Protein AF-0000000087526040 (afdb_homodimer)

Structure (mmCIF, N/CA/C/O backbone):
data_AF-0000000087526040-model_v1
#
loop_
_entity.id
_entity.type
_entity.pdbx_description
1 polymer 'Uncharacterized protein (TIGR02421 family)'
#
loop_
_atom_site.group_PDB
_atom_site.id
_atom_site.type_symbol
_atom_site.label_atom_id
_atom_site.label_alt_id
_atom_site.label_comp_id
_atom_site.label_asym_id
_atom_site.label_entity_id
_atom_site.label_seq_id
_atom_site.pdbx_PDB_ins_code
_atom_site.Cartn_x
_atom_site.Cartn_y
_atom_site.Cartn_z
_atom_site.occupancy
_atom_site.B_iso_or_equiv
_atom_site.auth_seq_id
_atom_site.auth_comp_id
_atom_site.auth_asym_id
_atom_site.auth_atom_id
_atom_site.pdbx_PDB_model_num
ATOM 1 N N . MET A 1 1 ? 29.719 38.844 3.381 1 56.75 1 MET A N 1
ATOM 2 C CA . MET A 1 1 ? 29.016 37.656 3.865 1 56.75 1 MET A CA 1
ATOM 3 C C . MET A 1 1 ? 28.391 36.906 2.709 1 56.75 1 MET A C 1
ATOM 5 O O . MET A 1 1 ? 27.734 37.5 1.851 1 56.75 1 MET A O 1
ATOM 9 N N . SER A 1 2 ? 28.766 35.594 2.553 1 83.06 2 SER A N 1
ATOM 10 C CA . SER A 1 2 ? 28.156 34.844 1.465 1 83.06 2 SER A CA 1
ATOM 11 C C . SER A 1 2 ? 26.625 34.875 1.566 1 83.06 2 SER A C 1
ATOM 13 O O . SER A 1 2 ? 26.078 35.156 2.631 1 83.06 2 SER A O 1
ATOM 15 N N . ASP A 1 3 ? 25.984 35 0.507 1 91 3 ASP A N 1
ATOM 16 C CA . ASP A 1 3 ? 24.531 34.969 0.451 1 91 3 ASP A CA 1
ATOM 17 C C . ASP A 1 3 ? 23.969 33.938 1.423 1 91 3 ASP A C 1
ATOM 19 O O . ASP A 1 3 ? 23.016 34.188 2.148 1 91 3 ASP A O 1
ATOM 23 N N . LEU A 1 4 ? 24.672 32.969 1.609 1 94.12 4 LEU A N 1
ATOM 24 C CA . LEU A 1 4 ? 24.172 31.891 2.443 1 94.12 4 LEU A CA 1
ATOM 25 C C . LEU A 1 4 ? 24.328 32.219 3.924 1 94.12 4 LEU A C 1
ATOM 27 O O . LEU A 1 4 ? 23.484 31.859 4.742 1 94.12 4 LEU A O 1
ATOM 31 N N . GLU A 1 5 ? 25.391 32.875 4.27 1 95 5 GLU A N 1
ATOM 32 C CA . GLU A 1 5 ? 25.562 33.312 5.648 1 95 5 GLU A CA 1
ATOM 33 C C . GLU A 1 5 ? 24.484 34.312 6.039 1 95 5 GLU A C 1
ATOM 35 O O . GLU A 1 5 ? 24 34.312 7.168 1 95 5 GLU A O 1
ATOM 40 N N . HIS A 1 6 ? 24.234 35.188 5.113 1 96.88 6 HIS A N 1
ATOM 41 C CA . HIS A 1 6 ? 23.156 36.156 5.309 1 96.88 6 HIS A CA 1
ATOM 42 C C . HIS A 1 6 ? 21.828 35.469 5.543 1 96.88 6 HIS A C 1
ATOM 44 O O . HIS A 1 6 ? 21.094 35.812 6.473 1 96.88 6 HIS A O 1
ATOM 50 N N . TYR A 1 7 ? 21.531 34.469 4.77 1 97.25 7 TYR A N 1
ATOM 51 C CA . TYR A 1 7 ? 20.266 33.75 4.895 1 97.25 7 TYR A CA 1
ATOM 52 C C . TYR A 1 7 ? 20.219 32.969 6.188 1 97.25 7 TYR A C 1
ATOM 54 O O . TYR A 1 7 ? 19.156 32.812 6.809 1 97.25 7 TYR A O 1
ATOM 62 N N . ALA A 1 8 ? 21.328 32.438 6.594 1 97.06 8 ALA A N 1
ATOM 63 C CA . ALA A 1 8 ? 21.391 31.719 7.871 1 97.06 8 ALA A CA 1
ATOM 64 C C . ALA A 1 8 ? 21.047 32.656 9.031 1 97.06 8 ALA A C 1
ATOM 66 O O . ALA A 1 8 ? 20.375 32.25 9.984 1 97.06 8 ALA A O 1
ATOM 67 N N . ALA A 1 9 ? 21.562 33.812 8.961 1 97.5 9 ALA A N 1
ATOM 68 C CA . ALA A 1 9 ? 21.266 34.812 9.984 1 97.5 9 ALA A CA 1
ATOM 69 C C . ALA A 1 9 ? 19.781 35.188 9.977 1 97.5 9 ALA A C 1
ATOM 71 O O . ALA A 1 9 ? 19.172 35.344 11.039 1 97.5 9 ALA A O 1
ATOM 72 N N . LEU A 1 10 ? 19.203 35.344 8.812 1 98.12 10 LEU A N 1
ATOM 73 C CA . LEU A 1 10 ? 17.781 35.625 8.695 1 98.12 10 LEU A CA 1
ATOM 74 C C . LEU A 1 10 ? 16.953 34.469 9.234 1 98.12 10 LEU A C 1
ATOM 76 O O . LEU A 1 10 ? 15.883 34.688 9.82 1 98.12 10 LEU A O 1
ATOM 80 N N . ASP A 1 11 ? 17.406 33.281 9.016 1 97.94 11 ASP A N 1
ATOM 81 C CA . ASP A 1 11 ? 16.719 32.094 9.531 1 97.94 11 ASP A CA 1
ATOM 82 C C . ASP A 1 11 ? 16.656 32.125 11.055 1 97.94 11 ASP A C 1
ATOM 84 O O . ASP A 1 11 ? 15.617 31.797 11.648 1 97.94 11 ASP A O 1
ATOM 88 N N . ALA A 1 12 ? 17.734 32.469 11.664 1 97.56 12 ALA A N 1
ATOM 89 C CA . ALA A 1 12 ? 17.766 32.562 13.125 1 97.56 12 ALA A CA 1
ATOM 90 C C . ALA A 1 12 ? 16.75 33.594 13.633 1 97.56 12 ALA A C 1
ATOM 92 O O . ALA A 1 12 ? 16.094 33.375 14.641 1 97.56 12 ALA A O 1
ATOM 93 N N . ARG A 1 13 ? 16.672 34.688 12.938 1 98.25 13 ARG A N 1
ATOM 94 C CA . ARG A 1 13 ? 15.695 35.719 13.273 1 98.25 13 ARG A CA 1
ATOM 95 C C . ARG A 1 13 ? 14.273 35.188 13.102 1 98.25 13 ARG A C 1
ATOM 97 O O . ARG A 1 13 ? 13.391 35.5 13.906 1 98.25 13 ARG A O 1
ATOM 104 N N . LEU A 1 14 ? 14.062 34.469 12.047 1 98.12 14 LEU A N 1
ATOM 105 C CA . LEU A 1 14 ? 12.75 33.906 11.773 1 98.12 14 LEU A CA 1
ATOM 106 C C . LEU A 1 14 ? 12.32 32.969 12.906 1 98.12 14 LEU A C 1
ATOM 108 O O . LEU A 1 14 ? 11.172 33.031 13.359 1 98.12 14 LEU A O 1
ATOM 112 N N . VAL A 1 15 ? 13.211 32.125 13.344 1 97.25 15 VAL A N 1
ATOM 113 C CA . VAL A 1 15 ? 12.93 31.172 14.422 1 97.25 15 VAL A CA 1
ATOM 114 C C . VAL A 1 15 ? 12.516 31.922 15.68 1 97.25 15 VAL A C 1
ATOM 116 O O . VAL A 1 15 ? 11.531 31.562 16.328 1 97.25 15 VAL A O 1
ATOM 119 N N . ALA A 1 16 ? 13.227 32.938 15.969 1 97.56 16 ALA A N 1
ATOM 120 C CA . ALA A 1 16 ? 12.93 33.75 17.156 1 97.56 16 ALA A CA 1
ATOM 121 C C . ALA A 1 16 ? 11.586 34.469 17 1 97.56 16 ALA A C 1
ATOM 123 O O . ALA A 1 16 ? 10.789 34.5 17.953 1 97.56 16 ALA A O 1
ATOM 124 N N . ALA A 1 17 ? 11.32 35 15.883 1 97.75 17 ALA A N 1
ATOM 125 C CA . ALA A 1 17 ? 10.109 35.781 15.625 1 97.75 17 ALA A CA 1
ATOM 126 C C . ALA A 1 17 ? 8.875 34.875 15.656 1 97.75 17 ALA A C 1
ATOM 128 O O . ALA A 1 17 ? 7.773 35.344 15.992 1 97.75 17 ALA A O 1
ATOM 129 N N . ALA A 1 18 ? 9 33.625 15.352 1 96.62 18 ALA A N 1
ATOM 130 C CA . ALA A 1 18 ? 7.879 32.719 15.195 1 96.62 18 ALA A CA 1
ATOM 131 C C . ALA A 1 18 ? 7.43 32.156 16.547 1 96.62 18 ALA A C 1
ATOM 133 O O . ALA A 1 18 ? 6.324 31.625 16.672 1 96.62 18 ALA A O 1
ATOM 134 N N . ARG A 1 19 ? 8.148 32.312 17.562 1 95.19 19 ARG A N 1
ATOM 135 C CA . ARG A 1 19 ? 7.961 31.656 18.859 1 95.19 19 ARG A CA 1
ATOM 136 C C . ARG A 1 19 ? 6.613 32.031 19.469 1 95.19 19 ARG A C 1
ATOM 138 O O . ARG A 1 19 ? 5.914 31.156 20 1 95.19 19 ARG A O 1
ATOM 145 N N . PRO A 1 20 ? 6.223 33.188 19.359 1 95.62 20 PRO A N 1
ATOM 146 C CA . PRO A 1 20 ? 4.969 33.562 20.016 1 95.62 20 PRO A CA 1
ATOM 147 C C . PRO A 1 20 ? 3.736 33.125 19.219 1 95.62 20 PRO A C 1
ATOM 149 O O . PRO A 1 20 ? 2.611 33.25 19.719 1 95.62 20 PRO A O 1
ATOM 152 N N . ILE A 1 21 ? 3.906 32.719 18.078 1 96.44 21 ILE A N 1
ATOM 153 C CA . ILE A 1 21 ? 2.785 32.406 17.188 1 96.44 21 ILE A CA 1
ATOM 154 C C . ILE A 1 21 ? 2.281 31 17.469 1 96.44 21 ILE A C 1
ATOM 156 O O . ILE A 1 21 ? 2.814 30.031 16.938 1 96.44 21 ILE A O 1
ATOM 160 N N . ARG A 1 22 ? 1.276 30.875 18.25 1 93.81 22 ARG A N 1
ATOM 161 C CA . ARG A 1 22 ? 0.613 29.625 18.609 1 93.81 22 ARG A CA 1
ATOM 162 C C . ARG A 1 22 ? -0.853 29.656 18.188 1 93.81 22 ARG A C 1
ATOM 164 O O . ARG A 1 22 ? -1.746 29.719 19.031 1 93.81 22 ARG A O 1
ATOM 171 N N . LEU A 1 23 ? -1.039 29.422 16.984 1 94.44 23 LEU A N 1
ATOM 172 C CA . LEU A 1 23 ? -2.322 29.688 16.344 1 94.44 23 LEU A CA 1
ATOM 173 C C . LEU A 1 23 ? -3.398 28.75 16.875 1 94.44 23 LEU A C 1
ATOM 175 O O . LEU A 1 23 ? -4.461 29.188 17.312 1 94.44 23 LEU A O 1
ATOM 179 N N . LEU A 1 24 ? -3.129 27.453 16.953 1 91.12 24 LEU A N 1
ATOM 180 C CA . LEU A 1 24 ? -4.145 26.484 17.328 1 91.12 24 LEU A CA 1
ATOM 181 C C . LEU A 1 24 ? -4.516 26.625 18.797 1 91.12 24 LEU A C 1
ATOM 183 O O . LEU A 1 24 ? -5.684 26.484 19.172 1 91.12 24 LEU A O 1
ATOM 187 N N . SER A 1 25 ? -3.51 26.906 19.547 1 90.5 25 SER A N 1
ATOM 188 C CA . SER A 1 25 ? -3.783 27.156 20.953 1 90.5 25 SER A CA 1
ATOM 189 C C . SER A 1 25 ? -4.68 28.375 21.141 1 90.5 25 SER A C 1
ATOM 191 O O . SER A 1 25 ? -5.617 28.344 21.938 1 90.5 25 SER A O 1
ATOM 193 N N . ALA A 1 26 ? -4.391 29.391 20.422 1 94.56 26 ALA A N 1
ATOM 194 C CA . ALA A 1 26 ? -5.152 30.641 20.531 1 94.56 26 ALA A CA 1
ATOM 195 C C . ALA A 1 26 ? -6.586 30.453 20.047 1 94.56 26 ALA A C 1
ATOM 197 O O . ALA A 1 26 ? -7.508 31.078 20.562 1 94.56 26 ALA A O 1
ATOM 198 N N . ALA A 1 27 ? -6.781 29.547 19.125 1 95.06 27 ALA A N 1
ATOM 199 C CA . ALA A 1 27 ? -8.086 29.359 18.5 1 95.06 27 ALA A CA 1
ATOM 200 C C . ALA A 1 27 ? -8.891 28.281 19.203 1 95.06 27 ALA A C 1
ATOM 202 O O . ALA A 1 27 ? -10.047 28.031 18.859 1 95.06 27 ALA A O 1
ATOM 203 N N . SER A 1 28 ? -8.375 27.641 20.172 1 92.12 28 SER A N 1
ATOM 204 C CA . SER A 1 28 ? -9.016 26.5 20.828 1 92.12 28 SER A CA 1
ATOM 205 C C . SER A 1 28 ? -10.203 26.953 21.672 1 92.12 28 SER A C 1
ATOM 207 O O . SER A 1 28 ? -10.273 28.109 22.094 1 92.12 28 SER A O 1
ATOM 209 N N . TRP A 1 29 ? -11.164 26 21.828 1 95.12 29 TRP A N 1
ATOM 210 C CA . TRP A 1 29 ? -12.344 26.25 22.656 1 95.12 29 TRP A CA 1
ATOM 211 C C . TRP A 1 29 ? -12.219 25.547 24 1 95.12 29 TRP A C 1
ATOM 213 O O . TRP A 1 29 ? -11.719 24.422 24.078 1 95.12 29 TRP A O 1
ATOM 223 N N . PRO A 1 30 ? -12.633 26.188 25.078 1 91.25 30 PRO A N 1
ATOM 224 C CA . PRO A 1 30 ? -12.656 25.5 26.359 1 91.25 30 PRO A CA 1
ATOM 225 C C . PRO A 1 30 ? -13.688 24.375 26.406 1 91.25 30 PRO A C 1
ATOM 227 O O . PRO A 1 30 ? -14.68 24.422 25.688 1 91.25 30 PRO A O 1
ATOM 230 N N . ALA A 1 31 ? -13.453 23.391 27.234 1 89.69 31 ALA A N 1
ATOM 231 C CA . ALA A 1 31 ? -14.328 22.234 27.391 1 89.69 31 ALA A CA 1
ATOM 232 C C . ALA A 1 31 ? -15.742 22.656 27.781 1 89.69 31 ALA A C 1
ATOM 234 O O . ALA A 1 31 ? -16.719 21.984 27.438 1 89.69 31 ALA A O 1
ATOM 235 N N . SER A 1 32 ? -15.875 23.766 28.484 1 93.31 32 SER A N 1
ATOM 236 C CA . SER A 1 32 ? -17.172 24.25 28.969 1 93.31 32 SER A CA 1
ATOM 237 C C . SER A 1 32 ? -18.109 24.562 27.797 1 93.31 32 SER A C 1
ATOM 239 O O . SER A 1 32 ? -19.312 24.391 27.922 1 93.31 32 SER A O 1
ATOM 241 N N . VAL A 1 33 ? -17.531 24.984 26.703 1 95.31 33 VAL A N 1
ATOM 242 C CA . VAL A 1 33 ? -18.344 25.297 25.531 1 95.31 33 VAL A CA 1
ATOM 243 C C . VAL A 1 33 ? -18.984 24.016 25 1 95.31 33 VAL A C 1
ATOM 245 O O . VAL A 1 33 ? -20.156 24.016 24.641 1 95.31 33 VAL A O 1
ATOM 248 N N . GLN A 1 34 ? -18.219 22.953 24.922 1 94.62 34 GLN A N 1
ATOM 249 C CA . GLN A 1 34 ? -18.719 21.656 24.469 1 94.62 34 GLN A CA 1
ATOM 250 C C . GLN A 1 34 ? -19.844 21.156 25.375 1 94.62 34 GLN A C 1
ATOM 252 O O . GLN A 1 34 ? -20.906 20.75 24.891 1 94.62 34 GLN A O 1
ATOM 257 N N . ASN A 1 35 ? -19.578 21.219 26.656 1 94.06 35 ASN A N 1
ATOM 258 C CA . ASN A 1 35 ? -20.562 20.734 27.625 1 94.06 35 ASN A CA 1
ATOM 259 C C . ASN A 1 35 ? -21.875 21.5 27.531 1 94.06 35 ASN A C 1
ATOM 261 O O . ASN A 1 35 ? -22.953 20.906 27.578 1 94.06 35 ASN A O 1
ATOM 265 N N . ALA A 1 36 ? -21.766 22.75 27.469 1 95 36 ALA A N 1
ATOM 266 C CA . ALA A 1 36 ? -22.953 23.594 27.359 1 95 36 ALA A CA 1
ATOM 267 C C . ALA A 1 36 ? -23.75 23.281 26.109 1 95 36 ALA A C 1
ATOM 269 O O . ALA A 1 36 ? -24.984 23.188 26.141 1 95 36 ALA A O 1
ATOM 270 N N . PHE A 1 37 ? -23.078 23.125 25.016 1 96.94 37 PHE A N 1
ATOM 271 C CA . PHE A 1 37 ? -23.766 22.844 23.766 1 96.94 37 PHE A CA 1
ATOM 272 C C . PHE A 1 37 ? -24.422 21.469 23.797 1 96.94 37 PHE A C 1
ATOM 274 O O . PHE A 1 37 ? -25.578 21.328 23.391 1 96.94 37 PHE A O 1
ATOM 281 N N . LEU A 1 38 ? -23.703 20.484 24.234 1 96.31 38 LEU A N 1
ATOM 282 C CA . LEU A 1 38 ? -24.188 19.109 24.219 1 96.31 38 LEU A CA 1
ATOM 283 C C . LEU A 1 38 ? -25.375 18.938 25.141 1 96.31 38 LEU A C 1
ATOM 285 O O . LEU A 1 38 ? -26.25 18.094 24.906 1 96.31 38 LEU A O 1
ATOM 289 N N . ALA A 1 39 ? -25.422 19.75 26.172 1 95.19 39 ALA A N 1
ATOM 290 C CA . ALA A 1 39 ? -26.562 19.719 27.094 1 95.19 39 ALA A CA 1
ATOM 291 C C . ALA A 1 39 ? -27.859 20.078 26.375 1 95.19 39 ALA A C 1
ATOM 293 O O . ALA A 1 39 ? -28.922 19.594 26.734 1 95.19 39 ALA A O 1
ATOM 294 N N . GLY A 1 40 ? -27.781 20.844 25.375 1 93.88 40 GLY A N 1
ATOM 295 C CA . GLY A 1 40 ? -28.953 21.281 24.641 1 93.88 40 GLY A CA 1
ATOM 296 C C . GLY A 1 40 ? -28.969 20.797 23.188 1 93.88 40 GLY A C 1
ATOM 297 O O . GLY A 1 40 ? -29.75 21.297 22.375 1 93.88 40 GLY A O 1
ATOM 298 N N . ALA A 1 41 ? -28.125 19.875 22.875 1 92.56 41 ALA A N 1
ATOM 299 C CA . ALA A 1 41 ? -27.906 19.5 21.484 1 92.56 41 ALA A CA 1
ATOM 300 C C . ALA A 1 41 ? -29.141 18.812 20.891 1 92.56 41 ALA A C 1
ATOM 302 O O . ALA A 1 41 ? -29.359 18.844 19.688 1 92.56 41 ALA A O 1
ATOM 303 N N . ASP A 1 42 ? -30 18.203 21.719 1 91 42 ASP A N 1
ATOM 304 C CA . ASP A 1 42 ? -31.156 17.438 21.266 1 91 42 ASP A CA 1
ATOM 305 C C . ASP A 1 42 ? -32.406 18.312 21.188 1 91 42 ASP A C 1
ATOM 307 O O . ASP A 1 42 ? -33.438 17.859 20.719 1 91 42 ASP A O 1
ATOM 311 N N . ASP A 1 43 ? -32.219 19.469 21.656 1 89.38 43 ASP A N 1
ATOM 312 C CA . ASP A 1 43 ? -33.344 20.406 21.547 1 89.38 43 ASP A CA 1
ATOM 313 C C . ASP A 1 43 ? -33.719 20.641 20.078 1 89.38 43 ASP A C 1
ATOM 315 O O . ASP A 1 43 ? -32.906 20.438 19.188 1 89.38 43 ASP A O 1
ATOM 319 N N . ALA A 1 44 ? -34.906 21.047 19.844 1 88.19 44 ALA A N 1
ATOM 320 C CA . ALA A 1 44 ? -35.375 21.359 18.5 1 88.19 44 ALA A CA 1
ATOM 321 C C . ALA A 1 44 ? -34.562 22.469 17.859 1 88.19 44 ALA A C 1
ATOM 323 O O . ALA A 1 44 ? -34.312 22.438 16.656 1 88.19 44 ALA A O 1
ATOM 324 N N . THR A 1 45 ? -34.219 23.406 18.719 1 90.38 45 THR A N 1
ATOM 325 C CA . THR A 1 45 ? -33.406 24.516 18.25 1 90.38 45 THR A CA 1
ATOM 326 C C . THR A 1 45 ? -32.219 24.734 19.188 1 90.38 45 THR A C 1
ATOM 328 O O . THR A 1 45 ? -32.219 25.656 20 1 90.38 45 THR A O 1
ATOM 331 N N . PRO A 1 46 ? -31.25 23.953 18.953 1 92.69 46 PRO A N 1
ATOM 332 C CA . PRO A 1 46 ? -30.062 24.125 19.797 1 92.69 46 PRO A CA 1
ATOM 333 C C . PRO A 1 46 ? -29.453 25.516 19.688 1 92.69 46 PRO A C 1
ATOM 335 O O . PRO A 1 46 ? -29.469 26.125 18.609 1 92.69 46 PRO A O 1
ATOM 338 N N . THR A 1 47 ? -28.922 25.984 20.797 1 94.38 47 THR A N 1
ATOM 339 C CA . THR A 1 47 ? -28.297 27.297 20.828 1 94.38 47 THR A CA 1
ATOM 340 C C . THR A 1 47 ? -26.875 27.234 20.266 1 94.38 47 THR A C 1
ATOM 342 O O . THR A 1 47 ? -26.141 26.266 20.531 1 94.38 47 THR A O 1
ATOM 345 N N . LEU A 1 48 ? -26.516 28.297 19.547 1 97.19 48 LEU A N 1
ATOM 346 C CA . LEU A 1 48 ? -25.156 28.375 19.031 1 97.19 48 LEU A CA 1
ATOM 347 C C . LEU A 1 48 ? -24.156 28.531 20.156 1 97.19 48 LEU A C 1
ATOM 349 O O . LEU A 1 48 ? -24.453 29.172 21.172 1 97.19 48 LEU A O 1
ATOM 353 N N . PRO A 1 49 ? -22.984 27.953 19.953 1 96.62 49 PRO A N 1
ATOM 354 C CA . PRO A 1 49 ? -21.953 28.156 20.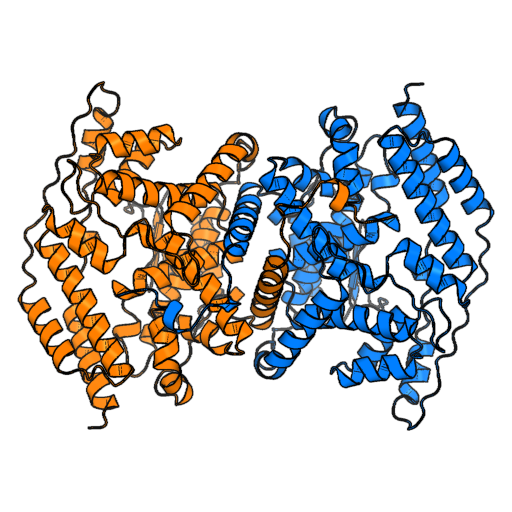969 1 96.62 49 PRO A CA 1
ATOM 355 C C . PRO A 1 49 ? -21.531 29.609 21.109 1 96.62 49 PRO A C 1
ATOM 357 O O . PRO A 1 49 ? -21.484 30.344 20.109 1 96.62 49 PRO A O 1
ATOM 360 N N . VAL A 1 50 ? -21.219 29.953 22.312 1 93.81 50 VAL A N 1
ATOM 361 C CA . VAL A 1 50 ? -20.688 31.281 22.594 1 93.81 50 VAL A CA 1
ATOM 362 C C . VAL A 1 50 ? -19.219 31.172 22.984 1 93.81 50 VAL A C 1
ATOM 364 O O . VAL A 1 50 ? -18.875 30.594 24.016 1 93.81 50 VAL A O 1
ATOM 367 N N . VAL A 1 51 ? -18.422 31.734 22.125 1 94.5 51 VAL A N 1
ATOM 368 C CA . VAL A 1 51 ? -16.984 31.609 22.344 1 94.5 51 VAL A CA 1
ATOM 369 C C . VAL A 1 51 ? -16.344 33 22.375 1 94.5 51 VAL A C 1
ATOM 371 O O . VAL A 1 51 ? -16.578 33.812 21.5 1 94.5 51 VAL A O 1
ATOM 374 N N . GLU A 1 52 ? -15.555 33.25 23.406 1 93.5 52 GLU A N 1
ATOM 375 C CA . GLU A 1 52 ? -14.773 34.469 23.531 1 93.5 52 GLU A CA 1
ATOM 376 C C . GLU A 1 52 ? -13.289 34.219 23.328 1 93.5 52 GLU A C 1
ATOM 378 O O . GLU A 1 52 ? -12.742 33.25 23.859 1 93.5 52 GLU A O 1
ATOM 383 N N . TYR A 1 53 ? -12.664 35.031 22.516 1 95.94 53 TYR A N 1
ATOM 384 C CA . TYR A 1 53 ? -11.234 34.906 22.234 1 95.94 53 TYR A CA 1
ATOM 385 C C . TYR A 1 53 ? -10.445 36.031 22.891 1 95.94 53 TYR A C 1
ATOM 387 O O . TYR A 1 53 ? -10.922 37.156 22.969 1 95.94 53 TYR A O 1
ATOM 395 N N . PRO A 1 54 ? -9.305 35.688 23.344 1 92 54 PRO A N 1
ATOM 396 C CA . PRO A 1 54 ? -8.461 36.75 23.906 1 92 54 PRO A CA 1
ATOM 397 C C . PRO A 1 54 ? -7.938 37.719 22.859 1 92 54 PRO A C 1
ATOM 399 O O . PRO A 1 54 ? -7.738 37.344 21.703 1 92 54 PRO A O 1
ATOM 402 N N . ARG A 1 55 ? -7.738 39.031 23.328 1 94.19 55 ARG A N 1
ATOM 403 C CA . ARG A 1 55 ? -7.07 39.969 22.453 1 94.19 55 ARG A CA 1
ATOM 404 C C . ARG A 1 55 ? -5.555 39.875 22.578 1 94.19 55 ARG A C 1
ATOM 406 O O . ARG A 1 55 ? -5.004 40.125 23.672 1 94.19 55 ARG A O 1
ATOM 413 N N . ILE A 1 56 ? -4.902 39.438 21.531 1 96.81 56 ILE A N 1
ATOM 414 C CA . ILE A 1 56 ? -3.455 39.25 21.516 1 96.81 56 ILE A CA 1
ATOM 415 C C . ILE A 1 56 ? -2.82 40.219 20.516 1 96.81 56 ILE A C 1
ATOM 417 O O . ILE A 1 56 ? -3.277 40.344 19.375 1 96.81 56 ILE A O 1
ATOM 421 N N . ASP A 1 57 ? -1.854 40.969 20.938 1 97.75 57 ASP A N 1
ATOM 422 C CA . ASP A 1 57 ? -1.132 41.906 20.062 1 97.75 57 ASP A CA 1
ATOM 423 C C . ASP A 1 57 ? 0.196 41.312 19.609 1 97.75 57 ASP A C 1
ATOM 425 O O . ASP A 1 57 ? 1.101 41.094 20.422 1 97.75 57 ASP A O 1
ATOM 429 N N . LEU A 1 58 ? 0.298 41.031 18.328 1 98.38 58 LEU A N 1
ATOM 430 C CA . LEU A 1 58 ? 1.516 40.5 17.734 1 98.38 58 LEU A CA 1
ATOM 431 C C . LEU A 1 58 ? 2.115 41.469 16.719 1 98.38 58 LEU A C 1
ATOM 433 O O . LEU A 1 58 ? 2.746 41.031 15.75 1 98.38 58 LEU A O 1
ATOM 437 N N . SER A 1 59 ? 1.917 42.719 16.938 1 97.94 59 SER A N 1
ATOM 438 C CA . SER A 1 59 ? 2.363 43.75 15.992 1 97.94 59 SER A CA 1
ATOM 439 C C . SER A 1 59 ? 3.881 43.719 15.844 1 97.94 59 SER A C 1
ATOM 441 O O . SER A 1 59 ? 4.402 43.875 14.734 1 97.94 59 SER A O 1
ATOM 443 N N . ASP A 1 60 ? 4.562 43.625 16.969 1 98.12 60 ASP A N 1
ATOM 444 C CA . ASP A 1 60 ? 6.02 43.562 16.922 1 98.12 60 ASP A CA 1
ATOM 445 C C . ASP A 1 60 ? 6.508 42.344 16.141 1 98.12 60 ASP A C 1
ATOM 447 O O . ASP A 1 60 ? 7.457 42.438 15.359 1 98.12 60 ASP A O 1
ATOM 451 N N . THR A 1 61 ? 5.871 41.25 16.391 1 98.31 61 THR A N 1
ATOM 452 C CA . THR A 1 61 ? 6.199 40.031 15.672 1 98.31 61 THR A CA 1
ATOM 453 C C . THR A 1 61 ? 5.988 40.219 14.172 1 98.31 61 THR A C 1
ATOM 455 O O . THR A 1 61 ? 6.852 39.844 13.375 1 98.31 61 THR A O 1
ATOM 458 N N . ARG A 1 62 ? 4.879 40.781 13.75 1 98.5 62 ARG A N 1
ATOM 459 C CA . ARG A 1 62 ? 4.57 40.969 12.336 1 98.5 62 ARG A CA 1
ATOM 460 C C . ARG A 1 62 ? 5.59 41.906 11.688 1 98.5 62 ARG A C 1
ATOM 462 O O . ARG A 1 62 ? 6.008 41.688 10.547 1 98.5 62 ARG A O 1
ATOM 469 N N . ARG A 1 63 ? 5.969 42.906 12.43 1 98.56 63 ARG A N 1
ATOM 470 C CA . ARG A 1 63 ? 6.965 43.844 11.906 1 98.56 63 ARG A CA 1
ATOM 471 C C . ARG A 1 63 ? 8.297 43.125 11.664 1 98.56 63 ARG A C 1
ATOM 473 O O . ARG A 1 63 ? 8.961 43.375 10.664 1 98.56 63 ARG A O 1
ATOM 480 N N . GLU A 1 64 ? 8.695 42.344 12.609 1 98.69 64 GLU A N 1
ATOM 481 C CA . GLU A 1 64 ? 9.938 41.625 12.461 1 98.69 64 GLU A CA 1
ATOM 482 C C . GLU A 1 64 ? 9.867 40.656 11.281 1 98.69 64 GLU A C 1
ATOM 484 O O . GLU A 1 64 ? 10.828 40.5 10.523 1 98.69 64 GLU A O 1
ATOM 489 N N . LEU A 1 65 ? 8.781 40 11.148 1 98.62 65 LEU A N 1
ATOM 490 C CA . LEU A 1 65 ? 8.594 39.062 10.039 1 98.62 65 LEU A CA 1
ATOM 491 C C . LEU A 1 65 ? 8.648 39.812 8.703 1 98.62 65 LEU A C 1
ATOM 493 O O . LEU A 1 65 ? 9.234 39.312 7.738 1 98.62 65 LEU A O 1
ATOM 497 N N . ASP A 1 66 ? 8.062 40.969 8.664 1 98.38 66 ASP A N 1
ATOM 498 C CA . ASP A 1 66 ? 8.125 41.781 7.457 1 98.38 66 ASP A CA 1
ATOM 499 C C . ASP A 1 66 ? 9.562 42.188 7.141 1 98.38 66 ASP A C 1
ATOM 501 O O . ASP A 1 66 ? 9.969 42.188 5.977 1 98.38 66 ASP A O 1
ATOM 505 N N . ALA A 1 67 ? 10.281 42.531 8.109 1 98.62 67 ALA A N 1
ATOM 506 C CA . ALA A 1 67 ? 11.672 42.906 7.93 1 98.62 67 ALA A CA 1
ATOM 507 C C . ALA A 1 67 ? 12.5 41.75 7.387 1 98.62 67 ALA A C 1
ATOM 509 O O . ALA A 1 67 ? 13.367 41.938 6.531 1 98.62 67 ALA A O 1
ATOM 510 N N . ILE A 1 68 ? 12.273 40.594 7.887 1 98.44 68 ILE A N 1
ATOM 511 C CA . ILE A 1 68 ? 12.969 39.375 7.426 1 98.44 68 ILE A CA 1
ATOM 512 C C . ILE A 1 68 ? 12.633 39.125 5.961 1 98.44 68 ILE A C 1
ATOM 514 O O . ILE A 1 68 ? 13.523 38.875 5.148 1 98.44 68 ILE A O 1
ATOM 518 N N . ALA A 1 69 ? 11.344 39.219 5.637 1 98 69 ALA A N 1
ATOM 519 C CA . ALA A 1 69 ? 10.906 39 4.266 1 98 69 ALA A CA 1
ATOM 520 C C . ALA A 1 69 ? 11.555 39.969 3.303 1 98 69 ALA A C 1
ATOM 522 O O . ALA A 1 69 ? 11.953 39.594 2.197 1 98 69 ALA A O 1
ATOM 523 N N . LEU A 1 70 ? 11.664 41.156 3.736 1 97.69 70 LEU A N 1
ATOM 524 C CA . LEU A 1 70 ? 12.25 42.219 2.904 1 97.69 70 LEU A CA 1
ATOM 525 C C . LEU A 1 70 ? 13.75 41.969 2.713 1 97.69 70 LEU A C 1
ATOM 527 O O . LEU A 1 70 ? 14.297 42.281 1.65 1 97.69 70 LEU A O 1
ATOM 531 N N . ALA A 1 71 ? 14.383 41.469 3.67 1 97.88 71 ALA A N 1
ATOM 532 C CA . ALA A 1 71 ? 15.828 41.281 3.641 1 97.88 71 ALA A CA 1
ATOM 533 C C . ALA A 1 71 ? 16.188 40 2.863 1 97.88 71 ALA A C 1
ATOM 535 O O . ALA A 1 71 ? 17.344 39.812 2.498 1 97.88 71 ALA A O 1
ATOM 536 N N . ALA A 1 72 ? 15.219 39.156 2.607 1 96.88 72 ALA A N 1
ATOM 537 C CA . ALA A 1 72 ? 15.453 37.906 1.886 1 96.88 72 ALA A CA 1
ATOM 538 C C . ALA A 1 72 ? 15.234 38.094 0.386 1 96.88 72 ALA A C 1
ATOM 540 O O . ALA A 1 72 ? 14.219 38.656 -0.035 1 96.88 72 ALA A O 1
ATOM 541 N N . ASP A 1 73 ? 16.156 37.656 -0.463 1 94.69 73 ASP A N 1
ATOM 542 C CA . ASP A 1 73 ? 16.062 37.781 -1.915 1 94.69 73 ASP A CA 1
ATOM 543 C C . ASP A 1 73 ? 15.117 36.75 -2.5 1 94.69 73 ASP A C 1
ATOM 545 O O . ASP A 1 73 ? 15.414 35.562 -2.484 1 94.69 73 ASP A O 1
ATOM 549 N N . ALA A 1 74 ? 14.039 37.188 -3.158 1 92.44 74 ALA A N 1
ATOM 550 C CA . ALA A 1 74 ? 13 36.281 -3.689 1 92.44 74 ALA A CA 1
ATOM 551 C C . ALA A 1 74 ? 13.516 35.5 -4.879 1 92.44 74 ALA A C 1
ATOM 553 O O . ALA A 1 74 ? 12.945 34.469 -5.234 1 92.44 74 ALA A O 1
ATOM 554 N N . THR A 1 75 ? 14.562 35.938 -5.5 1 94.44 75 THR A N 1
ATOM 555 C CA . THR A 1 75 ? 15.07 35.25 -6.695 1 94.44 75 THR A CA 1
ATOM 556 C C . THR A 1 75 ? 16 34.125 -6.316 1 94.44 75 THR A C 1
ATOM 558 O O . THR A 1 75 ? 16.266 33.219 -7.137 1 94.44 75 THR A O 1
ATOM 561 N N . HIS A 1 76 ? 16.5 34.188 -5.164 1 95.62 76 HIS A N 1
ATOM 562 C CA . HIS A 1 76 ? 17.328 33.094 -4.648 1 95.62 76 HIS A CA 1
ATOM 563 C C . HIS A 1 76 ? 16.469 32.062 -3.951 1 95.62 76 HIS A C 1
ATOM 565 O O . HIS A 1 76 ? 15.633 32.375 -3.117 1 95.62 76 HIS A O 1
ATOM 571 N N . PRO A 1 77 ? 16.641 30.75 -4.168 1 94.94 77 PRO A N 1
ATOM 572 C CA . PRO A 1 77 ? 15.789 29.703 -3.598 1 94.94 77 PRO A CA 1
ATOM 573 C C . PRO A 1 77 ? 15.742 29.75 -2.072 1 94.94 77 PRO A C 1
ATOM 575 O O . PRO A 1 77 ? 14.672 29.625 -1.478 1 94.94 77 PRO A O 1
ATOM 578 N N . VAL A 1 78 ? 16.844 29.969 -1.473 1 96.12 78 VAL A N 1
ATOM 579 C CA . VAL A 1 78 ? 16.906 30.016 -0.016 1 96.12 78 VAL A CA 1
ATOM 580 C C . VAL A 1 78 ? 16.219 31.281 0.488 1 96.12 78 VAL A C 1
ATOM 582 O O . VAL A 1 78 ? 15.5 31.25 1.489 1 96.12 78 VAL A O 1
ATOM 585 N N . GLY A 1 79 ? 16.516 32.344 -0.162 1 96.44 79 GLY A N 1
ATOM 586 C CA . GLY A 1 79 ? 15.836 33.594 0.168 1 96.44 79 GLY A CA 1
ATOM 587 C C . GLY A 1 79 ? 14.328 33.5 0.011 1 96.44 79 GLY A C 1
ATOM 588 O O . GLY A 1 79 ? 13.578 34 0.847 1 96.44 79 GLY A O 1
ATOM 589 N N . ASP A 1 80 ? 13.945 32.875 -1.016 1 95.94 80 ASP A N 1
ATOM 590 C CA . ASP A 1 80 ? 12.516 32.719 -1.265 1 95.94 80 ASP A CA 1
ATOM 591 C C . ASP A 1 80 ? 11.867 31.844 -0.189 1 95.94 80 ASP A C 1
ATOM 593 O O . ASP A 1 80 ? 10.719 32.094 0.201 1 95.94 80 ASP A O 1
ATOM 597 N N . TYR A 1 81 ? 12.531 30.828 0.247 1 95.56 81 TYR A N 1
ATOM 598 C CA . TYR A 1 81 ? 12.047 30 1.348 1 95.56 81 TYR A CA 1
ATOM 599 C C . TYR A 1 81 ? 11.773 30.844 2.584 1 95.56 81 TYR A C 1
ATOM 601 O O . TYR A 1 81 ? 10.711 30.734 3.199 1 95.56 81 TYR A O 1
ATOM 609 N N . LEU A 1 82 ? 12.719 31.703 2.949 1 96.88 82 LEU A N 1
ATOM 610 C CA . LEU A 1 82 ? 12.594 32.562 4.129 1 96.88 82 LEU A CA 1
ATOM 611 C C . LEU A 1 82 ? 11.445 33.531 3.967 1 96.88 82 LEU A C 1
ATOM 613 O O . LEU A 1 82 ? 10.672 33.75 4.902 1 96.88 82 LEU A O 1
ATOM 617 N N . ARG A 1 83 ? 11.414 34.094 2.791 1 96.94 83 ARG A N 1
ATOM 618 C CA . ARG A 1 83 ? 10.359 35.062 2.5 1 96.94 83 ARG A CA 1
ATOM 619 C C . ARG A 1 83 ? 8.984 34.438 2.652 1 96.94 83 ARG A C 1
ATOM 621 O O . ARG A 1 83 ? 8.102 35 3.316 1 96.94 83 ARG A O 1
ATOM 628 N N . ARG A 1 84 ? 8.773 33.312 2.092 1 95.38 84 ARG A N 1
ATOM 629 C CA . ARG A 1 84 ? 7.484 32.625 2.129 1 95.38 84 ARG A CA 1
ATOM 630 C C . ARG A 1 84 ? 7.148 32.156 3.545 1 95.38 84 ARG A C 1
ATOM 632 O O . ARG A 1 84 ? 5.992 32.25 3.969 1 95.38 84 ARG A O 1
ATOM 639 N N . SER A 1 85 ? 8.117 31.688 4.234 1 96 85 SER A N 1
ATOM 640 C CA . SER A 1 85 ? 7.891 31.25 5.613 1 96 85 SER A CA 1
ATOM 641 C C . SER A 1 85 ? 7.488 32.438 6.496 1 96 85 SER A C 1
ATOM 643 O O . SER A 1 85 ? 6.547 32.344 7.285 1 96 85 SER A O 1
ATOM 645 N N . ALA A 1 86 ? 8.227 33.5 6.328 1 97.56 86 ALA A N 1
ATOM 646 C CA . ALA A 1 86 ? 7.898 34.719 7.082 1 97.56 86 ALA A CA 1
ATOM 647 C C . ALA A 1 86 ? 6.484 35.188 6.758 1 97.56 86 ALA A C 1
ATOM 649 O O . ALA A 1 86 ? 5.746 35.594 7.648 1 97.56 86 ALA A O 1
ATOM 650 N N . GLY A 1 87 ? 6.168 35.125 5.52 1 96.69 87 GLY A N 1
ATOM 651 C CA . GLY A 1 87 ? 4.832 35.5 5.102 1 96.69 87 GLY A CA 1
ATOM 652 C C . GLY A 1 87 ? 3.74 34.656 5.727 1 96.69 87 GLY A C 1
ATOM 653 O O . GLY A 1 87 ? 2.697 35.188 6.129 1 96.69 87 GLY A O 1
ATOM 654 N N . ALA A 1 88 ? 3.932 33.438 5.789 1 96.38 88 ALA A N 1
ATOM 655 C CA . ALA A 1 88 ? 2.947 32.531 6.371 1 96.38 88 ALA A CA 1
ATOM 656 C C . ALA A 1 88 ? 2.789 32.781 7.867 1 96.38 88 ALA A C 1
ATOM 658 O O . ALA A 1 88 ? 1.674 32.75 8.391 1 96.38 88 ALA A O 1
ATOM 659 N N . TYR A 1 89 ? 3.928 33 8.531 1 97.62 89 TYR A N 1
ATOM 660 C CA . TYR A 1 89 ? 3.861 33.312 9.953 1 97.62 89 TYR A CA 1
ATOM 661 C C . TYR A 1 89 ? 3.141 34.656 10.172 1 97.62 89 TYR A C 1
ATOM 663 O O . TYR A 1 89 ? 2.406 34.812 11.148 1 97.62 89 TYR A O 1
ATOM 671 N N . HIS A 1 90 ? 3.408 35.531 9.242 1 97.62 90 HIS A N 1
ATOM 672 C CA . HIS A 1 90 ? 2.719 36.812 9.312 1 97.62 90 HIS A CA 1
ATOM 673 C C . HIS A 1 90 ? 1.207 36.625 9.227 1 97.62 90 HIS A C 1
ATOM 675 O O . HIS A 1 90 ? 0.46 37.25 10 1 97.62 90 HIS A O 1
ATOM 681 N N . LEU A 1 91 ? 0.76 35.844 8.328 1 96.88 91 LEU A N 1
ATOM 682 C CA . LEU A 1 91 ? -0.663 35.562 8.18 1 96.88 91 LEU A CA 1
ATOM 683 C C . LEU A 1 91 ? -1.225 34.906 9.438 1 96.88 91 LEU A C 1
ATOM 685 O O . LEU A 1 91 ? -2.328 35.219 9.875 1 96.88 91 LEU A O 1
ATOM 689 N N . ALA A 1 92 ? -0.491 34 9.977 1 97.81 92 ALA A N 1
ATOM 690 C CA . ALA A 1 92 ? -0.921 33.312 11.203 1 97.81 92 ALA A CA 1
ATOM 691 C C . ALA A 1 92 ? -1.071 34.312 12.352 1 97.81 92 ALA A C 1
ATOM 693 O O . ALA A 1 92 ? -2.02 34.25 13.133 1 97.81 92 ALA A O 1
ATOM 694 N N . ALA A 1 93 ? -0.111 35.219 12.438 1 98.31 93 ALA A N 1
ATOM 695 C CA . ALA A 1 93 ? -0.189 36.25 13.461 1 98.31 93 ALA A CA 1
ATOM 696 C C . ALA A 1 93 ? -1.431 37.125 13.273 1 98.31 93 ALA A C 1
ATOM 698 O O . ALA A 1 93 ? -2.109 37.469 14.242 1 98.31 93 ALA A O 1
ATOM 699 N N . GLU A 1 94 ? -1.718 37.438 12.055 1 98.06 94 GLU A N 1
ATOM 700 C CA . GLU A 1 94 ? -2.918 38.219 11.758 1 98.06 94 GLU A CA 1
ATOM 701 C C . GLU A 1 94 ? -4.18 37.438 12.156 1 98.06 94 GLU A C 1
ATOM 703 O O . GLU A 1 94 ? -5.141 38.062 12.648 1 98.06 94 GLU A O 1
ATOM 708 N N . ILE A 1 95 ? -4.199 36.219 11.898 1 98.06 95 ILE A N 1
ATOM 709 C CA . ILE A 1 95 ? -5.336 35.375 12.289 1 98.06 95 ILE A CA 1
ATOM 710 C C . ILE A 1 95 ? -5.523 35.438 13.805 1 98.06 95 ILE A C 1
ATOM 712 O O . ILE A 1 95 ? -6.629 35.688 14.289 1 98.06 95 ILE A O 1
ATOM 716 N N . ILE A 1 96 ? -4.441 35.25 14.508 1 98.19 96 ILE A N 1
ATOM 717 C CA . ILE A 1 96 ? -4.496 35.25 15.969 1 98.19 96 ILE A CA 1
ATOM 718 C C . ILE A 1 96 ? -5.055 36.594 16.453 1 98.19 96 ILE A C 1
ATOM 720 O O . ILE A 1 96 ? -5.895 36.625 17.359 1 98.19 96 ILE A O 1
ATOM 724 N N . GLU A 1 97 ? -4.652 37.688 15.836 1 98.19 97 GLU A N 1
ATOM 725 C CA . GLU A 1 97 ? -5.066 39.031 16.25 1 98.19 97 GLU A CA 1
ATOM 726 C C . GLU A 1 97 ? -6.531 39.281 15.898 1 98.19 97 GLU A C 1
ATOM 728 O O . GLU A 1 97 ? -7.156 40.188 16.453 1 98.19 97 GLU A O 1
ATOM 733 N N . SER A 1 98 ? -7.078 38.469 15.039 1 97.94 98 SER A N 1
ATOM 734 C CA . SER A 1 98 ? -8.406 38.781 14.508 1 97.94 98 SER A CA 1
ATOM 735 C C . SER A 1 98 ? -9.406 37.688 14.898 1 97.94 98 SER A C 1
ATOM 737 O O . SER A 1 98 ? -10.5 37.594 14.328 1 97.94 98 SER A O 1
ATOM 739 N N . LEU A 1 99 ? -9.102 36.875 15.82 1 97.94 99 LEU A N 1
ATOM 740 C CA . LEU A 1 99 ? -9.969 35.75 16.203 1 97.94 99 LEU A CA 1
ATOM 741 C C . LEU A 1 99 ? -11.359 36.25 16.578 1 97.94 99 LEU A C 1
ATOM 743 O O . LEU A 1 99 ? -11.492 37.281 17.25 1 97.94 99 LEU A O 1
ATOM 747 N N . GLY A 1 100 ? -12.328 35.531 16.125 1 96.88 100 GLY A N 1
ATOM 748 C CA . GLY A 1 100 ? -13.711 35.906 16.406 1 96.88 100 GLY A CA 1
ATOM 749 C C . GLY A 1 100 ? -14.336 36.75 15.328 1 96.88 100 GLY A C 1
ATOM 750 O O . GLY A 1 100 ? -15.547 36.969 15.328 1 96.88 100 GLY A O 1
ATOM 751 N N . SER A 1 101 ? -13.516 37.219 14.406 1 96.88 101 SER A N 1
ATOM 752 C CA . SER A 1 101 ? -14.016 38.094 13.344 1 96.88 101 SER A CA 1
ATOM 753 C C . SER A 1 101 ? -14.094 37.344 12.016 1 96.88 101 SER A C 1
ATOM 755 O O . SER A 1 101 ? -13.398 36.344 11.805 1 96.88 101 SER A O 1
ATOM 757 N N . PRO A 1 102 ? -14.922 37.844 11.062 1 96.38 102 PRO A N 1
ATOM 758 C CA . PRO A 1 102 ? -15.078 37.219 9.75 1 96.38 102 PRO A CA 1
ATOM 759 C C . PRO A 1 102 ? -13.789 37.219 8.93 1 96.38 102 PRO A C 1
ATOM 761 O O . PRO A 1 102 ? -13.609 36.375 8.047 1 96.38 102 PRO A O 1
ATOM 764 N N . VAL A 1 103 ? -12.922 38.094 9.25 1 97.81 103 VAL A N 1
ATOM 765 C CA . VAL A 1 103 ? -11.695 38.25 8.469 1 97.81 103 VAL A CA 1
ATOM 766 C C . VAL A 1 103 ? -10.844 37 8.602 1 97.81 103 VAL A C 1
ATOM 768 O O . VAL A 1 103 ? -10.078 36.656 7.699 1 97.81 103 VAL A O 1
ATOM 771 N N . VAL A 1 104 ? -11 36.219 9.711 1 98.06 104 VAL A N 1
ATOM 772 C CA . VAL A 1 104 ? -10.242 35 9.969 1 98.06 104 VAL A CA 1
ATOM 773 C C . VAL A 1 104 ? -10.5 34 8.867 1 98.06 104 VAL A C 1
ATOM 775 O O . VAL A 1 104 ? -9.594 33.25 8.461 1 98.06 104 VAL A O 1
ATOM 778 N N . GLY A 1 105 ? -11.703 33.938 8.391 1 97.62 105 GLY A N 1
ATOM 779 C CA . GLY A 1 105 ? -12.023 33.031 7.301 1 97.62 105 GLY A CA 1
ATOM 780 C C . GLY A 1 105 ? -11.188 33.25 6.059 1 97.62 105 GLY A C 1
ATOM 781 O O . GLY A 1 105 ? -10.641 32.312 5.484 1 97.62 105 GLY A O 1
ATOM 782 N N . SER A 1 106 ? -11.055 34.5 5.688 1 97.06 106 SER A N 1
ATOM 783 C CA . SER A 1 106 ? -10.289 34.844 4.496 1 97.06 106 SER A CA 1
ATOM 784 C C . SER A 1 106 ? -8.805 34.594 4.703 1 97.06 106 SER A C 1
ATOM 786 O O . SER A 1 106 ? -8.117 34.125 3.801 1 97.06 106 SER A O 1
ATOM 788 N N . LEU A 1 107 ? -8.344 34.938 5.867 1 97.25 107 LEU A N 1
ATOM 789 C CA . LEU A 1 107 ? -6.934 34.75 6.176 1 97.25 107 LEU A CA 1
ATOM 790 C C . LEU A 1 107 ? -6.598 33.25 6.238 1 97.25 107 LEU A C 1
ATOM 792 O O . LEU A 1 107 ? -5.547 32.844 5.75 1 97.25 107 LEU A O 1
ATOM 796 N N . SER A 1 108 ? -7.523 32.5 6.824 1 96.56 108 SER A N 1
ATOM 797 C CA . SER A 1 108 ? -7.344 31.062 6.918 1 96.56 108 SER A CA 1
ATOM 798 C C . SER A 1 108 ? -7.34 30.422 5.535 1 96.56 108 SER A C 1
ATOM 800 O O . SER A 1 108 ? -6.547 29.516 5.27 1 96.56 108 SER A O 1
ATOM 802 N N . ALA A 1 109 ? -8.211 30.875 4.68 1 95.62 109 ALA A N 1
ATOM 803 C CA . ALA A 1 109 ? -8.273 30.375 3.311 1 95.62 109 ALA A CA 1
ATOM 804 C C . ALA A 1 109 ? -6.957 30.625 2.574 1 95.62 109 ALA A C 1
ATOM 806 O O . ALA A 1 109 ? -6.5 29.781 1.8 1 95.62 109 ALA A O 1
ATOM 807 N N . ARG A 1 110 ? -6.398 31.75 2.811 1 94.5 110 ARG A N 1
ATOM 808 C CA . ARG A 1 110 ? -5.121 32.094 2.182 1 94.5 110 ARG A CA 1
ATOM 809 C C . ARG A 1 110 ? -4.004 31.188 2.701 1 94.5 110 ARG A C 1
ATOM 811 O O . ARG A 1 110 ? -3.09 30.828 1.955 1 94.5 110 ARG A O 1
ATOM 818 N N . LEU A 1 111 ? -4.125 30.875 3.938 1 94.12 111 LEU A N 1
ATOM 819 C CA . LEU A 1 111 ? -3.064 30.125 4.594 1 94.12 111 LEU A CA 1
ATOM 820 C C . LEU A 1 111 ? -3.166 28.641 4.25 1 94.12 111 LEU A C 1
ATOM 822 O O . LEU A 1 111 ? -2.15 27.984 3.994 1 94.12 111 LEU A O 1
ATOM 826 N N . TYR A 1 112 ? -4.402 28.047 4.219 1 94.19 112 TYR A N 1
ATOM 827 C CA . TYR A 1 112 ? -4.555 26.609 4.168 1 94.19 112 TYR A CA 1
ATOM 828 C C . TYR A 1 112 ? -5.23 26.172 2.875 1 94.19 112 TYR A C 1
ATOM 830 O O . TYR A 1 112 ? -5.254 24.984 2.545 1 94.19 112 TYR A O 1
ATOM 838 N N . GLY A 1 113 ? -5.758 27.062 2.135 1 92.25 113 GLY A N 1
ATOM 839 C CA . GLY A 1 113 ? -6.555 26.734 0.963 1 92.25 113 GLY A CA 1
ATOM 840 C C . GLY A 1 113 ? -8.039 26.609 1.267 1 92.25 113 GLY A C 1
ATOM 841 O O . GLY A 1 113 ? -8.469 26.875 2.389 1 92.25 113 GLY A O 1
ATOM 842 N N . THR A 1 114 ? -8.781 26.359 0.27 1 93.56 114 THR A N 1
ATOM 843 C CA . THR A 1 114 ? -10.227 26.25 0.392 1 93.56 114 THR A CA 1
ATOM 844 C C . THR A 1 114 ? -10.734 24.969 -0.26 1 93.56 114 THR A C 1
ATOM 846 O O . THR A 1 114 ? -10.055 24.375 -1.101 1 93.56 114 THR A O 1
ATOM 849 N N . PRO A 1 115 ? -11.914 24.531 0.232 1 94.81 115 PRO A N 1
ATOM 850 C CA . PRO A 1 115 ? -12.578 23.484 -0.543 1 94.81 115 PRO A CA 1
ATOM 851 C C . PRO A 1 115 ? -12.836 23.891 -1.991 1 94.81 115 PRO A C 1
ATOM 853 O O . PRO A 1 115 ? -13.172 25.047 -2.26 1 94.81 115 PRO A O 1
ATOM 856 N N . GLY A 1 116 ? -12.672 22.984 -2.881 1 92 116 GLY A N 1
ATOM 857 C CA . GLY A 1 116 ? -12.906 23.266 -4.285 1 92 116 GLY A CA 1
ATOM 858 C C . GLY A 1 116 ? -11.633 23.516 -5.066 1 92 116 GLY A C 1
ATOM 859 O O . GLY A 1 116 ? -11.648 23.609 -6.297 1 92 116 GLY A O 1
ATOM 860 N N . GLU A 1 117 ? -10.547 23.625 -4.375 1 91 117 GLU A N 1
ATOM 861 C CA . GLU A 1 117 ? -9.266 23.797 -5.062 1 91 117 GLU A CA 1
ATOM 862 C C . GLU A 1 117 ? -8.883 22.531 -5.844 1 91 117 GLU A C 1
ATOM 864 O O . GLU A 1 117 ? -9.094 21.422 -5.367 1 91 117 GLU A O 1
ATOM 869 N N . PRO A 1 118 ? -8.305 22.75 -6.996 1 89.06 118 PRO A N 1
ATOM 870 C CA . PRO A 1 118 ? -7.91 21.609 -7.816 1 89.06 118 PRO A CA 1
ATOM 871 C C . PRO A 1 118 ? -6.734 20.828 -7.227 1 89.06 118 PRO A C 1
ATOM 873 O O . PRO A 1 118 ? -5.828 21.438 -6.641 1 89.06 118 PRO A O 1
ATOM 876 N N . LEU A 1 119 ? -6.801 19.516 -7.402 1 86.44 119 LEU A N 1
ATOM 877 C CA . LEU A 1 119 ? -5.68 18.656 -7.035 1 86.44 119 LEU A CA 1
ATOM 878 C C . LEU A 1 119 ? -4.559 18.75 -8.062 1 86.44 119 LEU A C 1
ATOM 880 O O . LEU A 1 119 ? -4.805 19.078 -9.227 1 86.44 119 LEU A O 1
ATOM 884 N N . PRO A 1 120 ? -3.346 18.531 -7.625 1 79.19 120 PRO A N 1
ATOM 885 C CA . PRO A 1 120 ? -2.225 18.656 -8.562 1 79.19 120 PRO A CA 1
ATOM 886 C C . PRO A 1 120 ? -2.41 17.828 -9.828 1 79.19 120 PRO A C 1
ATOM 888 O O . PRO A 1 120 ? -2.656 16.625 -9.742 1 79.19 120 PRO A O 1
ATOM 891 N N . GLY A 1 121 ? -2.234 18.516 -11.016 1 73.81 121 GLY A N 1
ATOM 892 C CA . GLY A 1 121 ? -2.238 17.844 -12.305 1 73.81 121 GLY A CA 1
ATOM 893 C C . GLY A 1 121 ? -3.609 17.328 -12.703 1 73.81 121 GLY A C 1
ATOM 894 O O . GLY A 1 121 ? -3.719 16.391 -13.492 1 73.81 121 GLY A O 1
ATOM 895 N N . SER A 1 122 ? -4.633 17.828 -12.023 1 80.19 122 SER A N 1
ATOM 896 C CA . SER A 1 122 ? -5.957 17.266 -12.289 1 80.19 122 SER A CA 1
ATOM 897 C C . SER A 1 122 ? -7.02 18.375 -12.297 1 80.19 122 SER A C 1
ATOM 899 O O . SER A 1 122 ? -6.793 19.453 -11.766 1 80.19 122 SER A O 1
ATOM 901 N N . HIS A 1 123 ? -8.07 18.078 -12.961 1 85.81 123 HIS A N 1
ATOM 902 C CA . HIS A 1 123 ? -9.234 18.953 -12.898 1 85.81 123 HIS A CA 1
ATOM 903 C C . HIS A 1 123 ? -10.117 18.594 -11.711 1 85.81 123 HIS A C 1
ATOM 905 O O . HIS A 1 123 ? -11.031 19.359 -11.367 1 85.81 123 HIS A O 1
ATOM 911 N N . TRP A 1 124 ? -9.812 17.516 -11.078 1 89.31 124 TRP A N 1
ATOM 912 C CA . TRP A 1 124 ? -10.562 17.125 -9.891 1 89.31 124 TRP A CA 1
ATOM 913 C C . TRP A 1 124 ? -10.172 17.984 -8.688 1 89.31 124 TRP A C 1
ATOM 915 O O . TRP A 1 124 ? -9.023 18.406 -8.57 1 89.31 124 TRP A O 1
ATOM 925 N N . THR A 1 125 ? -11.117 18.25 -7.848 1 92.88 125 THR A N 1
ATOM 926 C CA . THR A 1 125 ? -10.891 19.078 -6.676 1 92.88 125 THR A CA 1
ATOM 927 C C . THR A 1 125 ? -10.859 18.234 -5.406 1 92.88 125 THR A C 1
ATOM 929 O O . THR A 1 125 ? -11.195 17.047 -5.438 1 92.88 125 THR A O 1
ATOM 932 N N . ASN A 1 126 ? -10.445 18.844 -4.348 1 92.88 126 ASN A N 1
ATOM 933 C CA . ASN A 1 126 ? -10.484 18.141 -3.064 1 92.88 126 ASN A CA 1
ATOM 934 C C . ASN A 1 126 ? -11.914 17.828 -2.641 1 92.88 126 ASN A C 1
ATOM 936 O O . ASN A 1 126 ? -12.148 16.859 -1.9 1 92.88 126 ASN A O 1
ATOM 940 N N . VAL A 1 127 ? -12.898 18.594 -3.111 1 95.31 127 VAL A N 1
ATOM 941 C CA . VAL A 1 127 ? -14.297 18.297 -2.83 1 95.31 127 VAL A CA 1
ATOM 942 C C . VAL A 1 127 ? -14.727 17.062 -3.604 1 95.31 127 VAL A C 1
ATOM 944 O O . VAL A 1 127 ? -15.469 16.219 -3.082 1 95.31 127 VAL A O 1
ATOM 947 N N . ASP A 1 128 ? -14.258 16.922 -4.848 1 93.81 128 ASP A N 1
ATOM 948 C CA . ASP A 1 128 ? -14.531 15.711 -5.621 1 93.81 128 ASP A CA 1
ATOM 949 C C . ASP A 1 128 ? -13.961 14.477 -4.926 1 93.81 128 ASP A C 1
ATOM 951 O O . ASP A 1 128 ? -14.633 13.453 -4.828 1 93.81 128 ASP A O 1
ATOM 955 N N . ALA A 1 129 ? -12.758 14.609 -4.535 1 93.12 129 ALA A N 1
ATOM 956 C CA . ALA A 1 129 ? -12.117 13.516 -3.816 1 93.12 129 ALA A CA 1
ATOM 957 C C . ALA A 1 129 ? -12.891 13.164 -2.547 1 93.12 129 ALA A C 1
ATOM 959 O O . ALA A 1 129 ? -13.133 11.992 -2.268 1 93.12 129 ALA A O 1
ATOM 960 N N . ALA A 1 130 ? -13.234 14.195 -1.785 1 96 130 ALA A N 1
ATOM 961 C CA . ALA A 1 130 ? -14 13.984 -0.556 1 96 130 ALA A CA 1
ATOM 962 C C . ALA A 1 130 ? -15.297 13.242 -0.838 1 96 130 ALA A C 1
ATOM 964 O O . ALA A 1 130 ? -15.641 12.289 -0.132 1 96 130 ALA A O 1
ATOM 965 N N . GLY A 1 131 ? -15.992 13.68 -1.861 1 95.06 131 GLY A N 1
ATOM 966 C CA . GLY A 1 131 ? -17.219 13.008 -2.252 1 95.06 131 GLY A CA 1
ATOM 967 C C . GLY A 1 131 ? -17.016 11.547 -2.58 1 95.06 131 GLY A C 1
ATOM 968 O O . GLY A 1 131 ? -17.828 10.695 -2.178 1 95.06 131 GLY A O 1
ATOM 969 N N . HIS A 1 132 ? -15.969 11.266 -3.246 1 92.5 132 HIS A N 1
ATOM 970 C CA . HIS A 1 132 ? -15.625 9.898 -3.623 1 92.5 132 HIS A CA 1
ATOM 971 C C . HIS A 1 132 ? -15.469 9.016 -2.393 1 92.5 132 HIS A C 1
ATOM 973 O O . HIS A 1 132 ? -16.047 7.926 -2.324 1 92.5 132 HIS A O 1
ATOM 979 N N . PHE A 1 133 ? -14.758 9.422 -1.41 1 93.38 133 PHE A N 1
ATOM 980 C CA . PHE A 1 133 ? -14.469 8.617 -0.228 1 93.38 133 PHE A CA 1
ATOM 981 C C . PHE A 1 133 ? -15.711 8.469 0.643 1 93.38 133 PHE A C 1
ATOM 983 O O . PHE A 1 133 ? -15.938 7.406 1.229 1 93.38 133 PHE A O 1
ATOM 990 N N . ILE A 1 134 ? -16.484 9.508 0.693 1 94.38 134 ILE A N 1
ATOM 991 C CA . ILE A 1 134 ? -17.703 9.469 1.503 1 94.38 134 ILE A CA 1
ATOM 992 C C . ILE A 1 134 ? -18.688 8.461 0.908 1 94.38 134 ILE A C 1
ATOM 994 O O . ILE A 1 134 ? -19.219 7.613 1.623 1 94.38 134 ILE A O 1
ATOM 998 N N . VAL A 1 135 ? -18.875 8.523 -0.371 1 91.12 135 VAL A N 1
ATOM 999 C CA . VAL A 1 135 ? -19.828 7.641 -1.054 1 91.12 135 VAL A CA 1
ATOM 1000 C C . VAL A 1 135 ? -19.406 6.184 -0.858 1 91.12 135 VAL A C 1
ATOM 1002 O O . VAL A 1 135 ? -20.234 5.336 -0.522 1 91.12 135 VAL A O 1
ATOM 1005 N N . LEU A 1 136 ? -18.188 5.93 -1.034 1 87.56 136 LEU A N 1
ATOM 1006 C CA . LEU A 1 136 ? -17.703 4.559 -0.905 1 87.56 136 LEU A CA 1
ATOM 1007 C C . LEU A 1 136 ? -17.812 4.074 0.536 1 87.56 136 LEU A C 1
ATOM 1009 O O . LEU A 1 136 ? -18.219 2.936 0.779 1 87.56 136 LEU A O 1
ATOM 1013 N N . ALA A 1 137 ? -17.406 4.895 1.448 1 90.06 137 ALA A N 1
ATOM 1014 C CA . ALA A 1 137 ? -17.5 4.531 2.861 1 90.06 137 ALA A CA 1
ATOM 1015 C C . ALA A 1 137 ? -18.938 4.234 3.262 1 90.06 137 ALA A C 1
ATOM 1017 O O . ALA A 1 137 ? -19.203 3.283 4.004 1 90.06 137 ALA A O 1
ATOM 1018 N N . ASP A 1 138 ? -19.859 5.059 2.852 1 88.62 138 ASP A N 1
ATOM 1019 C CA . ASP A 1 138 ? -21.266 4.887 3.182 1 88.62 138 ASP A CA 1
ATOM 1020 C C . ASP A 1 138 ? -21.797 3.57 2.627 1 88.62 138 ASP A C 1
ATOM 1022 O O . ASP A 1 138 ? -22.609 2.895 3.279 1 88.62 138 ASP A O 1
ATOM 1026 N N . GLU A 1 139 ? -21.375 3.291 1.523 1 81.31 139 GLU A N 1
ATOM 1027 C CA . GLU A 1 139 ? -21.828 2.068 0.873 1 81.31 139 GLU A CA 1
ATOM 1028 C C . GLU A 1 139 ? -21.297 0.829 1.591 1 81.31 139 GLU A C 1
ATOM 1030 O O . GLU A 1 139 ? -21.969 -0.207 1.623 1 81.31 139 GLU A O 1
ATOM 1035 N N . LEU A 1 140 ? -20.172 1.01 2.168 1 81.44 140 LEU A N 1
ATOM 1036 C CA . LEU A 1 140 ? -19.516 -0.138 2.779 1 81.44 140 LEU A CA 1
ATOM 1037 C C . LEU A 1 140 ? -19.859 -0.244 4.258 1 81.44 140 LEU A C 1
ATOM 1039 O O . LEU A 1 140 ? -19.5 -1.219 4.922 1 81.44 140 LEU A O 1
ATOM 1043 N N . ASP A 1 141 ? -20.422 0.78 4.812 1 75.75 141 ASP A N 1
ATOM 1044 C CA . ASP A 1 141 ? -20.641 0.934 6.246 1 75.75 141 ASP A CA 1
ATOM 1045 C C . ASP A 1 141 ? -21.297 -0.312 6.84 1 75.75 141 ASP A C 1
ATOM 1047 O O . ASP A 1 141 ? -20.891 -0.788 7.902 1 75.75 141 ASP A O 1
ATOM 1051 N N . ALA A 1 142 ? -22.281 -0.828 6.184 1 68.25 142 ALA A N 1
ATOM 1052 C CA . ALA A 1 142 ? -23 -1.989 6.699 1 68.25 142 ALA A CA 1
ATOM 1053 C C . ALA A 1 142 ? -22.094 -3.219 6.742 1 68.25 142 ALA A C 1
ATOM 1055 O O . ALA A 1 142 ? -22.25 -4.078 7.617 1 68.25 142 ALA A O 1
ATOM 1056 N N . GLU A 1 143 ? -21.188 -3.238 5.887 1 69.56 143 GLU A N 1
ATOM 1057 C CA . GLU A 1 143 ? -20.328 -4.406 5.758 1 69.56 143 GLU A CA 1
ATOM 1058 C C . GLU A 1 143 ? -19.141 -4.32 6.711 1 69.56 143 GLU A C 1
ATOM 1060 O O . GLU A 1 143 ? -18.578 -5.348 7.105 1 69.56 143 GLU A O 1
ATOM 1065 N N . LEU A 1 144 ? -18.656 -3.148 7.004 1 68.56 144 LEU A N 1
ATOM 1066 C CA . LEU A 1 144 ? -17.453 -2.928 7.797 1 68.56 144 LEU A CA 1
ATOM 1067 C C . LEU A 1 144 ? -17.75 -3.047 9.289 1 68.56 144 LEU A C 1
ATOM 1069 O O . LEU A 1 144 ? -16.859 -3.307 10.086 1 68.56 144 LEU A O 1
ATOM 1073 N N . ASP A 1 145 ? -18.953 -2.764 9.797 1 56.97 145 ASP A N 1
ATOM 1074 C CA . ASP A 1 145 ? -19.312 -2.68 11.211 1 56.97 145 ASP A CA 1
ATOM 1075 C C . ASP A 1 145 ? -18.734 -3.861 11.992 1 56.97 145 ASP A C 1
ATOM 1077 O O . ASP A 1 145 ? -18.297 -3.701 13.133 1 56.97 145 ASP A O 1
ATOM 1081 N N . ASP A 1 146 ? -18.844 -5.027 11.461 1 51.34 146 ASP A N 1
ATOM 1082 C CA . ASP A 1 146 ? -18.672 -6.215 12.289 1 51.34 146 ASP A CA 1
ATOM 1083 C C . ASP A 1 146 ? -17.203 -6.461 12.594 1 51.34 146 ASP A C 1
ATOM 1085 O O . ASP A 1 146 ? -16.859 -7.195 13.523 1 51.34 146 ASP A O 1
ATOM 1089 N N . ALA A 1 147 ? -16.297 -6.094 11.844 1 48.88 147 ALA A N 1
ATOM 1090 C CA . ALA A 1 147 ? -14.953 -6.656 11.875 1 48.88 147 ALA A CA 1
ATOM 1091 C C . ALA A 1 147 ? -14.078 -5.918 12.883 1 48.88 147 ALA A C 1
ATOM 1093 O O . ALA A 1 147 ? -12.977 -6.375 13.211 1 48.88 147 ALA A O 1
ATOM 1094 N N . ASP A 1 148 ? -14.391 -4.695 13.367 1 50.16 148 ASP A N 1
ATOM 1095 C CA . ASP A 1 148 ? -13.43 -3.891 14.117 1 50.16 148 ASP A CA 1
ATOM 1096 C C . ASP A 1 148 ? -13.414 -4.281 15.594 1 50.16 148 ASP A C 1
ATOM 1098 O O . ASP A 1 148 ? -13.211 -3.434 16.469 1 50.16 148 ASP A O 1
ATOM 1102 N N . SER A 1 149 ? -13.828 -5.402 15.852 1 54.69 149 SER A N 1
ATOM 1103 C CA . SER A 1 149 ? -13.625 -5.73 17.266 1 54.69 149 SER A CA 1
ATOM 1104 C C . SER A 1 149 ? -12.141 -5.941 17.562 1 54.69 149 SER A C 1
ATOM 1106 O O . SER A 1 149 ? -11.695 -7.078 17.734 1 54.69 149 SER A O 1
ATOM 1108 N N . ALA A 1 150 ? -11.469 -4.992 17.219 1 61 150 ALA A N 1
ATOM 1109 C CA . ALA A 1 150 ? -10.047 -5.129 17.531 1 61 150 ALA A CA 1
ATOM 1110 C C . ALA A 1 150 ? -9.812 -5.188 19.031 1 61 150 ALA A C 1
ATOM 1112 O O . ALA A 1 150 ? -10.453 -4.457 19.797 1 61 150 ALA A O 1
ATOM 1113 N N . ALA A 1 151 ? -9.062 -6.141 19.516 1 66.06 151 ALA A N 1
ATOM 1114 C CA . ALA A 1 151 ? -8.594 -6.25 20.891 1 66.06 151 ALA A CA 1
ATOM 1115 C C . ALA A 1 151 ? -8.031 -4.926 21.391 1 66.06 151 ALA A C 1
ATOM 1117 O O . ALA A 1 151 ? -7.262 -4.266 20.688 1 66.06 151 ALA A O 1
ATOM 1118 N N . VAL A 1 152 ? -8.57 -4.465 22.531 1 83.5 152 VAL A N 1
ATOM 1119 C CA . VAL A 1 152 ? -8.078 -3.234 23.156 1 83.5 152 VAL A CA 1
ATOM 1120 C C . VAL A 1 152 ? -6.953 -3.561 24.141 1 83.5 152 VAL A C 1
ATOM 1122 O O . VAL A 1 152 ? -6.949 -4.633 24.75 1 83.5 152 VAL A O 1
ATOM 1125 N N . ILE A 1 153 ? -5.941 -2.695 24.141 1 88.06 153 ILE A N 1
ATOM 1126 C CA . ILE A 1 153 ? -4.828 -2.859 25.062 1 88.06 153 ILE A CA 1
ATOM 1127 C C . ILE A 1 153 ? -4.785 -1.68 26.031 1 88.06 153 ILE A C 1
ATOM 1129 O O . ILE A 1 153 ? -5.141 -0.556 25.672 1 88.06 153 ILE A O 1
ATOM 1133 N N . PRO A 1 154 ? -4.348 -2.004 27.219 1 91.38 154 PRO A N 1
ATOM 1134 C CA . PRO A 1 154 ? -4.195 -0.922 28.203 1 91.38 154 PRO A CA 1
ATOM 1135 C C . PRO A 1 154 ? -3.133 0.096 27.797 1 91.38 154 PRO A C 1
ATOM 1137 O O . PRO A 1 154 ? -2.217 -0.232 27.031 1 91.38 154 PRO A O 1
ATOM 1140 N N . ALA A 1 155 ? -3.252 1.244 28.344 1 93 155 ALA A N 1
ATOM 1141 C CA . ALA A 1 155 ? -2.357 2.354 28.016 1 93 155 ALA A CA 1
ATOM 1142 C C . ALA A 1 155 ? -0.906 1.992 28.312 1 93 155 ALA A C 1
ATOM 1144 O O . ALA A 1 155 ? 0.006 2.426 27.609 1 93 155 ALA A O 1
ATOM 1145 N N . GLU A 1 156 ? -0.698 1.161 29.297 1 94.56 156 GLU A N 1
ATOM 1146 C CA . GLU A 1 156 ? 0.651 0.755 29.672 1 94.56 156 GLU A CA 1
ATOM 1147 C C . GLU A 1 156 ? 1.301 -0.096 28.594 1 94.56 156 GLU A C 1
ATOM 1149 O O . GLU A 1 156 ? 2.479 0.083 28.281 1 94.56 156 GLU A O 1
ATOM 1154 N N . ILE A 1 157 ? 0.516 -0.934 28.141 1 93.19 157 ILE A N 1
ATOM 1155 C CA . ILE A 1 157 ? 1.016 -1.798 27.078 1 93.19 157 ILE A CA 1
ATOM 1156 C C . ILE A 1 157 ? 1.246 -0.976 25.812 1 93.19 157 ILE A C 1
ATOM 1158 O O . ILE A 1 157 ? 2.246 -1.164 25.109 1 93.19 157 ILE A O 1
ATOM 1162 N N . ALA A 1 158 ? 0.305 -0.108 25.547 1 93.94 158 ALA A N 1
ATOM 1163 C CA . ALA A 1 158 ? 0.454 0.789 24.406 1 93.94 158 ALA A CA 1
ATOM 1164 C C . ALA A 1 158 ? 1.732 1.614 24.516 1 93.94 158 ALA A C 1
ATOM 1166 O O . ALA A 1 158 ? 2.465 1.773 23.531 1 93.94 158 ALA A O 1
ATOM 1167 N N . ARG A 1 159 ? 1.97 2.096 25.688 1 95.12 159 ARG A N 1
ATOM 1168 C CA . ARG A 1 159 ? 3.176 2.871 25.969 1 95.12 159 ARG A CA 1
ATOM 1169 C C . ARG A 1 159 ? 4.43 2.059 25.656 1 95.12 159 ARG A C 1
ATOM 1171 O O . ARG A 1 159 ? 5.324 2.531 24.953 1 95.12 159 ARG A O 1
ATOM 1178 N N . ASP A 1 160 ? 4.492 0.861 26.125 1 95.38 160 ASP A N 1
ATOM 1179 C CA . ASP A 1 160 ? 5.676 0.021 25.969 1 95.38 160 ASP A CA 1
ATOM 1180 C C . ASP A 1 160 ? 5.895 -0.343 24.5 1 95.38 160 ASP A C 1
ATOM 1182 O O . ASP A 1 160 ? 7.031 -0.345 24.031 1 95.38 160 ASP A O 1
ATOM 1186 N N . ARG A 1 161 ? 4.844 -0.632 23.875 1 92.06 161 ARG A N 1
ATOM 1187 C CA . ARG A 1 161 ? 4.934 -0.979 22.453 1 92.06 161 ARG A CA 1
ATOM 1188 C C . ARG A 1 161 ? 5.422 0.207 21.625 1 92.06 161 ARG A C 1
ATOM 1190 O O . ARG A 1 161 ? 6.281 0.053 20.766 1 92.06 161 ARG A O 1
ATOM 1197 N N . MET A 1 162 ? 4.883 1.323 21.922 1 93.88 162 MET A N 1
ATOM 1198 C CA . MET A 1 162 ? 5.273 2.531 21.203 1 93.88 162 MET A CA 1
ATOM 1199 C C . MET A 1 162 ? 6.73 2.887 21.484 1 93.88 162 MET A C 1
ATOM 1201 O O . MET A 1 162 ? 7.465 3.268 20.578 1 93.88 162 MET A O 1
ATOM 1205 N N . GLN A 1 163 ? 7.105 2.746 22.734 1 95.62 163 GLN A N 1
ATOM 1206 C CA . GLN A 1 163 ? 8.484 3.049 23.094 1 95.62 163 GLN A CA 1
ATOM 1207 C C . GLN A 1 163 ? 9.461 2.158 22.344 1 95.62 163 GLN A C 1
ATOM 1209 O O . GLN A 1 163 ? 10.484 2.633 21.844 1 95.62 163 GLN A O 1
ATOM 1214 N N . ALA A 1 164 ? 9.156 0.933 22.297 1 92.5 164 ALA A N 1
ATOM 1215 C CA . ALA A 1 164 ? 10.023 -0.012 21.609 1 92.5 164 ALA A CA 1
ATOM 1216 C C . ALA A 1 164 ? 10.141 0.347 20.125 1 92.5 164 ALA A C 1
ATOM 1218 O O . ALA A 1 164 ? 11.227 0.286 19.547 1 92.5 164 ALA A O 1
ATOM 1219 N N . ALA A 1 165 ? 9.055 0.672 19.562 1 91.75 165 ALA A N 1
ATOM 1220 C CA . ALA A 1 165 ? 9.047 1.032 18.141 1 91.75 165 ALA A CA 1
ATOM 1221 C C . ALA A 1 165 ? 9.836 2.311 17.891 1 91.75 165 ALA A C 1
ATOM 1223 O O . ALA A 1 165 ? 10.547 2.426 16.891 1 91.75 165 ALA A O 1
ATOM 1224 N N . ILE A 1 166 ? 9.688 3.262 18.781 1 94.62 166 ILE A N 1
ATOM 1225 C CA . ILE A 1 166 ? 10.391 4.535 18.672 1 94.62 166 ILE A CA 1
ATOM 1226 C C . ILE A 1 166 ? 11.891 4.305 18.828 1 94.62 166 ILE A C 1
ATOM 1228 O O . ILE A 1 166 ? 12.688 4.828 18.047 1 94.62 166 ILE A O 1
ATOM 1232 N N . ASP A 1 167 ? 12.281 3.438 19.688 1 93.44 167 ASP A N 1
ATOM 1233 C CA . ASP A 1 167 ? 13.695 3.158 19.953 1 93.44 167 ASP A CA 1
ATOM 1234 C C . ASP A 1 167 ? 14.344 2.449 18.766 1 93.44 167 ASP A C 1
ATOM 1236 O O . ASP A 1 167 ? 15.562 2.543 18.578 1 93.44 167 ASP A O 1
ATOM 1240 N N . ALA A 1 168 ? 13.586 1.819 18.031 1 89.12 168 ALA A N 1
ATOM 1241 C CA . ALA A 1 168 ? 14.109 1.093 16.875 1 89.12 168 ALA A CA 1
ATOM 1242 C C . ALA A 1 168 ? 14.484 2.051 15.75 1 89.12 168 ALA A C 1
ATOM 1244 O O . ALA A 1 168 ? 15.297 1.713 14.891 1 89.12 168 ALA A O 1
ATOM 1245 N N . VAL A 1 169 ? 13.938 3.227 15.758 1 91.62 169 VAL A N 1
ATOM 1246 C CA . VAL A 1 169 ? 14.164 4.176 14.672 1 91.62 169 VAL A CA 1
ATOM 1247 C C . VAL A 1 169 ? 15.188 5.227 15.109 1 91.62 169 VAL A C 1
ATOM 1249 O O . VAL A 1 169 ? 16.094 5.57 14.352 1 91.62 169 VAL A O 1
ATOM 1252 N N . PHE A 1 170 ? 14.992 5.676 16.328 1 93.5 170 PHE A N 1
ATOM 1253 C CA . PHE A 1 170 ? 15.836 6.766 16.812 1 93.5 170 PHE A CA 1
ATOM 1254 C C . PHE A 1 170 ? 17.016 6.223 17.625 1 93.5 170 PHE A C 1
ATOM 1256 O O . PHE A 1 170 ? 16.812 5.656 18.703 1 93.5 170 PHE A O 1
ATOM 1263 N N . ASP A 1 171 ? 18.172 6.395 17.125 1 88.88 171 ASP A N 1
ATOM 1264 C CA . ASP A 1 171 ? 19.344 5.828 17.781 1 88.88 171 ASP A CA 1
ATOM 1265 C C . ASP A 1 171 ? 19.984 6.844 18.719 1 88.88 171 ASP A C 1
ATOM 1267 O O . ASP A 1 171 ? 20.406 6.5 19.828 1 88.88 171 ASP A O 1
ATOM 1271 N N . HIS A 1 172 ? 20.109 8.094 18.266 1 89.06 172 HIS A N 1
ATOM 1272 C CA . HIS A 1 172 ? 20.844 9.062 19.078 1 89.06 172 HIS A CA 1
ATOM 1273 C C . HIS A 1 172 ? 19.906 10.078 19.703 1 89.06 172 HIS A C 1
ATOM 1275 O O . HIS A 1 172 ? 20.328 10.906 20.516 1 89.06 172 HIS A O 1
ATOM 1281 N N . HIS A 1 173 ? 18.703 10.109 19.281 1 91.44 173 HIS A N 1
ATOM 1282 C CA . HIS A 1 173 ? 17.672 10.938 19.906 1 91.44 173 HIS A CA 1
ATOM 1283 C C . HIS A 1 173 ? 16.672 10.094 20.688 1 91.44 173 HIS A C 1
ATOM 1285 O O . HIS A 1 173 ? 16.422 8.938 20.344 1 91.44 173 HIS A O 1
ATOM 1291 N N . ARG A 1 174 ? 16.234 10.719 21.797 1 90 174 ARG A N 1
ATOM 1292 C CA . ARG A 1 174 ? 15.305 9.969 22.625 1 90 174 ARG A CA 1
ATOM 1293 C C . ARG A 1 174 ? 13.938 10.648 22.672 1 90 174 ARG A C 1
ATOM 1295 O O . ARG A 1 174 ? 13.844 11.852 22.922 1 90 174 ARG A O 1
ATOM 1302 N N . ILE A 1 175 ? 12.93 9.953 22.312 1 93.69 175 ILE A N 1
ATOM 1303 C CA . ILE A 1 175 ? 11.539 10.352 22.484 1 93.69 175 ILE A CA 1
ATOM 1304 C C . ILE A 1 175 ? 10.867 9.438 23.516 1 93.69 175 ILE A C 1
ATOM 1306 O O . ILE A 1 175 ? 10.734 8.234 23.281 1 93.69 175 ILE A O 1
ATOM 1310 N N . GLN A 1 176 ? 10.453 10.008 24.594 1 95.19 176 GLN A N 1
ATOM 1311 C CA . GLN A 1 176 ? 9.875 9.211 25.672 1 95.19 176 GLN A CA 1
ATOM 1312 C C . GLN A 1 176 ? 8.352 9.156 25.547 1 95.19 176 GLN A C 1
ATOM 1314 O O . GLN A 1 176 ? 7.703 10.172 25.312 1 95.19 176 GLN A O 1
ATOM 1319 N N . VAL A 1 177 ? 7.836 7.961 25.672 1 95.81 177 VAL A N 1
ATOM 1320 C CA . VAL A 1 177 ? 6.391 7.785 25.75 1 95.81 177 VAL A CA 1
ATOM 1321 C C . VAL A 1 177 ? 5.949 7.719 27.203 1 95.81 177 VAL A C 1
ATOM 1323 O O . VAL A 1 177 ? 6.434 6.883 27.969 1 95.81 177 VAL A O 1
ATOM 1326 N N . GLN A 1 178 ? 5.035 8.602 27.609 1 95.88 178 GLN A N 1
ATOM 1327 C CA . GLN A 1 178 ? 4.629 8.672 29 1 95.88 178 GLN A CA 1
ATOM 1328 C C . GLN A 1 178 ? 3.107 8.641 29.125 1 95.88 178 GLN A C 1
ATOM 1330 O O . GLN A 1 178 ? 2.391 9.055 28.219 1 95.88 178 GLN A O 1
ATOM 1335 N N . LEU A 1 179 ? 2.729 8.156 30.234 1 95 179 LEU A N 1
ATOM 1336 C CA . LEU A 1 179 ? 1.318 8.227 30.594 1 95 179 LEU A CA 1
ATOM 1337 C C . LEU A 1 179 ? 1.009 9.539 31.312 1 95 179 LEU A C 1
ATOM 1339 O O . LEU A 1 179 ? 1.768 9.969 32.188 1 95 179 LEU A O 1
ATOM 1343 N N . ASP A 1 180 ? -0.022 10.195 30.812 1 93.62 180 ASP A N 1
ATOM 1344 C CA . ASP A 1 180 ? -0.418 11.484 31.359 1 93.62 180 ASP A CA 1
ATOM 1345 C C . ASP A 1 180 ? -1.891 11.477 31.766 1 93.62 180 ASP A C 1
ATOM 1347 O O . ASP A 1 180 ? -2.775 11.562 30.922 1 93.62 180 ASP A O 1
ATOM 1351 N N . PRO A 1 181 ? -2.186 11.453 33.031 1 90.62 181 PRO A N 1
ATOM 1352 C CA . PRO A 1 181 ? -3.58 11.414 33.469 1 90.62 181 PRO A CA 1
ATOM 1353 C C . PRO A 1 181 ? -4.32 12.727 33.219 1 90.62 181 PRO A C 1
ATOM 1355 O O . PRO A 1 181 ? -5.551 12.766 33.25 1 90.62 181 PRO A O 1
ATOM 1358 N N . GLU A 1 182 ? -3.574 13.766 32.844 1 86.75 182 GLU A N 1
ATOM 1359 C CA .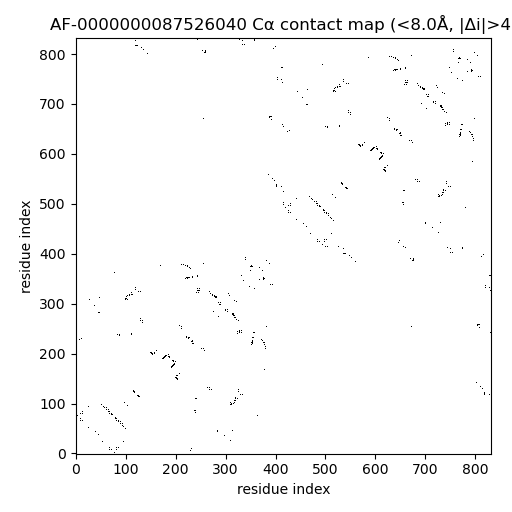 GLU A 1 182 ? -4.188 15.086 32.688 1 86.75 182 GLU A CA 1
ATOM 1360 C C . GLU A 1 182 ? -4.469 15.391 31.219 1 86.75 182 GLU A C 1
ATOM 1362 O O . GLU A 1 182 ? -5.023 16.438 30.891 1 86.75 182 GLU A O 1
ATOM 1367 N N . LEU A 1 183 ? -4.062 14.438 30.469 1 83.25 183 LEU A N 1
ATOM 1368 C CA . LEU A 1 183 ? -4.246 14.672 29.047 1 83.25 183 LEU A CA 1
ATOM 1369 C C . LEU A 1 183 ? -5.723 14.594 28.656 1 83.25 183 LEU A C 1
ATOM 1371 O O . LEU A 1 183 ? -6.406 13.633 29.016 1 83.25 183 LEU A O 1
ATOM 1375 N N . VAL A 1 184 ? -6.145 15.609 27.953 1 71.94 184 VAL A N 1
ATOM 1376 C CA . VAL A 1 184 ? -7.535 15.648 27.516 1 71.94 184 VAL A CA 1
ATOM 1377 C C . VAL A 1 184 ? -7.719 14.758 26.297 1 71.94 184 VAL A C 1
ATOM 1379 O O . VAL A 1 184 ? -8.664 13.969 26.219 1 71.94 184 VAL A O 1
ATOM 1382 N N . ALA A 1 185 ? -6.793 14.969 25.406 1 74.19 185 ALA A N 1
ATOM 1383 C CA . ALA A 1 185 ? -6.824 14.117 24.219 1 74.19 185 ALA A CA 1
ATOM 1384 C C . ALA A 1 185 ? -6.332 12.711 24.531 1 74.19 185 ALA A C 1
ATOM 1386 O O . ALA A 1 185 ? -5.719 12.484 25.578 1 74.19 185 ALA A O 1
ATOM 1387 N N . LYS A 1 186 ? -6.652 11.773 23.594 1 79.38 186 LYS A N 1
ATOM 1388 C CA . LYS A 1 186 ? -6.211 10.398 23.812 1 79.38 186 LYS A CA 1
ATOM 1389 C C . LYS A 1 186 ? -4.691 10.289 23.734 1 79.38 186 LYS A C 1
ATOM 1391 O O . LYS A 1 186 ? -4.086 9.453 24.422 1 79.38 186 LYS A O 1
ATOM 1396 N N . ALA A 1 187 ? -4.109 11.133 22.938 1 87.25 187 ALA A N 1
ATOM 1397 C CA . ALA A 1 187 ? -2.658 11.133 22.781 1 87.25 187 ALA A CA 1
ATOM 1398 C C . ALA A 1 187 ? -2.162 12.484 22.266 1 87.25 187 ALA A C 1
ATOM 1400 O O . ALA A 1 187 ? -2.922 13.234 21.641 1 87.25 187 ALA A O 1
ATOM 1401 N N . ALA A 1 188 ? -0.988 12.828 22.625 1 85.56 188 ALA A N 1
ATOM 1402 C CA . ALA A 1 188 ? -0.292 14.023 22.156 1 85.56 188 ALA A CA 1
ATOM 1403 C C . ALA A 1 188 ? 1.192 13.742 21.938 1 85.56 188 ALA A C 1
ATOM 1405 O O . ALA A 1 188 ? 1.828 13.062 22.75 1 85.56 188 ALA A O 1
ATOM 1406 N N . ALA A 1 189 ? 1.665 14.188 20.781 1 85.69 189 ALA A N 1
ATOM 1407 C CA . ALA A 1 189 ? 3.066 13.914 20.484 1 85.69 189 ALA A CA 1
ATOM 1408 C C . ALA A 1 189 ? 3.85 15.211 20.297 1 85.69 189 ALA A C 1
ATOM 1410 O O . ALA A 1 189 ? 3.338 16.172 19.719 1 85.69 189 ALA A O 1
ATOM 1411 N N . GLY A 1 190 ? 5.066 15.289 20.875 1 79.81 190 GLY A N 1
ATOM 1412 C CA . GLY A 1 190 ? 6.031 16.359 20.688 1 79.81 190 GLY A CA 1
ATOM 1413 C C . GLY A 1 190 ? 7.395 15.859 20.25 1 79.81 190 GLY A C 1
ATOM 1414 O O . GLY A 1 190 ? 7.555 14.688 19.906 1 79.81 190 GLY A O 1
ATOM 1415 N N . ALA A 1 191 ? 8.344 16.75 20.188 1 77.69 191 ALA A N 1
ATOM 1416 C CA . ALA A 1 191 ? 9.672 16.422 19.688 1 77.69 191 ALA A CA 1
ATOM 1417 C C . ALA A 1 191 ? 10.398 15.469 20.625 1 77.69 191 ALA A C 1
ATOM 1419 O O . ALA A 1 191 ? 11.242 14.68 20.188 1 77.69 191 ALA A O 1
ATOM 1420 N N . THR A 1 192 ? 10.047 15.531 21.844 1 85.56 192 THR A N 1
ATOM 1421 C CA . THR A 1 192 ? 10.844 14.727 22.75 1 85.56 192 THR A CA 1
ATOM 1422 C C . THR A 1 192 ? 9.961 13.789 23.562 1 85.56 192 THR A C 1
ATOM 1424 O O . THR A 1 192 ? 10.461 12.914 24.266 1 85.56 192 THR A O 1
ATOM 1427 N N . ARG A 1 193 ? 8.703 14.016 23.453 1 92.12 193 ARG A N 1
ATOM 1428 C CA . ARG A 1 193 ? 7.84 13.188 24.281 1 92.12 193 ARG A CA 1
ATOM 1429 C C . ARG A 1 193 ? 6.516 12.906 23.578 1 92.12 193 ARG A C 1
ATOM 1431 O O . ARG A 1 193 ? 5.984 13.758 22.875 1 92.12 193 ARG A O 1
ATOM 1438 N N . VAL A 1 194 ? 6.055 11.68 23.797 1 93.44 194 VAL A N 1
ATOM 1439 C CA . VAL A 1 194 ? 4.703 11.258 23.438 1 93.44 194 VAL A CA 1
ATOM 1440 C C . VAL A 1 194 ? 3.904 10.945 24.703 1 93.44 194 VAL A C 1
ATOM 1442 O O . VAL A 1 194 ? 4.336 10.141 25.531 1 93.44 194 VAL A O 1
ATOM 1445 N N . ARG A 1 195 ? 2.764 11.625 24.844 1 93.56 195 ARG A N 1
ATOM 1446 C CA . ARG A 1 195 ? 1.935 11.398 26.031 1 93.56 195 ARG A CA 1
ATOM 1447 C C . ARG A 1 195 ? 0.667 10.633 25.672 1 93.56 195 ARG A C 1
ATOM 1449 O O . ARG A 1 195 ? 0.001 10.945 24.688 1 93.56 195 ARG A O 1
ATOM 1456 N N . LEU A 1 196 ? 0.396 9.586 26.406 1 93.69 196 LEU A N 1
ATOM 1457 C CA . LEU A 1 196 ? -0.835 8.812 26.312 1 93.69 196 LEU A CA 1
ATOM 1458 C C . LEU A 1 196 ? -1.706 9.008 27.547 1 93.69 196 LEU A C 1
ATOM 1460 O O . LEU A 1 196 ? -1.199 9.039 28.672 1 93.69 196 LEU A O 1
ATOM 1464 N N . ARG A 1 197 ? -2.955 9.227 27.266 1 90.69 197 ARG A N 1
ATOM 1465 C CA . ARG A 1 197 ? -3.85 9.422 28.406 1 90.69 197 ARG A CA 1
ATOM 1466 C C . ARG A 1 197 ? -3.938 8.164 29.266 1 90.69 197 ARG A C 1
ATOM 1468 O O . ARG A 1 197 ? -4.273 7.09 28.75 1 90.69 197 ARG A O 1
ATOM 1475 N N . SER A 1 198 ? -3.814 8.398 30.484 1 90.44 198 SER A N 1
ATOM 1476 C CA . SER A 1 198 ? -3.895 7.277 31.422 1 90.44 198 SER A CA 1
ATOM 1477 C C . SER A 1 198 ? -5.305 6.699 31.469 1 90.44 198 SER A C 1
ATOM 1479 O O . SER A 1 198 ? -6.289 7.434 31.344 1 90.44 198 SER A O 1
ATOM 1481 N N . GLY A 1 199 ? -5.398 5.406 31.594 1 85.25 199 GLY A N 1
ATOM 1482 C CA . GLY A 1 199 ? -6.684 4.754 31.766 1 85.25 199 GLY A CA 1
ATOM 1483 C C . GLY A 1 199 ? -7.438 4.559 30.469 1 85.25 199 GLY A C 1
ATOM 1484 O O . GLY A 1 199 ? -8.508 3.951 30.453 1 85.25 199 GLY A O 1
ATOM 1485 N N . SER A 1 200 ? -6.859 5.066 29.438 1 84.75 200 SER A N 1
ATOM 1486 C CA . SER A 1 200 ? -7.488 4.875 28.141 1 84.75 200 SER A CA 1
ATOM 1487 C C . SER A 1 200 ? -7.129 3.514 27.547 1 84.75 200 SER A C 1
ATOM 1489 O O . SER A 1 200 ? -6.168 2.877 27.984 1 84.75 200 SER A O 1
ATOM 1491 N N . HIS A 1 201 ? -8.008 3.072 26.75 1 87 201 HIS A N 1
ATOM 1492 C CA . HIS A 1 201 ? -7.75 1.851 26 1 87 201 HIS A CA 1
ATOM 1493 C C . HIS A 1 201 ? -7.434 2.16 24.547 1 87 201 HIS A C 1
ATOM 1495 O O . HIS A 1 201 ? -8.016 3.074 23.953 1 87 201 HIS A O 1
ATOM 1501 N N . PHE A 1 202 ? -6.441 1.396 24.094 1 87.69 202 PHE A N 1
ATOM 1502 C CA . PHE A 1 202 ? -6 1.559 22.719 1 87.69 202 PHE A CA 1
ATOM 1503 C C . PHE A 1 202 ? -6.117 0.246 21.953 1 87.69 202 PHE A C 1
ATOM 1505 O O . PHE A 1 202 ? -6 -0.832 22.531 1 87.69 202 PHE A O 1
ATOM 1512 N N . SER A 1 203 ? -6.438 0.353 20.719 1 84.12 203 SER A N 1
ATOM 1513 C CA . SER A 1 203 ? -6.262 -0.812 19.859 1 84.12 203 SER A CA 1
ATOM 1514 C C . SER A 1 203 ? -4.863 -0.84 19.234 1 84.12 203 SER A C 1
ATOM 1516 O O . SER A 1 203 ? -4.164 0.175 19.234 1 84.12 203 SER A O 1
ATOM 1518 N N . ALA A 1 204 ? -4.441 -2.006 18.797 1 81.56 204 ALA A N 1
ATOM 1519 C CA . ALA A 1 204 ? -3.164 -2.109 18.094 1 81.56 204 ALA A CA 1
ATOM 1520 C C . ALA A 1 204 ? -3.123 -1.171 16.891 1 81.56 204 ALA A C 1
ATOM 1522 O O . ALA A 1 204 ? -2.076 -0.596 16.578 1 81.56 204 ALA A O 1
ATOM 1523 N N . ALA A 1 205 ? -4.23 -0.984 16.281 1 79.5 205 ALA A N 1
ATOM 1524 C CA . ALA A 1 205 ? -4.332 -0.093 15.133 1 79.5 205 ALA A CA 1
ATOM 1525 C C . ALA A 1 205 ? -4.145 1.363 15.547 1 79.5 205 ALA A C 1
ATOM 1527 O O . ALA A 1 205 ? -3.512 2.143 14.828 1 79.5 205 ALA A O 1
ATOM 1528 N N . ASP A 1 206 ? -4.672 1.671 16.703 1 83.62 206 ASP A N 1
ATOM 1529 C CA . ASP A 1 206 ? -4.512 3.021 17.234 1 83.62 206 ASP A CA 1
ATOM 1530 C C . ASP A 1 206 ? -3.035 3.346 17.469 1 83.62 206 ASP A C 1
ATOM 1532 O O . ASP A 1 206 ? -2.568 4.43 17.109 1 83.62 206 ASP A O 1
ATOM 1536 N N . VAL A 1 207 ? -2.432 2.42 18.047 1 89.12 207 VAL A N 1
ATOM 1537 C CA . VAL A 1 207 ? -1.033 2.615 18.422 1 89.12 207 VAL A CA 1
ATOM 1538 C C . VAL A 1 207 ? -0.184 2.779 17.156 1 89.12 207 VAL A C 1
ATOM 1540 O O . VAL A 1 207 ? 0.661 3.674 17.094 1 89.12 207 VAL A O 1
ATOM 1543 N N . ARG A 1 208 ? -0.419 1.961 16.219 1 89.38 208 ARG A N 1
ATOM 1544 C CA . ARG A 1 208 ? 0.349 2.016 14.984 1 89.38 208 ARG A CA 1
ATOM 1545 C C . ARG A 1 208 ? 0.073 3.311 14.227 1 89.38 208 ARG A C 1
ATOM 1547 O O . ARG A 1 208 ? 0.99 3.916 13.672 1 89.38 208 ARG A O 1
ATOM 1554 N N . GLN A 1 209 ? -1.146 3.643 14.211 1 90 209 GLN A N 1
ATOM 1555 C CA . GLN A 1 209 ? -1.515 4.879 13.531 1 90 209 GLN A CA 1
ATOM 1556 C C . GLN A 1 209 ? -0.835 6.086 14.18 1 90 209 GLN A C 1
ATOM 1558 O O . GLN A 1 209 ? -0.305 6.953 13.484 1 90 209 GLN A O 1
ATOM 1563 N N . LEU A 1 210 ? -0.895 6.141 15.516 1 92.19 210 LEU A N 1
ATOM 1564 C CA . LEU A 1 210 ? -0.259 7.219 16.266 1 92.19 210 LEU A CA 1
ATOM 1565 C C . LEU A 1 210 ? 1.241 7.258 15.992 1 92.19 210 LEU A C 1
ATOM 1567 O O . LEU A 1 210 ? 1.806 8.328 15.766 1 92.19 210 LEU A O 1
ATOM 1571 N N . LEU A 1 211 ? 1.812 6.145 15.984 1 94.75 211 LEU A N 1
ATOM 1572 C CA . LEU A 1 211 ? 3.244 6.043 15.734 1 94.75 211 LEU A CA 1
ATOM 1573 C C . LEU A 1 211 ? 3.594 6.562 14.344 1 94.75 211 LEU A C 1
ATOM 1575 O O . LEU A 1 211 ? 4.449 7.438 14.203 1 94.75 211 LEU A O 1
ATOM 1579 N N . GLU A 1 212 ? 2.947 6.109 13.305 1 94.94 212 GLU A N 1
ATOM 1580 C CA . GLU A 1 212 ? 3.26 6.426 11.922 1 94.94 212 GLU A CA 1
ATOM 1581 C C . GLU A 1 212 ? 2.959 7.891 11.609 1 94.94 212 GLU A C 1
ATOM 1583 O O . GLU A 1 212 ? 3.697 8.539 10.859 1 94.94 212 GLU A O 1
ATOM 1588 N N . HIS A 1 213 ? 1.949 8.391 12.203 1 94.88 213 HIS A N 1
ATOM 1589 C CA . HIS A 1 213 ? 1.484 9.742 11.922 1 94.88 213 HIS A CA 1
ATOM 1590 C C . HIS A 1 213 ? 2.244 10.773 12.758 1 94.88 213 HIS A C 1
ATOM 1592 O O . HIS A 1 213 ? 2.879 11.68 12.211 1 94.88 213 HIS A O 1
ATOM 1598 N N . GLU A 1 214 ? 2.246 10.609 14.062 1 94 214 GLU A N 1
ATOM 1599 C CA . GLU A 1 214 ? 2.709 11.641 14.977 1 94 214 GLU A CA 1
ATOM 1600 C C . GLU A 1 214 ? 4.219 11.57 15.18 1 94 214 GLU A C 1
ATOM 1602 O O . GLU A 1 214 ? 4.902 12.594 15.18 1 94 214 GLU A O 1
ATOM 1607 N N . VAL A 1 215 ? 4.695 10.398 15.305 1 95.62 215 VAL A N 1
ATOM 1608 C CA . VAL A 1 215 ? 6.102 10.281 15.68 1 95.62 215 VAL A CA 1
ATOM 1609 C C . VAL A 1 215 ? 6.965 10.195 14.422 1 95.62 215 VAL A C 1
ATOM 1611 O O . VAL A 1 215 ? 7.871 11.016 14.227 1 95.62 215 VAL A O 1
ATOM 1614 N N . LEU A 1 216 ? 6.645 9.344 13.523 1 96.25 216 LEU A N 1
ATOM 1615 C CA . LEU A 1 216 ? 7.539 9 12.422 1 96.25 216 LEU A CA 1
ATOM 1616 C C . LEU A 1 216 ? 7.387 9.984 11.266 1 96.25 216 LEU A C 1
ATOM 1618 O O . LEU A 1 216 ? 8.047 9.844 10.234 1 96.25 216 LEU A O 1
ATOM 1622 N N . VAL A 1 217 ? 6.516 10.969 11.445 1 96.12 217 VAL A N 1
ATOM 1623 C CA . VAL A 1 217 ? 6.48 12.062 10.477 1 96.12 217 VAL A CA 1
ATOM 1624 C C . VAL A 1 217 ? 6.707 13.391 11.195 1 96.12 217 VAL A C 1
ATOM 1626 O O . VAL A 1 217 ? 7.77 14 11.062 1 96.12 217 VAL A O 1
ATOM 1629 N N . HIS A 1 218 ? 5.816 13.719 12.109 1 95.25 218 HIS A N 1
ATOM 1630 C CA . HIS A 1 218 ? 5.883 15.039 12.734 1 95.25 218 HIS A CA 1
ATOM 1631 C C . HIS A 1 218 ? 7.113 15.164 13.625 1 95.25 218 HIS A C 1
ATOM 1633 O O . HIS A 1 218 ? 7.902 16.109 13.469 1 95.25 218 HIS A O 1
ATOM 1639 N N . SER A 1 219 ? 7.273 14.25 14.586 1 95.31 219 SER A N 1
ATOM 1640 C CA . SER A 1 219 ? 8.43 14.328 15.469 1 95.31 219 SER A CA 1
ATOM 1641 C C . SER A 1 219 ? 9.727 14.102 14.703 1 95.31 219 SER A C 1
ATOM 1643 O O . SER A 1 219 ? 10.719 14.797 14.938 1 95.31 219 SER A O 1
ATOM 1645 N N . LEU A 1 220 ? 9.672 13.164 13.844 1 96.62 220 LEU A N 1
ATOM 1646 C CA . LEU A 1 220 ? 10.859 12.797 13.078 1 96.62 220 LEU A CA 1
ATOM 1647 C C . LEU A 1 220 ? 11.359 13.984 12.258 1 96.62 220 LEU A C 1
ATOM 1649 O O . LEU A 1 220 ? 12.547 14.305 12.297 1 96.62 220 LEU A O 1
ATOM 1653 N N . THR A 1 221 ? 10.508 14.688 11.547 1 96.75 221 THR A N 1
ATOM 1654 C CA . THR A 1 221 ? 10.93 15.82 10.719 1 96.75 221 THR A CA 1
ATOM 1655 C C . THR A 1 221 ? 11.367 16.984 11.594 1 96.75 221 THR A C 1
ATOM 1657 O O . THR A 1 221 ? 12.266 17.75 11.219 1 96.75 221 THR A O 1
ATOM 1660 N N . ALA A 1 222 ? 10.742 17.156 12.727 1 95.56 222 ALA A N 1
ATOM 1661 C CA . ALA A 1 222 ? 11.203 18.172 13.664 1 95.56 222 ALA A CA 1
ATOM 1662 C C . ALA A 1 222 ? 12.641 17.906 14.109 1 95.56 222 ALA A C 1
ATOM 1664 O O . ALA A 1 222 ? 13.469 18.812 14.125 1 95.56 222 ALA A O 1
ATOM 1665 N N . ILE A 1 223 ? 12.914 16.672 14.453 1 95.62 223 ILE A N 1
ATOM 1666 C CA . ILE A 1 223 ? 14.234 16.281 14.922 1 95.62 223 ILE A CA 1
ATOM 1667 C C . ILE A 1 223 ? 15.25 16.422 13.789 1 95.62 223 ILE A C 1
ATOM 1669 O O . ILE A 1 223 ? 16.344 16.969 13.992 1 95.62 223 ILE A O 1
ATOM 1673 N N . ASN A 1 224 ? 14.914 15.938 12.617 1 96.88 224 ASN A N 1
ATOM 1674 C CA . ASN A 1 224 ? 15.789 16.109 11.461 1 96.88 224 ASN A CA 1
ATOM 1675 C C . ASN A 1 224 ? 16.062 17.578 11.188 1 96.88 224 ASN A C 1
ATOM 1677 O O . ASN A 1 224 ? 17.188 17.953 10.836 1 96.88 224 ASN A O 1
ATOM 1681 N N . GLY A 1 225 ? 14.992 18.406 11.312 1 96.62 225 GLY A N 1
ATOM 1682 C CA . GLY A 1 225 ? 15.164 19.844 11.141 1 96.62 225 GLY A CA 1
ATOM 1683 C C . GLY A 1 225 ? 16.125 20.453 12.133 1 96.62 225 GLY A C 1
ATOM 1684 O O . GLY A 1 225 ? 16.891 21.359 11.789 1 96.62 225 GLY A O 1
ATOM 1685 N N . ARG A 1 226 ? 16.125 19.984 13.344 1 94.5 226 ARG A N 1
ATOM 1686 C CA . ARG A 1 226 ? 17.031 20.484 14.383 1 94.5 226 ARG A CA 1
ATOM 1687 C C . ARG A 1 226 ? 18.469 20.125 14.062 1 94.5 226 ARG A C 1
ATOM 1689 O O . ARG A 1 226 ? 19.391 20.812 14.516 1 94.5 226 ARG A O 1
ATOM 1696 N N . GLU A 1 227 ? 18.656 19.125 13.305 1 95.06 227 GLU A N 1
ATOM 1697 C CA . GLU A 1 227 ? 20 18.656 12.977 1 95.06 227 GLU A CA 1
ATOM 1698 C C . GLU A 1 227 ? 20.594 19.422 11.797 1 95.06 227 GLU A C 1
ATOM 1700 O O . GLU A 1 227 ? 21.766 19.266 11.469 1 95.06 227 GLU A O 1
ATOM 1705 N N . GLN A 1 228 ? 19.75 20.234 11.203 1 97.12 228 GLN A N 1
ATOM 1706 C CA . GLN A 1 228 ? 20.281 21.047 10.109 1 97.12 228 GLN A CA 1
ATOM 1707 C C . GLN A 1 228 ? 21.328 22.047 10.617 1 97.12 228 GLN A C 1
ATOM 1709 O O . GLN A 1 228 ? 21.078 22.75 11.602 1 97.12 228 GLN A O 1
ATOM 1714 N N . PRO A 1 229 ? 22.375 22.172 9.953 1 95.62 229 PRO A N 1
ATOM 1715 C CA . PRO A 1 229 ? 23.469 22.984 10.477 1 95.62 229 PRO A CA 1
ATOM 1716 C C . PRO A 1 229 ? 23.203 24.484 10.344 1 95.62 229 PRO A C 1
ATOM 1718 O O . PRO A 1 229 ? 23.609 25.266 11.211 1 95.62 229 PRO A O 1
ATOM 1721 N N . HIS A 1 230 ? 22.438 24.922 9.312 1 93.5 230 HIS A N 1
ATOM 1722 C CA . HIS A 1 230 ? 22.344 26.344 9.016 1 93.5 230 HIS A CA 1
ATOM 1723 C C . HIS A 1 230 ? 20.891 26.828 9.062 1 93.5 230 HIS A C 1
ATOM 1725 O O . HIS A 1 230 ? 20.641 28.031 9.156 1 93.5 230 HIS A O 1
ATOM 1731 N N . PHE A 1 231 ? 19.906 25.922 9 1 94.19 231 PHE A N 1
ATOM 1732 C CA . PHE A 1 231 ? 18.5 26.281 8.867 1 94.19 231 PHE A CA 1
ATOM 1733 C C . PHE A 1 231 ? 17.656 25.594 9.938 1 94.19 231 PHE A C 1
ATOM 1735 O O . PHE A 1 231 ? 16.953 24.625 9.656 1 94.19 231 PHE A O 1
ATOM 1742 N N . ARG A 1 232 ? 17.594 26.25 11.031 1 93.44 232 ARG A N 1
ATOM 1743 C CA . ARG A 1 232 ? 16.906 25.656 12.172 1 93.44 232 ARG A CA 1
ATOM 1744 C C . ARG A 1 232 ? 15.398 25.828 12.039 1 93.44 232 ARG A C 1
ATOM 1746 O O . ARG A 1 232 ? 14.633 25.156 12.734 1 93.44 232 ARG A O 1
ATOM 1753 N N . SER A 1 233 ? 15.008 26.766 11.141 1 96.69 233 SER A N 1
ATOM 1754 C CA . SER A 1 233 ? 13.586 26.953 10.898 1 96.69 233 SER A CA 1
ATOM 1755 C C . SER A 1 233 ? 12.945 25.672 10.352 1 96.69 233 SER A C 1
ATOM 1757 O O . SER A 1 233 ? 11.727 25.5 10.445 1 96.69 233 SER A O 1
ATOM 1759 N N . LEU A 1 234 ? 13.758 24.719 9.93 1 96.56 234 LEU A N 1
ATOM 1760 C CA . LEU A 1 234 ? 13.258 23.469 9.391 1 96.56 234 LEU A CA 1
ATOM 1761 C C . LEU A 1 234 ? 12.742 22.562 10.5 1 96.56 234 LEU A C 1
ATOM 1763 O O . LEU A 1 234 ? 12.07 21.562 10.234 1 96.56 234 LEU A O 1
ATOM 1767 N N . ALA A 1 235 ? 12.969 22.953 11.711 1 95.31 235 ALA A N 1
ATOM 1768 C CA . ALA A 1 235 ? 12.461 22.188 12.844 1 95.31 235 ALA A CA 1
ATOM 1769 C C . ALA A 1 235 ? 11.078 22.672 13.258 1 95.31 235 ALA A C 1
ATOM 1771 O O . ALA A 1 235 ? 10.375 22 14.016 1 95.31 235 ALA A O 1
ATOM 1772 N N . GLN A 1 236 ? 10.719 23.828 12.758 1 92.88 236 GLN A N 1
ATOM 1773 C CA . GLN A 1 236 ? 9.5 24.484 13.219 1 92.88 236 GLN A CA 1
ATOM 1774 C C . GLN A 1 236 ? 8.32 24.156 12.305 1 92.88 236 GLN A C 1
ATOM 1776 O O . GLN A 1 236 ? 8.484 24.047 11.086 1 92.88 236 GLN A O 1
ATOM 1781 N N . SER A 1 237 ? 7.199 24.031 12.969 1 88.69 237 SER A N 1
ATOM 1782 C CA . SER A 1 237 ? 5.973 23.797 12.211 1 88.69 237 SER A CA 1
ATOM 1783 C C . SER A 1 237 ? 5.406 25.109 11.664 1 88.69 237 SER A C 1
ATOM 1785 O O . SER A 1 237 ? 4.449 25.656 12.211 1 88.69 237 SER A O 1
ATOM 1787 N N . SER A 1 238 ? 5.973 25.516 10.578 1 90.19 238 SER A N 1
ATOM 1788 C CA . SER A 1 238 ? 5.422 26.688 9.898 1 90.19 238 SER A CA 1
ATOM 1789 C C . SER A 1 238 ? 4.031 26.391 9.344 1 90.19 238 SER A C 1
ATOM 1791 O O . SER A 1 238 ? 3.746 25.266 8.93 1 90.19 238 SER A O 1
ATOM 1793 N N . PRO A 1 239 ? 3.125 27.406 9.367 1 91.56 239 PRO A N 1
ATOM 1794 C CA . PRO A 1 239 ? 1.8 27.203 8.773 1 91.56 239 PRO A CA 1
ATOM 1795 C C . PRO A 1 239 ? 1.865 26.781 7.312 1 91.56 239 PRO A C 1
ATOM 1797 O O . PRO A 1 239 ? 1.008 26.031 6.844 1 91.56 239 PRO A O 1
ATOM 1800 N N . ARG A 1 240 ? 2.906 27.188 6.672 1 91.06 240 ARG A N 1
ATOM 1801 C CA . ARG A 1 240 ? 3.039 26.922 5.242 1 91.06 240 ARG A CA 1
ATOM 1802 C C . ARG A 1 240 ? 3.307 25.453 4.98 1 91.06 240 ARG A C 1
ATOM 1804 O O . ARG A 1 240 ? 2.994 24.938 3.906 1 91.06 240 ARG A O 1
ATOM 1811 N N . VAL A 1 241 ? 3.846 24.703 5.93 1 94.38 241 VAL A N 1
ATOM 1812 C CA . VAL A 1 241 ? 4.266 23.328 5.688 1 94.38 241 VAL A CA 1
ATOM 1813 C C . VAL A 1 241 ? 3.168 22.359 6.141 1 94.38 241 VAL A C 1
ATOM 1815 O O . VAL A 1 241 ? 3.287 21.141 5.965 1 94.38 241 VAL A O 1
ATOM 1818 N N . THR A 1 242 ? 2.07 22.906 6.594 1 94.06 242 THR A N 1
ATOM 1819 C CA . THR A 1 242 ? 1.014 22.094 7.188 1 94.06 242 THR A CA 1
ATOM 1820 C C . THR A 1 242 ? 0.466 21.094 6.176 1 94.06 242 THR A C 1
ATOM 1822 O O . THR A 1 242 ? 0.293 19.906 6.492 1 94.06 242 THR A O 1
ATOM 1825 N N . ALA A 1 243 ? 0.209 21.547 5 1 93.12 243 ALA A N 1
ATOM 1826 C CA . ALA A 1 243 ? -0.354 20.656 3.986 1 93.12 243 ALA A CA 1
ATOM 1827 C C . ALA A 1 243 ? 0.589 19.5 3.693 1 93.12 243 ALA A C 1
ATOM 1829 O O . ALA A 1 243 ? 0.155 18.344 3.596 1 93.12 243 ALA A O 1
ATOM 1830 N N . THR A 1 244 ? 1.839 19.766 3.568 1 95 244 THR A N 1
ATOM 1831 C CA . THR A 1 244 ? 2.82 18.734 3.283 1 95 244 THR A CA 1
ATOM 1832 C C . THR A 1 244 ? 2.99 17.797 4.484 1 95 244 THR A C 1
ATOM 1834 O O . THR A 1 244 ? 3.041 16.578 4.332 1 95 244 THR A O 1
ATOM 1837 N N . GLN A 1 245 ? 3.055 18.391 5.637 1 96 245 GLN A N 1
ATOM 1838 C CA . GLN A 1 245 ? 3.246 17.594 6.848 1 96 245 GLN A CA 1
ATOM 1839 C C . GLN A 1 245 ? 2.059 16.672 7.094 1 96 245 GLN A C 1
ATOM 1841 O O . GLN A 1 245 ? 2.236 15.477 7.332 1 96 245 GLN A O 1
ATOM 1846 N N . GLU A 1 246 ? 0.878 17.219 6.969 1 94.81 246 GLU A N 1
ATOM 1847 C CA . GLU A 1 246 ? -0.314 16.406 7.129 1 94.81 246 GLU A CA 1
ATOM 1848 C C . GLU A 1 246 ? -0.449 15.391 5.988 1 94.81 246 GLU A C 1
ATOM 1850 O O . GLU A 1 246 ? -0.926 14.273 6.191 1 94.81 246 GLU A O 1
ATOM 1855 N N . GLY A 1 247 ? -0.077 15.836 4.852 1 94.75 247 GLY A N 1
ATOM 1856 C CA . GLY A 1 247 ? -0.071 14.93 3.713 1 94.75 247 GLY A CA 1
ATOM 1857 C C . GLY A 1 247 ? 0.87 13.75 3.891 1 94.75 247 GLY A C 1
ATOM 1858 O O . GLY A 1 247 ? 0.499 12.609 3.621 1 94.75 247 GLY A O 1
ATOM 1859 N N . LEU A 1 248 ? 2.072 14.039 4.348 1 96.44 248 LEU A N 1
ATOM 1860 C CA . LEU A 1 248 ? 3.055 13 4.617 1 96.44 248 LEU A CA 1
ATOM 1861 C C . LEU A 1 248 ? 2.553 12.047 5.699 1 96.44 248 LEU A C 1
ATOM 1863 O O . LEU A 1 248 ? 2.74 10.828 5.598 1 96.44 248 LEU A O 1
ATOM 1867 N N . ALA A 1 249 ? 1.971 12.617 6.703 1 96.44 249 ALA A N 1
ATOM 1868 C CA . ALA A 1 249 ? 1.476 11.812 7.816 1 96.44 249 ALA A CA 1
ATOM 1869 C C . ALA A 1 249 ? 0.344 10.891 7.367 1 96.44 249 ALA A C 1
ATOM 1871 O O . ALA A 1 249 ? 0.323 9.711 7.715 1 96.44 249 ALA A O 1
ATOM 1872 N N . THR A 1 250 ? -0.574 11.445 6.637 1 95 250 THR A N 1
ATOM 1873 C CA . THR A 1 250 ? -1.682 10.641 6.133 1 95 250 THR A CA 1
ATOM 1874 C C . THR A 1 250 ? -1.185 9.602 5.125 1 95 250 THR A C 1
ATOM 1876 O O . THR A 1 250 ? -1.711 8.492 5.062 1 95 250 THR A O 1
ATOM 1879 N N . PHE A 1 251 ? -0.223 9.977 4.355 1 94.88 251 PHE A N 1
ATOM 1880 C CA . PHE A 1 251 ? 0.395 9.031 3.432 1 94.88 251 PHE A CA 1
ATOM 1881 C C . PHE A 1 251 ? 1.058 7.887 4.191 1 94.88 251 PHE A C 1
ATOM 1883 O O . PHE A 1 251 ? 0.976 6.727 3.775 1 94.88 251 PHE A O 1
ATOM 1890 N N . ALA A 1 252 ? 1.741 8.234 5.211 1 95 252 ALA A N 1
ATOM 1891 C CA . ALA A 1 252 ? 2.369 7.215 6.051 1 95 252 ALA A CA 1
ATOM 1892 C C . ALA A 1 252 ? 1.336 6.223 6.574 1 95 252 ALA A C 1
ATOM 1894 O O . ALA A 1 252 ? 1.592 5.016 6.613 1 95 252 ALA A O 1
ATOM 1895 N N . GLU A 1 253 ? 0.177 6.727 6.965 1 93.25 253 GLU A N 1
ATOM 1896 C CA . GLU A 1 253 ? -0.913 5.848 7.375 1 93.25 253 GLU A CA 1
ATOM 1897 C C . GLU A 1 253 ? -1.354 4.945 6.223 1 93.25 253 GLU A C 1
ATOM 1899 O O . GLU A 1 253 ? -1.594 3.752 6.418 1 93.25 253 GLU A O 1
ATOM 1904 N N . GLN A 1 254 ? -1.458 5.547 5.137 1 90.25 254 GLN A N 1
ATOM 1905 C CA . GLN A 1 254 ? -1.95 4.844 3.957 1 90.25 254 GLN A CA 1
ATOM 1906 C C . GLN A 1 254 ? -0.994 3.73 3.541 1 90.25 254 GLN A C 1
ATOM 1908 O O . GLN A 1 254 ? -1.417 2.594 3.316 1 90.25 254 GLN A O 1
ATOM 1913 N N . ILE A 1 255 ? 0.241 4.051 3.461 1 89.81 255 ILE A N 1
ATOM 1914 C CA . ILE A 1 255 ? 1.222 3.123 2.908 1 89.81 255 ILE A CA 1
ATOM 1915 C C . ILE A 1 255 ? 1.491 2 3.906 1 89.81 255 ILE A C 1
ATOM 1917 O O . ILE A 1 255 ? 1.933 0.914 3.525 1 89.81 255 ILE A O 1
ATOM 1921 N N . THR A 1 256 ? 1.223 2.232 5.152 1 88.69 256 THR A N 1
ATOM 1922 C CA . THR A 1 256 ? 1.443 1.21 6.172 1 88.69 256 THR A CA 1
ATOM 1923 C C . THR A 1 256 ? 0.145 0.477 6.492 1 88.69 256 THR A C 1
ATOM 1925 O O . THR A 1 256 ? 0.111 -0.377 7.379 1 88.69 256 THR A O 1
ATOM 1928 N N . GLY A 1 257 ? -0.957 0.9 5.898 1 84.75 257 GLY A N 1
ATOM 1929 C CA . GLY A 1 257 ? -2.229 0.22 6.086 1 84.75 257 GLY A CA 1
ATOM 1930 C C . GLY A 1 257 ? -2.924 0.601 7.379 1 84.75 257 GLY A C 1
ATOM 1931 O O . GLY A 1 257 ? -3.742 -0.161 7.898 1 84.75 257 GLY A O 1
ATOM 1932 N N . CYS A 1 258 ? -2.613 1.737 7.887 1 87.25 258 CYS A N 1
ATOM 1933 C CA . CYS A 1 258 ? -3.164 2.146 9.172 1 87.25 258 CYS A CA 1
ATOM 1934 C C . CYS A 1 258 ? -4.387 3.033 8.984 1 87.25 258 CYS A C 1
ATOM 1936 O O . CYS A 1 258 ? -5.078 3.359 9.953 1 87.25 258 CYS A O 1
ATOM 1938 N N . ILE A 1 259 ? -4.652 3.428 7.824 1 87.69 259 ILE A N 1
ATOM 1939 C CA . ILE A 1 259 ? -5.82 4.27 7.59 1 87.69 259 ILE A CA 1
ATOM 1940 C C . ILE A 1 259 ? -6.961 3.424 7.035 1 87.69 259 ILE A C 1
ATOM 1942 O O . ILE A 1 259 ? -6.754 2.596 6.145 1 87.69 259 ILE A O 1
ATOM 1946 N N . ASP A 1 260 ? -8.102 3.531 7.625 1 88.19 260 ASP A N 1
ATOM 1947 C CA . ASP A 1 260 ? -9.258 2.779 7.152 1 88.19 260 ASP A CA 1
ATOM 1948 C C . ASP A 1 260 ? -10.258 3.693 6.445 1 88.19 260 ASP A C 1
ATOM 1950 O O . ASP A 1 260 ? -10.062 4.91 6.395 1 88.19 260 ASP A O 1
ATOM 1954 N N . ILE A 1 261 ? -11.219 3.135 5.914 1 89.69 261 ILE A N 1
ATOM 1955 C CA . ILE A 1 261 ? -12.172 3.861 5.082 1 89.69 261 ILE A CA 1
ATOM 1956 C C . ILE A 1 261 ? -12.992 4.816 5.953 1 89.69 261 ILE A C 1
ATOM 1958 O O . ILE A 1 261 ? -13.414 5.879 5.488 1 89.69 261 ILE A O 1
ATOM 1962 N N . ARG A 1 262 ? -13.203 4.516 7.191 1 88.88 262 ARG A N 1
ATOM 1963 C CA . ARG A 1 262 ? -13.938 5.391 8.094 1 88.88 262 ARG A CA 1
ATOM 1964 C C . ARG A 1 262 ? -13.156 6.664 8.391 1 88.88 262 ARG A C 1
ATOM 1966 O O . ARG A 1 262 ? -13.727 7.75 8.469 1 88.88 262 ARG A O 1
ATOM 1973 N N . ARG A 1 263 ? -11.875 6.484 8.578 1 89.62 263 ARG A N 1
ATOM 1974 C CA . ARG A 1 263 ? -11.031 7.656 8.773 1 89.62 263 ARG A CA 1
ATOM 1975 C C . ARG A 1 263 ? -11.023 8.531 7.523 1 89.62 263 ARG A C 1
ATOM 1977 O O . ARG A 1 263 ? -11.109 9.758 7.621 1 89.62 263 ARG A O 1
ATOM 1984 N N . MET A 1 264 ? -10.938 7.891 6.379 1 92.44 264 MET A N 1
ATOM 1985 C CA . MET A 1 264 ? -11 8.648 5.133 1 92.44 264 MET A CA 1
ATOM 1986 C C . MET A 1 264 ? -12.305 9.422 5.027 1 92.44 264 MET A C 1
ATOM 1988 O O . MET A 1 264 ? -12.328 10.562 4.562 1 92.44 264 MET A O 1
ATOM 1992 N N . LYS A 1 265 ? -13.305 8.82 5.465 1 93.94 265 LYS A N 1
ATOM 1993 C CA . LYS A 1 265 ? -14.609 9.469 5.465 1 93.94 265 LYS A CA 1
ATOM 1994 C C . LYS A 1 265 ? -14.625 10.68 6.391 1 93.94 265 LYS A C 1
ATOM 1996 O O . LYS A 1 265 ? -15.102 11.75 6.016 1 93.94 265 LYS A O 1
ATOM 2001 N N . ARG A 1 266 ? -14.102 10.508 7.555 1 93.12 266 ARG A N 1
ATOM 2002 C CA . ARG A 1 266 ? -14.094 11.594 8.523 1 93.12 266 ARG A CA 1
ATOM 2003 C C . ARG A 1 266 ? -13.305 12.797 8 1 93.12 266 ARG A C 1
ATOM 2005 O O . ARG A 1 266 ? -13.742 13.938 8.133 1 93.12 266 ARG A O 1
ATOM 2012 N N . ILE A 1 267 ? -12.156 12.523 7.449 1 94.12 267 ILE A N 1
ATOM 2013 C CA . ILE A 1 267 ? -11.336 13.578 6.863 1 94.12 267 ILE A CA 1
ATOM 2014 C C . ILE A 1 267 ? -12.102 14.273 5.746 1 94.12 267 ILE A C 1
ATOM 2016 O O . ILE A 1 267 ? -12.07 15.5 5.633 1 94.12 267 ILE A O 1
ATOM 2020 N N . SER A 1 268 ? -12.828 13.523 4.992 1 96.75 268 SER A N 1
ATOM 2021 C CA . SER A 1 268 ? -13.578 14.023 3.848 1 96.75 268 SER A CA 1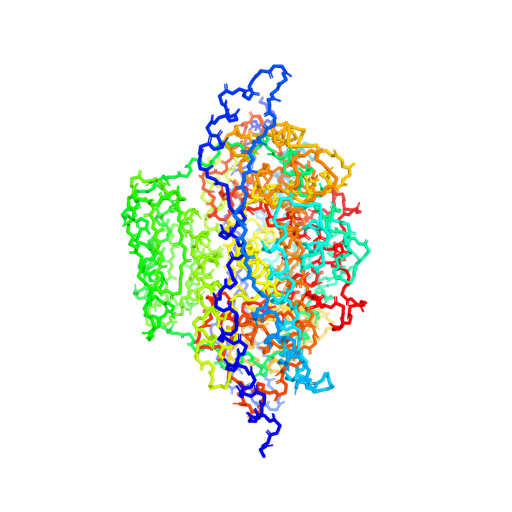
ATOM 2022 C C . SER A 1 268 ? -14.773 14.859 4.297 1 96.75 268 SER A C 1
ATOM 2024 O O . SER A 1 268 ? -15.062 15.906 3.715 1 96.75 268 SER A O 1
ATOM 2026 N N . LEU A 1 269 ? -15.43 14.391 5.301 1 97.62 269 LEU A N 1
ATOM 2027 C CA . LEU A 1 269 ? -16.578 15.117 5.82 1 97.62 269 LEU A CA 1
ATOM 2028 C C . LEU A 1 269 ? -16.188 16.516 6.285 1 97.62 269 LEU A C 1
ATOM 2030 O O . LEU A 1 269 ? -16.953 17.469 6.129 1 97.62 269 LEU A O 1
ATOM 2034 N N . ARG A 1 270 ? -15.055 16.641 6.836 1 97.38 270 ARG A N 1
ATOM 2035 C CA . ARG A 1 270 ? -14.617 17.938 7.332 1 97.38 270 ARG A CA 1
ATOM 2036 C C . ARG A 1 270 ? -14.406 18.922 6.18 1 97.38 270 ARG A C 1
ATOM 2038 O O . ARG A 1 270 ? -14.672 20.109 6.32 1 97.38 270 ARG A O 1
ATOM 2045 N N . ILE A 1 271 ? -13.922 18.469 5.102 1 97.31 271 ILE A N 1
ATOM 2046 C CA . ILE A 1 271 ? -13.75 19.312 3.934 1 97.31 271 ILE A CA 1
ATOM 2047 C C . ILE A 1 271 ? -15.102 19.828 3.459 1 97.31 271 ILE A C 1
ATOM 2049 O O . ILE A 1 271 ? -15.266 21.016 3.18 1 97.31 271 ILE A O 1
ATOM 2053 N N . LEU A 1 272 ? -16.078 18.953 3.42 1 97.69 272 LEU A N 1
ATOM 2054 C CA . LEU A 1 272 ? -17.406 19.359 2.99 1 97.69 272 LEU A CA 1
ATOM 2055 C C . LEU A 1 272 ? -18.047 20.297 4.004 1 97.69 272 LEU A C 1
ATOM 2057 O O . LEU A 1 272 ? -18.812 21.203 3.635 1 97.69 272 LEU A O 1
ATOM 2061 N N . ALA A 1 273 ? -17.766 20.016 5.23 1 98.56 273 ALA A N 1
ATOM 2062 C CA . ALA A 1 273 ? -18.312 20.875 6.281 1 98.56 273 ALA A CA 1
ATOM 2063 C C . ALA A 1 273 ? -17.766 22.281 6.164 1 98.56 273 ALA A C 1
ATOM 2065 O O . ALA A 1 273 ? -18.5 23.266 6.367 1 98.56 273 ALA A O 1
ATOM 2066 N N . ILE A 1 274 ? -16.469 22.422 5.891 1 98.38 274 ILE A N 1
ATOM 2067 C CA . ILE A 1 274 ? -15.867 23.734 5.668 1 98.38 274 ILE A CA 1
ATOM 2068 C C . ILE A 1 274 ? -16.547 24.422 4.5 1 98.38 274 ILE A C 1
ATOM 2070 O O . ILE A 1 274 ? -16.891 25.609 4.582 1 98.38 274 ILE A O 1
ATOM 2074 N N . ASP A 1 275 ? -16.75 23.703 3.432 1 97.88 275 ASP A N 1
ATOM 2075 C CA . ASP A 1 275 ? -17.422 24.25 2.262 1 97.88 275 ASP A CA 1
ATOM 2076 C C . ASP A 1 275 ? -18.828 24.734 2.623 1 97.88 275 ASP A C 1
ATOM 2078 O O . ASP A 1 275 ? -19.234 25.828 2.193 1 97.88 275 ASP A O 1
ATOM 2082 N N . ARG A 1 276 ? -19.562 24.016 3.393 1 98 276 ARG A N 1
ATOM 2083 C CA . ARG A 1 276 ? -20.906 24.391 3.812 1 98 276 ARG A CA 1
ATOM 2084 C C . ARG A 1 276 ? -20.891 25.641 4.68 1 98 276 ARG A C 1
ATOM 2086 O O . ARG A 1 276 ? -21.734 26.516 4.527 1 98 276 ARG A O 1
ATOM 2093 N N . ALA A 1 277 ? -19.953 25.656 5.582 1 98.62 277 ALA A N 1
ATOM 2094 C CA . ALA A 1 277 ? -19.844 26.828 6.453 1 98.62 277 ALA A CA 1
ATOM 2095 C C . ALA A 1 277 ? -19.562 28.094 5.645 1 98.62 277 ALA A C 1
ATOM 2097 O O . ALA A 1 277 ? -20.141 29.141 5.902 1 98.62 277 ALA A O 1
ATOM 2098 N N . ILE A 1 278 ? -18.672 27.984 4.684 1 97.88 278 ILE A N 1
ATOM 2099 C CA . ILE A 1 278 ? -18.328 29.109 3.824 1 97.88 278 ILE A CA 1
ATOM 2100 C C . ILE A 1 278 ? -19.562 29.578 3.051 1 97.88 278 ILE A C 1
ATOM 2102 O O . ILE A 1 278 ? -19.75 30.766 2.836 1 97.88 278 ILE A O 1
ATOM 2106 N N . GLN A 1 279 ? -20.422 28.625 2.77 1 97.56 279 GLN A N 1
ATOM 2107 C CA . GLN A 1 279 ? -21.625 28.922 1.993 1 97.56 279 GLN A CA 1
ATOM 2108 C C . GLN A 1 279 ? -22.734 29.438 2.891 1 97.56 279 GLN A C 1
ATOM 2110 O O . GLN A 1 279 ? -23.828 29.781 2.408 1 97.56 279 GLN A O 1
ATOM 2115 N N . GLY A 1 280 ? -22.547 29.391 4.168 1 98.12 280 GLY A N 1
ATOM 2116 C CA . GLY A 1 280 ? -23.516 30.078 5 1 98.12 280 GLY A CA 1
ATOM 2117 C C . GLY A 1 280 ? -24.047 29.234 6.137 1 98.12 280 GLY A C 1
ATOM 2118 O O . GLY A 1 280 ? -24.75 29.734 7.023 1 98.12 280 GLY A O 1
ATOM 2119 N N . ALA A 1 281 ? -23.672 27.953 6.16 1 98.56 281 ALA A N 1
ATOM 2120 C CA . ALA A 1 281 ? -24.172 27.094 7.23 1 98.56 281 ALA A CA 1
ATOM 2121 C C . ALA A 1 281 ? -23.594 27.516 8.586 1 98.56 281 ALA A C 1
ATOM 2123 O O . ALA A 1 281 ? -22.406 27.812 8.695 1 98.56 281 ALA A O 1
ATOM 2124 N N . ASP A 1 282 ? -24.406 27.594 9.586 1 98.5 282 ASP A N 1
ATOM 2125 C CA . ASP A 1 282 ? -23.938 27.938 10.93 1 98.5 282 ASP A CA 1
ATOM 2126 C C . ASP A 1 282 ? -23.469 26.688 11.68 1 98.5 282 ASP A C 1
ATOM 2128 O O . ASP A 1 282 ? -23.406 25.609 11.102 1 98.5 282 ASP A O 1
ATOM 2132 N N . PHE A 1 283 ? -23.094 26.828 12.93 1 98.62 283 PHE A N 1
ATOM 2133 C CA . PHE A 1 283 ? -22.516 25.75 13.719 1 98.62 283 PHE A CA 1
ATOM 2134 C C . PHE A 1 283 ? -23.5 24.609 13.891 1 98.62 283 PHE A C 1
ATOM 2136 O O . PHE A 1 283 ? -23.125 23.438 13.781 1 98.62 283 PHE A O 1
ATOM 2143 N N . VAL A 1 284 ? -24.734 24.906 14.18 1 98.38 284 VAL A N 1
ATOM 2144 C CA . VAL A 1 284 ? -25.75 23.875 14.438 1 98.38 284 VAL A CA 1
ATOM 2145 C C . VAL A 1 284 ? -26 23.078 13.164 1 98.38 284 VAL A C 1
ATOM 2147 O O . VAL A 1 284 ? -26.141 21.844 13.211 1 98.38 284 VAL A O 1
ATOM 2150 N N . GLU A 1 285 ? -26.047 23.734 12.039 1 98.19 285 GLU A N 1
ATOM 2151 C CA . GLU A 1 285 ? -26.25 23.047 10.766 1 98.19 285 GLU A CA 1
ATOM 2152 C C . GLU A 1 285 ? -25.078 22.109 10.453 1 98.19 285 GLU A C 1
ATOM 2154 O O . GLU A 1 285 ? -25.297 21 9.977 1 98.19 285 GLU A O 1
ATOM 2159 N N . VAL A 1 286 ? -23.906 22.562 10.703 1 98.62 286 VAL A N 1
ATOM 2160 C CA . VAL A 1 286 ? -22.719 21.75 10.469 1 98.62 286 VAL A CA 1
ATOM 2161 C C . VAL A 1 286 ? -22.688 20.578 11.461 1 98.62 286 VAL A C 1
ATOM 2163 O O . VAL A 1 286 ? -22.344 19.453 11.094 1 98.62 286 VAL A O 1
ATOM 2166 N N . TYR A 1 287 ? -23.047 20.844 12.703 1 98.12 287 TYR A N 1
ATOM 2167 C CA . TYR A 1 287 ? -23.156 19.797 13.703 1 98.12 287 TYR A CA 1
ATOM 2168 C C . TYR A 1 287 ? -24.141 18.719 13.25 1 98.12 287 TYR A C 1
ATOM 2170 O O . TYR A 1 287 ? -23.844 17.531 13.328 1 98.12 287 TYR A O 1
ATOM 2178 N N . ARG A 1 288 ? -25.266 19.094 12.727 1 97.94 288 ARG A N 1
ATOM 2179 C CA . ARG A 1 288 ? -26.281 18.156 12.242 1 97.94 288 ARG A CA 1
ATOM 2180 C C . ARG A 1 288 ? -25.781 17.391 11.031 1 97.94 288 ARG A C 1
ATOM 2182 O O . ARG A 1 288 ? -26.109 16.203 10.859 1 97.94 288 ARG A O 1
ATOM 2189 N N . PHE A 1 289 ? -25.047 18.109 10.234 1 97.94 289 PHE A N 1
ATOM 2190 C CA . PHE A 1 289 ? -24.438 17.469 9.07 1 97.94 289 PHE A CA 1
ATOM 2191 C C . PHE A 1 289 ? -23.594 16.266 9.492 1 97.94 289 PHE A C 1
ATOM 2193 O O . PHE A 1 289 ? -23.688 15.188 8.914 1 97.94 289 PHE A O 1
ATOM 2200 N N . PHE A 1 290 ? -22.719 16.453 10.5 1 97.56 290 PHE A N 1
ATOM 2201 C CA . PHE A 1 290 ? -21.875 15.375 11.008 1 97.56 290 PHE A CA 1
ATOM 2202 C C . PHE A 1 290 ? -22.703 14.297 11.672 1 97.56 290 PHE A C 1
ATOM 2204 O O . PHE A 1 290 ? -22.422 13.102 11.523 1 97.56 290 PHE A O 1
ATOM 2211 N N . ARG A 1 291 ? -23.766 14.688 12.375 1 96.75 291 ARG A N 1
ATOM 2212 C CA . ARG A 1 291 ? -24.672 13.734 13.008 1 96.75 291 ARG A CA 1
ATOM 2213 C C . ARG A 1 291 ? -25.344 12.836 11.961 1 96.75 291 ARG A C 1
ATOM 2215 O O . ARG A 1 291 ? -25.406 11.617 12.133 1 96.75 291 ARG A O 1
ATOM 2222 N N . ASP A 1 292 ? -25.766 13.453 10.953 1 95.94 292 ASP A N 1
ATOM 2223 C CA . ASP A 1 292 ? -26.469 12.75 9.883 1 95.94 292 ASP A CA 1
ATOM 2224 C C . ASP A 1 292 ? -25.531 11.781 9.164 1 95.94 292 ASP A C 1
ATOM 2226 O O . ASP A 1 292 ? -25.984 10.789 8.578 1 95.94 292 ASP A O 1
ATOM 2230 N N . ALA A 1 293 ? -24.266 12.086 9.234 1 94.31 293 ALA A N 1
ATOM 2231 C CA . ALA A 1 293 ? -23.281 11.227 8.586 1 94.31 293 ALA A CA 1
ATOM 2232 C C . ALA A 1 293 ? -22.875 10.07 9.492 1 94.31 293 ALA A C 1
ATOM 2234 O O . ALA A 1 293 ? -22.047 9.242 9.117 1 94.31 293 ALA A O 1
ATOM 2235 N N . GLY A 1 294 ? -23.375 10.055 10.711 1 91.44 294 GLY A N 1
ATOM 2236 C CA . GLY A 1 294 ? -23.203 8.891 11.562 1 91.44 294 GLY A CA 1
ATOM 2237 C C . GLY A 1 294 ? -22.25 9.141 12.719 1 91.44 294 GLY A C 1
ATOM 2238 O O . GLY A 1 294 ? -21.984 8.242 13.523 1 91.44 294 GLY A O 1
ATOM 2239 N N . GLN A 1 295 ? -21.766 10.328 12.93 1 93 295 GLN A N 1
ATOM 2240 C CA . GLN A 1 295 ? -20.859 10.625 14.039 1 93 295 GLN A CA 1
ATOM 2241 C C . GLN A 1 295 ? -21.625 10.742 15.352 1 93 295 GLN A C 1
ATOM 2243 O O . GLN A 1 295 ? -22.797 11.102 15.367 1 93 295 GLN A O 1
ATOM 2248 N N . SER A 1 296 ? -20.938 10.438 16.406 1 93.88 296 SER A N 1
ATOM 2249 C CA . SER A 1 296 ? -21.516 10.641 17.734 1 93.88 296 SER A CA 1
ATOM 2250 C C . SER A 1 296 ? -21.688 12.125 18.031 1 93.88 296 SER A C 1
ATOM 2252 O O . SER A 1 296 ? -21.156 12.977 17.328 1 93.88 296 SER A O 1
ATOM 2254 N N . LYS A 1 297 ? -22.453 12.438 19.078 1 95.69 297 LYS A N 1
ATOM 2255 C CA . LYS A 1 297 ? -22.672 13.82 19.5 1 95.69 297 LYS A CA 1
ATOM 2256 C C . LYS A 1 297 ? -21.344 14.508 19.812 1 95.69 297 LYS A C 1
ATOM 2258 O O . LYS A 1 297 ? -21.078 15.617 19.344 1 95.69 297 LYS A O 1
ATOM 2263 N N . VAL A 1 298 ? -20.531 13.828 20.531 1 93.44 298 VAL A N 1
ATOM 2264 C CA . VAL A 1 298 ? -19.25 14.383 20.969 1 93.44 298 VAL A CA 1
ATOM 2265 C C . VAL A 1 298 ? -18.344 14.594 19.766 1 93.44 298 VAL A C 1
ATOM 2267 O O . VAL A 1 298 ? -17.719 15.648 19.625 1 93.44 298 VAL A O 1
ATOM 2270 N N . ASP A 1 299 ? -18.328 13.602 18.906 1 92.62 299 ASP A N 1
ATOM 2271 C CA . ASP A 1 299 ? -17.484 13.695 17.719 1 92.62 299 ASP A CA 1
ATOM 2272 C C . ASP A 1 299 ? -17.984 14.781 16.766 1 92.62 299 ASP A C 1
ATOM 2274 O O . ASP A 1 299 ? -17.188 15.477 16.141 1 92.62 299 ASP A O 1
ATOM 2278 N N . SER A 1 300 ? -19.25 14.867 16.688 1 96.69 300 SER A N 1
ATOM 2279 C CA . SER A 1 300 ? -19.844 15.875 15.812 1 96.69 300 SER A CA 1
ATOM 2280 C C . SER A 1 300 ? -19.531 17.281 16.312 1 96.69 300 SER A C 1
ATOM 2282 O O . SER A 1 300 ? -19.25 18.188 15.508 1 96.69 300 SER A O 1
ATOM 2284 N N . PHE A 1 301 ? -19.578 17.453 17.594 1 96.69 301 PHE A N 1
ATOM 2285 C CA . PHE A 1 301 ? -19.219 18.75 18.156 1 96.69 301 PHE A CA 1
ATOM 2286 C C . PHE A 1 301 ? -17.75 19.062 17.859 1 96.69 301 PHE A C 1
ATOM 2288 O O . PHE A 1 301 ? -17.422 20.156 17.391 1 96.69 301 PHE A O 1
ATOM 2295 N N . ALA A 1 302 ? -16.906 18.109 18.109 1 94.12 302 ALA A N 1
ATOM 2296 C CA . ALA A 1 302 ? -15.469 18.312 17.922 1 94.12 302 ALA A CA 1
ATOM 2297 C C . ALA A 1 302 ? -15.156 18.656 16.469 1 94.12 302 ALA A C 1
ATOM 2299 O O . ALA A 1 302 ? -14.352 19.547 16.203 1 94.12 302 ALA A O 1
ATOM 2300 N N . SER A 1 303 ? -15.742 17.953 15.594 1 96.62 303 SER A N 1
ATOM 2301 C CA . SER A 1 303 ? -15.547 18.219 14.172 1 96.62 303 SER A CA 1
ATOM 2302 C C . SER A 1 303 ? -16.062 19.609 13.797 1 96.62 303 SER A C 1
ATOM 2304 O O . SER A 1 303 ? -15.414 20.328 13.039 1 96.62 303 SER A O 1
ATOM 2306 N N . SER A 1 304 ? -17.203 19.938 14.344 1 98 304 SER A N 1
ATOM 2307 C CA . SER A 1 304 ? -17.766 21.25 14.07 1 98 304 SER A CA 1
ATOM 2308 C C . SER A 1 304 ? -16.891 22.359 14.633 1 98 304 SER A C 1
ATOM 2310 O O . SER A 1 304 ? -16.703 23.406 13.984 1 98 304 SER A O 1
ATOM 2312 N N . MET A 1 305 ? -16.422 22.109 15.797 1 97.44 305 MET A N 1
ATOM 2313 C CA . MET A 1 305 ? -15.531 23.078 16.422 1 97.44 305 MET A CA 1
ATOM 2314 C C . MET A 1 305 ? -14.312 23.344 15.555 1 97.44 305 MET A C 1
ATOM 2316 O O . MET A 1 305 ? -13.898 24.484 15.391 1 97.44 305 MET A O 1
ATOM 2320 N N . ARG A 1 306 ? -13.766 22.328 14.922 1 96.56 306 ARG A N 1
ATOM 2321 C CA . ARG A 1 306 ? -12.602 22.453 14.055 1 96.56 306 ARG A CA 1
ATOM 2322 C C . ARG A 1 306 ? -12.922 23.344 12.852 1 96.56 306 ARG A C 1
ATOM 2324 O O . ARG A 1 306 ? -12.055 24.047 12.344 1 96.56 306 ARG A O 1
ATOM 2331 N N . VAL A 1 307 ? -14.125 23.312 12.477 1 97.94 307 VAL A N 1
ATOM 2332 C CA . VAL A 1 307 ? -14.555 24.078 11.305 1 97.94 307 VAL A CA 1
ATOM 2333 C C . VAL A 1 307 ? -14.727 25.547 11.672 1 97.94 307 VAL A C 1
ATOM 2335 O O . VAL A 1 307 ? -14.43 26.438 10.867 1 97.94 307 VAL A O 1
ATOM 2338 N N . PHE A 1 308 ? -15.125 25.812 12.93 1 98.31 308 PHE A N 1
ATOM 2339 C CA . PHE A 1 308 ? -15.562 27.172 13.258 1 98.31 308 PHE A CA 1
ATOM 2340 C C . PHE A 1 308 ? -14.586 27.844 14.203 1 98.31 308 PHE A C 1
ATOM 2342 O O . PHE A 1 308 ? -14.773 29.016 14.57 1 98.31 308 PHE A O 1
ATOM 2349 N N . ARG A 1 309 ? -13.578 27.156 14.648 1 96.94 309 ARG A N 1
ATOM 2350 C CA . ARG A 1 309 ? -12.641 27.812 15.555 1 96.94 309 ARG A CA 1
ATOM 2351 C C . ARG A 1 309 ? -12.062 29.078 14.922 1 96.94 309 ARG A C 1
ATOM 2353 O O . ARG A 1 309 ? -11.609 29.047 13.773 1 96.94 309 ARG A O 1
ATOM 2360 N N . GLY A 1 310 ? -12.164 30.172 15.648 1 97.38 310 GLY A N 1
ATOM 2361 C CA . GLY A 1 310 ? -11.602 31.453 15.227 1 97.38 310 GLY A CA 1
ATOM 2362 C C . GLY A 1 310 ? -12.547 32.25 14.375 1 97.38 310 GLY A C 1
ATOM 2363 O O . GLY A 1 310 ? -12.32 33.469 14.148 1 97.38 310 GLY A O 1
ATOM 2364 N N . VAL A 1 311 ? -13.609 31.688 13.867 1 98.06 311 VAL A N 1
ATOM 2365 C CA . VAL A 1 311 ? -14.555 32.438 13.023 1 98.06 311 VAL A CA 1
ATOM 2366 C C . VAL A 1 311 ? -15.922 32.469 13.703 1 98.06 311 VAL A C 1
ATOM 2368 O O . VAL A 1 311 ? -16.188 31.703 14.625 1 98.06 311 VAL A O 1
ATOM 2371 N N . PRO A 1 312 ? -16.75 33.438 13.273 1 97.62 312 PRO A N 1
ATOM 2372 C CA . PRO A 1 312 ? -18.109 33.469 13.82 1 97.62 312 PRO A CA 1
ATOM 2373 C C . PRO A 1 312 ? -18.875 32.156 13.555 1 97.62 312 PRO A C 1
ATOM 2375 O O . PRO A 1 312 ? -18.766 31.578 12.469 1 97.62 312 PRO A O 1
ATOM 2378 N N . VAL A 1 313 ? -19.688 31.703 14.469 1 98.25 313 VAL A N 1
ATOM 2379 C CA . VAL A 1 313 ? -20.344 30.406 14.406 1 98.25 313 VAL A CA 1
ATOM 2380 C C . VAL A 1 313 ? -21.656 30.531 13.633 1 98.25 313 VAL A C 1
ATOM 2382 O O . VAL A 1 313 ? -22.359 29.531 13.453 1 98.25 313 VAL A O 1
ATOM 2385 N N . THR A 1 314 ? -21.969 31.75 13.156 1 97.69 314 THR A N 1
ATOM 2386 C CA . THR A 1 314 ? -23.25 32.031 12.508 1 97.69 314 THR A CA 1
ATOM 2387 C C . THR A 1 314 ? -23.172 31.703 11.016 1 97.69 314 THR A C 1
ATOM 2389 O O . THR A 1 314 ? -24.172 31.797 10.305 1 97.69 314 THR A O 1
ATOM 2392 N N . GLY A 1 315 ? -22.031 31.328 10.531 1 97.12 315 GLY A N 1
ATOM 2393 C CA . GLY A 1 315 ? -21.891 30.953 9.133 1 97.12 315 GLY A CA 1
ATOM 2394 C C . GLY A 1 315 ? -21.281 32.031 8.281 1 97.12 315 GLY A C 1
ATOM 2395 O O . GLY A 1 315 ? -21.109 33.188 8.742 1 97.12 315 GLY A O 1
ATOM 2396 N N . GLY A 1 316 ? -20.8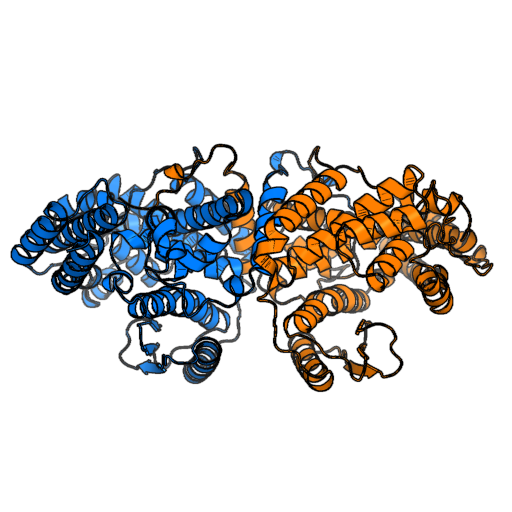12 31.656 7.031 1 96.38 316 GLY A N 1
ATOM 2397 C CA . GLY A 1 316 ? -20.219 32.594 6.109 1 96.38 316 GLY A CA 1
ATOM 2398 C C . GLY A 1 316 ? -18.703 32.531 6.078 1 96.38 316 GLY A C 1
ATOM 2399 O O . GLY A 1 316 ? -18.062 33.156 5.227 1 96.38 316 GLY A O 1
ATOM 2400 N N . GLY A 1 317 ? -18.172 31.812 6.984 1 96.88 317 GLY A N 1
ATOM 2401 C CA . GLY A 1 317 ? -16.734 31.609 7.066 1 96.88 317 GLY A CA 1
ATOM 2402 C C . GLY A 1 317 ? -16.344 30.344 7.797 1 96.88 317 GLY A C 1
ATOM 2403 O O . GLY A 1 317 ? -17.172 29.75 8.5 1 96.88 317 GLY A O 1
ATOM 2404 N N . ALA A 1 318 ? -15.148 29.906 7.605 1 98.25 318 ALA A N 1
ATOM 2405 C CA . ALA A 1 318 ? -14.648 28.703 8.25 1 98.25 318 ALA A CA 1
ATOM 2406 C C . ALA A 1 318 ? -13.141 28.766 8.461 1 98.25 318 ALA A C 1
ATOM 2408 O O . ALA A 1 318 ? -12.445 29.531 7.785 1 98.25 318 ALA A O 1
ATOM 2409 N N . PHE A 1 319 ? -12.688 28.078 9.508 1 98.06 319 PHE A N 1
ATOM 2410 C CA . PHE A 1 319 ? -11.266 27.797 9.648 1 98.06 319 PHE A CA 1
ATOM 2411 C C . PHE A 1 319 ? -10.844 26.672 8.719 1 98.06 319 PHE A C 1
ATOM 2413 O O . PHE A 1 319 ? -11.242 25.516 8.914 1 98.06 319 PHE A O 1
ATOM 2420 N N . CYS A 1 320 ? -10 26.844 7.773 1 96.69 320 CYS A N 1
ATOM 2421 C CA . CYS A 1 320 ? -9.852 26 6.598 1 96.69 320 CYS A CA 1
ATOM 2422 C C . CYS A 1 320 ? -8.742 24.984 6.793 1 96.69 320 CYS A C 1
ATOM 2424 O O . CYS A 1 320 ? -8.43 24.219 5.879 1 96.69 320 CYS A O 1
ATOM 2426 N N . LYS A 1 321 ? -8.211 24.875 7.949 1 95.5 321 LYS A N 1
ATOM 2427 C CA . LYS A 1 321 ? -7.027 24.047 8.172 1 95.5 321 LYS A CA 1
ATOM 2428 C C . LYS A 1 321 ? -7.273 22.609 7.727 1 95.5 321 LYS A C 1
ATOM 2430 O O . LYS A 1 321 ? -6.387 21.969 7.156 1 95.5 321 LYS A O 1
ATOM 2435 N N . ASP A 1 322 ? -8.422 22.062 7.914 1 95.19 322 ASP A N 1
ATOM 2436 C CA . ASP A 1 322 ? -8.68 20.641 7.676 1 95.19 322 ASP A CA 1
ATOM 2437 C C . ASP A 1 322 ? -8.766 20.344 6.184 1 95.19 322 ASP A C 1
ATOM 2439 O O . ASP A 1 322 ? -8.797 19.172 5.777 1 95.19 322 ASP A O 1
ATOM 2443 N N . THR A 1 323 ? -8.719 21.328 5.344 1 92.62 323 THR A N 1
ATOM 2444 C CA . THR A 1 323 ? -8.688 21.109 3.9 1 92.62 323 THR A CA 1
ATOM 2445 C C . THR A 1 323 ? -7.367 20.453 3.479 1 92.62 323 THR A C 1
ATOM 2447 O O . THR A 1 323 ? -7.301 19.797 2.445 1 92.62 323 THR A O 1
ATOM 2450 N N . VAL A 1 324 ? -6.438 20.562 4.32 1 92.31 324 VAL A N 1
ATOM 2451 C CA . VAL A 1 324 ? -5.078 20.234 3.908 1 92.31 324 VAL A CA 1
ATOM 2452 C C . VAL A 1 324 ? -4.887 18.719 3.93 1 92.31 324 VAL A C 1
ATOM 2454 O O . VAL A 1 324 ? -4.012 18.188 3.244 1 92.31 324 VAL A O 1
ATOM 2457 N N . TYR A 1 325 ? -5.691 17.938 4.695 1 91.38 325 TYR A N 1
ATOM 2458 C CA . TYR A 1 325 ? -5.43 16.516 4.914 1 91.38 325 TYR A CA 1
ATOM 2459 C C . TYR A 1 325 ? -5.539 15.742 3.611 1 91.38 325 TYR A C 1
ATOM 2461 O O . TYR A 1 325 ? -4.578 15.102 3.182 1 91.38 325 TYR A O 1
ATOM 2469 N N . LEU A 1 326 ? -6.676 15.836 3.041 1 90.94 326 LEU A N 1
ATOM 2470 C CA . LEU A 1 326 ? -6.891 15.086 1.809 1 90.94 326 LEU A CA 1
ATOM 2471 C C . LEU A 1 326 ? -6.086 15.68 0.661 1 90.94 326 LEU A C 1
ATOM 2473 O O . LEU A 1 326 ? -5.492 14.945 -0.133 1 90.94 326 LEU A O 1
ATOM 2477 N N . HIS A 1 327 ? -6.074 16.984 0.628 1 90.12 327 HIS A N 1
ATOM 2478 C CA . HIS A 1 327 ? -5.285 17.672 -0.392 1 90.12 327 HIS A CA 1
ATOM 2479 C C . HIS A 1 327 ? -3.805 17.328 -0.27 1 90.12 327 HIS A C 1
ATOM 2481 O O . HIS A 1 327 ? -3.141 17.062 -1.274 1 90.12 327 HIS A O 1
ATOM 2487 N N . GLY A 1 328 ? -3.355 17.375 0.891 1 92.81 328 GLY A N 1
ATOM 2488 C CA . GLY A 1 328 ? -1.966 17.031 1.147 1 92.81 328 GLY A CA 1
ATOM 2489 C C . GLY A 1 328 ? -1.631 15.602 0.783 1 92.81 328 GLY A C 1
ATOM 2490 O O . GLY A 1 328 ? -0.603 15.336 0.154 1 92.81 328 GLY A O 1
ATOM 2491 N N . LEU A 1 329 ? -2.479 14.641 1.178 1 93.62 329 LEU A N 1
ATOM 2492 C CA . LEU A 1 329 ? -2.266 13.227 0.892 1 93.62 329 LEU A CA 1
ATOM 2493 C C . LEU A 1 329 ? -2.113 12.984 -0.607 1 93.62 329 LEU A C 1
ATOM 2495 O O . LEU A 1 329 ? -1.154 12.352 -1.046 1 93.62 329 LEU A O 1
ATOM 2499 N N . LEU A 1 330 ? -3.01 13.547 -1.365 1 91.12 330 LEU A N 1
ATOM 2500 C CA . LEU A 1 330 ? -3.002 13.344 -2.811 1 91.12 330 LEU A CA 1
ATOM 2501 C C . LEU A 1 330 ? -1.809 14.047 -3.449 1 91.12 330 LEU A C 1
ATOM 2503 O O . LEU A 1 330 ? -1.199 13.523 -4.383 1 91.12 330 LEU A O 1
ATOM 2507 N N . SER A 1 331 ? -1.447 15.18 -2.895 1 91.5 331 SER A N 1
ATOM 2508 C CA . SER A 1 331 ? -0.306 15.922 -3.42 1 91.5 331 SER A CA 1
ATOM 2509 C C . SER A 1 331 ? 1.003 15.188 -3.15 1 91.5 331 SER A C 1
ATOM 2511 O O . SER A 1 331 ? 1.857 15.086 -4.035 1 91.5 331 SER A O 1
ATOM 2513 N N . VAL A 1 332 ? 1.146 14.711 -1.977 1 93.5 332 VAL A N 1
ATOM 2514 C CA . VAL A 1 332 ? 2.355 13.992 -1.599 1 93.5 332 VAL A CA 1
ATOM 2515 C C . VAL A 1 332 ? 2.484 12.719 -2.439 1 93.5 332 VAL A C 1
ATOM 2517 O O . VAL A 1 332 ? 3.566 12.414 -2.947 1 93.5 332 VAL A O 1
ATOM 2520 N N . HIS A 1 333 ? 1.396 11.984 -2.539 1 92.31 333 HIS A N 1
ATOM 2521 C CA . HIS A 1 333 ? 1.398 10.773 -3.363 1 92.31 333 HIS A CA 1
ATOM 2522 C C . HIS A 1 333 ? 1.797 11.094 -4.801 1 92.31 333 HIS A C 1
ATOM 2524 O O . HIS A 1 333 ? 2.598 10.375 -5.402 1 92.31 333 HIS A O 1
ATOM 2530 N N . THR A 1 334 ? 1.235 12.117 -5.328 1 89.38 334 THR A N 1
ATOM 2531 C CA . THR A 1 334 ? 1.536 12.539 -6.691 1 89.38 334 THR A CA 1
ATOM 2532 C C . THR A 1 334 ? 2.998 12.961 -6.816 1 89.38 334 THR A C 1
ATOM 2534 O O . THR A 1 334 ? 3.66 12.641 -7.805 1 89.38 334 THR A O 1
ATOM 2537 N N . PHE A 1 335 ? 3.432 13.68 -5.863 1 91.38 335 PHE A N 1
ATOM 2538 C CA . PHE A 1 335 ? 4.824 14.117 -5.828 1 91.38 335 PHE A CA 1
ATOM 2539 C C . PHE A 1 335 ? 5.766 12.922 -5.855 1 91.38 335 PHE A C 1
ATOM 2541 O O . PHE A 1 335 ? 6.734 12.906 -6.613 1 91.38 335 PHE A O 1
ATOM 2548 N N . PHE A 1 336 ? 5.527 11.906 -5.039 1 91.38 336 PHE A N 1
ATOM 2549 C CA . PHE A 1 336 ? 6.363 10.711 -4.977 1 91.38 336 PHE A CA 1
ATOM 2550 C C . PHE A 1 336 ? 6.383 9.992 -6.32 1 91.38 336 PHE A C 1
ATOM 2552 O O . PHE A 1 336 ? 7.441 9.562 -6.781 1 91.38 336 PHE A O 1
ATOM 2559 N N . ARG A 1 337 ? 5.266 9.898 -6.922 1 88.5 337 ARG A N 1
ATOM 2560 C CA . ARG A 1 337 ? 5.188 9.266 -8.234 1 88.5 337 ARG A CA 1
ATOM 2561 C C . ARG A 1 337 ? 5.977 10.055 -9.273 1 88.5 337 ARG A C 1
ATOM 2563 O O . ARG A 1 337 ? 6.68 9.469 -10.102 1 88.5 337 ARG A O 1
ATOM 2570 N N . TRP A 1 338 ? 5.781 11.32 -9.211 1 87.94 338 TRP A N 1
ATOM 2571 C CA . TRP A 1 338 ? 6.492 12.195 -10.125 1 87.94 338 TRP A CA 1
ATOM 2572 C C . TRP A 1 338 ? 8 12.062 -9.953 1 87.94 338 TRP A C 1
ATOM 2574 O O . TRP A 1 338 ? 8.742 11.977 -10.938 1 87.94 338 TRP A O 1
ATOM 2584 N N . ALA A 1 339 ? 8.422 12.133 -8.727 1 89.44 339 ALA A N 1
ATOM 2585 C CA . ALA A 1 339 ? 9.844 12.023 -8.422 1 89.44 339 ALA A CA 1
ATOM 2586 C C . ALA A 1 339 ? 10.422 10.711 -8.945 1 89.44 339 ALA A C 1
ATOM 2588 O O . ALA A 1 339 ? 11.531 10.68 -9.484 1 89.44 339 ALA A O 1
ATOM 2589 N N . LEU A 1 340 ? 9.703 9.672 -8.773 1 87.12 340 LEU A N 1
ATOM 2590 C CA . LEU A 1 340 ? 10.148 8.383 -9.289 1 87.12 340 LEU A CA 1
ATOM 2591 C C . LEU A 1 340 ? 10.242 8.414 -10.812 1 87.12 340 LEU A C 1
ATOM 2593 O O . LEU A 1 340 ? 11.258 8 -11.383 1 87.12 340 LEU A O 1
ATOM 2597 N N . LYS A 1 341 ? 9.219 8.852 -11.461 1 83.94 341 LYS A N 1
ATOM 2598 C CA . LYS A 1 341 ? 9.148 8.906 -12.914 1 83.94 341 LYS A CA 1
ATOM 2599 C C . LYS A 1 341 ? 10.32 9.695 -13.492 1 83.94 341 LYS A C 1
ATOM 2601 O O . LYS A 1 341 ? 10.844 9.352 -14.555 1 83.94 341 LYS A O 1
ATOM 2606 N N . HIS A 1 342 ? 10.734 10.695 -12.781 1 85.88 342 HIS A N 1
ATOM 2607 C CA . HIS A 1 342 ? 11.789 11.578 -13.281 1 85.88 342 HIS A CA 1
ATOM 2608 C C . HIS A 1 342 ? 13.141 11.227 -12.664 1 85.88 342 HIS A C 1
ATOM 2610 O O . HIS A 1 342 ? 14.078 12.023 -12.734 1 85.88 342 HIS A O 1
ATOM 2616 N N . ARG A 1 343 ? 13.273 10.172 -11.969 1 84.44 343 ARG A N 1
ATOM 2617 C CA . ARG A 1 343 ? 14.508 9.609 -11.453 1 84.44 343 ARG A CA 1
ATOM 2618 C C . ARG A 1 343 ? 15.125 10.516 -10.398 1 84.44 343 ARG A C 1
ATOM 2620 O O . ARG A 1 343 ? 16.328 10.781 -10.422 1 84.44 343 ARG A O 1
ATOM 2627 N N . ARG A 1 344 ? 14.258 11.055 -9.617 1 86.62 344 ARG A N 1
ATOM 2628 C CA . ARG A 1 344 ? 14.688 11.93 -8.531 1 86.62 344 ARG A CA 1
ATOM 2629 C C . ARG A 1 344 ? 14.328 11.336 -7.172 1 86.62 344 ARG A C 1
ATOM 2631 O O . ARG A 1 344 ? 13.641 11.969 -6.375 1 86.62 344 ARG A O 1
ATOM 2638 N N . LEU A 1 345 ? 14.867 10.203 -6.863 1 84.44 345 LEU A N 1
ATOM 2639 C CA . LEU A 1 345 ? 14.461 9.414 -5.703 1 84.44 345 LEU A CA 1
ATOM 2640 C C . LEU A 1 345 ? 14.961 10.062 -4.414 1 84.44 345 LEU A C 1
ATOM 2642 O O . LEU A 1 345 ? 14.391 9.844 -3.344 1 84.44 345 LEU A O 1
ATOM 2646 N N . ASN A 1 346 ? 16.047 10.859 -4.574 1 89.25 346 ASN A N 1
ATOM 2647 C CA . ASN A 1 346 ? 16.578 11.508 -3.385 1 89.25 346 ASN A CA 1
ATOM 2648 C C . ASN A 1 346 ? 15.555 12.445 -2.752 1 89.25 346 ASN A C 1
ATOM 2650 O O . ASN A 1 346 ? 15.586 12.68 -1.543 1 89.25 346 ASN A O 1
ATOM 2654 N N . LEU A 1 347 ? 14.664 12.977 -3.592 1 91.38 347 LEU A N 1
ATOM 2655 C CA . LEU A 1 347 ? 13.648 13.898 -3.102 1 91.38 347 LEU A CA 1
ATOM 2656 C C . LEU A 1 347 ? 12.727 13.219 -2.1 1 91.38 347 LEU A C 1
ATOM 2658 O O . LEU A 1 347 ? 12.203 13.859 -1.185 1 91.38 347 LEU A O 1
ATOM 2662 N N . LEU A 1 348 ? 12.555 11.914 -2.236 1 90.31 348 LEU A N 1
ATOM 2663 C CA . LEU A 1 348 ? 11.695 11.141 -1.345 1 90.31 348 LEU A CA 1
ATOM 2664 C C . LEU A 1 348 ? 12.289 11.062 0.056 1 90.31 348 LEU A C 1
ATOM 2666 O O . LEU A 1 348 ? 11.562 10.906 1.039 1 90.31 348 LEU A O 1
ATOM 2670 N N . ARG A 1 349 ? 13.586 11.219 0.103 1 92.81 349 ARG A N 1
ATOM 2671 C CA . ARG A 1 349 ? 14.273 11.219 1.389 1 92.81 349 ARG A CA 1
ATOM 2672 C C . ARG A 1 349 ? 14.398 12.633 1.946 1 92.81 349 ARG A C 1
ATOM 2674 O O . ARG A 1 349 ? 14.156 12.859 3.135 1 92.81 349 ARG A O 1
ATOM 2681 N N . TRP A 1 350 ? 14.75 13.555 1.047 1 95.69 350 TRP A N 1
ATOM 2682 C CA . TRP A 1 350 ? 15.039 14.922 1.464 1 95.69 350 TRP A CA 1
ATOM 2683 C C . TRP A 1 350 ? 13.797 15.594 2.029 1 95.69 350 TRP A C 1
ATOM 2685 O O . TRP A 1 350 ? 13.898 16.531 2.82 1 95.69 350 TRP A O 1
ATOM 2695 N N . ILE A 1 351 ? 12.617 15.102 1.687 1 96.31 351 ILE A N 1
ATOM 2696 C CA . ILE A 1 351 ? 11.383 15.703 2.188 1 96.31 351 ILE A CA 1
ATOM 2697 C C . ILE A 1 351 ? 11.289 15.508 3.699 1 96.31 351 ILE A C 1
ATOM 2699 O O . ILE A 1 351 ? 10.562 16.234 4.383 1 96.31 351 ILE A O 1
ATOM 2703 N N . PHE A 1 352 ? 12.117 14.57 4.25 1 97.5 352 PHE A N 1
ATOM 2704 C CA . PHE A 1 352 ? 12.094 14.273 5.676 1 97.5 352 PHE A CA 1
ATOM 2705 C C . PHE A 1 352 ? 13.227 15 6.398 1 97.5 352 PHE A C 1
ATOM 2707 O O . PHE A 1 352 ? 13.406 14.828 7.605 1 97.5 352 PHE A O 1
ATOM 2714 N N . ALA A 1 353 ? 14.023 15.82 5.711 1 97.88 353 ALA A N 1
ATOM 2715 C CA . ALA A 1 353 ? 15.188 16.484 6.301 1 97.88 353 ALA A CA 1
ATOM 2716 C C . ALA A 1 353 ? 14.766 17.578 7.273 1 97.88 353 ALA A C 1
ATOM 2718 O O . ALA A 1 353 ? 15.578 18.062 8.055 1 97.88 353 ALA A O 1
ATOM 2719 N N . GLY A 1 354 ? 13.547 17.859 7.281 1 97.44 354 GLY A N 1
ATOM 2720 C CA . GLY A 1 354 ? 12.883 18.859 8.109 1 97.44 354 GLY A CA 1
ATOM 2721 C C . GLY A 1 354 ? 11.43 19.078 7.727 1 97.44 354 GLY A C 1
ATOM 2722 O O . GLY A 1 354 ? 10.852 18.281 6.98 1 97.44 354 GLY A O 1
ATOM 2723 N N . LYS A 1 355 ? 10.859 20.094 8.312 1 96.12 355 LYS A N 1
ATOM 2724 C CA . LYS A 1 355 ? 9.5 20.453 7.949 1 96.12 355 LYS A CA 1
ATOM 2725 C C . LYS A 1 355 ? 9.484 21.359 6.715 1 96.12 355 LYS A C 1
ATOM 2727 O O . LYS A 1 355 ? 9.523 22.578 6.832 1 96.12 355 LYS A O 1
ATOM 2732 N N . LEU A 1 356 ? 9.312 20.688 5.559 1 95.88 356 LEU A N 1
ATOM 2733 C CA . LEU A 1 356 ? 9.43 21.344 4.258 1 95.88 356 LEU A CA 1
ATOM 2734 C C . LEU A 1 356 ? 8.117 21.234 3.486 1 95.88 356 LEU A C 1
ATOM 2736 O O . LEU A 1 356 ? 7.398 20.234 3.6 1 95.88 356 LEU A O 1
ATOM 2740 N N . ALA A 1 357 ? 7.82 22.281 2.775 1 94.81 357 ALA A N 1
ATOM 2741 C CA . ALA A 1 357 ? 6.77 22.156 1.767 1 94.81 357 ALA A CA 1
ATOM 2742 C C . ALA A 1 357 ? 7.285 21.438 0.521 1 94.81 357 ALA A C 1
ATOM 2744 O O . ALA A 1 357 ? 8.5 21.391 0.285 1 94.81 357 ALA A O 1
ATOM 2745 N N . LEU A 1 358 ? 6.402 20.875 -0.295 1 93.19 358 LEU A N 1
ATOM 2746 C CA . LEU A 1 358 ? 6.797 20.188 -1.518 1 93.19 358 LEU A CA 1
ATOM 2747 C C . LEU A 1 358 ? 7.617 21.094 -2.42 1 93.19 358 LEU A C 1
ATOM 2749 O O . LEU A 1 358 ? 8.641 20.688 -2.969 1 93.19 358 LEU A O 1
ATOM 2753 N N . HIS A 1 359 ? 7.223 22.344 -2.496 1 91.06 359 HIS A N 1
ATOM 2754 C CA . HIS A 1 359 ? 7.941 23.344 -3.279 1 91.06 359 HIS A CA 1
ATOM 2755 C C . HIS A 1 359 ? 9.375 23.484 -2.795 1 91.06 359 HIS A C 1
ATOM 2757 O O . HIS A 1 359 ? 10.305 23.609 -3.604 1 91.06 359 HIS A O 1
ATOM 2763 N N . ASP A 1 360 ? 9.539 23.5 -1.536 1 93.38 360 ASP A N 1
ATOM 2764 C CA . ASP A 1 360 ? 10.852 23.75 -0.944 1 93.38 360 ASP A CA 1
ATOM 2765 C C . ASP A 1 360 ? 11.82 22.609 -1.236 1 93.38 360 ASP A C 1
ATOM 2767 O O . ASP A 1 360 ? 13.008 22.844 -1.479 1 93.38 360 ASP A O 1
ATOM 2771 N N . VAL A 1 361 ? 11.328 21.422 -1.164 1 93.5 361 VAL A N 1
ATOM 2772 C CA . VAL A 1 361 ? 12.203 20.266 -1.395 1 93.5 361 VAL A CA 1
ATOM 2773 C C . VAL A 1 361 ? 12.805 20.359 -2.793 1 93.5 361 VAL A C 1
ATOM 2775 O O . VAL A 1 361 ? 13.984 20.047 -2.982 1 93.5 361 VAL A O 1
ATOM 2778 N N . LEU A 1 362 ? 12.031 20.781 -3.736 1 92.06 362 LEU A N 1
ATOM 2779 C CA . LEU A 1 362 ? 12.5 20.922 -5.109 1 92.06 362 LEU A CA 1
ATOM 2780 C C . LEU A 1 362 ? 13.453 22.109 -5.238 1 92.06 362 LEU A C 1
ATOM 2782 O O . LEU A 1 362 ? 14.539 21.969 -5.809 1 92.06 362 LEU A O 1
ATOM 2786 N N . ALA A 1 363 ? 13.031 23.203 -4.688 1 93.69 363 ALA A N 1
ATOM 2787 C CA . ALA A 1 363 ? 13.781 24.453 -4.84 1 93.69 363 ALA A CA 1
ATOM 2788 C C . ALA A 1 363 ? 15.125 24.375 -4.117 1 93.69 363 ALA A C 1
ATOM 2790 O O . ALA A 1 363 ? 16.109 24.984 -4.547 1 93.69 363 ALA A O 1
ATOM 2791 N N . LEU A 1 364 ? 15.195 23.578 -3.115 1 95.44 364 LEU A N 1
ATOM 2792 C CA . LEU A 1 364 ? 16.391 23.547 -2.285 1 95.44 364 LEU A CA 1
ATOM 2793 C C . LEU A 1 364 ? 17.281 22.359 -2.652 1 95.44 364 LEU A C 1
ATOM 2795 O O . LEU A 1 364 ? 18.297 22.125 -2.006 1 95.44 364 LEU A O 1
ATOM 2799 N N . GLU A 1 365 ? 16.922 21.609 -3.654 1 94.31 365 GLU A N 1
ATOM 2800 C CA . GLU A 1 365 ? 17.641 20.406 -4.082 1 94.31 365 GLU A CA 1
ATOM 2801 C C . GLU A 1 365 ? 19.125 20.703 -4.27 1 94.31 365 GLU A C 1
ATOM 2803 O O . GLU A 1 365 ? 19.969 19.953 -3.773 1 94.31 365 GLU A O 1
ATOM 2808 N N . PRO A 1 366 ? 19.547 21.844 -4.926 1 95.5 366 PRO A N 1
ATOM 2809 C CA . PRO A 1 366 ? 20.969 22.094 -5.133 1 95.5 366 PRO A CA 1
ATOM 2810 C C . PRO A 1 366 ? 21.734 22.266 -3.822 1 95.5 366 PRO A C 1
ATOM 2812 O O . PRO A 1 366 ? 22.938 22 -3.762 1 95.5 366 PRO A O 1
ATOM 2815 N N . PHE A 1 367 ? 21.062 22.688 -2.854 1 96.31 367 PHE A N 1
ATOM 2816 C CA . PHE A 1 367 ? 21.703 22.953 -1.576 1 96.31 367 PHE A CA 1
ATOM 2817 C C . PHE A 1 367 ? 21.875 21.672 -0.776 1 96.31 367 PHE A C 1
ATOM 2819 O O . PHE A 1 367 ? 22.766 21.578 0.079 1 96.31 367 PHE A O 1
ATOM 2826 N N . PHE A 1 368 ? 20.953 20.734 -0.983 1 95.56 368 PHE A N 1
ATOM 2827 C CA . PHE A 1 368 ? 21.172 19.391 -0.467 1 95.56 368 PHE A CA 1
ATOM 2828 C C . PHE A 1 368 ? 22.375 18.734 -1.163 1 95.56 368 PHE A C 1
ATOM 2830 O O . PHE A 1 368 ? 23.234 18.156 -0.509 1 95.56 368 PHE A O 1
ATOM 2837 N N . GLU A 1 369 ? 22.453 18.891 -2.469 1 94.81 369 GLU A N 1
ATOM 2838 C CA . GLU A 1 369 ? 23.531 18.297 -3.271 1 94.81 369 GLU A CA 1
ATOM 2839 C C . GLU A 1 369 ? 24.875 18.891 -2.893 1 94.81 369 GLU A C 1
ATOM 2841 O O . GLU A 1 369 ? 25.891 18.188 -2.879 1 94.81 369 GLU A O 1
ATOM 2846 N N . ALA A 1 370 ? 24.844 20.141 -2.615 1 95.31 370 ALA A N 1
ATOM 2847 C CA . ALA A 1 370 ? 26.078 20.844 -2.275 1 95.31 370 ALA A CA 1
ATOM 2848 C C . ALA A 1 370 ? 26.469 20.578 -0.825 1 95.31 370 ALA A C 1
ATOM 2850 O O . ALA A 1 370 ? 27.562 20.969 -0.394 1 95.31 370 ALA A O 1
ATOM 2851 N N . GLY A 1 371 ? 25.547 20.031 -0.036 1 95 371 GLY A N 1
ATOM 2852 C CA . GLY A 1 371 ? 25.859 19.672 1.34 1 95 371 GLY A CA 1
ATOM 2853 C C . GLY A 1 371 ? 25.594 20.797 2.32 1 95 371 GLY A C 1
ATOM 2854 O O . GLY A 1 371 ? 25.891 20.672 3.512 1 95 371 GLY A O 1
ATOM 2855 N N . TRP A 1 372 ? 25.125 21.922 1.784 1 95.25 372 TRP A N 1
ATOM 2856 C CA . TRP A 1 372 ? 24.766 23.031 2.67 1 95.25 372 TRP A CA 1
ATOM 2857 C C . TRP A 1 372 ? 23.562 22.656 3.531 1 95.25 372 TRP A C 1
ATOM 2859 O O . TRP A 1 372 ? 23.469 23.062 4.695 1 95.25 372 TRP A O 1
ATOM 2869 N N . LEU A 1 373 ? 22.578 22 2.984 1 96.75 373 LEU A N 1
ATOM 2870 C CA . LEU A 1 373 ? 21.562 21.25 3.711 1 96.75 373 LEU A CA 1
ATOM 2871 C C . LEU A 1 373 ? 21.938 19.781 3.777 1 96.75 373 LEU A C 1
ATOM 2873 O O . LEU A 1 373 ? 22.547 19.25 2.855 1 96.75 373 LEU A O 1
ATOM 2877 N N . VAL A 1 374 ? 21.578 19.172 4.848 1 97.19 374 VAL A N 1
ATOM 2878 C CA . VAL A 1 374 ? 22 17.781 4.996 1 97.19 374 VAL A CA 1
ATOM 2879 C C . VAL A 1 374 ? 20.797 16.859 4.91 1 97.19 374 VAL A C 1
ATOM 2881 O O . VAL A 1 374 ? 19.672 17.25 5.254 1 97.19 374 VAL A O 1
ATOM 2884 N N . PRO A 1 375 ? 20.969 15.617 4.465 1 95.31 375 PRO A N 1
ATOM 2885 C CA . PRO A 1 375 ? 19.875 14.633 4.414 1 95.31 375 PRO A CA 1
ATOM 2886 C C . PRO A 1 375 ? 19.328 14.297 5.797 1 95.31 375 PRO A C 1
ATOM 2888 O O . PRO A 1 375 ? 19.953 14.625 6.812 1 95.31 375 PRO A O 1
ATOM 2891 N N . PRO A 1 376 ? 18.109 13.75 5.801 1 96.88 376 PRO A N 1
ATOM 2892 C CA . PRO A 1 376 ? 17.547 13.383 7.098 1 96.88 376 PRO A CA 1
ATOM 2893 C C . PRO A 1 376 ? 18.391 12.352 7.844 1 96.88 376 PRO A C 1
ATOM 2895 O O . PRO A 1 376 ? 18.953 11.438 7.227 1 96.88 376 PRO A O 1
ATOM 2898 N N . THR A 1 377 ? 18.484 12.562 9.125 1 95.62 377 THR A N 1
ATOM 2899 C CA . THR A 1 377 ? 19.156 11.602 10 1 95.62 377 THR A CA 1
ATOM 2900 C C . THR A 1 377 ? 18.312 10.336 10.156 1 95.62 377 THR A C 1
ATOM 2902 O O . THR A 1 377 ? 18.859 9.234 10.219 1 95.62 377 THR A O 1
ATOM 2905 N N . TYR A 1 378 ? 17.047 10.523 10.281 1 95.38 378 TYR A N 1
ATOM 2906 C CA . TYR A 1 378 ? 16.109 9.422 10.477 1 95.38 378 TYR A CA 1
ATOM 2907 C C . TYR A 1 378 ? 15.094 9.375 9.352 1 95.38 378 TYR A C 1
ATOM 2909 O O . TYR A 1 378 ? 14.727 10.414 8.789 1 95.38 378 TYR A O 1
ATOM 2917 N N . LEU A 1 379 ? 14.695 8.25 8.969 1 95.19 379 LEU A N 1
ATOM 2918 C CA . LEU A 1 379 ? 13.625 7.984 8.023 1 95.19 379 LEU A CA 1
ATOM 2919 C C . LEU A 1 379 ? 12.641 6.965 8.586 1 95.19 379 LEU A C 1
ATOM 2921 O O . LEU A 1 379 ? 13.031 6.074 9.344 1 95.19 379 LEU A O 1
ATOM 2925 N N . PRO A 1 380 ? 11.328 7.23 8.297 1 94.06 380 PRO A N 1
ATOM 2926 C CA . PRO A 1 380 ? 10.445 6.105 8.625 1 94.06 380 PRO A CA 1
ATOM 2927 C C . PRO A 1 380 ? 10.836 4.816 7.902 1 94.06 380 PRO A C 1
ATOM 2929 O O . PRO A 1 380 ? 11.469 4.867 6.844 1 94.06 380 PRO A O 1
ATOM 2932 N N . HIS A 1 381 ? 10.414 3.686 8.414 1 86.69 381 HIS A N 1
ATOM 2933 C CA . HIS A 1 381 ? 10.844 2.387 7.906 1 86.69 381 HIS A CA 1
ATOM 2934 C C . HIS A 1 381 ? 10.5 2.229 6.43 1 86.69 381 HIS A C 1
ATOM 2936 O O . HIS A 1 381 ? 11.32 1.739 5.648 1 86.69 381 HIS A O 1
ATOM 2942 N N . TRP A 1 382 ? 9.352 2.662 6.039 1 87.38 382 TRP A N 1
ATOM 2943 C CA . TRP A 1 382 ? 8.891 2.467 4.668 1 87.38 382 TRP A CA 1
ATOM 2944 C C . TRP A 1 382 ? 9.641 3.383 3.705 1 87.38 382 TRP A C 1
ATOM 2946 O O . TRP A 1 382 ? 9.656 3.145 2.496 1 87.38 382 TRP A O 1
ATOM 2956 N N . ALA A 1 383 ? 10.281 4.43 4.211 1 89.88 383 ALA A N 1
ATOM 2957 C CA . ALA A 1 383 ? 11.047 5.344 3.371 1 89.88 383 ALA A CA 1
ATOM 2958 C C . ALA A 1 383 ? 12.523 4.965 3.354 1 89.88 383 ALA A C 1
ATOM 2960 O O . ALA A 1 383 ? 13.266 5.375 2.457 1 89.88 383 ALA A O 1
ATOM 2961 N N . GLU A 1 384 ? 12.883 4.25 4.367 1 84.5 384 GLU A N 1
ATOM 2962 C CA . GLU A 1 384 ? 14.281 3.826 4.461 1 84.5 384 GLU A CA 1
ATOM 2963 C C . GLU A 1 384 ? 14.625 2.824 3.363 1 84.5 384 GLU A C 1
ATOM 2965 O O . GLU A 1 384 ? 15.742 2.834 2.836 1 84.5 384 GLU A O 1
ATOM 2970 N N . ARG A 1 385 ? 13.648 1.987 3.059 1 79.44 385 ARG A N 1
ATOM 2971 C CA . ARG A 1 385 ? 13.852 0.985 2.018 1 79.44 385 ARG A CA 1
ATOM 2972 C C . ARG A 1 385 ? 13.398 1.508 0.659 1 79.44 385 ARG A C 1
ATOM 2974 O O . ARG A 1 385 ? 12.305 1.173 0.193 1 79.44 385 ARG A O 1
ATOM 2981 N N . SER A 1 386 ? 14.273 2.201 0.016 1 79.56 386 SER A N 1
ATOM 2982 C CA . SER A 1 386 ? 13.953 2.936 -1.202 1 79.56 386 SER A CA 1
ATOM 2983 C C . SER A 1 386 ? 13.469 1.996 -2.303 1 79.56 386 SER A C 1
ATOM 2985 O O . SER A 1 386 ? 12.602 2.357 -3.102 1 79.56 386 SER A O 1
ATOM 2987 N N . GLY A 1 387 ? 14.023 0.807 -2.268 1 83.5 387 GLY A N 1
ATOM 2988 C CA . GLY A 1 387 ? 13.602 -0.15 -3.277 1 83.5 387 GLY A CA 1
ATOM 2989 C C . GLY A 1 387 ? 12.148 -0.564 -3.139 1 83.5 387 GLY A C 1
ATOM 2990 O O . GLY A 1 387 ? 11.445 -0.73 -4.137 1 83.5 387 GLY A O 1
ATOM 2991 N N . ASN A 1 388 ? 11.719 -0.744 -1.891 1 86.5 388 ASN A N 1
ATOM 2992 C CA . ASN A 1 388 ? 10.328 -1.104 -1.634 1 86.5 388 ASN A CA 1
ATOM 2993 C C . ASN A 1 388 ? 9.383 0.028 -2.012 1 86.5 388 ASN A C 1
ATOM 2995 O O . ASN A 1 388 ? 8.352 -0.207 -2.645 1 86.5 388 ASN A O 1
ATOM 2999 N N . LEU A 1 389 ? 9.758 1.187 -1.608 1 88.38 389 LEU A N 1
ATOM 3000 C CA . LEU A 1 389 ? 8.945 2.348 -1.954 1 88.38 389 LEU A CA 1
ATOM 3001 C C . LEU A 1 389 ? 8.867 2.523 -3.467 1 88.38 389 LEU A C 1
ATOM 3003 O O . LEU A 1 389 ? 7.793 2.791 -4.008 1 88.38 389 LEU A O 1
ATOM 3007 N N . ALA A 1 390 ? 9.992 2.35 -4.086 1 89.19 390 ALA A N 1
ATOM 3008 C CA . ALA A 1 390 ? 10.031 2.461 -5.543 1 89.19 390 ALA A CA 1
ATOM 3009 C C . ALA A 1 390 ? 9.141 1.408 -6.195 1 89.19 390 ALA A C 1
ATOM 3011 O O . ALA A 1 390 ? 8.445 1.695 -7.172 1 89.19 390 ALA A O 1
ATOM 3012 N N . GLY A 1 391 ? 9.219 0.221 -5.691 1 89.31 391 GLY A N 1
ATOM 3013 C CA . GLY A 1 391 ? 8.359 -0.828 -6.215 1 89.31 391 GLY A CA 1
ATOM 3014 C C . GLY A 1 391 ? 6.879 -0.497 -6.105 1 89.31 391 GLY A C 1
ATOM 3015 O O . GLY A 1 391 ? 6.125 -0.68 -7.062 1 89.31 391 GLY A O 1
ATOM 3016 N N . LEU A 1 392 ? 6.469 -0.015 -4.98 1 89.12 392 LEU A N 1
ATOM 3017 C CA . LEU A 1 392 ? 5.082 0.363 -4.727 1 89.12 392 LEU A CA 1
ATOM 3018 C C . LEU A 1 392 ? 4.645 1.48 -5.668 1 89.12 392 LEU A C 1
ATOM 3020 O O . LEU A 1 392 ? 3.557 1.422 -6.246 1 89.12 392 LEU A O 1
ATOM 3024 N N . LEU A 1 393 ? 5.5 2.441 -5.797 1 89.19 393 LEU A N 1
ATOM 3025 C CA . LEU A 1 393 ? 5.16 3.586 -6.633 1 89.19 393 LEU A CA 1
ATOM 3026 C C . LEU A 1 393 ? 5.137 3.193 -8.109 1 89.19 393 LEU A C 1
ATOM 3028 O O . LEU A 1 393 ? 4.305 3.686 -8.875 1 89.19 393 LEU A O 1
ATOM 3032 N N . ALA A 1 394 ? 6.078 2.367 -8.492 1 90.75 394 ALA A N 1
ATOM 3033 C CA . ALA A 1 394 ? 6.098 1.872 -9.867 1 90.75 394 ALA A CA 1
ATOM 3034 C C . ALA A 1 394 ? 4.812 1.119 -10.203 1 90.75 394 ALA A C 1
ATOM 3036 O O . ALA A 1 394 ? 4.258 1.274 -11.289 1 90.75 394 ALA A O 1
ATOM 3037 N N . PHE A 1 395 ? 4.383 0.315 -9.328 1 90.25 395 PHE A N 1
ATOM 3038 C CA . PHE A 1 395 ? 3.129 -0.406 -9.508 1 90.25 395 PHE A CA 1
ATOM 3039 C C . PHE A 1 395 ? 1.959 0.563 -9.633 1 90.25 395 PHE A C 1
ATOM 3041 O O . PHE A 1 395 ? 1.118 0.42 -10.523 1 90.25 395 PHE A O 1
ATOM 3048 N N . SER A 1 396 ? 1.942 1.464 -8.727 1 87.12 396 SER A N 1
ATOM 3049 C CA . SER A 1 396 ? 0.883 2.467 -8.75 1 87.12 396 SER A CA 1
ATOM 3050 C C . SER A 1 396 ? 0.846 3.199 -10.086 1 87.12 396 SER A C 1
ATOM 3052 O O . SER A 1 396 ? -0.23 3.463 -10.625 1 87.12 396 SER A O 1
ATOM 3054 N N . LEU A 1 397 ? 1.986 3.521 -10.625 1 84.38 397 LEU A N 1
ATOM 3055 C CA . LEU A 1 397 ? 2.092 4.223 -11.898 1 84.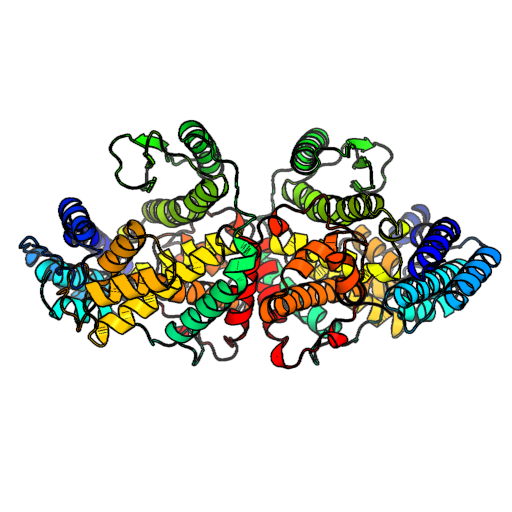38 397 LEU A CA 1
ATOM 3056 C C . LEU A 1 397 ? 1.501 3.387 -13.031 1 84.38 397 LEU A C 1
ATOM 3058 O O . LEU A 1 397 ? 0.79 3.912 -13.891 1 84.38 397 LEU A O 1
ATOM 3062 N N . PHE A 1 398 ? 1.716 2.137 -12.961 1 86.69 398 PHE A N 1
ATOM 3063 C CA . PHE A 1 398 ? 1.202 1.297 -14.031 1 86.69 398 PHE A CA 1
ATOM 3064 C C . PHE A 1 398 ? -0.286 1.027 -13.852 1 86.69 398 PHE A C 1
ATOM 3066 O O . PHE A 1 398 ? -1.049 1.032 -14.812 1 86.69 398 PHE A O 1
ATOM 3073 N N . ALA A 1 399 ? -0.69 0.679 -12.625 1 83.44 399 ALA A N 1
ATOM 3074 C CA . ALA A 1 399 ? -2.086 0.372 -12.328 1 83.44 399 ALA A CA 1
ATOM 3075 C C . ALA A 1 399 ? -3.002 1.52 -12.75 1 83.44 399 ALA A C 1
ATOM 3077 O O . ALA A 1 399 ? -4.168 1.301 -13.086 1 83.44 399 ALA A O 1
ATOM 3078 N N . ASN A 1 400 ? -2.479 2.67 -12.742 1 77 400 ASN A N 1
ATOM 3079 C CA . ASN A 1 400 ? -3.225 3.859 -13.133 1 77 400 ASN A CA 1
ATOM 3080 C C . ASN A 1 400 ? -3.627 3.805 -14.609 1 77 400 ASN A C 1
ATOM 3082 O O . ASN A 1 400 ? -4.535 4.516 -15.031 1 77 400 ASN A O 1
ATOM 3086 N N . ARG A 1 401 ? -3.002 3 -15.305 1 77.44 401 ARG A N 1
ATOM 3087 C CA . ARG A 1 401 ? -3.285 2.908 -16.734 1 77.44 401 ARG A CA 1
ATOM 3088 C C . ARG A 1 401 ? -4.461 1.976 -17 1 77.44 401 ARG A C 1
ATOM 3090 O O . ARG A 1 401 ? -5.016 1.967 -18.094 1 77.44 401 ARG A O 1
ATOM 3097 N N . ILE A 1 402 ? -4.824 1.193 -16.031 1 77.56 402 ILE A N 1
ATOM 3098 C CA . ILE A 1 402 ? -5.914 0.238 -16.188 1 77.56 402 ILE A CA 1
ATOM 3099 C C . ILE A 1 402 ? -7.234 0.897 -15.789 1 77.56 402 ILE A C 1
ATOM 3101 O O . ILE A 1 402 ? -7.422 1.271 -14.625 1 77.56 402 ILE A O 1
ATOM 3105 N N . ARG A 1 403 ? -8.211 1.011 -16.734 1 72.81 403 ARG A N 1
ATOM 3106 C CA . ARG A 1 403 ? -9.492 1.678 -16.5 1 72.81 403 ARG A CA 1
ATOM 3107 C C . ARG A 1 403 ? -10.562 0.676 -16.094 1 72.81 403 ARG A C 1
ATOM 3109 O O . ARG A 1 403 ? -10.812 -0.301 -16.797 1 72.81 403 ARG A O 1
ATOM 3116 N N . LEU A 1 404 ? -11.188 0.891 -15.031 1 69.12 404 LEU A N 1
ATOM 3117 C CA . LEU A 1 404 ? -12.18 -0.028 -14.477 1 69.12 404 LEU A CA 1
ATOM 3118 C C . LEU A 1 404 ? -13.555 0.22 -15.094 1 69.12 404 LEU A C 1
ATOM 3120 O O . LEU A 1 404 ? -14.422 -0.652 -15.047 1 69.12 404 LEU A O 1
ATOM 3124 N N . ASP A 1 405 ? -13.727 1.36 -15.461 1 63.91 405 ASP A N 1
ATOM 3125 C CA . ASP A 1 405 ? -15.055 1.726 -15.945 1 63.91 405 ASP A CA 1
ATOM 3126 C C . ASP A 1 405 ? -15.516 0.779 -17.047 1 63.91 405 ASP A C 1
ATOM 3128 O O . ASP A 1 405 ? -16.719 0.541 -17.203 1 63.91 405 ASP A O 1
ATOM 3132 N N . THR A 1 406 ? -14.648 0.178 -17.688 1 60.91 406 THR A N 1
ATOM 3133 C CA . THR A 1 406 ? -15.008 -0.678 -18.812 1 60.91 406 THR A CA 1
ATOM 3134 C C . THR A 1 406 ? -14.914 -2.15 -18.422 1 60.91 406 THR A C 1
ATOM 3136 O O . THR A 1 406 ? -15.203 -3.033 -19.234 1 60.91 406 THR A O 1
ATOM 3139 N N . LEU A 1 407 ? -14.648 -2.32 -17.188 1 69.38 407 LEU A N 1
ATOM 3140 C CA . LEU A 1 407 ? -14.359 -3.691 -16.781 1 69.38 407 LEU A CA 1
ATOM 3141 C C . LEU A 1 407 ? -15.633 -4.387 -16.297 1 69.38 407 LEU A C 1
ATOM 3143 O O . LEU A 1 407 ? -16.375 -3.836 -15.492 1 69.38 407 LEU A O 1
ATOM 3147 N N . GLN A 1 408 ? -15.953 -5.477 -17 1 67.56 408 GLN A N 1
ATOM 3148 C CA . GLN A 1 408 ? -17.016 -6.371 -16.562 1 67.56 408 GLN A CA 1
ATOM 3149 C C . GLN A 1 408 ? -16.438 -7.59 -15.844 1 67.56 408 GLN A C 1
ATOM 3151 O O . GLN A 1 408 ? -15.266 -7.922 -16.016 1 67.56 408 GLN A O 1
ATOM 3156 N N . ALA A 1 409 ? -17.25 -8.125 -14.977 1 65.94 409 ALA A N 1
ATOM 3157 C CA . ALA A 1 409 ? -16.844 -9.297 -14.203 1 65.94 409 ALA A CA 1
ATOM 3158 C C . ALA A 1 409 ? -16.234 -10.367 -15.102 1 65.94 409 ALA A C 1
ATOM 3160 O O . ALA A 1 409 ? -15.25 -11.016 -14.734 1 65.94 409 ALA A O 1
ATOM 3161 N N . GLU A 1 410 ? -16.688 -10.43 -16.266 1 64.25 410 GLU A N 1
ATOM 3162 C CA . GLU A 1 410 ? -16.266 -11.453 -17.203 1 64.25 410 GLU A CA 1
ATOM 3163 C C . GLU A 1 410 ? -14.844 -11.211 -17.688 1 64.25 410 GLU A C 1
ATOM 3165 O O . GLU A 1 410 ? -14.164 -12.148 -18.125 1 64.25 410 GLU A O 1
ATOM 3170 N N . ASP A 1 411 ? -14.445 -9.945 -17.484 1 66.31 411 ASP A N 1
ATOM 3171 C CA . ASP A 1 411 ? -13.109 -9.586 -17.953 1 66.31 411 ASP A CA 1
ATOM 3172 C C . ASP A 1 411 ? -12.047 -10 -16.938 1 66.31 411 ASP A C 1
ATOM 3174 O O . ASP A 1 411 ? -10.859 -10.07 -17.281 1 66.31 411 ASP A O 1
ATOM 3178 N N . ILE A 1 412 ? -12.539 -10.219 -15.75 1 59.44 412 ILE A N 1
ATOM 3179 C CA . ILE A 1 412 ? -11.609 -10.539 -14.68 1 59.44 412 ILE A CA 1
ATOM 3180 C C . ILE A 1 412 ? -11.359 -12.047 -14.641 1 59.44 412 ILE A C 1
ATOM 3182 O O . ILE A 1 412 ? -11.164 -12.625 -13.57 1 59.44 412 ILE A O 1
ATOM 3186 N N . VAL A 1 413 ? -11.5 -12.773 -15.703 1 56.56 413 VAL A N 1
ATOM 3187 C CA . VAL A 1 413 ? -11.375 -14.227 -15.711 1 56.56 413 VAL A CA 1
ATOM 3188 C C . VAL A 1 413 ? -9.906 -14.617 -15.898 1 56.56 413 VAL A C 1
ATOM 3190 O O . VAL A 1 413 ? -9.305 -14.312 -16.938 1 56.56 413 VAL A O 1
ATOM 3193 N N . LEU A 1 414 ? -9.211 -14.68 -14.695 1 53.62 414 LEU A N 1
ATOM 3194 C CA . LEU A 1 414 ? -7.879 -15.266 -14.742 1 53.62 414 LEU A CA 1
ATOM 3195 C C . LEU A 1 414 ? -7.961 -16.781 -14.82 1 53.62 414 LEU A C 1
ATOM 3197 O O . LEU A 1 414 ? -8.578 -17.422 -13.969 1 53.62 414 LEU A O 1
ATOM 3201 N N . GLY A 1 415 ? -7.527 -17.5 -15.992 1 50.12 415 GLY A N 1
ATOM 3202 C CA . GLY A 1 415 ? -7.402 -18.938 -16.156 1 50.12 415 GLY A CA 1
ATOM 3203 C C . GLY A 1 415 ? -8.391 -19.5 -17.156 1 50.12 415 GLY A C 1
ATOM 3204 O O . GLY A 1 415 ? -9.383 -18.859 -17.5 1 50.12 415 GLY A O 1
ATOM 3205 N N . VAL A 1 416 ? -7.949 -20.516 -17.891 1 43.47 416 VAL A N 1
ATOM 3206 C CA . VAL A 1 416 ? -8.648 -21.219 -18.953 1 43.47 416 VAL A CA 1
ATOM 3207 C C . VAL A 1 416 ? -9.789 -22.047 -18.359 1 43.47 416 VAL A C 1
ATOM 3209 O O . VAL A 1 416 ? -9.703 -22.516 -17.219 1 43.47 416 VAL A O 1
ATOM 3212 N N . MET B 1 1 ? -30.219 -37.812 -5.785 1 57.47 1 MET B N 1
ATOM 3213 C CA . MET B 1 1 ? -29.094 -37.062 -5.207 1 57.47 1 MET B CA 1
ATOM 3214 C C . MET B 1 1 ? -29.109 -35.625 -5.648 1 57.47 1 MET B C 1
ATOM 3216 O O . MET B 1 1 ? -29.281 -35.312 -6.832 1 57.47 1 MET B O 1
ATOM 3220 N N . SER B 1 2 ? -29.141 -34.688 -4.68 1 82.69 2 SER B N 1
ATOM 3221 C CA . SER B 1 2 ? -29.141 -33.281 -5.074 1 82.69 2 SER B CA 1
ATOM 3222 C C . SER B 1 2 ? -27.938 -32.938 -5.949 1 82.69 2 SER B C 1
ATOM 3224 O O . SER B 1 2 ? -26.953 -33.688 -5.965 1 82.69 2 SER B O 1
ATOM 3226 N N . ASP B 1 3 ? -28.109 -32.188 -6.922 1 91.06 3 ASP B N 1
ATOM 3227 C CA . ASP B 1 3 ? -27.031 -31.75 -7.793 1 91.06 3 ASP B CA 1
ATOM 3228 C C . ASP B 1 3 ? -25.75 -31.484 -6.996 1 91.06 3 ASP B C 1
ATOM 3230 O O . ASP B 1 3 ? -24.656 -31.891 -7.402 1 91.06 3 ASP B O 1
ATOM 3234 N N . LEU B 1 4 ? -25.938 -31.094 -5.863 1 94.19 4 LEU B N 1
ATOM 3235 C CA . LEU B 1 4 ? -24.766 -30.719 -5.07 1 94.19 4 LEU B CA 1
ATOM 3236 C C . LEU B 1 4 ? -24.078 -31.953 -4.484 1 94.19 4 LEU B C 1
ATOM 3238 O O . LEU B 1 4 ? -22.859 -32 -4.371 1 94.19 4 LEU B O 1
ATOM 3242 N N . GLU B 1 5 ? -24.859 -32.906 -4.105 1 95.06 5 GLU B N 1
ATOM 3243 C CA . GLU B 1 5 ? -24.266 -34.188 -3.635 1 95.06 5 GLU B CA 1
ATOM 3244 C C . GLU B 1 5 ? -23.484 -34.875 -4.742 1 95.06 5 GLU B C 1
ATOM 3246 O O . GLU B 1 5 ? -22.422 -35.438 -4.492 1 95.06 5 GLU B O 1
ATOM 3251 N N . HIS B 1 6 ? -24.078 -34.812 -5.883 1 96.94 6 HIS B N 1
ATOM 3252 C CA . HIS B 1 6 ? -23.406 -35.375 -7.059 1 96.94 6 HIS B CA 1
ATOM 3253 C C . HIS B 1 6 ? -22.062 -34.656 -7.301 1 96.94 6 HIS B C 1
ATOM 3255 O O . HIS B 1 6 ? -21.047 -35.312 -7.527 1 96.94 6 HIS B O 1
ATOM 3261 N N . TYR B 1 7 ? -22.062 -33.375 -7.227 1 97.31 7 TYR B N 1
ATOM 3262 C CA . TYR B 1 7 ? -20.844 -32.625 -7.465 1 97.31 7 TYR B CA 1
ATOM 3263 C C . TYR B 1 7 ? -19.812 -32.844 -6.359 1 97.31 7 TYR B C 1
ATOM 3265 O O . TYR B 1 7 ? -18.609 -32.875 -6.613 1 97.31 7 TYR B O 1
ATOM 3273 N N . ALA B 1 8 ? -20.266 -33.031 -5.16 1 97.19 8 ALA B N 1
ATOM 3274 C CA . ALA B 1 8 ? -19.359 -33.344 -4.062 1 97.19 8 ALA B CA 1
ATOM 3275 C C . ALA B 1 8 ? -18.656 -34.688 -4.316 1 97.19 8 ALA B C 1
ATOM 3277 O O . ALA B 1 8 ? -17.469 -34.812 -4.016 1 97.19 8 ALA B O 1
ATOM 3278 N N . ALA B 1 9 ? -19.391 -35.625 -4.793 1 97.56 9 ALA B N 1
ATOM 3279 C CA . ALA B 1 9 ? -18.812 -36.906 -5.125 1 97.56 9 ALA B CA 1
ATOM 3280 C C . ALA B 1 9 ? -17.781 -36.781 -6.25 1 97.56 9 ALA B C 1
ATOM 3282 O O . ALA B 1 9 ? -16.734 -37.406 -6.219 1 97.56 9 ALA B O 1
ATOM 3283 N N . LEU B 1 10 ? -18.094 -36 -7.254 1 98.12 10 LEU B N 1
ATOM 3284 C CA . LEU B 1 10 ? -17.172 -35.75 -8.352 1 98.12 10 LEU B CA 1
ATOM 3285 C C . LEU B 1 10 ? -15.906 -35.062 -7.852 1 98.12 10 LEU B C 1
ATOM 3287 O O . LEU B 1 10 ? -14.812 -35.312 -8.352 1 98.12 10 LEU B O 1
ATOM 3291 N N . ASP B 1 11 ? -16.078 -34.156 -6.902 1 98 11 ASP B N 1
ATOM 3292 C CA . ASP B 1 11 ? -14.945 -33.469 -6.324 1 98 11 ASP B CA 1
ATOM 3293 C C . ASP B 1 11 ? -13.984 -34.469 -5.652 1 98 11 ASP B C 1
ATOM 3295 O O . ASP B 1 11 ? -12.766 -34.344 -5.785 1 98 11 ASP B O 1
ATOM 3299 N N . ALA B 1 12 ? -14.516 -35.375 -4.945 1 97.56 12 ALA B N 1
ATOM 3300 C CA . ALA B 1 12 ? -13.695 -36.406 -4.293 1 97.56 12 ALA B CA 1
ATOM 3301 C C . ALA B 1 12 ? -12.898 -37.188 -5.32 1 97.56 12 ALA B C 1
ATOM 3303 O O . ALA B 1 12 ? -11.727 -37.531 -5.098 1 97.56 12 ALA B O 1
ATOM 3304 N N . ARG B 1 13 ? -13.531 -37.5 -6.383 1 98.25 13 ARG B N 1
ATOM 3305 C CA . ARG B 1 13 ? -12.859 -38.219 -7.473 1 98.25 13 ARG B CA 1
ATOM 3306 C C . ARG B 1 13 ? -11.75 -37.344 -8.078 1 98.25 13 ARG B C 1
ATOM 3308 O O . ARG B 1 13 ? -10.688 -37.875 -8.422 1 98.25 13 ARG B O 1
ATOM 3315 N N . LEU B 1 14 ? -12.047 -36.094 -8.242 1 98.12 14 LEU B N 1
ATOM 3316 C CA . LEU B 1 14 ? -11.062 -35.156 -8.789 1 98.12 14 LEU B CA 1
ATOM 3317 C C . LEU B 1 14 ? -9.812 -35.125 -7.918 1 98.12 14 LEU B C 1
ATOM 3319 O O . LEU B 1 14 ? -8.695 -35.156 -8.43 1 98.12 14 LEU B O 1
ATOM 3323 N N . VAL B 1 15 ? -10.008 -35.031 -6.617 1 97.25 15 VAL B N 1
ATOM 3324 C CA . VAL B 1 15 ? -8.898 -34.969 -5.668 1 97.25 15 VAL B CA 1
ATOM 3325 C C . VAL B 1 15 ? -8.023 -36.219 -5.812 1 97.25 15 VAL B C 1
ATOM 3327 O O . VAL B 1 15 ? -6.797 -36.125 -5.859 1 97.25 15 VAL B O 1
ATOM 3330 N N . ALA B 1 16 ? -8.648 -37.312 -5.914 1 97.56 16 ALA B N 1
ATOM 3331 C CA . ALA B 1 16 ? -7.93 -38.594 -6.051 1 97.56 16 ALA B CA 1
ATOM 3332 C C . ALA B 1 16 ? -7.188 -38.656 -7.383 1 97.56 16 ALA B C 1
ATOM 3334 O O . ALA B 1 16 ? -6.031 -39.062 -7.438 1 97.56 16 ALA B O 1
ATOM 3335 N N . ALA B 1 17 ? -7.812 -38.25 -8.414 1 97.75 17 ALA B N 1
ATOM 3336 C CA . ALA B 1 17 ? -7.25 -38.312 -9.758 1 97.75 17 ALA B CA 1
ATOM 3337 C C . ALA B 1 17 ? -6.062 -37.375 -9.906 1 97.75 17 ALA B C 1
ATOM 3339 O O . ALA B 1 17 ? -5.152 -37.625 -10.703 1 97.75 17 ALA B O 1
ATOM 3340 N N . ALA B 1 18 ? -6.016 -36.281 -9.172 1 96.62 18 ALA B N 1
ATOM 3341 C CA . ALA B 1 18 ? -5.016 -35.25 -9.32 1 96.62 18 ALA B CA 1
ATOM 3342 C C . ALA B 1 18 ? -3.725 -35.594 -8.594 1 96.62 18 ALA B C 1
ATOM 3344 O O . ALA B 1 18 ? -2.674 -35 -8.852 1 96.62 18 ALA B O 1
ATOM 3345 N N . ARG B 1 19 ? -3.693 -36.562 -7.773 1 95.12 19 ARG B N 1
ATOM 3346 C CA . ARG B 1 19 ? -2.609 -36.875 -6.848 1 95.12 19 ARG B CA 1
ATOM 3347 C C . ARG B 1 19 ? -1.316 -37.156 -7.598 1 95.12 19 ARG B C 1
ATOM 3349 O O . ARG B 1 19 ? -0.246 -36.688 -7.215 1 95.12 19 ARG B O 1
ATOM 3356 N N . PRO B 1 20 ? -1.401 -37.844 -8.656 1 95.62 20 PRO B N 1
ATOM 3357 C CA . PRO B 1 20 ? -0.146 -38.188 -9.32 1 95.62 20 PRO B CA 1
ATOM 3358 C C . PRO B 1 20 ? 0.417 -37.062 -10.164 1 95.62 20 PRO B C 1
ATOM 3360 O O . PRO B 1 20 ? 1.533 -37.156 -10.68 1 95.62 20 PRO B O 1
ATOM 3363 N N . ILE B 1 21 ? -0.294 -36.062 -10.344 1 96.44 21 ILE B N 1
ATOM 3364 C CA . ILE B 1 21 ? 0.107 -34.969 -11.234 1 96.44 21 ILE B CA 1
ATOM 3365 C C . ILE B 1 21 ? 1.027 -34.031 -10.492 1 96.44 21 ILE B C 1
ATOM 3367 O O . ILE B 1 21 ? 0.559 -33.125 -9.781 1 96.44 21 ILE B O 1
ATOM 3371 N N . ARG B 1 22 ? 2.293 -34.156 -10.648 1 93.75 22 ARG B N 1
ATOM 3372 C CA . ARG B 1 22 ? 3.33 -33.312 -10.07 1 93.75 22 ARG B CA 1
ATOM 3373 C C . ARG B 1 22 ? 4.18 -32.656 -11.164 1 93.75 22 ARG B C 1
ATOM 3375 O O . ARG B 1 22 ? 5.34 -33.031 -11.352 1 93.75 22 ARG B O 1
ATOM 3382 N N . LEU B 1 23 ? 3.654 -31.688 -11.695 1 94.5 23 LEU B N 1
ATOM 3383 C CA . LEU B 1 23 ? 4.168 -31.125 -12.938 1 94.5 23 LEU B CA 1
ATOM 3384 C C . LEU B 1 23 ? 5.543 -30.5 -12.727 1 94.5 23 LEU B C 1
ATOM 3386 O O . LEU B 1 23 ? 6.496 -30.828 -13.438 1 94.5 23 LEU B O 1
ATOM 3390 N N . LEU B 1 24 ? 5.723 -29.703 -11.695 1 91.06 24 LEU B N 1
ATOM 3391 C CA . LEU B 1 24 ? 6.973 -28.969 -11.492 1 91.06 24 LEU B CA 1
ATOM 3392 C C . LEU B 1 24 ? 8.102 -29.922 -11.117 1 91.06 24 LEU B C 1
ATOM 3394 O O . LEU B 1 24 ? 9.242 -29.75 -11.547 1 91.06 24 LEU B O 1
ATOM 3398 N N . SER B 1 25 ? 7.719 -30.859 -10.344 1 90.5 25 SER B N 1
ATOM 3399 C CA . SER B 1 25 ? 8.711 -31.875 -9.992 1 90.5 25 SER B CA 1
ATOM 3400 C C . SER B 1 25 ? 9.18 -32.625 -11.227 1 90.5 25 SER B C 1
ATOM 3402 O O . SER B 1 25 ? 10.375 -32.875 -11.391 1 90.5 25 SER B O 1
ATOM 3404 N N . ALA B 1 26 ? 8.258 -33 -12.047 1 94.5 26 ALA B N 1
ATOM 3405 C CA . ALA B 1 26 ? 8.57 -33.75 -13.25 1 94.5 26 ALA B CA 1
ATOM 3406 C C . ALA B 1 26 ? 9.414 -32.938 -14.219 1 94.5 26 ALA B C 1
ATOM 3408 O O . ALA B 1 26 ? 10.242 -33.469 -14.945 1 94.5 26 ALA B O 1
ATOM 3409 N N . ALA B 1 27 ? 9.242 -31.625 -14.203 1 95 27 ALA B N 1
ATOM 3410 C CA . ALA B 1 27 ? 9.898 -30.766 -15.172 1 95 27 ALA B CA 1
ATOM 3411 C C . ALA B 1 27 ? 11.219 -30.219 -14.617 1 95 27 ALA B C 1
ATOM 3413 O O . ALA B 1 27 ? 11.953 -29.516 -15.32 1 95 27 ALA B O 1
ATOM 3414 N N . SER B 1 28 ? 11.578 -30.516 -13.422 1 92 28 SER B N 1
ATOM 3415 C CA . SER B 1 28 ? 12.75 -29.969 -12.766 1 92 28 SER B CA 1
ATOM 3416 C C . SER B 1 28 ? 14.039 -30.516 -13.359 1 92 28 SER B C 1
ATOM 3418 O O . SER B 1 28 ? 14.047 -31.609 -13.945 1 92 28 SER B O 1
ATOM 3420 N N . TRP B 1 29 ? 15.102 -29.672 -13.273 1 95.06 29 TRP B N 1
ATOM 3421 C CA . TRP B 1 29 ? 16.422 -30.062 -13.75 1 95.06 29 TRP B CA 1
ATOM 3422 C C . TRP B 1 29 ? 17.328 -30.469 -12.578 1 95.06 29 TRP B C 1
ATOM 3424 O O . TRP B 1 29 ? 17.281 -29.844 -11.516 1 95.06 29 TRP B O 1
ATOM 3434 N N . PRO B 1 30 ? 18.125 -31.516 -12.719 1 91.25 30 PRO B N 1
ATOM 3435 C CA . PRO B 1 30 ? 19.094 -31.844 -11.672 1 91.25 30 PRO B CA 1
ATOM 3436 C C . PRO B 1 30 ? 20.203 -30.797 -11.539 1 91.25 30 PRO B C 1
ATOM 3438 O O . PRO B 1 30 ? 20.5 -30.094 -12.5 1 91.25 30 PRO B O 1
ATOM 3441 N N . ALA B 1 31 ? 20.766 -30.688 -10.375 1 89.62 31 ALA B N 1
ATOM 3442 C CA . ALA B 1 31 ? 21.828 -29.734 -10.078 1 89.62 31 ALA B CA 1
ATOM 3443 C C . ALA B 1 31 ? 23.016 -29.922 -11.008 1 89.62 31 ALA B C 1
ATOM 3445 O O . ALA B 1 31 ? 23.719 -28.969 -11.328 1 89.62 31 ALA B O 1
ATOM 3446 N N . SER B 1 32 ? 23.25 -31.125 -11.469 1 93.25 32 SER B N 1
ATOM 3447 C CA . SER B 1 32 ? 24.391 -31.438 -12.328 1 93.25 32 SER B CA 1
ATOM 3448 C C . SER B 1 32 ? 24.328 -30.672 -13.641 1 93.25 32 SER B C 1
ATOM 3450 O O . SER B 1 32 ? 25.359 -30.312 -14.211 1 93.25 32 SER B O 1
ATOM 3452 N N . VAL B 1 33 ? 23.125 -30.438 -14.102 1 95.25 33 VAL B N 1
ATOM 3453 C CA . VAL B 1 33 ? 22.969 -29.688 -15.344 1 95.25 33 VAL B CA 1
ATOM 3454 C C . VAL B 1 33 ? 23.453 -28.25 -15.156 1 95.25 33 VAL B C 1
ATOM 3456 O O . VAL B 1 33 ? 24.125 -27.703 -16.031 1 95.25 33 VAL B O 1
ATOM 3459 N N . GLN B 1 34 ? 23.094 -27.656 -14.039 1 94.56 34 GLN B N 1
ATOM 3460 C CA . GLN B 1 34 ? 23.547 -26.297 -13.734 1 94.56 34 GLN B CA 1
ATOM 3461 C C . GLN B 1 34 ? 25.062 -26.234 -13.648 1 94.56 34 GLN B C 1
ATOM 3463 O O . GLN B 1 34 ? 25.688 -25.344 -14.242 1 94.56 34 GLN B O 1
ATOM 3468 N N . ASN B 1 35 ? 25.625 -27.156 -12.922 1 94.06 35 ASN B N 1
ATOM 3469 C CA . ASN B 1 35 ? 27.078 -27.172 -12.734 1 94.06 35 ASN B CA 1
ATOM 3470 C C . ASN B 1 35 ? 27.812 -27.328 -14.062 1 94.06 35 ASN B C 1
ATOM 3472 O O . ASN B 1 35 ? 28.812 -26.641 -14.305 1 94.06 35 ASN B O 1
ATOM 3476 N N . ALA B 1 36 ? 27.359 -28.203 -14.844 1 94.94 36 ALA B N 1
ATOM 3477 C CA . ALA B 1 36 ? 27.984 -28.438 -16.141 1 94.94 36 ALA B CA 1
ATOM 3478 C C . ALA B 1 36 ? 27.906 -27.188 -17.016 1 94.94 36 ALA B C 1
ATOM 3480 O O . ALA B 1 36 ? 28.891 -26.828 -17.672 1 94.94 36 ALA B O 1
ATOM 3481 N N . PHE B 1 37 ? 26.797 -26.562 -17.031 1 96.94 37 PHE B N 1
ATOM 3482 C CA . PHE B 1 37 ? 26.625 -25.375 -17.859 1 96.94 37 PHE B CA 1
ATOM 3483 C C . PHE B 1 37 ? 27.516 -24.234 -17.344 1 96.94 37 PHE B C 1
ATOM 3485 O O . PHE B 1 37 ? 28.172 -23.562 -18.141 1 96.94 37 PHE B O 1
ATOM 3492 N N . LEU B 1 38 ? 27.484 -24 -16.062 1 96.31 38 LEU B N 1
ATOM 3493 C CA . LEU B 1 38 ? 28.188 -22.875 -15.477 1 96.31 38 LEU B CA 1
ATOM 3494 C C . LEU B 1 38 ? 29.703 -23.047 -15.641 1 96.31 38 LEU B C 1
ATOM 3496 O O . LEU B 1 38 ? 30.438 -22.062 -15.727 1 96.31 38 LEU B O 1
ATOM 3500 N N . ALA B 1 39 ? 30.141 -24.266 -15.703 1 95.12 39 ALA B N 1
ATOM 3501 C CA . ALA B 1 39 ? 31.562 -24.531 -15.922 1 95.12 39 ALA B CA 1
ATOM 3502 C C . ALA B 1 39 ? 32 -24 -17.281 1 95.12 39 ALA B C 1
ATOM 3504 O O . ALA B 1 39 ? 33.156 -23.609 -17.438 1 95.12 39 ALA B O 1
ATOM 3505 N N . GLY B 1 40 ? 31.156 -23.922 -18.203 1 93.81 40 GLY B N 1
ATOM 3506 C CA . GLY B 1 40 ? 31.484 -23.453 -19.531 1 93.81 40 GLY B CA 1
ATOM 3507 C C . GLY B 1 40 ? 30.766 -22.172 -19.922 1 93.81 40 GLY B C 1
ATOM 3508 O O . GLY B 1 40 ? 30.75 -21.797 -21.094 1 93.81 40 GLY B O 1
ATOM 3509 N N . ALA B 1 41 ? 30.188 -21.516 -18.969 1 92.5 41 ALA B N 1
ATOM 3510 C CA . ALA B 1 41 ? 29.297 -20.406 -19.25 1 92.5 41 ALA B CA 1
ATOM 3511 C C . ALA B 1 41 ? 30.062 -19.219 -19.828 1 92.5 41 ALA B C 1
ATOM 3513 O O . ALA B 1 41 ? 29.484 -18.391 -20.562 1 92.5 41 ALA B O 1
ATOM 3514 N N . ASP B 1 42 ? 31.359 -19.094 -19.547 1 90.94 42 ASP B N 1
ATOM 3515 C CA . ASP B 1 42 ? 32.156 -17.938 -19.969 1 90.94 42 ASP B CA 1
ATOM 3516 C C . ASP B 1 42 ? 32.812 -18.188 -21.312 1 90.94 42 ASP B C 1
ATOM 3518 O O . ASP B 1 42 ? 33.469 -17.297 -21.875 1 90.94 42 ASP B O 1
ATOM 3522 N N . ASP B 1 43 ? 32.656 -19.359 -21.734 1 89.06 43 ASP B N 1
ATOM 3523 C CA . ASP B 1 43 ? 33.188 -19.656 -23.062 1 89.06 43 ASP B CA 1
ATOM 3524 C C . ASP B 1 43 ? 32.531 -18.781 -24.125 1 89.06 43 ASP B C 1
ATOM 3526 O O . ASP B 1 43 ? 31.438 -18.25 -23.906 1 89.06 43 ASP B O 1
ATOM 3530 N N . ALA B 1 44 ? 33.188 -18.656 -25.25 1 85.81 44 ALA B N 1
ATOM 3531 C CA . ALA B 1 44 ? 32.688 -17.875 -26.359 1 85.81 44 ALA B CA 1
ATOM 3532 C C . ALA B 1 44 ? 31.375 -18.453 -26.906 1 85.81 44 ALA B C 1
ATOM 3534 O O . ALA B 1 44 ? 30.469 -17.719 -27.312 1 85.81 44 ALA B O 1
ATOM 3535 N N . THR B 1 45 ? 31.359 -19.766 -26.859 1 90 45 THR B N 1
ATOM 3536 C CA . THR B 1 45 ? 30.156 -20.484 -27.281 1 90 45 THR B CA 1
ATOM 3537 C C . THR B 1 45 ? 29.766 -21.547 -26.266 1 90 45 THR B C 1
ATOM 3539 O O . THR B 1 45 ? 30.031 -22.734 -26.469 1 90 45 THR B O 1
ATOM 3542 N N . PRO B 1 46 ? 29.094 -21.094 -25.328 1 92.56 46 PRO B N 1
ATOM 3543 C CA . PRO B 1 46 ? 28.672 -22.078 -24.328 1 92.56 46 PRO B CA 1
ATOM 3544 C C . PRO B 1 46 ? 27.781 -23.172 -24.906 1 92.56 46 PRO B C 1
ATOM 3546 O O . PRO B 1 46 ? 26.984 -22.906 -25.812 1 92.56 46 PRO B O 1
ATOM 3549 N N . THR B 1 47 ? 27.922 -24.375 -24.375 1 94.25 47 THR B N 1
ATOM 3550 C CA . THR B 1 47 ? 27.109 -25.5 -24.828 1 94.25 47 THR B CA 1
ATOM 3551 C C . THR B 1 47 ? 25.719 -25.469 -24.188 1 94.25 47 THR B C 1
ATOM 3553 O O . THR B 1 47 ? 25.578 -25.125 -23.016 1 94.25 47 THR B O 1
ATOM 3556 N N . LEU B 1 48 ? 24.766 -25.859 -25.016 1 97.19 48 LEU B N 1
ATOM 3557 C CA . LEU B 1 48 ? 23.391 -25.938 -24.5 1 97.19 48 LEU B CA 1
ATOM 3558 C C . LEU B 1 48 ? 23.266 -27.047 -23.453 1 97.19 48 LEU B C 1
ATOM 3560 O O . LEU B 1 48 ? 23.938 -28.078 -23.562 1 97.19 48 LEU B O 1
ATOM 3564 N N . PRO B 1 49 ? 22.422 -26.797 -22.484 1 96.62 49 PRO B N 1
ATOM 3565 C CA . PRO B 1 49 ? 22.203 -27.859 -21.516 1 96.62 49 PRO B CA 1
ATOM 3566 C C . PRO B 1 49 ? 21.578 -29.109 -22.141 1 96.62 49 PRO B C 1
ATOM 3568 O O . PRO B 1 49 ? 20.75 -29 -23.031 1 96.62 49 PRO B O 1
ATOM 3571 N N . VAL B 1 50 ? 21.984 -30.203 -21.594 1 93.81 50 VAL B N 1
ATOM 3572 C CA . VAL B 1 50 ? 21.391 -31.484 -22 1 93.81 50 VAL B CA 1
ATOM 3573 C C . VAL B 1 50 ? 20.547 -32.031 -20.859 1 93.81 50 VAL B C 1
ATOM 3575 O O . VAL B 1 50 ? 21.062 -32.375 -19.797 1 93.81 50 VAL B O 1
ATOM 3578 N N . VAL B 1 51 ? 19.281 -32.094 -21.156 1 94.5 51 VAL B N 1
ATOM 3579 C CA . VAL B 1 51 ? 18.344 -32.531 -20.109 1 94.5 51 VAL B CA 1
ATOM 3580 C C . VAL B 1 51 ? 17.531 -33.719 -20.609 1 94.5 51 VAL B C 1
ATOM 3582 O O . VAL B 1 51 ? 16.969 -33.688 -21.703 1 94.5 51 VAL B O 1
ATOM 3585 N N . GLU B 1 52 ? 17.469 -34.75 -19.797 1 93.44 52 GLU B N 1
ATOM 3586 C CA . GLU B 1 52 ? 16.641 -35.938 -20.062 1 93.44 52 GLU B CA 1
ATOM 3587 C C . GLU B 1 52 ? 15.453 -36 -19.109 1 93.44 52 GLU B C 1
ATOM 3589 O O . GLU B 1 52 ? 15.617 -35.781 -17.906 1 93.44 52 GLU B O 1
ATOM 3594 N N . TYR B 1 53 ? 14.289 -36.219 -19.656 1 95.88 53 TYR B N 1
ATOM 3595 C CA . TYR B 1 53 ? 13.078 -36.312 -18.844 1 95.88 53 TYR B CA 1
ATOM 3596 C C . TYR B 1 53 ? 12.586 -37.75 -18.781 1 95.88 53 TYR B C 1
ATOM 3598 O O . TYR B 1 53 ? 12.688 -38.5 -19.766 1 95.88 53 TYR B O 1
ATOM 3606 N N . PRO B 1 54 ? 12.07 -38.125 -17.688 1 91.94 54 PRO B N 1
ATOM 3607 C CA . PRO B 1 54 ? 11.5 -39.469 -17.578 1 91.94 54 PRO B CA 1
ATOM 3608 C C . PRO B 1 54 ? 10.219 -39.594 -18.391 1 91.94 54 PRO B C 1
ATOM 3610 O O . PRO B 1 54 ? 9.477 -38.625 -18.578 1 91.94 54 PRO B O 1
ATOM 3613 N N . ARG B 1 55 ? 10.008 -40.906 -18.906 1 94.12 55 ARG B N 1
ATOM 3614 C CA . ARG B 1 55 ? 8.727 -41.188 -19.531 1 94.12 55 ARG B CA 1
ATOM 3615 C C . ARG B 1 55 ? 7.684 -41.625 -18.5 1 94.12 55 ARG B C 1
ATOM 3617 O O . ARG B 1 55 ? 7.855 -42.625 -17.812 1 94.12 55 ARG B O 1
ATOM 3624 N N . ILE B 1 56 ? 6.668 -40.781 -18.328 1 96.75 56 ILE B N 1
ATOM 3625 C CA . ILE B 1 56 ? 5.613 -41.031 -17.344 1 96.75 56 ILE B CA 1
ATOM 3626 C C . ILE B 1 56 ? 4.281 -41.25 -18.047 1 96.75 56 ILE B C 1
ATOM 3628 O O . ILE B 1 56 ? 3.912 -40.469 -18.938 1 96.75 56 ILE B O 1
ATOM 3632 N N . ASP B 1 57 ? 3.609 -42.312 -17.766 1 97.75 57 ASP B N 1
ATOM 3633 C CA . ASP B 1 57 ? 2.299 -42.594 -18.344 1 97.75 57 ASP B CA 1
ATOM 3634 C C . ASP B 1 57 ? 1.181 -42.219 -17.375 1 97.75 57 ASP B C 1
ATOM 3636 O O . ASP B 1 57 ? 1.039 -42.844 -16.312 1 97.75 57 ASP B O 1
ATOM 3640 N N . LEU B 1 58 ? 0.4 -41.25 -17.75 1 98.38 58 LEU B N 1
ATOM 3641 C CA . LEU B 1 58 ? -0.726 -40.781 -16.953 1 98.38 58 LEU B CA 1
ATOM 3642 C C . LEU B 1 58 ? -2.043 -40.969 -17.688 1 98.38 58 LEU B C 1
ATOM 3644 O O . LEU B 1 58 ? -2.988 -40.219 -17.5 1 98.38 58 LEU B O 1
ATOM 3648 N N . SER B 1 59 ? -2.098 -41.969 -18.531 1 97.94 59 SER B N 1
ATOM 3649 C CA . SER B 1 59 ? -3.27 -42.219 -19.359 1 97.94 59 SER B CA 1
ATOM 3650 C C . SER B 1 59 ? -4.504 -42.5 -18.516 1 97.94 59 SER B C 1
ATOM 3652 O O . SER B 1 59 ? -5.598 -42.031 -18.812 1 97.94 59 SER B O 1
ATOM 3654 N N . ASP B 1 60 ? -4.312 -43.344 -17.5 1 98.19 60 ASP B N 1
ATOM 3655 C CA . ASP B 1 60 ? -5.434 -43.656 -16.625 1 98.19 60 ASP B CA 1
ATOM 3656 C C . ASP B 1 60 ? -5.949 -42.406 -15.914 1 98.19 60 ASP B C 1
ATOM 3658 O O . ASP B 1 60 ? -7.16 -42.219 -15.773 1 98.19 60 ASP B O 1
ATOM 3662 N N . THR B 1 61 ? -5.027 -41.625 -15.469 1 98.31 61 THR B N 1
ATOM 3663 C CA . THR B 1 61 ? -5.387 -40.375 -14.82 1 98.31 61 THR B CA 1
ATOM 3664 C C . THR B 1 61 ? -6.172 -39.469 -15.773 1 98.31 61 THR B C 1
ATOM 3666 O O . THR B 1 61 ? -7.211 -38.938 -15.406 1 98.31 61 THR B O 1
ATOM 3669 N N . ARG B 1 62 ? -5.746 -39.312 -17 1 98.5 62 ARG B N 1
ATOM 3670 C CA . ARG B 1 62 ? -6.414 -38.469 -17.984 1 98.5 62 ARG B CA 1
ATOM 3671 C C . ARG B 1 62 ? -7.816 -38.969 -18.281 1 98.5 62 ARG B C 1
ATOM 3673 O O . ARG B 1 62 ? -8.758 -38.188 -18.438 1 98.5 62 ARG B O 1
ATOM 3680 N N . ARG B 1 63 ? -7.902 -40.281 -18.359 1 98.56 63 ARG B N 1
ATOM 3681 C CA . ARG B 1 63 ? -9.211 -40.875 -18.609 1 98.56 63 ARG B CA 1
ATOM 3682 C C . ARG B 1 63 ? -10.18 -40.562 -17.469 1 98.56 63 ARG B C 1
ATOM 3684 O O . ARG B 1 63 ? -11.359 -40.281 -17.703 1 98.56 63 ARG B O 1
ATOM 3691 N N . GLU B 1 64 ? -9.727 -40.719 -16.281 1 98.69 64 GLU B N 1
ATOM 3692 C CA . GLU B 1 64 ? -10.562 -40.406 -15.133 1 98.69 64 GLU B CA 1
ATOM 3693 C C . GLU B 1 64 ? -10.953 -38.938 -15.102 1 98.69 64 GLU B C 1
ATOM 3695 O O . GLU B 1 64 ? -12.102 -38.594 -14.805 1 98.69 64 GLU B O 1
ATOM 3700 N N . LEU B 1 65 ? -10.047 -38.094 -15.398 1 98.62 65 LEU B N 1
ATOM 3701 C CA . LEU B 1 65 ? -10.328 -36.656 -15.438 1 98.62 65 LEU B CA 1
ATOM 3702 C C . LEU B 1 65 ? -11.359 -36.344 -16.516 1 98.62 65 LEU B C 1
ATOM 3704 O O . LEU B 1 65 ? -12.258 -35.531 -16.281 1 98.62 65 LEU B O 1
ATOM 3708 N N . ASP B 1 66 ? -11.25 -37 -17.625 1 98.44 66 ASP B N 1
ATOM 3709 C CA . ASP B 1 66 ? -12.234 -36.844 -18.688 1 98.44 66 ASP B CA 1
ATOM 3710 C C . ASP B 1 66 ? -13.617 -37.281 -18.234 1 98.44 66 ASP B C 1
ATOM 3712 O O . ASP B 1 66 ? -14.625 -36.656 -18.547 1 98.44 66 ASP B O 1
ATOM 3716 N N . ALA B 1 67 ? -13.664 -38.344 -17.578 1 98.62 67 ALA B N 1
ATOM 3717 C CA . ALA B 1 67 ? -14.922 -38.875 -17.078 1 98.62 67 ALA B CA 1
ATOM 3718 C C . ALA B 1 67 ? -15.57 -37.906 -16.078 1 98.62 67 ALA B C 1
ATOM 3720 O O . ALA B 1 67 ? -16.781 -37.719 -16.094 1 98.62 67 ALA B O 1
ATOM 3721 N N . ILE B 1 68 ? -14.789 -37.344 -15.227 1 98.44 68 ILE B N 1
ATOM 3722 C CA . ILE B 1 68 ? -15.281 -36.375 -14.258 1 98.44 68 ILE B CA 1
ATOM 3723 C C . ILE B 1 68 ? -15.836 -35.125 -14.984 1 98.44 68 ILE B C 1
ATOM 3725 O O . ILE B 1 68 ? -16.938 -34.656 -14.672 1 98.44 68 ILE B O 1
ATOM 3729 N N . ALA B 1 69 ? -15.086 -34.656 -15.977 1 98.06 69 ALA B N 1
ATOM 3730 C CA . ALA B 1 69 ? -15.508 -33.5 -16.734 1 98.06 69 ALA B CA 1
ATOM 3731 C C . ALA B 1 69 ? -16.844 -33.75 -17.438 1 98.06 69 ALA B C 1
ATOM 3733 O O . ALA B 1 69 ? -17.703 -32.875 -17.484 1 98.06 69 ALA B O 1
ATOM 3734 N N . LEU B 1 70 ? -16.969 -34.906 -17.938 1 97.75 70 LEU B N 1
ATOM 3735 C CA . LEU B 1 70 ? -18.188 -35.281 -18.641 1 97.75 70 LEU B CA 1
ATOM 3736 C C . LEU B 1 70 ? -19.375 -35.406 -17.688 1 97.75 70 LEU B C 1
ATOM 3738 O O . LEU B 1 70 ? -20.5 -35.062 -18.062 1 97.75 70 LEU B O 1
ATOM 3742 N N . ALA B 1 71 ? -19.141 -35.812 -16.531 1 97.88 71 ALA B N 1
ATOM 3743 C CA . ALA B 1 71 ? -20.203 -36.031 -15.547 1 97.88 71 ALA B CA 1
ATOM 3744 C C . ALA B 1 71 ? -20.609 -34.719 -14.891 1 97.88 71 ALA B C 1
ATOM 3746 O O . ALA B 1 71 ? -21.656 -34.656 -14.234 1 97.88 71 ALA B O 1
ATOM 3747 N N . ALA B 1 72 ? -19.812 -33.688 -15.031 1 97 72 ALA B N 1
ATOM 3748 C CA . ALA B 1 72 ? -20.094 -32.375 -14.43 1 97 72 ALA B CA 1
ATOM 3749 C C . ALA B 1 72 ? -20.875 -31.484 -15.398 1 97 72 ALA B C 1
ATOM 3751 O O . ALA B 1 72 ? -20.5 -31.328 -16.562 1 97 72 ALA B O 1
ATOM 3752 N N . ASP B 1 73 ? -21.953 -30.859 -14.977 1 95.12 73 ASP B N 1
ATOM 3753 C CA . ASP B 1 73 ? -22.797 -30 -15.797 1 95.12 73 ASP B CA 1
ATOM 3754 C C . ASP B 1 73 ? -22.156 -28.625 -15.969 1 95.12 73 ASP B C 1
ATOM 3756 O O . ASP B 1 73 ? -22.062 -27.844 -15.016 1 95.12 73 ASP B O 1
ATOM 3760 N N . ALA B 1 74 ? -21.844 -28.234 -17.203 1 92.69 74 ALA B N 1
ATOM 3761 C CA . ALA B 1 74 ? -21.141 -26.984 -17.516 1 92.69 74 ALA B CA 1
ATOM 3762 C C . ALA B 1 74 ? -22.031 -25.781 -17.25 1 92.69 74 ALA B C 1
ATOM 3764 O O . ALA B 1 74 ? -21.547 -24.656 -17.109 1 92.69 74 ALA B O 1
ATOM 3765 N N . THR B 1 75 ? -23.312 -25.953 -17.203 1 94.56 75 THR B N 1
ATOM 3766 C CA . THR B 1 75 ? -24.234 -24.828 -17.031 1 94.56 75 THR B CA 1
ATOM 3767 C C . THR B 1 75 ? -24.422 -24.5 -15.555 1 94.56 75 THR B C 1
ATOM 3769 O O . THR B 1 75 ? -24.875 -23.406 -15.219 1 94.56 75 THR B O 1
ATOM 3772 N N . HIS B 1 76 ? -24.141 -25.438 -14.758 1 95.69 76 HIS B N 1
ATOM 3773 C CA . HIS B 1 76 ? -24.172 -25.203 -13.32 1 95.69 76 HIS B CA 1
ATOM 3774 C C . HIS B 1 76 ? -22.828 -24.672 -12.82 1 95.69 76 HIS B C 1
ATOM 3776 O O . HIS B 1 76 ? -21.781 -25.219 -13.148 1 95.69 76 HIS B O 1
ATOM 3782 N N . PRO B 1 77 ? -22.75 -23.641 -11.977 1 94.94 77 PRO B N 1
ATOM 3783 C CA . PRO B 1 77 ? -21.484 -23.047 -11.547 1 94.94 77 PRO B CA 1
ATOM 3784 C C . PRO B 1 77 ? -20.547 -24.047 -10.875 1 94.94 77 PRO B C 1
ATOM 3786 O O . PRO B 1 77 ? -19.344 -24.062 -11.156 1 94.94 77 PRO B O 1
ATOM 3789 N N . VAL B 1 78 ? -21.078 -24.875 -10.078 1 96.19 78 VAL B N 1
ATOM 3790 C CA . VAL B 1 78 ? -20.266 -25.875 -9.383 1 96.19 78 VAL B CA 1
ATOM 3791 C C . VAL B 1 78 ? -19.766 -26.922 -10.375 1 96.19 78 VAL B C 1
ATOM 3793 O O . VAL B 1 78 ? -18.625 -27.359 -10.312 1 96.19 78 VAL B O 1
ATOM 3796 N N . GLY B 1 79 ? -20.656 -27.359 -11.18 1 96.5 79 GLY B N 1
ATOM 3797 C CA . GLY B 1 79 ? -20.266 -28.281 -12.234 1 96.5 79 GLY B CA 1
ATOM 3798 C C . GLY B 1 79 ? -19.203 -27.719 -13.156 1 96.5 79 GLY B C 1
ATOM 3799 O O . GLY B 1 79 ? -18.266 -28.422 -13.531 1 96.5 79 GLY B O 1
ATOM 3800 N N . ASP B 1 80 ? -19.375 -26.5 -13.477 1 95.94 80 ASP B N 1
ATOM 3801 C CA . ASP B 1 80 ? -18.406 -25.844 -14.344 1 95.94 80 ASP B CA 1
ATOM 3802 C C . ASP B 1 80 ? -17.031 -25.75 -13.672 1 95.94 80 ASP B C 1
ATOM 3804 O O . ASP B 1 80 ? -16 -25.875 -14.328 1 95.94 80 ASP B O 1
ATOM 3808 N N . TYR B 1 81 ? -17.016 -25.469 -12.398 1 95.62 81 TYR B N 1
ATOM 3809 C CA . TYR B 1 81 ? -15.766 -25.453 -11.633 1 95.62 81 TYR B CA 1
ATOM 3810 C C . TYR B 1 81 ? -15.039 -26.797 -11.758 1 95.62 81 TYR B C 1
ATOM 3812 O O . TYR B 1 81 ? -13.836 -26.828 -12.031 1 95.62 81 TYR B O 1
ATOM 3820 N N . LEU B 1 82 ? -15.766 -27.891 -11.578 1 96.94 82 LEU B N 1
ATOM 3821 C CA . LEU B 1 82 ? -15.18 -29.219 -11.633 1 96.94 82 LEU B CA 1
ATOM 3822 C C . LEU B 1 82 ? -14.672 -29.531 -13.039 1 96.94 82 LEU B C 1
ATOM 3824 O O . LEU B 1 82 ? -13.586 -30.094 -13.203 1 96.94 82 LEU B O 1
ATOM 3828 N N . ARG B 1 83 ? -15.5 -29.172 -13.977 1 97 83 ARG B N 1
ATOM 3829 C CA . ARG B 1 83 ? -15.133 -29.406 -15.367 1 97 83 ARG B CA 1
ATOM 3830 C C . ARG B 1 83 ? -13.828 -28.688 -15.711 1 97 83 ARG B C 1
ATOM 3832 O O . ARG B 1 83 ? -12.914 -29.281 -16.281 1 97 83 ARG B O 1
ATOM 3839 N N . ARG B 1 84 ? -13.719 -27.469 -15.383 1 95.44 84 ARG B N 1
ATOM 3840 C CA . ARG B 1 84 ? -12.539 -26.656 -15.695 1 95.44 84 ARG B CA 1
ATOM 3841 C C . ARG B 1 84 ? -11.32 -27.156 -14.938 1 95.44 84 ARG B C 1
ATOM 3843 O O . ARG B 1 84 ? -10.211 -27.172 -15.477 1 95.44 84 ARG B O 1
ATOM 3850 N N . SER B 1 85 ? -11.508 -27.5 -13.711 1 96.06 85 SER B N 1
ATOM 3851 C CA . SER B 1 85 ? -10.406 -28.016 -12.914 1 96.06 85 SER B CA 1
ATOM 3852 C C . SER B 1 85 ? -9.875 -29.328 -13.5 1 96.06 85 SER B C 1
ATOM 3854 O O . SER B 1 85 ? -8.664 -29.516 -13.617 1 96.06 85 SER B O 1
ATOM 3856 N N . ALA B 1 86 ? -10.805 -30.188 -13.82 1 97.56 86 ALA B N 1
ATOM 3857 C CA . ALA B 1 86 ? -10.422 -31.453 -14.438 1 97.56 86 ALA B CA 1
ATOM 3858 C C . ALA B 1 86 ? -9.672 -31.203 -15.75 1 97.56 86 ALA B C 1
ATOM 3860 O O . ALA B 1 86 ? -8.688 -31.891 -16.047 1 97.56 86 ALA B O 1
ATOM 3861 N N . GLY B 1 87 ? -10.164 -30.297 -16.484 1 96.69 87 GLY B N 1
ATOM 3862 C CA . GLY B 1 87 ? -9.508 -29.953 -17.734 1 96.69 87 GLY B CA 1
ATOM 3863 C C . GLY B 1 87 ? -8.086 -29.453 -17.547 1 96.69 87 GLY B C 1
ATOM 3864 O O . GLY B 1 87 ? -7.191 -29.812 -18.312 1 96.69 87 GLY B O 1
ATOM 3865 N N . ALA B 1 88 ? -7.871 -28.656 -16.609 1 96.38 88 ALA B N 1
ATOM 3866 C CA . ALA B 1 88 ? -6.539 -28.125 -16.344 1 96.38 88 ALA B CA 1
ATOM 3867 C C . ALA B 1 88 ? -5.59 -29.234 -15.883 1 96.38 88 ALA B C 1
ATOM 3869 O O . ALA B 1 88 ? -4.426 -29.266 -16.297 1 96.38 88 ALA B O 1
ATOM 3870 N N . TYR B 1 89 ? -6.105 -30.109 -15.031 1 97.69 89 TYR B N 1
ATOM 3871 C CA . TYR B 1 89 ? -5.289 -31.25 -14.609 1 97.69 89 TYR B CA 1
ATOM 3872 C C . TYR B 1 89 ? -4.961 -32.156 -15.797 1 97.69 89 TYR B C 1
ATOM 3874 O O . TYR B 1 89 ? -3.863 -32.719 -15.875 1 97.69 89 TYR B O 1
ATOM 3882 N N . HIS B 1 90 ? -5.949 -32.25 -16.641 1 97.69 90 HIS B N 1
ATOM 3883 C CA . HIS B 1 90 ? -5.723 -33.031 -17.844 1 97.69 90 HIS B CA 1
ATOM 3884 C C . HIS B 1 90 ? -4.586 -32.469 -18.672 1 97.69 90 HIS B C 1
ATOM 3886 O O . HIS B 1 90 ? -3.713 -33.188 -19.141 1 97.69 90 HIS B O 1
ATOM 3892 N N . LEU B 1 91 ? -4.574 -31.188 -18.859 1 96.88 91 LEU B N 1
ATOM 3893 C CA . LEU B 1 91 ? -3.516 -30.516 -19.594 1 96.88 91 LEU B CA 1
ATOM 3894 C C . LEU B 1 91 ? -2.166 -30.703 -18.922 1 96.88 91 LEU B C 1
ATOM 3896 O O . LEU B 1 91 ? -1.154 -30.938 -19.578 1 96.88 91 LEU B O 1
ATOM 3900 N N . ALA B 1 92 ? -2.162 -30.609 -17.641 1 97.81 92 ALA B N 1
ATOM 3901 C CA . ALA B 1 92 ? -0.927 -30.797 -16.891 1 97.81 92 ALA B CA 1
ATOM 3902 C C . ALA B 1 92 ? -0.387 -32.219 -17.078 1 97.81 92 ALA B C 1
ATOM 3904 O O . ALA B 1 92 ? 0.822 -32.406 -17.219 1 97.81 92 ALA B O 1
ATOM 3905 N N . ALA B 1 93 ? -1.291 -33.156 -17.031 1 98.31 93 ALA B N 1
ATOM 3906 C CA . ALA B 1 93 ? -0.889 -34.562 -17.266 1 98.31 93 ALA B CA 1
ATOM 3907 C C . ALA B 1 93 ? -0.292 -34.719 -18.656 1 98.31 93 ALA B C 1
ATOM 3909 O O . ALA B 1 93 ? 0.712 -35.406 -18.828 1 98.31 93 ALA B O 1
ATOM 3910 N N . GLU B 1 94 ? -0.885 -34.062 -19.609 1 98.06 94 GLU B N 1
ATOM 3911 C CA . GLU B 1 94 ? -0.363 -34.125 -20.969 1 98.06 94 GLU B CA 1
ATOM 3912 C C . GLU B 1 94 ? 1.031 -33.5 -21.047 1 98.06 94 GLU B C 1
ATOM 3914 O O . GLU B 1 94 ? 1.893 -34 -21.781 1 98.06 94 GLU B O 1
ATOM 3919 N N . ILE B 1 95 ? 1.213 -32.438 -20.391 1 98.06 95 ILE B N 1
ATOM 3920 C CA . ILE B 1 95 ? 2.523 -31.812 -20.344 1 98.06 95 ILE B CA 1
ATOM 3921 C C . ILE B 1 95 ? 3.559 -32.781 -19.781 1 98.06 95 ILE B C 1
ATOM 3923 O O . ILE B 1 95 ? 4.617 -32.969 -20.391 1 98.06 95 ILE B O 1
ATOM 3927 N N . ILE B 1 96 ? 3.209 -33.375 -18.672 1 98.19 96 ILE B N 1
ATOM 3928 C CA . ILE B 1 96 ? 4.125 -34.312 -18.016 1 98.19 96 ILE B CA 1
ATOM 3929 C C . ILE B 1 96 ? 4.492 -35.438 -18.984 1 98.19 96 ILE B C 1
ATOM 3931 O O . ILE B 1 96 ? 5.66 -35.812 -19.078 1 98.19 96 ILE B O 1
ATOM 3935 N N . GLU B 1 97 ? 3.527 -35.938 -19.75 1 98.12 97 GLU B N 1
ATOM 3936 C CA . GLU B 1 97 ? 3.736 -37.062 -20.672 1 98.12 97 GLU B CA 1
ATOM 3937 C C . GLU B 1 97 ? 4.566 -36.625 -21.875 1 98.12 97 GLU B C 1
ATOM 3939 O O . GLU B 1 97 ? 5.137 -37.469 -22.578 1 98.12 97 GLU B O 1
ATOM 3944 N N . SER B 1 98 ? 4.68 -35.344 -22.078 1 97.94 98 SER B N 1
ATOM 3945 C CA . SER B 1 98 ? 5.293 -34.875 -23.312 1 97.94 98 SER B CA 1
ATOM 3946 C C . SER B 1 98 ? 6.566 -34.062 -23.031 1 97.94 98 SER B C 1
ATOM 3948 O O . SER B 1 98 ? 7.07 -33.375 -23.906 1 97.94 98 SER B O 1
ATOM 3950 N N . LEU B 1 99 ? 7.094 -34.156 -21.875 1 97.94 99 LEU B N 1
ATOM 3951 C CA . LEU B 1 99 ? 8.266 -33.406 -21.484 1 97.94 99 LEU B CA 1
ATOM 3952 C C . LEU B 1 99 ? 9.414 -33.625 -22.469 1 97.94 99 LEU B C 1
ATOM 3954 O O . LEU B 1 99 ? 9.641 -34.75 -22.906 1 97.94 99 LEU B O 1
ATOM 3958 N N . GLY B 1 100 ? 10.062 -32.562 -22.812 1 96.88 100 GLY B N 1
ATOM 3959 C CA . GLY B 1 100 ? 11.188 -32.625 -23.734 1 96.88 100 GLY B CA 1
ATOM 3960 C C . GLY B 1 100 ? 10.789 -32.406 -25.188 1 96.88 100 GLY B C 1
ATOM 3961 O O . GLY B 1 100 ? 11.648 -32.25 -26.047 1 96.88 100 GLY B O 1
ATOM 3962 N N . SER B 1 101 ? 9.5 -32.344 -25.422 1 96.88 101 SER B N 1
ATOM 3963 C CA . SER B 1 101 ? 9.008 -32.156 -26.781 1 96.88 101 SER B CA 1
ATOM 3964 C C . SER B 1 101 ? 8.469 -30.734 -26.984 1 96.88 101 SER B C 1
ATOM 3966 O O . SER B 1 101 ? 8.078 -30.078 -26.016 1 96.88 101 SER B O 1
ATOM 3968 N N . PRO B 1 102 ? 8.391 -30.25 -28.25 1 96.38 102 PRO B N 1
ATOM 3969 C CA . PRO B 1 102 ? 7.883 -28.922 -28.547 1 96.38 102 PRO B CA 1
ATOM 3970 C C . PRO B 1 102 ? 6.414 -28.734 -28.172 1 96.38 102 PRO B C 1
ATOM 3972 O O . PRO B 1 102 ? 5.965 -27.609 -27.938 1 96.38 102 PRO B O 1
ATOM 3975 N N . VAL B 1 103 ? 5.719 -29.812 -28.078 1 97.81 103 VAL B N 1
ATOM 3976 C CA . VAL B 1 103 ? 4.285 -29.734 -27.812 1 97.81 103 VAL B CA 1
ATOM 3977 C C . VAL B 1 103 ? 4.055 -29.125 -26.422 1 97.81 103 VAL B C 1
ATOM 3979 O O . VAL B 1 103 ? 3.021 -28.516 -26.172 1 97.81 103 VAL B O 1
ATOM 3982 N N . VAL B 1 104 ? 5.031 -29.266 -25.5 1 98.12 104 VAL B N 1
ATOM 3983 C CA . VAL B 1 104 ? 4.93 -28.766 -24.141 1 98.12 104 VAL B CA 1
ATOM 3984 C C . VAL B 1 104 ? 4.734 -27.25 -24.156 1 98.12 104 VAL B C 1
ATOM 3986 O O . VAL B 1 104 ? 3.992 -26.703 -23.344 1 98.12 104 VAL B O 1
ATOM 3989 N N . GLY B 1 105 ? 5.371 -26.578 -25.078 1 97.62 105 GLY B N 1
ATOM 3990 C CA . GLY B 1 105 ? 5.203 -25.141 -25.203 1 97.62 105 GLY B CA 1
ATOM 3991 C C . GLY B 1 105 ? 3.762 -24.734 -25.438 1 97.62 105 GLY B C 1
ATOM 3992 O O . GLY B 1 105 ? 3.258 -23.828 -24.766 1 97.62 105 GLY B O 1
ATOM 3993 N N . SER B 1 106 ? 3.117 -25.422 -26.328 1 97.06 106 SER B N 1
ATOM 3994 C CA . SER B 1 106 ? 1.732 -25.109 -26.672 1 97.06 106 SER B CA 1
ATOM 3995 C C . SER B 1 106 ? 0.797 -25.438 -25.516 1 97.06 106 SER B C 1
ATOM 3997 O O . SER B 1 106 ? -0.13 -24.688 -25.219 1 97.06 106 SER B O 1
ATOM 3999 N N . LEU B 1 107 ? 1.061 -26.562 -24.906 1 97.31 107 LEU B N 1
ATOM 4000 C CA . LEU B 1 107 ? 0.23 -26.984 -23.781 1 97.31 107 LEU B CA 1
ATOM 4001 C C . LEU B 1 107 ? 0.404 -26.047 -22.594 1 97.31 107 LEU B C 1
ATOM 4003 O O . LEU B 1 107 ? -0.571 -25.703 -21.922 1 97.31 107 LEU B O 1
ATOM 4007 N N . SER B 1 108 ? 1.649 -25.641 -22.391 1 96.56 108 SER B N 1
ATOM 4008 C CA . SER B 1 108 ? 1.949 -24.719 -21.312 1 96.56 108 SER B CA 1
ATOM 4009 C C . SER B 1 108 ? 1.289 -23.359 -21.547 1 96.56 108 SER B C 1
ATOM 4011 O O . SER B 1 108 ? 0.769 -22.75 -20.609 1 96.56 108 SER B O 1
ATOM 4013 N N . ALA B 1 109 ? 1.316 -22.906 -22.766 1 95.62 109 ALA B N 1
ATOM 4014 C CA . ALA B 1 109 ? 0.673 -21.641 -23.125 1 95.62 109 ALA B CA 1
ATOM 4015 C C . ALA B 1 109 ? -0.827 -21.703 -22.844 1 95.62 109 ALA B C 1
ATOM 4017 O O . ALA B 1 109 ? -1.415 -20.719 -22.391 1 95.62 109 ALA B O 1
ATOM 4018 N N . ARG B 1 110 ? -1.407 -22.812 -23.125 1 94.5 110 ARG B N 1
ATOM 4019 C CA . ARG B 1 110 ? -2.836 -22.984 -22.875 1 94.5 110 ARG B CA 1
ATOM 4020 C C . ARG B 1 110 ? -3.137 -22.969 -21.375 1 94.5 110 ARG B C 1
ATOM 4022 O O . ARG B 1 110 ? -4.184 -22.469 -20.953 1 94.5 110 ARG B O 1
ATOM 4029 N N . LEU B 1 111 ? -2.221 -23.5 -20.672 1 94.12 111 LEU B N 1
ATOM 4030 C CA . LEU B 1 111 ? -2.428 -23.656 -19.234 1 94.12 111 LEU B CA 1
ATOM 4031 C C . LEU B 1 111 ? -2.166 -22.344 -18.5 1 94.12 111 LEU B C 1
ATOM 4033 O O . LEU B 1 111 ? -2.916 -21.984 -17.594 1 94.12 111 LEU B O 1
ATOM 4037 N N . TYR B 1 112 ? -1.097 -21.578 -18.875 1 94.25 112 TYR B N 1
ATOM 4038 C CA . TYR B 1 112 ? -0.629 -20.469 -18.047 1 94.25 112 TYR B CA 1
ATOM 4039 C C . TYR B 1 112 ? -0.779 -19.156 -18.797 1 94.25 112 TYR B C 1
ATOM 4041 O O . TYR B 1 112 ? -0.646 -18.078 -18.188 1 94.25 112 TYR B O 1
ATOM 4049 N N . GLY B 1 113 ? -1.068 -19.188 -20.047 1 92.25 113 GLY B N 1
ATOM 4050 C CA . GLY B 1 113 ? -1.08 -17.984 -20.875 1 92.25 113 GLY B CA 1
ATOM 4051 C C . GLY B 1 113 ? 0.256 -17.703 -21.531 1 92.25 113 GLY B C 1
ATOM 4052 O O . GLY B 1 113 ? 1.184 -18.516 -21.438 1 92.25 113 GLY B O 1
ATOM 4053 N N . THR B 1 114 ? 0.282 -16.672 -22.266 1 93.5 114 THR B N 1
ATOM 4054 C CA . THR B 1 114 ? 1.48 -16.297 -23.016 1 93.5 114 THR B CA 1
ATOM 4055 C C . THR B 1 114 ? 1.809 -14.82 -22.797 1 93.5 114 THR B C 1
ATOM 4057 O O . THR B 1 114 ? 0.941 -14.039 -22.422 1 93.5 114 THR B O 1
ATOM 4060 N N . PRO B 1 115 ? 3.107 -14.523 -23 1 94.75 115 PRO B N 1
ATOM 4061 C CA . PRO B 1 115 ? 3.418 -13.094 -23.078 1 94.75 115 PRO B CA 1
ATOM 4062 C C . PRO B 1 115 ? 2.641 -12.383 -24.188 1 94.75 115 PRO B C 1
ATOM 4064 O O . PRO B 1 115 ? 2.428 -12.953 -25.266 1 94.75 115 PRO B O 1
ATOM 4067 N N . GLY B 1 116 ? 2.223 -11.203 -23.922 1 92 116 GLY B N 1
ATOM 4068 C CA . GLY B 1 116 ? 1.482 -10.445 -24.922 1 92 116 GLY B CA 1
ATOM 4069 C C . GLY B 1 116 ? -0.017 -10.453 -24.688 1 92 116 GLY B C 1
ATOM 4070 O O . GLY B 1 116 ? -0.758 -9.719 -25.344 1 92 116 GLY B O 1
ATOM 4071 N N . GLU B 1 117 ? -0.448 -11.258 -23.766 1 90.94 117 GLU B N 1
ATOM 4072 C CA . GLU B 1 117 ? -1.87 -11.266 -23.438 1 90.94 117 GLU B CA 1
ATOM 4073 C C . GLU B 1 117 ? -2.295 -9.961 -22.766 1 90.94 117 GLU B C 1
ATOM 4075 O O . GLU B 1 117 ? -1.56 -9.406 -21.953 1 90.94 117 GLU B O 1
ATOM 4080 N N . PRO B 1 118 ? -3.49 -9.531 -23.109 1 89.06 118 PRO B N 1
ATOM 4081 C CA . PRO B 1 118 ? -3.979 -8.281 -22.516 1 89.06 118 PRO B CA 1
ATOM 4082 C C . PRO B 1 118 ? -4.309 -8.414 -21.031 1 89.06 118 PRO B C 1
ATOM 4084 O O . PRO B 1 118 ? -4.789 -9.469 -20.594 1 89.06 118 PRO B O 1
ATOM 4087 N N . LEU B 1 119 ? -4.023 -7.34 -20.312 1 86.44 119 LEU B N 1
ATOM 4088 C CA . LEU B 1 119 ? -4.422 -7.258 -18.906 1 86.44 119 LEU B CA 1
ATOM 4089 C C . LEU B 1 119 ? -5.91 -6.961 -18.781 1 86.44 119 LEU B C 1
ATOM 4091 O O . LEU B 1 119 ? -6.512 -6.387 -19.703 1 86.44 119 LEU B O 1
ATOM 4095 N N . PRO B 1 120 ? -6.504 -7.395 -17.703 1 79.38 120 PRO B N 1
ATOM 4096 C CA . PRO B 1 120 ? -7.945 -7.18 -17.547 1 79.38 120 PRO B CA 1
ATOM 4097 C C . PRO B 1 120 ? -8.352 -5.719 -17.734 1 79.38 120 PRO B C 1
ATOM 4099 O O . PRO B 1 120 ? -7.797 -4.836 -17.062 1 79.38 120 PRO B O 1
ATOM 4102 N N . GLY B 1 121 ? -9.383 -5.508 -18.641 1 73.75 121 GLY B N 1
ATOM 4103 C CA . GLY B 1 121 ? -9.977 -4.191 -18.812 1 73.75 121 GLY B CA 1
ATOM 4104 C C . GLY B 1 121 ? -9.047 -3.205 -19.484 1 73.75 121 GLY B C 1
ATOM 4105 O O . GLY B 1 121 ? -9.188 -1.991 -19.328 1 73.75 121 GLY B O 1
ATOM 4106 N N . SER B 1 122 ? -7.984 -3.729 -20.109 1 80.31 122 SER B N 1
ATOM 4107 C CA . SER B 1 122 ? -7 -2.812 -20.672 1 80.31 122 SER B CA 1
ATOM 4108 C C . SER B 1 122 ? -6.488 -3.318 -22.016 1 80.31 122 SER B C 1
ATOM 4110 O O . SER B 1 122 ? -6.625 -4.5 -22.328 1 80.31 122 SER B O 1
ATOM 4112 N N . HIS B 1 123 ? -6.02 -2.389 -22.781 1 85.88 123 HIS B N 1
ATOM 4113 C CA . HIS B 1 123 ? -5.332 -2.75 -24 1 85.88 123 HIS B CA 1
ATOM 4114 C C . HIS B 1 123 ? -3.855 -3.033 -23.75 1 85.88 123 HIS B C 1
ATOM 4116 O O . HIS B 1 123 ? -3.158 -3.553 -24.625 1 85.88 123 HIS B O 1
ATOM 4122 N N . TRP B 1 124 ? -3.426 -2.748 -22.578 1 89.38 124 TRP B N 1
ATOM 4123 C CA . TRP B 1 124 ? -2.041 -3.031 -22.203 1 89.38 124 TRP B CA 1
ATOM 4124 C C . TRP B 1 124 ? -1.84 -4.52 -21.953 1 89.38 124 TRP B C 1
ATOM 4126 O O . TRP B 1 124 ? -2.752 -5.207 -21.484 1 89.38 124 TRP B O 1
ATOM 4136 N N . THR B 1 125 ? -0.693 -5 -22.281 1 92.88 125 THR B N 1
ATOM 4137 C CA . THR B 1 125 ? -0.382 -6.414 -22.125 1 92.88 125 THR B CA 1
ATOM 4138 C C . THR B 1 125 ? 0.581 -6.633 -20.969 1 92.88 125 THR B C 1
ATOM 4140 O O . THR B 1 125 ? 1.123 -5.676 -20.422 1 92.88 125 THR B O 1
ATOM 4143 N N . ASN B 1 126 ? 0.751 -7.859 -20.609 1 92.88 126 ASN B N 1
ATOM 4144 C CA . ASN B 1 126 ? 1.732 -8.18 -19.578 1 92.88 126 ASN B CA 1
ATOM 4145 C C . ASN B 1 126 ? 3.15 -7.855 -20.031 1 92.88 126 ASN B C 1
ATOM 4147 O O . ASN B 1 126 ? 4.023 -7.582 -19.203 1 92.88 126 ASN B O 1
ATOM 4151 N N . VAL B 1 127 ? 3.402 -7.844 -21.328 1 95.25 127 VAL B N 1
ATOM 4152 C CA . VAL B 1 127 ? 4.707 -7.445 -21.844 1 95.25 127 VAL B CA 1
ATOM 4153 C C . VAL B 1 127 ? 4.895 -5.938 -21.672 1 95.25 127 VAL B C 1
ATOM 4155 O O . VAL B 1 127 ? 5.988 -5.48 -21.328 1 95.25 127 VAL B O 1
ATOM 4158 N N . ASP B 1 128 ? 3.832 -5.172 -21.891 1 93.81 128 ASP B N 1
ATOM 4159 C CA . ASP B 1 128 ? 3.889 -3.734 -21.641 1 93.81 128 ASP B CA 1
ATOM 4160 C C . ASP B 1 128 ? 4.199 -3.445 -20.172 1 93.81 128 ASP B C 1
ATOM 4162 O O . ASP B 1 128 ? 5.039 -2.596 -19.859 1 93.81 128 ASP B O 1
ATOM 4166 N N . ALA B 1 129 ? 3.486 -4.109 -19.359 1 93.19 129 ALA B N 1
ATOM 4167 C CA . ALA B 1 129 ? 3.719 -3.957 -17.922 1 93.19 129 ALA B CA 1
ATOM 4168 C C . ALA B 1 129 ? 5.156 -4.32 -17.562 1 93.19 129 ALA B C 1
ATOM 4170 O O . ALA B 1 129 ? 5.816 -3.592 -16.812 1 93.19 129 ALA B O 1
ATOM 4171 N N . ALA B 1 130 ? 5.605 -5.457 -18.078 1 96 130 ALA B N 1
ATOM 4172 C CA . ALA B 1 130 ? 6.973 -5.898 -17.812 1 96 130 ALA B CA 1
ATOM 4173 C C . ALA B 1 130 ? 7.984 -4.84 -18.25 1 96 130 ALA B C 1
ATOM 4175 O O . ALA B 1 130 ? 8.914 -4.52 -17.5 1 96 130 ALA B O 1
ATOM 4176 N N . GLY B 1 131 ? 7.781 -4.309 -19.422 1 95.12 131 GLY B N 1
ATOM 4177 C CA . GLY B 1 131 ? 8.656 -3.254 -19.922 1 95.12 131 GLY B CA 1
ATOM 4178 C C . GLY B 1 131 ? 8.688 -2.039 -19.016 1 95.12 131 GLY B C 1
ATOM 4179 O O . GLY B 1 131 ? 9.758 -1.482 -18.75 1 95.12 131 GLY B O 1
ATOM 4180 N N . HIS B 1 132 ? 7.574 -1.697 -18.516 1 92.5 132 HIS B N 1
ATOM 4181 C CA . HIS B 1 132 ? 7.445 -0.565 -17.609 1 92.5 132 HIS B CA 1
ATOM 4182 C C . HIS B 1 132 ? 8.297 -0.762 -16.359 1 92.5 132 HIS B C 1
ATOM 4184 O O . HIS B 1 132 ? 9.062 0.127 -15.969 1 92.5 132 HIS B O 1
ATOM 4190 N N . PHE B 1 133 ? 8.242 -1.875 -15.727 1 93.38 133 PHE B N 1
ATOM 4191 C CA . PHE B 1 133 ? 8.938 -2.137 -14.477 1 93.38 133 PHE B CA 1
ATOM 4192 C C . PHE B 1 133 ? 10.438 -2.266 -14.711 1 93.38 133 PHE B C 1
ATOM 4194 O O . PHE B 1 133 ? 11.242 -1.825 -13.883 1 93.38 133 PHE B O 1
ATOM 4201 N N . ILE B 1 134 ? 10.789 -2.828 -15.828 1 94.38 134 ILE B N 1
ATOM 4202 C CA . ILE B 1 134 ? 12.203 -3.004 -16.156 1 94.38 134 ILE B CA 1
ATOM 4203 C C . ILE B 1 134 ? 12.852 -1.641 -16.375 1 94.38 134 ILE B C 1
ATOM 4205 O O . ILE B 1 134 ? 13.914 -1.353 -15.812 1 94.38 134 ILE B O 1
ATOM 4209 N N . VAL B 1 135 ? 12.211 -0.807 -17.141 1 91.19 135 VAL B N 1
ATOM 4210 C CA . VAL B 1 135 ? 12.742 0.513 -17.453 1 91.19 135 VAL B CA 1
ATOM 4211 C C . VAL B 1 135 ? 12.93 1.321 -16.172 1 91.19 135 VAL B C 1
ATOM 4213 O O . VAL B 1 135 ? 13.977 1.933 -15.961 1 91.19 135 VAL B O 1
ATOM 4216 N N . LEU B 1 136 ? 11.961 1.29 -15.359 1 87.62 136 LEU B N 1
ATOM 4217 C CA . LEU B 1 136 ? 12.031 2.057 -14.125 1 87.62 136 LEU B CA 1
ATOM 4218 C C . LEU B 1 136 ? 13.117 1.508 -13.203 1 87.62 136 LEU B C 1
ATOM 4220 O O . LEU B 1 136 ? 13.875 2.273 -12.602 1 87.62 136 LEU B O 1
ATOM 4224 N N . ALA B 1 137 ? 13.148 0.234 -13.055 1 90.06 137 ALA B N 1
ATOM 4225 C CA . ALA B 1 137 ? 14.156 -0.395 -12.211 1 90.06 137 ALA B CA 1
ATOM 4226 C C . ALA B 1 137 ? 15.562 -0.059 -12.695 1 90.06 137 ALA B C 1
ATOM 4228 O O . ALA B 1 137 ? 16.453 0.216 -11.883 1 90.06 137 ALA B O 1
ATOM 4229 N N . ASP B 1 138 ? 15.789 -0.14 -13.969 1 88.75 138 ASP B N 1
ATOM 4230 C CA . ASP B 1 138 ? 17.094 0.144 -14.547 1 88.75 138 ASP B CA 1
ATOM 4231 C C . ASP B 1 138 ? 17.516 1.59 -14.289 1 88.75 138 ASP B C 1
ATOM 4233 O O . ASP B 1 138 ? 18.688 1.867 -14.016 1 88.75 138 ASP B O 1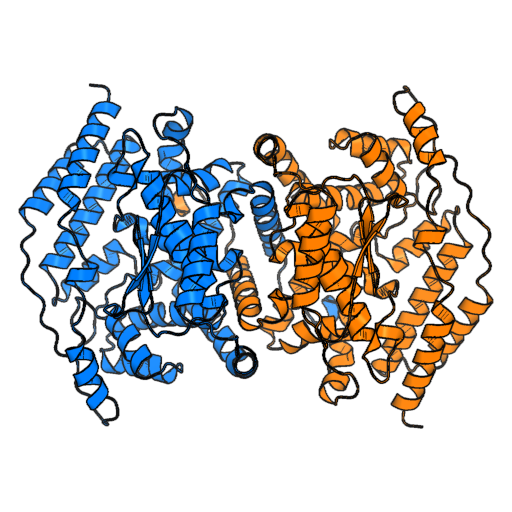
ATOM 4237 N N . GLU B 1 139 ? 16.594 2.377 -14.375 1 81.5 139 GLU B N 1
ATOM 4238 C CA . GLU B 1 139 ? 16.875 3.797 -14.172 1 81.5 139 GLU B CA 1
ATOM 4239 C C . GLU B 1 139 ? 17.219 4.09 -12.719 1 81.5 139 GLU B C 1
ATOM 4241 O O . GLU B 1 139 ? 18.016 4.992 -12.438 1 81.5 139 GLU B O 1
ATOM 4246 N N . LEU B 1 140 ? 16.656 3.293 -11.883 1 81.44 140 LEU B N 1
ATOM 4247 C CA . LEU B 1 140 ? 16.828 3.555 -10.453 1 81.44 140 LEU B CA 1
ATOM 4248 C C . LEU B 1 140 ? 18.016 2.77 -9.898 1 81.44 140 LEU B C 1
ATOM 4250 O O . LEU B 1 140 ? 18.391 2.945 -8.734 1 81.44 140 LEU B O 1
ATOM 4254 N N . ASP B 1 141 ? 18.484 1.826 -10.648 1 75.75 141 ASP B N 1
ATOM 4255 C CA . ASP B 1 141 ? 19.484 0.853 -10.211 1 75.75 141 ASP B CA 1
ATOM 4256 C C . ASP B 1 141 ? 20.656 1.544 -9.531 1 75.75 141 ASP B C 1
ATOM 4258 O O . ASP B 1 141 ? 21.141 1.089 -8.484 1 75.75 141 ASP B O 1
ATOM 4262 N N . ALA B 1 142 ? 21.125 2.602 -10.102 1 68.38 142 ALA B N 1
ATOM 4263 C CA . ALA B 1 142 ? 22.281 3.305 -9.547 1 68.38 142 ALA B CA 1
ATOM 4264 C C . ALA B 1 142 ? 21.953 3.928 -8.195 1 68.38 142 ALA B C 1
ATOM 4266 O O . ALA B 1 142 ? 22.828 4.047 -7.332 1 68.38 142 ALA B O 1
ATOM 4267 N N . GLU B 1 143 ? 20.734 4.242 -8.055 1 69.62 143 GLU B N 1
ATOM 4268 C CA . GLU B 1 143 ? 20.312 4.941 -6.844 1 69.62 143 GLU B CA 1
ATOM 4269 C C . GLU B 1 143 ? 19.969 3.959 -5.73 1 69.62 143 GLU B C 1
ATOM 4271 O O . GLU B 1 143 ? 20.031 4.301 -4.547 1 69.62 143 GLU B O 1
ATOM 4276 N N . LEU B 1 144 ? 19.453 2.783 -6.094 1 68.38 144 LEU B N 1
ATOM 4277 C CA . LEU B 1 144 ? 18.969 1.796 -5.133 1 68.38 144 LEU B CA 1
ATOM 4278 C C . LEU B 1 144 ? 20.125 0.998 -4.543 1 68.38 144 LEU B C 1
ATOM 4280 O O . LEU B 1 144 ? 19.969 0.333 -3.518 1 68.38 144 LEU B O 1
ATOM 4284 N N . ASP B 1 145 ? 21.328 1.054 -5.148 1 55.88 145 ASP B N 1
ATOM 4285 C CA . ASP B 1 145 ? 22.422 0.179 -4.738 1 55.88 145 ASP B CA 1
ATOM 4286 C C . ASP B 1 145 ? 22.438 0.008 -3.221 1 55.88 145 ASP B C 1
ATOM 4288 O O . ASP B 1 145 ? 22.469 -1.118 -2.717 1 55.88 145 ASP B O 1
ATOM 4292 N N . ASP B 1 146 ? 23.125 0.912 -2.516 1 50.47 146 ASP B N 1
ATOM 4293 C CA . ASP B 1 146 ? 23.922 0.628 -1.328 1 50.47 146 ASP B CA 1
ATOM 4294 C C . ASP B 1 146 ? 23.031 0.281 -0.136 1 50.47 146 ASP B C 1
ATOM 4296 O O . ASP B 1 146 ? 23.531 -0.087 0.93 1 50.47 146 ASP B O 1
ATOM 4300 N N . ALA B 1 147 ? 21.922 0.776 -0.024 1 47.03 147 ALA B N 1
ATOM 4301 C CA . ALA B 1 147 ? 21.328 0.847 1.305 1 47.03 147 ALA B CA 1
ATOM 4302 C C . ALA B 1 147 ? 20.844 -0.526 1.763 1 47.03 147 ALA B C 1
ATOM 4304 O O . ALA B 1 147 ? 20.328 -0.67 2.871 1 47.03 147 ALA B O 1
ATOM 4305 N N . ASP B 1 148 ? 20.688 -1.48 0.894 1 49.38 148 ASP B N 1
ATOM 4306 C CA . ASP B 1 148 ? 20.109 -2.734 1.363 1 49.38 148 ASP B CA 1
ATOM 4307 C C . ASP B 1 148 ? 21.078 -3.477 2.285 1 49.38 148 ASP B C 1
ATOM 4309 O O . ASP B 1 148 ? 21.172 -4.703 2.23 1 49.38 148 ASP B O 1
ATOM 4313 N N . SER B 1 149 ? 21.906 -2.787 2.816 1 53.53 149 SER B N 1
ATOM 4314 C CA . SER B 1 149 ? 22.641 -3.504 3.85 1 53.53 149 SER B CA 1
ATOM 4315 C C . SER B 1 149 ? 21.719 -3.939 4.988 1 53.53 149 SER B C 1
ATOM 4317 O O . SER B 1 149 ? 21.75 -3.354 6.07 1 53.53 149 SER B O 1
ATOM 4319 N N . ALA B 1 150 ? 20.719 -4.48 4.578 1 60.56 150 ALA B N 1
ATOM 4320 C CA . ALA B 1 150 ? 19.859 -4.965 5.645 1 60.56 150 ALA B CA 1
ATOM 4321 C C . ALA B 1 150 ? 20.578 -5.965 6.539 1 60.56 150 ALA B C 1
ATOM 4323 O O . ALA B 1 150 ? 21.328 -6.812 6.047 1 60.56 150 ALA B O 1
ATOM 4324 N N . ALA B 1 151 ? 20.562 -5.738 7.801 1 65.62 151 ALA B N 1
ATOM 4325 C CA . ALA B 1 151 ? 21.062 -6.676 8.805 1 65.62 151 ALA B CA 1
ATOM 4326 C C . ALA B 1 151 ? 20.594 -8.102 8.508 1 65.62 151 ALA B C 1
ATOM 4328 O O . ALA B 1 151 ? 19.406 -8.32 8.227 1 65.62 151 ALA B O 1
ATOM 4329 N N . VAL B 1 152 ? 21.562 -9.008 8.375 1 83.44 152 VAL B N 1
ATOM 4330 C CA . VAL B 1 152 ? 21.25 -10.422 8.164 1 83.44 152 VAL B CA 1
ATOM 4331 C C . VAL B 1 152 ? 21.062 -11.117 9.508 1 83.44 152 VAL B C 1
ATOM 4333 O O . VAL B 1 152 ? 21.719 -10.75 10.5 1 83.44 152 VAL B O 1
ATOM 4336 N N . ILE B 1 153 ? 20.078 -12 9.539 1 88.06 153 ILE B N 1
ATOM 4337 C CA . ILE B 1 153 ? 19.844 -12.773 10.75 1 88.06 153 ILE B CA 1
ATOM 4338 C C . ILE B 1 153 ? 20.078 -14.258 10.469 1 88.06 153 ILE B C 1
ATOM 4340 O O . ILE B 1 153 ? 19.844 -14.727 9.359 1 88.06 153 ILE B O 1
ATOM 4344 N N . PRO B 1 154 ? 20.547 -14.898 11.5 1 91.44 154 PRO B N 1
ATOM 4345 C CA . PRO B 1 154 ? 20.734 -16.344 11.352 1 91.44 154 PRO B CA 1
ATOM 4346 C C . PRO B 1 154 ? 19.422 -17.094 11.133 1 91.44 154 PRO B C 1
ATOM 4348 O O . PRO B 1 154 ? 18.359 -16.609 11.531 1 91.44 154 PRO B O 1
ATOM 4351 N N . ALA B 1 155 ? 19.547 -18.25 10.578 1 93.12 155 ALA B N 1
ATOM 4352 C CA . ALA B 1 155 ? 18.391 -19.062 10.234 1 93.12 155 ALA B CA 1
ATOM 4353 C C . ALA B 1 155 ? 17.562 -19.391 11.477 1 93.12 155 ALA B C 1
ATOM 4355 O O . ALA B 1 155 ? 16.328 -19.484 11.406 1 93.12 155 ALA B O 1
ATOM 4356 N N . GLU B 1 156 ? 18.188 -19.484 12.609 1 94.56 156 GLU B N 1
ATOM 4357 C CA . GLU B 1 156 ? 17.5 -19.797 13.859 1 94.56 156 GLU B CA 1
ATOM 4358 C C . GLU B 1 156 ? 16.578 -18.656 14.281 1 94.56 156 GLU B C 1
ATOM 4360 O O . GLU B 1 156 ? 15.453 -18.891 14.719 1 94.56 156 GLU B O 1
ATOM 4365 N N . ILE B 1 157 ? 17.125 -17.547 14.133 1 93.19 157 ILE B N 1
ATOM 4366 C CA . ILE B 1 157 ? 16.344 -16.375 14.484 1 93.19 157 ILE B CA 1
ATOM 4367 C C . ILE B 1 157 ? 15.195 -16.203 13.492 1 93.19 157 ILE B C 1
ATOM 4369 O O . ILE B 1 157 ? 14.07 -15.891 13.883 1 93.19 157 ILE B O 1
ATOM 4373 N N . ALA B 1 158 ? 15.523 -16.422 12.242 1 93.94 158 ALA B N 1
ATOM 4374 C CA . ALA B 1 158 ? 14.492 -16.359 11.211 1 93.94 158 ALA B CA 1
ATOM 4375 C C . ALA B 1 158 ? 13.375 -17.359 11.492 1 93.94 158 ALA B C 1
ATOM 4377 O O . ALA B 1 158 ? 12.195 -17.031 11.367 1 93.94 158 ALA B O 1
ATOM 4378 N N . ARG B 1 159 ? 13.773 -18.516 11.883 1 95.12 159 ARG B N 1
ATOM 4379 C CA . ARG B 1 159 ? 12.82 -19.562 12.234 1 95.12 159 ARG B CA 1
ATOM 4380 C C . ARG B 1 159 ? 11.898 -19.125 13.359 1 95.12 159 ARG B C 1
ATOM 4382 O O . ARG B 1 159 ? 10.68 -19.234 13.258 1 95.12 159 ARG B O 1
ATOM 4389 N N . ASP B 1 160 ? 12.445 -18.578 14.398 1 95.38 160 ASP B N 1
ATOM 4390 C CA . ASP B 1 160 ? 11.672 -18.188 15.57 1 95.38 160 ASP B CA 1
ATOM 4391 C C . ASP B 1 160 ? 10.719 -17.047 15.242 1 95.38 160 ASP B C 1
ATOM 4393 O O . ASP B 1 160 ? 9.578 -17.031 15.695 1 95.38 160 ASP B O 1
ATOM 4397 N N . ARG B 1 161 ? 11.211 -16.141 14.492 1 92 161 ARG B N 1
ATOM 4398 C CA . ARG B 1 161 ? 10.383 -15.008 14.102 1 92 161 ARG B CA 1
ATOM 4399 C C . ARG B 1 161 ? 9.211 -15.453 13.234 1 92 161 ARG B C 1
ATOM 4401 O O . ARG B 1 161 ? 8.078 -15.008 13.438 1 92 161 ARG B O 1
ATOM 4408 N N . MET B 1 162 ? 9.516 -16.297 12.336 1 93.94 162 MET B N 1
ATOM 4409 C CA . MET B 1 162 ? 8.469 -16.797 11.445 1 93.94 162 MET B CA 1
ATOM 4410 C C . MET B 1 162 ? 7.445 -17.625 12.219 1 93.94 162 MET B C 1
ATOM 4412 O O . MET B 1 162 ? 6.242 -17.5 11.977 1 93.94 162 MET B O 1
ATOM 4416 N N . GLN B 1 163 ? 7.938 -18.422 13.109 1 95.69 163 GLN B N 1
ATOM 4417 C CA . GLN B 1 163 ? 7.039 -19.25 13.914 1 95.69 163 GLN B CA 1
ATOM 4418 C C . GLN B 1 163 ? 6.078 -18.375 14.727 1 95.69 163 GLN B C 1
ATOM 4420 O O . GLN B 1 163 ? 4.879 -18.672 14.789 1 95.69 163 GLN B O 1
ATOM 4425 N N . ALA B 1 164 ? 6.602 -17.406 15.312 1 92.56 164 ALA B N 1
ATOM 4426 C CA . ALA B 1 164 ? 5.773 -16.5 16.109 1 92.56 164 ALA B CA 1
ATOM 4427 C C . ALA B 1 164 ? 4.707 -15.828 15.25 1 92.56 164 ALA B C 1
ATOM 4429 O O . ALA B 1 164 ? 3.553 -15.711 15.664 1 92.56 164 ALA B O 1
ATOM 4430 N N . ALA B 1 165 ? 5.102 -15.406 14.125 1 91.81 165 ALA B N 1
ATOM 4431 C CA . ALA B 1 165 ? 4.168 -14.75 13.219 1 91.81 165 ALA B CA 1
ATOM 4432 C C . ALA B 1 165 ? 3.082 -15.711 12.75 1 91.81 165 ALA B C 1
ATOM 4434 O O . ALA B 1 165 ? 1.915 -15.336 12.625 1 91.81 165 ALA B O 1
ATOM 4435 N N . ILE B 1 166 ? 3.484 -16.922 12.461 1 94.69 166 ILE B N 1
ATOM 4436 C CA . ILE B 1 166 ? 2.557 -17.953 12.008 1 94.69 166 ILE B CA 1
ATOM 4437 C C . ILE B 1 166 ? 1.568 -18.281 13.125 1 94.69 166 ILE B C 1
ATOM 4439 O O . ILE B 1 166 ? 0.36 -18.359 12.891 1 94.69 166 ILE B O 1
ATOM 4443 N N . ASP B 1 167 ? 2.014 -18.328 14.32 1 93.5 167 ASP B N 1
ATOM 4444 C CA . ASP B 1 167 ? 1.183 -18.672 15.469 1 93.5 167 ASP B CA 1
ATOM 4445 C C . ASP B 1 167 ? 0.164 -17.578 15.758 1 93.5 167 ASP B C 1
ATOM 4447 O O . ASP B 1 167 ? -0.895 -17.844 16.328 1 93.5 167 ASP B O 1
ATOM 4451 N N . ALA B 1 168 ? 0.467 -16.453 15.359 1 89.25 168 ALA B N 1
ATOM 4452 C CA . ALA B 1 168 ? -0.429 -15.32 15.602 1 89.25 168 ALA B CA 1
ATOM 4453 C C . ALA B 1 168 ? -1.641 -15.375 14.68 1 89.25 168 ALA B C 1
ATOM 4455 O O . ALA B 1 168 ? -2.684 -14.789 14.977 1 89.25 168 ALA B O 1
ATOM 4456 N N . VAL B 1 169 ? -1.528 -16.078 13.594 1 91.75 169 VAL B N 1
ATOM 4457 C CA . VAL B 1 169 ? -2.6 -16.109 12.602 1 91.75 169 VAL B CA 1
ATOM 4458 C C . VAL B 1 169 ? -3.385 -17.422 12.734 1 91.75 169 VAL B C 1
ATOM 4460 O O . VAL B 1 169 ? -4.617 -17.406 12.703 1 91.75 169 VAL B O 1
ATOM 4463 N N . PHE B 1 170 ? -2.629 -18.469 12.914 1 93.62 170 PHE B N 1
ATOM 4464 C CA . PHE B 1 170 ? -3.262 -19.797 12.945 1 93.62 170 PHE B CA 1
ATOM 4465 C C . PHE B 1 170 ? -3.521 -20.234 14.383 1 93.62 170 PHE B C 1
ATOM 4467 O O . PHE B 1 170 ? -2.582 -20.469 15.141 1 93.62 170 PHE B O 1
ATOM 4474 N N . ASP B 1 171 ? -4.754 -20.328 14.734 1 88.94 171 ASP B N 1
ATOM 4475 C CA . ASP B 1 171 ? -5.086 -20.656 16.109 1 88.94 171 ASP B CA 1
ATOM 4476 C C . ASP B 1 171 ? -5.285 -22.172 16.297 1 88.94 171 ASP B C 1
ATOM 4478 O O . ASP B 1 171 ? -4.855 -22.734 17.297 1 88.94 171 ASP B O 1
ATOM 4482 N N . HIS B 1 172 ? -5.969 -22.797 15.344 1 89.12 172 HIS B N 1
ATOM 4483 C CA . HIS B 1 172 ? -6.285 -24.203 15.555 1 89.12 172 HIS B CA 1
ATOM 4484 C C . HIS B 1 172 ? -5.48 -25.109 14.617 1 89.12 172 HIS B C 1
ATOM 4486 O O . HIS B 1 172 ? -5.547 -26.328 14.711 1 89.12 172 HIS B O 1
ATOM 4492 N N . HIS B 1 173 ? -4.824 -24.547 13.672 1 91.56 173 HIS B N 1
ATOM 4493 C CA . HIS B 1 173 ? -3.895 -25.266 12.812 1 91.56 173 HIS B CA 1
ATOM 4494 C C . HIS B 1 173 ? -2.449 -24.906 13.133 1 91.56 173 HIS B C 1
ATOM 4496 O O . HIS B 1 173 ? -2.17 -23.812 13.617 1 91.56 173 HIS B O 1
ATOM 4502 N N . ARG B 1 174 ? -1.61 -25.953 12.945 1 90 174 ARG B N 1
ATOM 4503 C CA . ARG B 1 174 ? -0.207 -25.703 13.266 1 90 174 ARG B CA 1
ATOM 4504 C C . ARG B 1 174 ? 0.67 -25.859 12.031 1 90 174 ARG B C 1
ATOM 4506 O O . ARG B 1 174 ? 0.568 -26.844 11.305 1 90 174 ARG B O 1
ATOM 4513 N N . ILE B 1 175 ? 1.397 -24.859 11.719 1 93.75 175 ILE B N 1
ATOM 4514 C CA . ILE B 1 175 ? 2.455 -24.891 10.711 1 93.75 175 ILE B CA 1
ATOM 4515 C C . ILE B 1 175 ? 3.814 -24.719 11.391 1 93.75 175 ILE B C 1
ATOM 4517 O O . ILE B 1 175 ? 4.098 -23.688 11.984 1 93.75 175 ILE B O 1
ATOM 4521 N N . GLN B 1 176 ? 4.629 -25.719 11.281 1 95.12 176 GLN B N 1
ATOM 4522 C CA . GLN B 1 176 ? 5.918 -25.688 11.969 1 95.12 176 GLN B CA 1
ATOM 4523 C C . GLN B 1 176 ? 7.016 -25.172 11.039 1 95.12 176 GLN B C 1
ATOM 4525 O O . GLN B 1 176 ? 7.098 -25.562 9.883 1 95.12 176 GLN B O 1
ATOM 4530 N N . VAL B 1 177 ? 7.789 -24.266 11.562 1 95.81 177 VAL B N 1
ATOM 4531 C CA . VAL B 1 177 ? 8.977 -23.797 10.852 1 95.81 177 VAL B CA 1
ATOM 4532 C C . VAL B 1 177 ? 10.203 -24.578 11.32 1 95.81 177 VAL B C 1
ATOM 4534 O O . VAL B 1 177 ? 10.508 -24.609 12.516 1 95.81 177 VAL B O 1
ATOM 4537 N N . GLN B 1 178 ? 10.906 -25.219 10.391 1 95.88 178 GLN B N 1
ATOM 4538 C CA . GLN B 1 178 ? 12.031 -26.062 10.766 1 95.88 178 GLN B CA 1
ATOM 4539 C C . GLN B 1 178 ? 13.273 -25.719 9.945 1 95.88 178 GLN B C 1
ATOM 4541 O O . GLN B 1 178 ? 13.164 -25.234 8.812 1 95.88 178 GLN B O 1
ATOM 4546 N N . LEU B 1 179 ? 14.344 -26 10.555 1 95 179 LEU B N 1
ATOM 4547 C CA . LEU B 1 179 ? 15.609 -25.922 9.844 1 95 179 LEU B CA 1
ATOM 4548 C C . LEU B 1 179 ? 15.93 -27.234 9.148 1 95 179 LEU B C 1
ATOM 4550 O O . LEU B 1 179 ? 15.773 -28.312 9.734 1 95 179 LEU B O 1
ATOM 4554 N N . ASP B 1 180 ? 16.25 -27.109 7.863 1 93.69 180 ASP B N 1
ATOM 4555 C CA . ASP B 1 180 ? 16.547 -28.281 7.055 1 93.69 180 ASP B CA 1
ATOM 4556 C C . ASP B 1 180 ? 17.906 -28.156 6.371 1 93.69 180 ASP B C 1
ATOM 4558 O O . ASP B 1 180 ? 18.047 -27.438 5.383 1 93.69 180 ASP B O 1
ATOM 4562 N N . PRO B 1 181 ? 18.891 -28.875 6.812 1 90.62 181 PRO B N 1
ATOM 4563 C CA . PRO B 1 181 ? 20.219 -28.766 6.215 1 90.62 181 PRO B CA 1
ATOM 4564 C C . PRO B 1 181 ? 20.281 -29.344 4.801 1 90.62 181 PRO B C 1
ATOM 4566 O O . PRO B 1 181 ? 21.219 -29.062 4.055 1 90.62 181 PRO B O 1
ATOM 4569 N N . GLU B 1 182 ? 19.234 -30.047 4.395 1 86.81 182 GLU B N 1
ATOM 4570 C CA . GLU B 1 182 ? 19.266 -30.719 3.104 1 86.81 182 GLU B CA 1
ATOM 4571 C C . GLU B 1 182 ? 18.516 -29.922 2.043 1 86.81 182 GLU B C 1
ATOM 4573 O O . GLU B 1 182 ? 18.469 -30.312 0.876 1 86.81 182 GLU B O 1
ATOM 4578 N N . LEU B 1 183 ? 18 -28.859 2.547 1 83.19 183 LEU B N 1
ATOM 4579 C CA . LEU B 1 183 ? 17.234 -28.062 1.61 1 83.19 183 LEU B CA 1
ATOM 4580 C C . LEU B 1 183 ? 18.141 -27.375 0.597 1 83.19 183 LEU B C 1
ATOM 4582 O O . LEU B 1 183 ? 19.125 -26.734 0.974 1 83.19 183 LEU B O 1
ATOM 4586 N N . VAL B 1 184 ? 17.766 -27.516 -0.649 1 71.88 184 VAL B N 1
ATOM 4587 C CA . VAL B 1 184 ? 18.547 -26.906 -1.717 1 71.88 184 VAL B CA 1
ATOM 4588 C C . VAL B 1 184 ? 18.188 -25.422 -1.835 1 71.88 184 VAL B C 1
ATOM 4590 O O . VAL B 1 184 ? 19.062 -24.562 -1.924 1 71.88 184 VAL B O 1
ATOM 4593 N N . ALA B 1 185 ? 16.891 -25.25 -1.829 1 74.25 185 ALA B N 1
ATOM 4594 C CA . ALA B 1 185 ? 16.438 -23.859 -1.862 1 74.25 185 ALA B CA 1
ATOM 4595 C C . ALA B 1 185 ? 16.625 -23.188 -0.507 1 74.25 185 ALA B C 1
ATOM 4597 O O . ALA B 1 185 ? 16.844 -23.859 0.504 1 74.25 185 ALA B O 1
ATOM 4598 N N . LYS B 1 186 ? 16.547 -21.828 -0.533 1 79.38 186 LYS B N 1
ATOM 4599 C CA . LYS B 1 186 ? 16.703 -21.094 0.723 1 79.38 186 LYS B CA 1
ATOM 4600 C C . LYS B 1 186 ? 15.539 -21.375 1.664 1 79.38 186 LYS B C 1
ATOM 4602 O O . LYS B 1 186 ? 15.703 -21.375 2.885 1 79.38 186 LYS B O 1
ATOM 4607 N N . ALA B 1 187 ? 14.391 -21.609 1.088 1 87.12 187 ALA B N 1
ATOM 4608 C CA . ALA B 1 187 ? 13.188 -21.891 1.877 1 87.12 187 ALA B CA 1
ATOM 4609 C C . ALA B 1 187 ? 12.156 -22.641 1.055 1 87.12 187 ALA B C 1
ATOM 4611 O O . ALA B 1 187 ? 12.164 -22.578 -0.177 1 87.12 187 ALA B O 1
ATOM 4612 N N . ALA B 1 188 ? 11.391 -23.438 1.705 1 85.44 188 ALA B N 1
ATOM 4613 C CA . ALA B 1 188 ? 10.266 -24.172 1.122 1 85.44 188 ALA B CA 1
ATOM 4614 C C . ALA B 1 188 ? 9.086 -24.219 2.084 1 85.44 188 ALA B C 1
ATOM 4616 O O . ALA B 1 188 ? 9.266 -24.438 3.287 1 85.44 188 ALA B O 1
ATOM 4617 N N . ALA B 1 189 ? 7.926 -23.922 1.529 1 85.38 189 ALA B N 1
ATOM 4618 C CA . ALA B 1 189 ? 6.746 -23.891 2.393 1 85.38 189 ALA B CA 1
ATOM 4619 C C . ALA B 1 189 ? 5.711 -24.922 1.931 1 85.38 189 ALA B C 1
ATOM 4621 O O . ALA B 1 189 ? 5.508 -25.109 0.729 1 85.38 189 ALA B O 1
ATOM 4622 N N . GLY B 1 190 ? 5.137 -25.688 2.885 1 79.56 190 GLY B N 1
ATOM 4623 C CA . GLY B 1 190 ? 4.016 -26.594 2.68 1 79.56 190 GLY B CA 1
ATOM 4624 C C . GLY B 1 190 ? 2.844 -26.312 3.596 1 79.56 190 GLY B C 1
ATOM 4625 O O . GLY B 1 190 ? 2.816 -25.281 4.281 1 79.56 190 GLY B O 1
ATOM 4626 N N . ALA B 1 191 ? 1.856 -27.156 3.564 1 77.62 191 ALA B N 1
ATOM 4627 C CA . ALA B 1 191 ? 0.624 -26.953 4.32 1 77.62 191 ALA B CA 1
ATOM 4628 C C . ALA B 1 191 ? 0.878 -27.062 5.82 1 77.62 191 ALA B C 1
ATOM 4630 O O . ALA B 1 191 ? 0.191 -26.422 6.621 1 77.62 191 ALA B O 1
ATOM 4631 N N . THR B 1 192 ? 1.859 -27.797 6.152 1 85.38 192 THR B N 1
ATOM 4632 C CA . THR B 1 192 ? 2.002 -28 7.586 1 85.38 192 THR B CA 1
ATOM 4633 C C . THR B 1 192 ? 3.402 -27.625 8.055 1 85.38 192 THR B C 1
ATOM 4635 O O . THR B 1 192 ? 3.674 -27.578 9.258 1 85.38 192 THR B O 1
ATOM 4638 N N . ARG B 1 193 ? 4.234 -27.391 7.102 1 92.12 193 ARG B N 1
ATOM 4639 C CA . ARG B 1 193 ? 5.602 -27.094 7.516 1 92.12 193 ARG B CA 1
ATOM 4640 C C . ARG B 1 193 ? 6.258 -26.094 6.578 1 92.12 193 ARG B C 1
ATOM 4642 O O . ARG B 1 193 ? 6.016 -26.109 5.371 1 92.12 193 ARG B O 1
ATOM 4649 N N . VAL B 1 194 ? 7.051 -25.234 7.191 1 93.5 194 VAL B N 1
ATOM 4650 C CA . VAL B 1 194 ? 7.965 -24.344 6.484 1 93.5 194 VAL B CA 1
ATOM 4651 C C . VAL B 1 194 ? 9.406 -24.719 6.816 1 93.5 194 VAL B C 1
ATOM 4653 O O . VAL B 1 194 ? 9.789 -24.781 7.984 1 93.5 194 VAL B O 1
ATOM 4656 N N . ARG B 1 195 ? 10.195 -25 5.777 1 93.56 195 ARG B N 1
ATOM 4657 C CA . ARG B 1 195 ? 11.586 -25.391 5.984 1 93.56 195 ARG B CA 1
ATOM 4658 C C . ARG B 1 195 ? 12.531 -24.266 5.555 1 93.56 195 ARG B C 1
ATOM 4660 O O . ARG B 1 195 ? 12.367 -23.688 4.484 1 93.56 195 ARG B O 1
ATOM 4667 N N . LEU B 1 196 ? 13.445 -23.938 6.43 1 93.62 196 LEU B N 1
ATOM 4668 C CA . LEU B 1 196 ? 14.523 -23 6.152 1 93.62 196 LEU B CA 1
ATOM 4669 C C . LEU B 1 196 ? 15.867 -23.703 6.09 1 93.62 196 LEU B C 1
ATOM 4671 O O . LEU B 1 196 ? 16.156 -24.578 6.91 1 93.62 196 LEU B O 1
ATOM 4675 N N . ARG B 1 197 ? 16.594 -23.359 5.07 1 90.75 197 ARG B N 1
ATOM 4676 C CA . ARG B 1 197 ? 17.906 -24 4.949 1 90.75 197 ARG B CA 1
ATOM 4677 C C . ARG B 1 197 ? 18.812 -23.625 6.117 1 90.75 197 ARG B C 1
ATOM 4679 O O . ARG B 1 197 ? 19.047 -22.438 6.371 1 90.75 197 ARG B O 1
ATOM 4686 N N . SER B 1 198 ? 19.375 -24.625 6.625 1 90.62 198 SER B N 1
ATOM 4687 C CA . SER B 1 198 ? 20.281 -24.406 7.742 1 90.62 198 SER B CA 1
ATOM 4688 C C . SER B 1 198 ? 21.547 -23.641 7.301 1 90.62 198 SER B C 1
ATOM 4690 O O . SER B 1 198 ? 22.031 -23.844 6.184 1 90.62 198 SER B O 1
ATOM 4692 N N . GLY B 1 199 ? 22.031 -22.766 8.141 1 85.56 199 GLY B N 1
ATOM 4693 C CA . GLY B 1 199 ? 23.281 -22.078 7.879 1 85.56 199 GLY B CA 1
ATOM 4694 C C . GLY B 1 199 ? 23.125 -20.906 6.941 1 85.56 199 GLY B C 1
ATOM 4695 O O . GLY B 1 199 ? 24.094 -20.172 6.684 1 85.56 199 GLY B O 1
ATOM 4696 N N . SER B 1 200 ? 21.938 -20.734 6.461 1 85 200 SER B N 1
ATOM 4697 C CA . SER B 1 200 ? 21.688 -19.594 5.594 1 85 200 SER B CA 1
ATOM 4698 C C . SER B 1 200 ? 21.406 -18.328 6.406 1 85 200 SER B C 1
ATOM 4700 O O . SER B 1 200 ? 21.125 -18.406 7.602 1 85 200 SER B O 1
ATOM 4702 N N . HIS B 1 201 ? 21.719 -17.281 5.797 1 87 201 HIS B N 1
ATOM 4703 C CA . HIS B 1 201 ? 21.391 -15.977 6.379 1 87 201 HIS B CA 1
ATOM 4704 C C . HIS B 1 201 ? 20.188 -15.352 5.676 1 87 201 HIS B C 1
ATOM 4706 O O . HIS B 1 201 ? 20.047 -15.477 4.457 1 87 201 HIS B O 1
ATOM 4712 N N . PHE B 1 202 ? 19.375 -14.773 6.551 1 87.88 202 PHE B N 1
ATOM 4713 C CA . PHE B 1 202 ? 18.172 -14.117 6.051 1 87.88 202 PHE B CA 1
ATOM 4714 C C . PHE B 1 202 ? 18.141 -12.656 6.461 1 87.88 202 PHE B C 1
ATOM 4716 O O . PHE B 1 202 ? 18.688 -12.289 7.508 1 87.88 202 PHE B O 1
ATOM 4723 N N . SER B 1 203 ? 17.625 -11.852 5.621 1 84.06 203 SER B N 1
ATOM 4724 C CA . SER B 1 203 ? 17.266 -10.508 6.066 1 84.06 203 SER B CA 1
ATOM 4725 C C . SER B 1 203 ? 15.852 -10.453 6.629 1 84.06 203 SER B C 1
ATOM 4727 O O . SER B 1 203 ? 15.055 -11.359 6.387 1 84.06 203 SER B O 1
ATOM 4729 N N . ALA B 1 204 ? 15.57 -9.438 7.422 1 81.62 204 ALA B N 1
ATOM 4730 C CA . ALA B 1 204 ? 14.211 -9.25 7.918 1 81.62 204 ALA B CA 1
ATOM 4731 C C . ALA B 1 204 ? 13.211 -9.156 6.766 1 81.62 204 ALA B C 1
ATOM 4733 O O . ALA B 1 204 ? 12.086 -9.641 6.871 1 81.62 204 ALA B O 1
ATOM 4734 N N . ALA B 1 205 ? 13.648 -8.617 5.703 1 79.62 205 ALA B N 1
ATOM 4735 C CA . ALA B 1 205 ? 12.805 -8.484 4.52 1 79.62 205 ALA B CA 1
ATOM 4736 C C . ALA B 1 205 ? 12.523 -9.844 3.887 1 79.62 205 ALA B C 1
ATOM 4738 O O . ALA B 1 205 ? 11.414 -10.102 3.424 1 79.62 205 ALA B O 1
ATOM 4739 N N . ASP B 1 206 ? 13.531 -10.672 3.92 1 83.69 206 ASP B N 1
ATOM 4740 C CA . ASP B 1 206 ? 13.367 -12.023 3.393 1 83.69 206 ASP B CA 1
ATOM 4741 C C . ASP B 1 206 ? 12.305 -12.797 4.176 1 83.69 206 ASP B C 1
ATOM 4743 O O . ASP B 1 206 ? 11.453 -13.461 3.588 1 83.69 206 ASP B O 1
ATOM 4747 N N . VAL B 1 207 ? 12.438 -12.664 5.414 1 89.19 207 VAL B N 1
ATOM 4748 C CA . VAL B 1 207 ? 11.555 -13.406 6.301 1 89.19 207 VAL B CA 1
ATOM 4749 C C . VAL B 1 207 ? 10.109 -12.938 6.105 1 89.19 207 VAL B C 1
ATOM 4751 O O . VAL B 1 207 ? 9.195 -13.75 5.996 1 89.19 207 VAL B O 1
ATOM 4754 N N . ARG B 1 208 ? 9.945 -11.688 6.039 1 89.44 208 ARG B N 1
ATOM 4755 C CA . ARG B 1 208 ? 8.602 -11.125 5.875 1 89.44 208 ARG B CA 1
ATOM 4756 C C . ARG B 1 208 ? 8.023 -11.492 4.516 1 89.44 208 ARG B C 1
ATOM 4758 O O . ARG B 1 208 ? 6.832 -11.812 4.406 1 89.44 208 ARG B O 1
ATOM 4765 N N . GLN B 1 209 ? 8.844 -11.398 3.576 1 90.06 209 GLN B N 1
ATOM 4766 C CA . GLN B 1 209 ? 8.391 -11.75 2.234 1 90.06 209 GLN B CA 1
ATOM 4767 C C . GLN B 1 209 ? 7.945 -13.203 2.168 1 90.06 209 GLN B C 1
ATOM 4769 O O . GLN B 1 209 ? 6.902 -13.516 1.595 1 90.06 209 GLN B O 1
ATOM 4774 N N . LEU B 1 210 ? 8.773 -14.086 2.73 1 92.12 210 LEU B N 1
ATOM 4775 C CA . LEU B 1 210 ? 8.461 -15.516 2.768 1 92.12 210 LEU B CA 1
ATOM 4776 C C . LEU B 1 210 ? 7.152 -15.758 3.506 1 92.12 210 LEU B C 1
ATOM 4778 O O . LEU B 1 210 ? 6.309 -16.531 3.043 1 92.12 210 LEU B O 1
ATOM 4782 N N . LEU B 1 211 ? 7.008 -15.117 4.559 1 94.75 211 LEU B N 1
ATOM 4783 C CA . LEU B 1 211 ? 5.797 -15.258 5.359 1 94.75 211 LEU B CA 1
ATOM 4784 C C . LEU B 1 211 ? 4.566 -14.82 4.57 1 94.75 211 LEU B C 1
ATOM 4786 O O . LEU B 1 211 ? 3.602 -15.586 4.449 1 94.75 211 LEU B O 1
ATOM 4790 N N . GLU B 1 212 ? 4.555 -13.656 3.996 1 95 212 GLU B N 1
ATOM 4791 C CA . GLU B 1 212 ? 3.404 -13.07 3.316 1 95 212 GLU B CA 1
ATOM 4792 C C . GLU B 1 212 ? 3.064 -13.844 2.043 1 95 212 GLU B C 1
ATOM 4794 O O . GLU B 1 212 ? 1.89 -14.016 1.711 1 95 212 GLU B O 1
ATOM 4799 N N . HIS B 1 213 ? 4.055 -14.32 1.397 1 94.94 213 HIS B N 1
ATOM 4800 C CA . HIS B 1 213 ? 3.887 -14.992 0.112 1 94.94 213 HIS B CA 1
ATOM 4801 C C . HIS B 1 213 ? 3.543 -16.469 0.297 1 94.94 213 HIS B C 1
ATOM 4803 O O . HIS B 1 213 ? 2.5 -16.922 -0.171 1 94.94 213 HIS B O 1
ATOM 4809 N N . GLU B 1 214 ? 4.359 -17.188 1.023 1 94.06 214 GLU B N 1
ATOM 4810 C CA . GLU B 1 214 ? 4.289 -18.641 1.063 1 94.06 214 GLU B CA 1
ATOM 4811 C C . GLU B 1 214 ? 3.281 -19.125 2.109 1 94.06 214 GLU B C 1
ATOM 4813 O O . GLU B 1 214 ? 2.506 -20.047 1.857 1 94.06 214 GLU B O 1
ATOM 4818 N N . VAL B 1 215 ? 3.307 -18.484 3.205 1 95.69 215 VAL B N 1
ATOM 4819 C CA . VAL B 1 215 ? 2.496 -19.016 4.297 1 95.69 215 VAL B CA 1
ATOM 4820 C C . VAL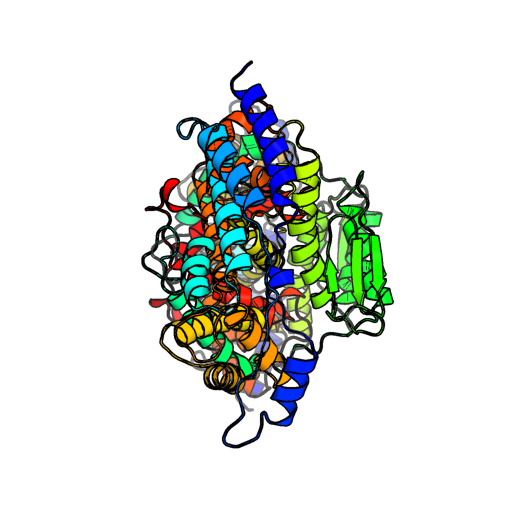 B 1 215 ? 1.111 -18.359 4.27 1 95.69 215 VAL B C 1
ATOM 4822 O O . VAL B 1 215 ? 0.098 -19.062 4.184 1 95.69 215 VAL B O 1
ATOM 4825 N N . LEU B 1 216 ? 1.045 -17.094 4.211 1 96.19 216 LEU B N 1
ATOM 4826 C CA . LEU B 1 216 ? -0.204 -16.375 4.449 1 96.19 216 LEU B CA 1
ATOM 4827 C C . LEU B 1 216 ? -1.038 -16.297 3.176 1 96.19 216 LEU B C 1
ATOM 4829 O O . LEU B 1 216 ? -2.121 -15.703 3.172 1 96.19 216 LEU B O 1
ATOM 4833 N N . VAL B 1 217 ? -0.539 -16.875 2.105 1 96.12 217 VAL B N 1
ATOM 4834 C CA . VAL B 1 217 ? -1.377 -17.031 0.92 1 96.12 217 VAL B CA 1
ATOM 4835 C C . VAL B 1 217 ? -1.466 -18.516 0.537 1 96.12 217 VAL B C 1
ATOM 4837 O O . VAL B 1 217 ? -2.51 -19.141 0.712 1 96.12 217 VAL B O 1
ATOM 4840 N N . HIS B 1 218 ? -0.333 -19.109 0.223 1 95.25 218 HIS B N 1
ATOM 4841 C CA . HIS B 1 218 ? -0.357 -20.469 -0.294 1 95.25 218 HIS B CA 1
ATOM 4842 C C . HIS B 1 218 ? -0.788 -21.453 0.782 1 95.25 218 HIS B C 1
ATOM 4844 O O . HIS B 1 218 ? -1.723 -22.234 0.578 1 95.25 218 HIS B O 1
ATOM 4850 N N . SER B 1 219 ? -0.081 -21.469 1.922 1 95.31 219 SER B N 1
ATOM 4851 C CA . SER B 1 219 ? -0.446 -22.391 2.986 1 95.31 219 SER B CA 1
ATOM 4852 C C . SER B 1 219 ? -1.83 -22.078 3.543 1 95.31 219 SER B C 1
ATOM 4854 O O . SER B 1 219 ? -2.623 -22.984 3.795 1 95.31 219 SER B O 1
ATOM 4856 N N . LEU B 1 220 ? -2.059 -20.844 3.713 1 96.56 220 LEU B N 1
ATOM 4857 C CA . LEU B 1 220 ? -3.318 -20.391 4.297 1 96.56 220 LEU B CA 1
ATOM 4858 C C . LEU B 1 220 ? -4.5 -20.844 3.443 1 96.56 220 LEU B C 1
ATOM 4860 O O . LEU B 1 220 ? -5.461 -21.406 3.961 1 96.56 220 LEU B O 1
ATOM 4864 N N . THR B 1 221 ? -4.473 -20.656 2.141 1 96.75 221 THR B N 1
ATOM 4865 C CA . THR B 1 221 ? -5.582 -21.047 1.275 1 96.75 221 THR B CA 1
ATOM 4866 C C . THR B 1 221 ? -5.699 -22.562 1.195 1 96.75 221 THR B C 1
ATOM 4868 O O . THR B 1 221 ? -6.801 -23.109 1.072 1 96.75 221 THR B O 1
ATOM 4871 N N . ALA B 1 222 ? -4.59 -23.25 1.261 1 95.62 222 ALA B N 1
ATOM 4872 C CA . ALA B 1 222 ? -4.641 -24.703 1.315 1 95.62 222 ALA B CA 1
ATOM 4873 C C . ALA B 1 222 ? -5.391 -25.188 2.559 1 95.62 222 ALA B C 1
ATOM 4875 O O . ALA B 1 222 ? -6.246 -26.062 2.475 1 95.62 222 ALA B O 1
ATOM 4876 N N . ILE B 1 223 ? -5.059 -24.594 3.682 1 95.56 223 ILE B N 1
ATOM 4877 C CA . ILE B 1 223 ? -5.676 -24.953 4.949 1 95.56 223 ILE B CA 1
ATOM 4878 C C . ILE B 1 223 ? -7.16 -24.609 4.926 1 95.56 223 ILE B C 1
ATOM 4880 O O . ILE B 1 223 ? -8.008 -25.422 5.32 1 95.56 223 ILE B O 1
ATOM 4884 N N . ASN B 1 224 ? -7.488 -23.406 4.484 1 96.88 224 ASN B N 1
ATOM 4885 C CA . ASN B 1 224 ? -8.883 -23.016 4.352 1 96.88 224 ASN B CA 1
ATOM 4886 C C . ASN B 1 224 ? -9.648 -23.969 3.434 1 96.88 224 ASN B C 1
ATOM 4888 O O . ASN B 1 224 ? -10.805 -24.297 3.701 1 96.88 224 ASN B O 1
ATOM 4892 N N . GLY B 1 225 ? -8.977 -24.359 2.314 1 96.62 225 GLY B N 1
ATOM 4893 C CA . GLY B 1 225 ? -9.594 -25.312 1.407 1 96.62 225 GLY B CA 1
ATOM 4894 C C . GLY B 1 225 ? -9.883 -26.656 2.059 1 96.62 225 GLY B C 1
ATOM 4895 O O . GLY B 1 225 ? -10.906 -27.281 1.774 1 96.62 225 GLY B O 1
ATOM 4896 N N . ARG B 1 226 ? -9.039 -27.109 2.939 1 94.5 226 ARG B N 1
ATOM 4897 C CA . ARG B 1 226 ? -9.219 -28.359 3.648 1 94.5 226 ARG B CA 1
ATOM 4898 C C . ARG B 1 226 ? -10.414 -28.297 4.594 1 94.5 226 ARG B C 1
ATOM 4900 O O . ARG B 1 226 ? -11.023 -29.312 4.918 1 94.5 226 ARG B O 1
ATOM 4907 N N . GLU B 1 227 ? -10.742 -27.125 4.992 1 95.06 227 GLU B N 1
ATOM 4908 C CA . GLU B 1 227 ? -11.828 -26.922 5.949 1 95.06 227 GLU B CA 1
ATOM 4909 C C . GLU B 1 227 ? -13.188 -26.875 5.242 1 95.06 227 GLU B C 1
ATOM 4911 O O . GLU B 1 227 ? -14.227 -26.859 5.898 1 95.06 227 GLU B O 1
ATOM 4916 N N . GLN B 1 228 ? -13.125 -26.859 3.932 1 97.12 228 GLN B N 1
ATOM 4917 C CA . GLN B 1 228 ? -14.391 -26.875 3.211 1 97.12 228 GLN B CA 1
ATOM 4918 C C . GLN B 1 228 ? -15.141 -28.188 3.43 1 97.12 228 GLN B C 1
ATOM 4920 O O . GLN B 1 228 ? -14.555 -29.266 3.293 1 97.12 228 GLN B O 1
ATOM 4925 N N . PRO B 1 229 ? -16.359 -28.125 3.664 1 95.69 229 PRO B N 1
ATOM 4926 C CA . PRO B 1 229 ? -17.094 -29.344 4.039 1 95.69 229 PRO B CA 1
ATOM 4927 C C . PRO B 1 229 ? -17.359 -30.266 2.848 1 95.69 229 PRO B C 1
ATOM 4929 O O . PRO B 1 229 ? -17.344 -31.484 2.998 1 95.69 229 PRO B O 1
ATOM 4932 N N . HIS B 1 230 ? -17.516 -29.703 1.616 1 93.69 230 HIS B N 1
ATOM 4933 C CA . HIS B 1 230 ? -18 -30.5 0.495 1 93.69 230 HIS B CA 1
ATOM 4934 C C . HIS B 1 230 ? -17 -30.5 -0.655 1 93.69 230 HIS B C 1
ATOM 4936 O O . HIS B 1 230 ? -17.047 -31.359 -1.538 1 93.69 230 HIS B O 1
ATOM 4942 N N . PHE B 1 231 ? -16.047 -29.531 -0.706 1 94.25 231 PHE B N 1
ATOM 4943 C CA . PHE B 1 231 ? -15.148 -29.344 -1.837 1 94.25 231 PHE B CA 1
ATOM 4944 C C . PHE B 1 231 ? -13.695 -29.328 -1.377 1 94.25 231 PHE B C 1
ATOM 4946 O O . PHE B 1 231 ? -13.078 -28.266 -1.302 1 94.25 231 PHE B O 1
ATOM 4953 N N . ARG B 1 232 ? -13.172 -30.469 -1.301 1 93.56 232 ARG B N 1
ATOM 4954 C CA . ARG B 1 232 ? -11.812 -30.594 -0.79 1 93.56 232 ARG B CA 1
ATOM 4955 C C . ARG B 1 232 ? -10.789 -30.25 -1.864 1 93.56 232 ARG B C 1
ATOM 4957 O O . ARG B 1 232 ? -9.617 -30.016 -1.561 1 93.56 232 ARG B O 1
ATOM 4964 N N . SER B 1 233 ? -11.273 -30.234 -3.133 1 96.69 233 SER B N 1
ATOM 4965 C CA . SER B 1 233 ? -10.391 -29.844 -4.223 1 96.69 233 SER B CA 1
ATOM 4966 C C . SER B 1 233 ? -9.898 -28.422 -4.051 1 96.69 233 SER B C 1
ATOM 4968 O O . SER B 1 233 ? -8.875 -28.031 -4.621 1 96.69 233 SER B O 1
ATOM 4970 N N . LEU B 1 234 ? -10.523 -27.672 -3.148 1 96.56 234 LEU B N 1
ATOM 4971 C CA . LEU B 1 234 ? -10.141 -26.281 -2.896 1 96.56 234 LEU B CA 1
ATOM 4972 C C . LEU B 1 234 ? -8.844 -26.219 -2.092 1 96.56 234 LEU B C 1
ATOM 4974 O O . LEU B 1 234 ? -8.234 -25.156 -1.98 1 96.56 234 LEU B O 1
ATOM 4978 N N . ALA B 1 235 ? -8.391 -27.344 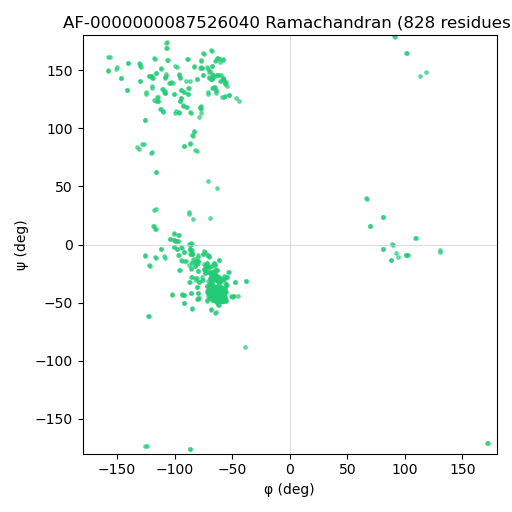-1.633 1 95.38 235 ALA B N 1
ATOM 4979 C CA . ALA B 1 235 ? -7.125 -27.391 -0.906 1 95.38 235 ALA B CA 1
ATOM 4980 C C . ALA B 1 235 ? -5.957 -27.641 -1.856 1 95.38 235 ALA B C 1
ATOM 4982 O O . ALA B 1 235 ? -4.797 -27.453 -1.481 1 95.38 235 ALA B O 1
ATOM 4983 N N . GLN B 1 236 ? -6.293 -28.047 -3.055 1 92.94 236 GLN B N 1
ATOM 4984 C CA . GLN B 1 236 ? -5.27 -28.484 -3.992 1 92.94 236 GLN B CA 1
ATOM 4985 C C . GLN B 1 236 ? -4.844 -27.359 -4.922 1 92.94 236 GLN B C 1
ATOM 4987 O O . GLN B 1 236 ? -5.668 -26.531 -5.324 1 92.94 236 GLN B O 1
ATOM 4992 N N . SER B 1 237 ? -3.559 -27.391 -5.195 1 88.62 237 SER B N 1
ATOM 4993 C CA . SER B 1 237 ? -3.025 -26.422 -6.141 1 88.62 237 SER B CA 1
ATOM 4994 C C . SER B 1 237 ? -3.275 -26.844 -7.582 1 88.62 237 SER B C 1
ATOM 4996 O O . SER B 1 237 ? -2.365 -27.328 -8.258 1 88.62 237 SER B O 1
ATOM 4998 N N . SER B 1 238 ? -4.461 -26.594 -8.031 1 90.25 238 SER B N 1
ATOM 4999 C CA . SER B 1 238 ? -4.758 -26.844 -9.438 1 90.25 238 SER B CA 1
ATOM 5000 C C . SER B 1 238 ? -3.963 -25.906 -10.344 1 90.25 238 SER B C 1
ATOM 5002 O O . SER B 1 238 ? -3.701 -24.766 -9.977 1 90.25 238 SER B O 1
ATOM 5004 N N . PRO B 1 239 ? -3.535 -26.422 -11.531 1 91.5 239 PRO B N 1
ATOM 5005 C CA . PRO B 1 239 ? -2.834 -25.547 -12.469 1 91.5 239 PRO B CA 1
ATOM 5006 C C . PRO B 1 239 ? -3.652 -24.312 -12.852 1 91.5 239 PRO B C 1
ATOM 5008 O O . PRO B 1 239 ? -3.088 -23.25 -13.102 1 91.5 239 PRO B O 1
ATOM 5011 N N . ARG B 1 240 ? -4.93 -24.469 -12.781 1 91.12 240 ARG B N 1
ATOM 5012 C CA . ARG B 1 240 ? -5.82 -23.391 -13.211 1 91.12 240 ARG B CA 1
ATOM 5013 C C . ARG B 1 240 ? -5.793 -22.234 -12.219 1 91.12 240 ARG B C 1
ATOM 5015 O O . ARG B 1 240 ? -6.066 -21.094 -12.586 1 91.12 240 ARG B O 1
ATOM 5022 N N . VAL B 1 241 ? -5.426 -22.453 -10.961 1 94.44 241 VAL B N 1
ATOM 5023 C CA . VAL B 1 241 ? -5.527 -21.422 -9.93 1 94.44 241 VAL B CA 1
ATOM 5024 C C . VAL B 1 241 ? -4.172 -20.734 -9.75 1 94.44 241 VAL B C 1
ATOM 5026 O O . VAL B 1 241 ? -4.047 -19.797 -8.977 1 94.44 241 VAL B O 1
ATOM 5029 N N . THR B 1 242 ? -3.213 -21.125 -10.555 1 94 242 THR B N 1
ATOM 5030 C CA . THR B 1 242 ? -1.844 -20.656 -10.383 1 94 242 THR B CA 1
ATOM 5031 C C . THR B 1 242 ? -1.772 -19.141 -10.539 1 94 242 THR B C 1
ATOM 5033 O O . THR B 1 242 ? -1.143 -18.453 -9.734 1 94 242 THR B O 1
ATOM 5036 N N . ALA B 1 243 ? -2.41 -18.641 -11.547 1 93.12 243 ALA B N 1
ATOM 5037 C CA . ALA B 1 243 ? -2.359 -17.203 -11.789 1 93.12 243 ALA B CA 1
ATOM 5038 C C . ALA B 1 243 ? -2.943 -16.422 -10.609 1 93.12 243 ALA B C 1
ATOM 5040 O O . ALA B 1 243 ? -2.371 -15.43 -10.18 1 93.12 243 ALA B O 1
ATOM 5041 N N . THR B 1 244 ? -4.035 -16.875 -10.094 1 95.06 244 THR B N 1
ATOM 5042 C CA . THR B 1 244 ? -4.672 -16.203 -8.969 1 95.06 244 THR B CA 1
ATOM 5043 C C . THR B 1 244 ? -3.838 -16.359 -7.703 1 95.06 244 THR B C 1
ATOM 5045 O O . THR B 1 244 ? -3.648 -15.398 -6.953 1 95.06 244 THR B O 1
ATOM 5048 N N . GLN B 1 245 ? -3.342 -17.531 -7.488 1 96 245 GLN B N 1
ATOM 5049 C CA . GLN B 1 245 ? -2.551 -17.797 -6.289 1 96 245 GLN B CA 1
ATOM 5050 C C . GLN B 1 245 ? -1.264 -16.984 -6.289 1 96 245 GLN B C 1
ATOM 5052 O O . GLN B 1 245 ? -0.939 -16.328 -5.297 1 96 245 GLN B O 1
ATOM 5057 N N . GLU B 1 246 ? -0.59 -16.984 -7.418 1 94.81 246 GLU B N 1
ATOM 5058 C CA . GLU B 1 246 ? 0.626 -16.188 -7.523 1 94.81 246 GLU B CA 1
ATOM 5059 C C . GLU B 1 246 ? 0.308 -14.695 -7.496 1 94.81 246 GLU B C 1
ATOM 5061 O O . GLU B 1 246 ? 1.085 -13.898 -6.965 1 94.81 246 GLU B O 1
ATOM 5066 N N . GLY B 1 247 ? -0.774 -14.375 -8.102 1 94.75 247 GLY B N 1
ATOM 5067 C CA . GLY B 1 247 ? -1.224 -13 -8.055 1 94.75 247 GLY B CA 1
ATOM 5068 C C . GLY B 1 247 ? -1.52 -12.516 -6.648 1 94.75 247 GLY B C 1
ATOM 5069 O O . GLY B 1 247 ? -1.103 -11.422 -6.262 1 94.75 247 GLY B O 1
ATOM 5070 N N . LEU B 1 248 ? -2.229 -13.336 -5.891 1 96.44 248 LEU B N 1
ATOM 5071 C CA . LEU B 1 248 ? -2.537 -13.016 -4.5 1 96.44 248 LEU B CA 1
ATOM 5072 C C . LEU B 1 248 ? -1.261 -12.898 -3.674 1 96.44 248 LEU B C 1
ATOM 5074 O O . LEU B 1 248 ? -1.146 -12.008 -2.824 1 96.44 248 LEU B O 1
ATOM 5078 N N . ALA B 1 249 ? -0.364 -13.797 -3.922 1 96.5 249 ALA B N 1
ATOM 5079 C CA . ALA B 1 249 ? 0.89 -13.805 -3.172 1 96.5 249 ALA B CA 1
ATOM 5080 C C . ALA B 1 249 ? 1.716 -12.555 -3.467 1 96.5 249 ALA B C 1
ATOM 5082 O O . ALA B 1 249 ? 2.248 -11.93 -2.551 1 96.5 249 ALA B O 1
ATOM 5083 N N . THR B 1 250 ? 1.823 -12.242 -4.719 1 95 250 THR B N 1
ATOM 5084 C CA . THR B 1 250 ? 2.568 -11.047 -5.102 1 95 250 THR B CA 1
ATOM 5085 C C . THR B 1 250 ? 1.859 -9.789 -4.613 1 95 250 THR B C 1
ATOM 5087 O O . THR B 1 250 ? 2.508 -8.805 -4.238 1 95 250 THR B O 1
ATOM 5090 N N . PHE B 1 251 ? 0.572 -9.812 -4.633 1 94.88 251 PHE B N 1
ATOM 5091 C CA . PHE B 1 251 ? -0.204 -8.711 -4.09 1 94.88 251 PHE B CA 1
ATOM 5092 C C . PHE B 1 251 ? 0.049 -8.547 -2.598 1 94.88 251 PHE B C 1
ATOM 5094 O O . PHE B 1 251 ? 0.164 -7.43 -2.096 1 94.88 251 PHE B O 1
ATOM 5101 N N . ALA B 1 252 ? 0.059 -9.641 -1.933 1 95.06 252 ALA B N 1
ATOM 5102 C CA . ALA B 1 252 ? 0.354 -9.617 -0.502 1 95.06 252 ALA B CA 1
ATOM 5103 C C . ALA B 1 252 ? 1.708 -8.969 -0.231 1 95.06 252 ALA B C 1
ATOM 5105 O O . ALA B 1 252 ? 1.855 -8.195 0.721 1 95.06 252 ALA B O 1
ATOM 5106 N N . GLU B 1 253 ? 2.689 -9.273 -1.063 1 93.31 253 GLU B N 1
ATOM 5107 C CA . GLU B 1 253 ? 3.99 -8.617 -0.957 1 93.31 253 GLU B CA 1
ATOM 5108 C C . GLU B 1 253 ? 3.869 -7.109 -1.184 1 93.31 253 GLU B C 1
ATOM 5110 O O . GLU B 1 253 ? 4.484 -6.32 -0.468 1 93.31 253 GLU B O 1
ATOM 5115 N N . GLN B 1 254 ? 3.127 -6.82 -2.146 1 90.19 254 GLN B N 1
ATOM 5116 C CA . GLN B 1 254 ? 2.973 -5.426 -2.551 1 90.19 254 GLN B CA 1
ATOM 5117 C C . GLN B 1 254 ? 2.295 -4.609 -1.454 1 90.19 254 GLN B C 1
ATOM 5119 O O . GLN B 1 254 ? 2.777 -3.537 -1.082 1 90.19 254 GLN B O 1
ATOM 5124 N N . ILE B 1 255 ? 1.23 -5.113 -0.958 1 89.81 255 ILE B N 1
ATOM 5125 C CA . ILE B 1 255 ? 0.4 -4.348 -0.032 1 89.81 255 ILE B CA 1
ATOM 5126 C C . ILE B 1 255 ? 1.092 -4.258 1.326 1 89.81 255 ILE B C 1
ATOM 5128 O O . ILE B 1 255 ? 0.812 -3.352 2.113 1 89.81 255 ILE B O 1
ATOM 5132 N N . THR B 1 256 ? 1.984 -5.152 1.609 1 88.69 256 THR B N 1
ATOM 5133 C CA . THR B 1 256 ? 2.697 -5.137 2.881 1 88.69 256 THR B CA 1
ATOM 5134 C C . THR B 1 256 ? 4.066 -4.477 2.727 1 88.69 256 THR B C 1
ATOM 5136 O O . THR B 1 256 ? 4.848 -4.434 3.678 1 88.69 256 THR B O 1
ATOM 5139 N N . GLY B 1 257 ? 4.426 -4.113 1.517 1 84.75 257 GLY B N 1
ATOM 5140 C CA . GLY B 1 257 ? 5.676 -3.41 1.28 1 84.75 257 GLY B CA 1
ATOM 5141 C C . GLY B 1 257 ? 6.879 -4.336 1.226 1 84.75 257 GLY B C 1
ATOM 5142 O O . GLY B 1 257 ? 8.008 -3.908 1.469 1 84.75 257 GLY B O 1
ATOM 5143 N N . CYS B 1 258 ? 6.664 -5.551 0.919 1 87.38 258 CYS B N 1
ATOM 5144 C CA . CYS B 1 258 ? 7.746 -6.531 0.93 1 87.38 258 CYS B CA 1
ATOM 5145 C C . CYS B 1 258 ? 8.32 -6.723 -0.469 1 87.38 258 CYS B C 1
ATOM 5147 O O . CYS B 1 258 ? 9.336 -7.402 -0.639 1 87.38 258 CYS B O 1
ATOM 5149 N N . ILE B 1 259 ? 7.723 -6.188 -1.435 1 87.75 259 ILE B N 1
ATOM 5150 C CA . ILE B 1 259 ? 8.242 -6.328 -2.791 1 87.75 259 ILE B CA 1
ATOM 5151 C C . ILE B 1 259 ? 8.992 -5.062 -3.191 1 87.75 259 ILE B C 1
ATOM 5153 O O . ILE B 1 259 ? 8.516 -3.947 -2.947 1 87.75 259 ILE B O 1
ATOM 5157 N N . ASP B 1 260 ? 10.172 -5.227 -3.666 1 88.19 260 ASP B N 1
ATOM 5158 C CA . ASP B 1 260 ? 10.953 -4.074 -4.102 1 88.19 260 ASP B CA 1
ATOM 5159 C C . ASP B 1 260 ? 11.047 -4.016 -5.625 1 88.19 260 ASP B C 1
ATOM 5161 O O . ASP B 1 260 ? 10.547 -4.906 -6.316 1 88.19 260 ASP B O 1
ATOM 5165 N N . ILE B 1 261 ? 11.586 -3.014 -6.09 1 89.75 261 ILE B N 1
ATOM 5166 C CA . ILE B 1 261 ? 11.617 -2.75 -7.523 1 89.75 261 ILE B CA 1
ATOM 5167 C C . ILE B 1 261 ? 12.508 -3.781 -8.219 1 89.75 261 ILE B C 1
ATOM 5169 O O . ILE B 1 261 ? 12.273 -4.133 -9.375 1 89.75 261 ILE B O 1
ATOM 5173 N N . ARG B 1 262 ? 13.5 -4.305 -7.566 1 88.94 262 ARG B N 1
ATOM 5174 C CA . ARG B 1 262 ? 14.375 -5.32 -8.148 1 88.94 262 ARG B CA 1
ATOM 5175 C C . ARG B 1 262 ? 13.625 -6.633 -8.352 1 88.94 262 ARG B C 1
ATOM 5177 O O . ARG B 1 262 ? 13.82 -7.312 -9.359 1 88.94 262 ARG B O 1
ATOM 5184 N N . ARG B 1 263 ? 12.82 -6.965 -7.383 1 89.62 263 ARG B N 1
ATOM 5185 C CA . ARG B 1 263 ? 11.992 -8.156 -7.543 1 89.62 263 ARG B CA 1
ATOM 5186 C C . ARG B 1 263 ? 11.008 -7.98 -8.695 1 89.62 263 ARG B C 1
ATOM 5188 O O . ARG B 1 263 ? 10.805 -8.906 -9.492 1 89.62 263 ARG B O 1
ATOM 5195 N N . MET B 1 264 ? 10.414 -6.805 -8.766 1 92.5 264 MET B N 1
ATOM 5196 C CA . MET B 1 264 ? 9.516 -6.527 -9.883 1 92.5 264 MET B CA 1
ATOM 5197 C C . MET B 1 264 ? 10.242 -6.668 -11.219 1 92.5 264 MET B C 1
ATOM 5199 O O . MET B 1 264 ? 9.68 -7.184 -12.18 1 92.5 264 MET B O 1
ATOM 5203 N N . LYS B 1 265 ? 11.414 -6.262 -11.219 1 94 265 LYS B N 1
ATOM 5204 C CA . LYS B 1 265 ? 12.234 -6.387 -12.422 1 94 265 LYS B CA 1
ATOM 5205 C C . LYS B 1 265 ? 12.477 -7.848 -12.773 1 94 265 LYS B C 1
ATOM 5207 O O . LYS B 1 265 ? 12.344 -8.25 -13.938 1 94 265 LYS B O 1
ATOM 5212 N N . ARG B 1 266 ? 12.836 -8.609 -11.797 1 93.12 266 ARG B N 1
ATOM 5213 C CA . ARG B 1 266 ? 13.125 -10.023 -12.031 1 93.12 266 ARG B CA 1
ATOM 5214 C C . ARG B 1 266 ? 11.898 -10.75 -12.586 1 93.12 266 ARG B C 1
ATOM 5216 O O . ARG B 1 266 ? 12.008 -11.539 -13.523 1 93.12 266 ARG B O 1
ATOM 5223 N N . ILE B 1 267 ? 10.773 -10.5 -11.984 1 94.25 267 ILE B N 1
ATOM 5224 C CA . ILE B 1 267 ? 9.523 -11.094 -12.445 1 94.25 267 ILE B CA 1
ATOM 5225 C C . ILE B 1 267 ? 9.25 -10.672 -13.883 1 94.25 267 ILE B C 1
ATOM 5227 O O . ILE B 1 267 ? 8.844 -11.492 -14.711 1 94.25 267 ILE B O 1
ATOM 5231 N N . SER B 1 268 ? 9.531 -9.445 -14.188 1 96.75 268 SER B N 1
ATOM 5232 C CA . SER B 1 268 ? 9.281 -8.875 -15.5 1 96.75 268 SER B CA 1
ATOM 5233 C C . SER B 1 268 ? 10.234 -9.453 -16.547 1 96.75 268 SER B C 1
ATOM 5235 O O . SER B 1 268 ? 9.828 -9.75 -17.672 1 96.75 268 SER B O 1
ATOM 5237 N N . LEU B 1 269 ? 11.461 -9.594 -16.156 1 97.69 269 LEU B N 1
ATOM 5238 C CA . LEU B 1 269 ? 12.453 -10.141 -17.078 1 97.69 269 LEU B CA 1
ATOM 5239 C C . LEU B 1 269 ? 12.07 -11.547 -17.516 1 97.69 269 LEU B C 1
ATOM 5241 O O . LEU B 1 269 ? 12.305 -11.93 -18.672 1 97.69 269 LEU B O 1
ATOM 5245 N N . ARG B 1 270 ? 11.516 -12.289 -16.656 1 97.44 270 ARG B N 1
ATOM 5246 C CA . ARG B 1 270 ? 11.141 -13.656 -17 1 97.44 270 ARG B CA 1
ATOM 5247 C C . ARG B 1 270 ? 10.031 -13.672 -18.047 1 97.44 270 ARG B C 1
ATOM 5249 O O . ARG B 1 270 ? 10.008 -14.547 -18.922 1 97.44 270 ARG B O 1
ATOM 5256 N N . ILE B 1 271 ? 9.133 -12.773 -17.984 1 97.31 271 ILE B N 1
ATOM 5257 C CA . ILE B 1 271 ? 8.078 -12.688 -18.984 1 97.31 271 ILE B CA 1
ATOM 5258 C C . ILE B 1 271 ? 8.688 -12.391 -20.344 1 97.31 271 ILE B C 1
ATOM 5260 O O . ILE B 1 271 ? 8.328 -13.023 -21.344 1 97.31 271 ILE B O 1
ATOM 5264 N N . LEU B 1 272 ? 9.617 -11.484 -20.391 1 97.69 272 LEU B N 1
ATOM 5265 C CA . LEU B 1 272 ? 10.266 -11.141 -21.641 1 97.69 272 LEU B CA 1
ATOM 5266 C C . LEU B 1 272 ? 11.117 -12.305 -22.156 1 97.69 272 LEU B C 1
ATOM 5268 O O . LEU B 1 272 ? 11.219 -12.523 -23.359 1 97.69 272 LEU B O 1
ATOM 5272 N N . ALA B 1 273 ? 11.719 -12.961 -21.219 1 98.56 273 ALA B N 1
ATOM 5273 C CA . ALA B 1 273 ? 12.531 -14.117 -21.594 1 98.56 273 ALA B CA 1
ATOM 5274 C C . ALA B 1 273 ? 11.672 -15.203 -22.25 1 98.56 273 ALA B C 1
ATOM 5276 O O . ALA B 1 273 ? 12.102 -15.844 -23.203 1 98.56 273 ALA B O 1
ATOM 5277 N N . ILE B 1 274 ? 10.5 -15.453 -21.688 1 98.38 274 ILE B N 1
ATOM 5278 C CA . ILE B 1 274 ? 9.562 -16.406 -22.281 1 98.38 274 ILE B CA 1
ATOM 5279 C C . ILE B 1 274 ? 9.203 -15.977 -23.688 1 98.38 274 ILE B C 1
ATOM 5281 O O . ILE B 1 274 ? 9.195 -16.797 -24.625 1 98.38 274 ILE B O 1
ATOM 5285 N N . ASP B 1 275 ? 8.898 -14.719 -23.844 1 97.88 275 ASP B N 1
ATOM 5286 C CA . ASP B 1 275 ? 8.57 -14.172 -25.156 1 97.88 275 ASP B CA 1
ATOM 5287 C C . ASP B 1 275 ? 9.719 -14.398 -26.141 1 97.88 275 ASP B C 1
ATOM 5289 O O . ASP B 1 275 ? 9.484 -14.789 -27.297 1 97.88 275 ASP B O 1
ATOM 5293 N N . ARG B 1 276 ? 10.922 -14.188 -25.75 1 98 276 ARG B N 1
ATOM 5294 C CA . ARG B 1 276 ? 12.102 -14.367 -26.594 1 98 276 ARG B CA 1
ATOM 5295 C C . ARG B 1 276 ? 12.273 -15.836 -26.984 1 98 276 ARG B C 1
ATOM 5297 O O . ARG B 1 276 ? 12.594 -16.141 -28.141 1 98 276 ARG B O 1
ATOM 5304 N N . ALA B 1 277 ? 12.102 -16.672 -26.016 1 98.62 277 ALA B N 1
ATOM 5305 C CA . ALA B 1 277 ? 12.234 -18.094 -26.281 1 98.62 277 ALA B CA 1
ATOM 5306 C C . ALA B 1 277 ? 11.203 -18.562 -27.312 1 98.62 277 ALA B C 1
ATOM 5308 O O . ALA B 1 277 ? 11.523 -19.328 -28.219 1 98.62 277 ALA B O 1
ATOM 5309 N N . ILE B 1 278 ? 9.984 -18.094 -27.172 1 97.88 278 ILE B N 1
ATOM 5310 C CA . ILE B 1 278 ? 8.906 -18.438 -28.094 1 97.88 278 ILE B CA 1
ATOM 5311 C C . ILE B 1 278 ? 9.258 -17.953 -29.5 1 97.88 278 ILE B C 1
ATOM 5313 O O . ILE B 1 278 ? 8.961 -18.625 -30.484 1 97.88 278 ILE B O 1
ATOM 5317 N N . GLN B 1 279 ? 9.984 -16.875 -29.531 1 97.56 279 GLN B N 1
ATOM 5318 C CA . GLN B 1 279 ? 10.344 -16.281 -30.812 1 97.56 279 GLN B CA 1
ATOM 5319 C C . GLN B 1 279 ? 11.594 -16.938 -31.391 1 97.56 279 GLN B C 1
ATOM 5321 O O . GLN B 1 279 ? 12.047 -16.578 -32.469 1 97.56 279 GLN B O 1
ATOM 5326 N N . GLY B 1 280 ? 12.242 -17.781 -30.641 1 98.12 280 GLY B N 1
ATOM 5327 C CA . GLY B 1 280 ? 13.289 -18.562 -31.266 1 98.12 280 GLY B CA 1
ATOM 5328 C C . GLY B 1 280 ? 14.594 -18.531 -30.5 1 98.12 280 GLY B C 1
ATOM 5329 O O . GLY B 1 280 ? 15.523 -19.281 -30.812 1 98.12 280 GLY B O 1
ATOM 5330 N N . ALA B 1 281 ? 14.656 -17.734 -29.438 1 98.56 281 ALA B N 1
ATOM 5331 C CA . ALA B 1 281 ? 15.898 -17.672 -28.672 1 98.56 281 ALA B CA 1
ATOM 5332 C C . ALA B 1 281 ? 16.172 -19 -27.969 1 98.56 281 ALA B C 1
ATOM 5334 O O . ALA B 1 281 ? 15.258 -19.594 -27.375 1 98.56 281 ALA B O 1
ATOM 5335 N N . ASP B 1 282 ? 17.359 -19.484 -28.031 1 98.5 282 ASP B N 1
ATOM 5336 C CA . ASP B 1 282 ? 17.719 -20.719 -27.328 1 98.5 282 ASP B CA 1
ATOM 5337 C C . ASP B 1 282 ? 18.141 -20.422 -25.891 1 98.5 282 ASP B C 1
ATOM 5339 O O . ASP B 1 282 ? 18.047 -19.281 -25.422 1 98.5 282 ASP B O 1
ATOM 5343 N N . PHE B 1 283 ? 18.578 -21.422 -25.156 1 98.62 283 PHE B N 1
ATOM 5344 C CA . PHE B 1 283 ? 18.891 -21.312 -23.734 1 98.62 283 PHE B CA 1
ATOM 5345 C C . PHE B 1 283 ? 20.047 -20.344 -23.516 1 98.62 283 PHE B C 1
ATOM 5347 O O . PHE B 1 283 ? 20 -19.531 -22.594 1 98.62 283 PHE B O 1
ATOM 5354 N N . VAL B 1 284 ? 21.078 -20.406 -24.297 1 98.38 284 VAL B N 1
ATOM 5355 C CA . VAL B 1 284 ? 22.25 -19.578 -24.125 1 98.38 284 VAL B CA 1
ATOM 5356 C C . VAL B 1 284 ? 21.906 -18.109 -24.359 1 98.38 284 VAL B C 1
ATOM 5358 O O . VAL B 1 284 ? 22.359 -17.234 -23.641 1 98.38 284 VAL B O 1
ATOM 5361 N N . GLU B 1 285 ? 21.078 -17.859 -25.344 1 98.25 285 GLU B N 1
ATOM 5362 C CA . GLU B 1 285 ? 20.641 -16.484 -25.625 1 98.25 285 GLU B CA 1
ATOM 5363 C C . GLU B 1 285 ? 19.828 -15.922 -24.484 1 98.25 285 GLU B C 1
ATOM 5365 O O . GLU B 1 285 ? 19.984 -14.75 -24.109 1 98.25 285 GLU B O 1
ATOM 5370 N N . VAL B 1 286 ? 18.969 -16.719 -23.938 1 98.62 286 VAL B N 1
ATOM 5371 C CA . VAL B 1 286 ? 18.141 -16.297 -22.812 1 98.62 286 VAL B CA 1
ATOM 5372 C C . VAL B 1 286 ? 19.016 -16.109 -21.562 1 98.62 286 VAL B C 1
ATOM 5374 O O . VAL B 1 286 ? 18.844 -15.148 -20.812 1 98.62 286 VAL B O 1
ATOM 5377 N N . TYR B 1 287 ? 19.969 -17 -21.375 1 98.12 287 TYR B N 1
ATOM 5378 C CA . TYR B 1 287 ? 20.938 -16.859 -20.297 1 98.12 287 TYR B CA 1
ATOM 5379 C C . TYR B 1 287 ? 21.672 -15.531 -20.391 1 98.12 287 TYR B C 1
ATOM 5381 O O . TYR B 1 287 ? 21.812 -14.805 -19.406 1 98.12 287 TYR B O 1
ATOM 5389 N N . ARG B 1 288 ? 22.109 -15.164 -21.562 1 97.94 288 ARG B N 1
ATOM 5390 C CA . ARG B 1 288 ? 22.844 -13.914 -21.797 1 97.94 288 ARG B CA 1
ATOM 5391 C C . ARG B 1 288 ? 21.938 -12.711 -21.578 1 97.94 288 ARG B C 1
ATOM 5393 O O . ARG B 1 288 ? 22.391 -11.664 -21.094 1 97.94 288 ARG B O 1
ATOM 5400 N N . PHE B 1 289 ? 20.703 -12.906 -21.969 1 97.94 289 PHE B N 1
ATOM 5401 C CA . PHE B 1 289 ? 19.719 -11.859 -21.75 1 97.94 289 PHE B CA 1
ATOM 5402 C C . PHE B 1 289 ? 19.641 -11.5 -20.266 1 97.94 289 PHE B C 1
ATOM 5404 O O . PHE B 1 289 ? 19.656 -10.32 -19.906 1 97.94 289 PHE B O 1
ATOM 5411 N N . PHE B 1 290 ? 19.547 -12.508 -19.375 1 97.56 290 PHE B N 1
ATOM 5412 C CA . PHE B 1 290 ? 19.5 -12.281 -17.938 1 97.56 290 PHE B CA 1
ATOM 5413 C C . PHE B 1 290 ? 20.812 -11.711 -17.438 1 97.56 290 PHE B C 1
ATOM 5415 O O . PHE B 1 290 ? 20.828 -10.836 -16.562 1 97.56 290 PHE B O 1
ATOM 5422 N N . ARG B 1 291 ? 21.938 -12.18 -18 1 96.75 291 ARG B N 1
ATOM 5423 C CA . ARG B 1 291 ? 23.25 -11.656 -17.625 1 96.75 291 ARG B CA 1
ATOM 5424 C C . ARG B 1 291 ? 23.359 -10.164 -17.938 1 96.75 291 ARG B C 1
ATOM 5426 O O . ARG B 1 291 ? 23.828 -9.383 -17.109 1 96.75 291 ARG B O 1
ATOM 5433 N N . ASP B 1 292 ? 22.906 -9.852 -19.062 1 96 292 ASP B N 1
ATOM 5434 C CA . ASP B 1 292 ? 22.984 -8.469 -19.547 1 96 292 ASP B CA 1
ATOM 5435 C C . ASP B 1 292 ? 22.094 -7.555 -18.703 1 96 292 ASP B C 1
ATOM 5437 O O . ASP B 1 292 ? 22.344 -6.352 -18.609 1 96 292 ASP B O 1
ATOM 5441 N N . ALA B 1 293 ? 21.109 -8.156 -18.094 1 94.31 293 ALA B N 1
ATOM 5442 C CA . ALA B 1 293 ? 20.188 -7.387 -17.266 1 94.31 293 ALA B CA 1
ATOM 5443 C C . ALA B 1 293 ? 20.719 -7.242 -15.844 1 94.31 293 ALA B C 1
ATOM 5445 O O . ALA B 1 293 ? 20.094 -6.621 -14.992 1 94.31 293 ALA B O 1
ATOM 5446 N N . GLY B 1 294 ? 21.844 -7.871 -15.562 1 91.38 294 GLY B N 1
ATOM 5447 C CA . GLY B 1 294 ? 22.531 -7.633 -14.297 1 91.38 294 GLY B CA 1
ATOM 5448 C C . GLY B 1 294 ? 22.438 -8.812 -13.344 1 91.38 294 GLY B C 1
ATOM 5449 O O . GLY B 1 294 ? 22.953 -8.742 -12.219 1 91.38 294 GLY B O 1
ATOM 5450 N N . GLN B 1 295 ? 21.891 -9.93 -13.719 1 93.06 295 GLN B N 1
ATOM 5451 C CA . GLN B 1 295 ? 21.797 -11.094 -12.844 1 93.06 295 GLN B CA 1
ATOM 5452 C C . GLN B 1 295 ? 23.141 -11.82 -12.75 1 93.06 295 GLN B C 1
ATOM 5454 O O . GLN B 1 295 ? 23.938 -11.766 -13.68 1 93.06 295 GLN B O 1
ATOM 5459 N N . SER B 1 296 ? 23.312 -12.461 -11.641 1 93.94 296 SER B N 1
ATOM 5460 C CA . SER B 1 296 ? 24.5 -13.312 -11.492 1 93.94 296 SER B CA 1
ATOM 5461 C C . SER B 1 296 ? 24.422 -14.523 -12.414 1 93.94 296 SER B C 1
ATOM 5463 O O . SER B 1 296 ? 23.375 -14.82 -12.977 1 93.94 296 SER B O 1
ATOM 5465 N N . LYS B 1 297 ? 25.547 -15.234 -12.57 1 95.69 297 LYS B N 1
ATOM 5466 C CA . LYS B 1 297 ? 25.594 -16.438 -13.398 1 95.69 297 LYS B CA 1
ATOM 5467 C C . LYS B 1 297 ? 24.594 -17.484 -12.898 1 95.69 297 LYS B C 1
ATOM 5469 O O . LYS B 1 297 ? 23.828 -18.047 -13.68 1 95.69 297 LYS B O 1
ATOM 5474 N N . VAL B 1 298 ? 24.594 -17.672 -11.625 1 93.44 298 VAL B N 1
ATOM 5475 C CA . VAL B 1 298 ? 23.75 -18.688 -11.008 1 93.44 298 VAL B CA 1
ATOM 5476 C C . VAL B 1 298 ? 22.281 -18.297 -11.172 1 93.44 298 VAL B C 1
ATOM 5478 O O . VAL B 1 298 ? 21.438 -19.125 -11.547 1 93.44 298 VAL B O 1
ATOM 5481 N N . ASP B 1 299 ? 22.016 -17.016 -10.953 1 92.69 299 ASP B N 1
ATOM 5482 C CA . ASP B 1 299 ? 20.641 -16.547 -11.07 1 92.69 299 ASP B CA 1
ATOM 5483 C C . ASP B 1 299 ? 20.172 -16.578 -12.523 1 92.69 299 ASP B C 1
ATOM 5485 O O . ASP B 1 299 ? 19.016 -16.875 -12.797 1 92.69 299 ASP B O 1
ATOM 5489 N N . SER B 1 300 ? 21.062 -16.25 -13.367 1 96.69 300 SER B N 1
ATOM 5490 C CA . SER B 1 300 ? 20.719 -16.266 -14.789 1 96.69 300 SER B CA 1
ATOM 5491 C C . SER B 1 300 ? 20.406 -17.672 -15.273 1 96.69 300 SER B C 1
ATOM 5493 O O . SER B 1 300 ? 19.484 -17.875 -16.062 1 96.69 300 SER B O 1
ATOM 5495 N N . PHE B 1 301 ? 21.188 -18.625 -14.805 1 96.75 301 PHE B N 1
ATOM 5496 C CA . PHE B 1 301 ? 20.891 -20.016 -15.148 1 96.75 301 PHE B CA 1
ATOM 5497 C C . PHE B 1 301 ? 19.531 -20.438 -14.617 1 96.75 301 PHE B C 1
ATOM 5499 O O . PHE B 1 301 ? 18.719 -21 -15.352 1 96.75 301 PHE B O 1
ATOM 5506 N N . ALA B 1 302 ? 19.281 -20.125 -13.375 1 94.12 302 ALA B N 1
ATOM 5507 C CA . ALA B 1 302 ? 18.031 -20.516 -12.734 1 94.12 302 ALA B CA 1
ATOM 5508 C C . ALA B 1 302 ? 16.828 -19.922 -13.461 1 94.12 302 ALA B C 1
ATOM 5510 O O . ALA B 1 302 ? 15.828 -20.594 -13.688 1 94.12 302 ALA B O 1
ATOM 5511 N N . SER B 1 303 ? 16.938 -18.703 -13.773 1 96.62 303 SER B N 1
ATOM 5512 C CA . SER B 1 303 ? 15.859 -18.031 -14.508 1 96.62 303 SER B CA 1
ATOM 5513 C C . SER B 1 303 ? 15.664 -18.656 -15.883 1 96.62 303 SER B C 1
ATOM 5515 O O . SER B 1 303 ? 14.531 -18.844 -16.328 1 96.62 303 SER B O 1
ATOM 5517 N N . SER B 1 304 ? 16.781 -18.938 -16.531 1 98 304 SER B N 1
ATOM 5518 C CA . SER B 1 304 ? 16.688 -19.562 -17.844 1 98 304 SER B CA 1
ATOM 5519 C C . SER B 1 304 ? 16.078 -20.953 -17.766 1 98 304 SER B C 1
ATOM 5521 O O . SER B 1 304 ? 15.273 -21.328 -18.625 1 98 304 SER B O 1
ATOM 5523 N N . MET B 1 305 ? 16.484 -21.641 -16.766 1 97.44 305 MET B N 1
ATOM 5524 C CA . MET B 1 305 ? 15.93 -22.969 -16.547 1 97.44 305 MET B CA 1
ATOM 5525 C C . MET B 1 305 ? 14.414 -22.922 -16.406 1 97.44 305 MET B C 1
ATOM 5527 O O . MET B 1 305 ? 13.703 -23.75 -16.969 1 97.44 305 MET B O 1
ATOM 5531 N N . ARG B 1 306 ? 13.891 -21.922 -15.719 1 96.56 306 ARG B N 1
ATOM 5532 C CA . ARG B 1 306 ? 12.453 -21.766 -15.523 1 96.56 306 ARG B CA 1
ATOM 5533 C C . ARG B 1 306 ? 11.742 -21.531 -16.859 1 96.56 306 ARG B C 1
ATOM 5535 O O . ARG B 1 306 ? 10.594 -21.953 -17.031 1 96.56 306 ARG B O 1
ATOM 5542 N N . VAL B 1 307 ? 12.438 -20.969 -17.734 1 97.94 307 VAL B N 1
ATOM 5543 C CA . VAL B 1 307 ? 11.867 -20.641 -19.031 1 97.94 307 VAL B CA 1
ATOM 5544 C C . VAL B 1 307 ? 11.828 -21.891 -19.906 1 97.94 307 VAL B C 1
ATOM 5546 O O . VAL B 1 307 ? 10.891 -22.094 -20.688 1 97.94 307 VAL B O 1
ATOM 5549 N N . PHE B 1 308 ? 12.812 -22.797 -19.734 1 98.31 308 PHE B N 1
ATOM 5550 C CA . PHE B 1 308 ? 12.992 -23.859 -20.719 1 98.31 308 PHE B CA 1
ATOM 5551 C C . PHE B 1 308 ? 12.641 -25.203 -20.109 1 98.31 308 PHE B C 1
ATOM 5553 O O . PHE B 1 308 ? 12.703 -26.234 -20.797 1 98.31 308 PHE B O 1
ATOM 5560 N N . ARG B 1 309 ? 12.32 -25.266 -18.859 1 96.88 309 ARG B N 1
ATOM 5561 C CA . ARG B 1 309 ? 11.984 -26.562 -18.297 1 96.88 309 ARG B CA 1
ATOM 5562 C C . ARG B 1 309 ? 10.836 -27.219 -19.062 1 96.88 309 ARG B C 1
ATOM 5564 O O . ARG B 1 309 ? 9.812 -26.578 -19.312 1 96.88 309 ARG B O 1
ATOM 5571 N N . GLY B 1 310 ? 11.07 -28.438 -19.484 1 97.38 310 GLY B N 1
ATOM 5572 C CA . GLY B 1 310 ? 10.062 -29.234 -20.156 1 97.38 310 GLY B CA 1
ATOM 5573 C C . GLY B 1 310 ? 10.047 -29.016 -21.672 1 97.38 310 GLY B C 1
ATOM 5574 O O . GLY B 1 310 ? 9.422 -29.781 -22.406 1 97.38 310 GLY B O 1
ATOM 5575 N N . VAL B 1 311 ? 10.695 -28.016 -22.172 1 98.06 311 VAL B N 1
ATOM 5576 C CA . VAL B 1 311 ? 10.719 -27.75 -23.609 1 98.06 311 VAL B CA 1
ATOM 5577 C C . VAL B 1 311 ? 12.148 -27.859 -24.141 1 98.06 311 VAL B C 1
ATOM 5579 O O . VAL B 1 311 ? 13.102 -27.828 -23.359 1 98.06 311 VAL B O 1
ATOM 5582 N N . PRO B 1 312 ? 12.273 -28.062 -25.469 1 97.62 312 PRO B N 1
ATOM 5583 C CA . PRO B 1 312 ? 13.617 -28.062 -26.031 1 97.62 312 PRO B CA 1
ATOM 5584 C C . PRO B 1 312 ? 14.375 -26.766 -25.781 1 97.62 312 PRO B C 1
ATOM 5586 O O . PRO B 1 312 ? 13.781 -25.688 -25.844 1 97.62 312 PRO B O 1
ATOM 5589 N N . VAL B 1 313 ? 15.648 -26.828 -25.547 1 98.25 313 VAL B N 1
ATOM 5590 C CA . VAL B 1 313 ? 16.453 -25.672 -25.125 1 98.25 313 VAL B CA 1
ATOM 5591 C C . VAL B 1 313 ? 16.938 -24.906 -26.344 1 98.25 313 VAL B C 1
ATOM 5593 O O . VAL B 1 313 ? 17.625 -23.891 -26.219 1 98.25 313 VAL B O 1
ATOM 5596 N N . THR B 1 314 ? 16.578 -25.391 -27.562 1 97.69 314 THR B N 1
ATOM 5597 C CA . THR B 1 314 ? 17.078 -24.828 -28.812 1 97.69 314 THR B CA 1
ATOM 5598 C C . THR B 1 314 ? 16.219 -23.656 -29.266 1 97.69 314 THR B C 1
ATOM 5600 O O . THR B 1 314 ? 16.516 -23 -30.266 1 97.69 314 THR B O 1
ATOM 5603 N N . GLY B 1 315 ? 15.164 -23.391 -28.578 1 97.12 315 GLY B N 1
ATOM 5604 C CA . GLY B 1 315 ? 14.312 -22.25 -28.906 1 97.12 315 GLY B CA 1
ATOM 5605 C C . GLY B 1 315 ? 13.055 -22.656 -29.656 1 97.12 315 GLY B C 1
ATOM 5606 O O . GLY B 1 315 ? 12.906 -23.797 -30.062 1 97.12 315 GLY B O 1
ATOM 5607 N N . GLY B 1 316 ? 12.055 -21.688 -29.703 1 96.44 316 GLY B N 1
ATOM 5608 C CA . GLY B 1 316 ? 10.797 -21.938 -30.406 1 96.44 316 GLY B CA 1
ATOM 5609 C C . GLY B 1 316 ? 9.656 -22.266 -29.469 1 96.44 316 GLY B C 1
ATOM 5610 O O . GLY B 1 316 ? 8.5 -22.344 -29.891 1 96.44 316 GLY B O 1
ATOM 5611 N N . GLY B 1 317 ? 9.984 -22.453 -28.25 1 96.88 317 GLY B N 1
ATOM 5612 C CA . GLY B 1 317 ? 8.992 -22.734 -27.219 1 96.88 317 GLY B CA 1
ATOM 5613 C C . GLY B 1 317 ? 9.477 -22.406 -25.812 1 96.88 317 GLY B C 1
ATOM 5614 O O . GLY B 1 317 ? 10.672 -22.219 -25.594 1 96.88 317 GLY B O 1
ATOM 5615 N N . ALA B 1 318 ? 8.57 -22.281 -24.922 1 98.25 318 ALA B N 1
ATOM 5616 C CA . ALA B 1 318 ? 8.898 -21.969 -23.531 1 98.25 318 ALA B CA 1
ATOM 5617 C C . ALA B 1 318 ? 7.863 -22.562 -22.578 1 98.25 318 ALA B C 1
ATOM 5619 O O . ALA B 1 318 ? 6.734 -22.844 -22.969 1 98.25 318 ALA B O 1
ATOM 5620 N N . PHE B 1 319 ? 8.32 -22.844 -21.359 1 98.06 319 PHE B N 1
ATOM 5621 C CA . PHE B 1 319 ? 7.402 -23.109 -20.266 1 98.06 319 PHE B CA 1
ATOM 5622 C C . PHE B 1 319 ? 6.824 -21.812 -19.719 1 98.06 319 PHE B C 1
ATOM 5624 O O . PHE B 1 319 ? 7.543 -21 -19.141 1 98.06 319 PHE B O 1
ATOM 5631 N N . CYS B 1 320 ? 5.574 -21.547 -19.766 1 96.69 320 CYS B N 1
ATOM 5632 C CA . CYS B 1 320 ? 4.984 -20.219 -19.703 1 96.69 320 CYS B CA 1
ATOM 5633 C C . CYS B 1 320 ? 4.531 -19.906 -18.281 1 96.69 320 CYS B C 1
ATOM 5635 O O . CYS B 1 320 ? 3.943 -18.844 -18.031 1 96.69 320 CYS B O 1
ATOM 5637 N N . LYS B 1 321 ? 4.848 -20.719 -17.344 1 95.62 321 LYS B N 1
ATOM 5638 C CA . LYS B 1 321 ? 4.301 -20.562 -16 1 95.62 321 LYS B CA 1
ATOM 5639 C C . LYS B 1 321 ? 4.598 -19.188 -15.43 1 95.62 321 LYS B C 1
ATOM 5641 O O . LYS B 1 321 ? 3.754 -18.594 -14.75 1 95.62 321 LYS B O 1
ATOM 5646 N N . ASP B 1 322 ? 5.727 -18.609 -15.672 1 95.19 322 ASP B N 1
ATOM 5647 C CA . ASP B 1 322 ? 6.156 -17.359 -15.031 1 95.19 322 ASP B CA 1
ATOM 5648 C C . ASP B 1 322 ? 5.398 -16.172 -15.594 1 95.19 322 ASP B C 1
ATOM 5650 O O . ASP B 1 322 ? 5.488 -15.062 -15.055 1 95.19 322 ASP B O 1
ATOM 5654 N N . THR B 1 323 ? 4.602 -16.344 -16.594 1 92.62 323 THR B N 1
ATOM 5655 C CA . THR B 1 323 ? 3.771 -15.258 -17.109 1 92.62 323 THR B CA 1
ATOM 5656 C C . THR B 1 323 ? 2.689 -14.875 -16.109 1 92.62 323 THR B C 1
ATOM 5658 O O . THR B 1 323 ? 2.195 -13.742 -16.125 1 92.62 323 THR B O 1
ATOM 5661 N N . VAL B 1 324 ? 2.463 -15.75 -15.227 1 92.38 324 VAL B N 1
ATOM 5662 C CA . VAL B 1 324 ? 1.275 -15.602 -14.391 1 92.38 324 VAL B CA 1
ATOM 5663 C C . VAL B 1 324 ? 1.541 -14.578 -13.289 1 92.38 324 VAL B C 1
ATOM 5665 O O . VAL B 1 324 ? 0.606 -13.992 -12.734 1 92.38 324 VAL B O 1
ATOM 5668 N N . TYR B 1 325 ? 2.807 -14.305 -12.906 1 91.31 325 TYR B N 1
ATOM 5669 C CA . TYR B 1 325 ? 3.115 -13.5 -11.734 1 91.31 325 TYR B CA 1
ATOM 5670 C C . TYR B 1 325 ? 2.623 -12.062 -11.906 1 91.31 325 TYR B C 1
ATOM 5672 O O . TYR B 1 325 ? 1.808 -11.578 -11.117 1 91.31 325 TYR B O 1
ATOM 5680 N N . LEU B 1 326 ? 3.107 -11.469 -12.93 1 90.94 326 LEU B N 1
ATOM 5681 C CA . LEU B 1 326 ? 2.727 -10.078 -13.156 1 90.94 326 LEU B CA 1
ATOM 5682 C C . LEU B 1 326 ? 1.271 -9.984 -13.594 1 90.94 326 LEU B C 1
ATOM 5684 O O . LEU B 1 326 ? 0.538 -9.102 -13.141 1 90.94 326 LEU B O 1
ATOM 5688 N N . HIS B 1 327 ? 0.903 -10.906 -14.453 1 90.25 327 HIS B N 1
ATOM 5689 C CA . HIS B 1 327 ? -0.484 -10.945 -14.898 1 90.25 327 HIS B CA 1
ATOM 5690 C C . HIS B 1 327 ? -1.436 -11.156 -13.727 1 90.25 327 HIS B C 1
ATOM 5692 O O . HIS B 1 327 ? -2.469 -10.492 -13.625 1 90.25 327 HIS B O 1
ATOM 5698 N N . GLY B 1 328 ? -1.099 -12.07 -12.945 1 92.88 328 GLY B N 1
ATOM 5699 C CA . GLY B 1 328 ? -1.904 -12.352 -11.766 1 92.88 328 GLY B CA 1
ATOM 5700 C C . GLY B 1 328 ? -2 -11.18 -10.812 1 92.88 328 GLY B C 1
ATOM 5701 O O . GLY B 1 328 ? -3.084 -10.852 -10.328 1 92.88 328 GLY B O 1
ATOM 5702 N N . LEU B 1 329 ? -0.866 -10.516 -10.516 1 93.5 329 LEU B N 1
ATOM 5703 C CA . LEU B 1 329 ? -0.826 -9.375 -9.609 1 93.5 329 LEU B CA 1
ATOM 5704 C C . LEU B 1 329 ? -1.778 -8.273 -10.078 1 93.5 329 LEU B C 1
ATOM 5706 O O . LEU B 1 329 ? -2.6 -7.789 -9.297 1 93.5 329 LEU B O 1
ATOM 5710 N N . LEU B 1 330 ? -1.697 -7.953 -11.328 1 91.19 330 LEU B N 1
ATOM 5711 C CA . LEU B 1 330 ? -2.518 -6.879 -11.875 1 91.19 330 LEU B CA 1
ATOM 5712 C C . LEU B 1 330 ? -3.988 -7.281 -11.914 1 91.19 330 LEU B C 1
ATOM 5714 O O . LEU B 1 330 ? -4.871 -6.465 -11.648 1 91.19 330 LEU B O 1
ATOM 5718 N N . SER B 1 331 ? -4.23 -8.547 -12.164 1 91.56 331 SER B N 1
ATOM 5719 C CA . SER B 1 331 ? -5.602 -9.039 -12.203 1 91.56 331 SER B CA 1
ATOM 5720 C C . SER B 1 331 ? -6.234 -9.023 -10.812 1 91.56 331 SER B C 1
ATOM 5722 O O . SER B 1 331 ? -7.383 -8.609 -10.656 1 91.56 331 SER B O 1
ATOM 5724 N N . VAL B 1 332 ? -5.516 -9.484 -9.875 1 93.56 332 VAL B N 1
ATOM 5725 C CA . VAL B 1 332 ? -6.012 -9.531 -8.5 1 93.56 332 VAL B CA 1
ATOM 5726 C C . VAL B 1 332 ? -6.281 -8.109 -8.008 1 93.56 332 VAL B C 1
ATOM 5728 O O . VAL B 1 332 ? -7.32 -7.844 -7.398 1 93.56 332 VAL B O 1
ATOM 5731 N N . HIS B 1 333 ? -5.316 -7.227 -8.227 1 92.25 333 HIS B N 1
ATOM 5732 C CA . HIS B 1 333 ? -5.496 -5.832 -7.84 1 92.25 333 HIS B CA 1
ATOM 5733 C C . HIS B 1 333 ? -6.742 -5.238 -8.484 1 92.25 333 HIS B C 1
ATOM 5735 O O . HIS B 1 333 ? -7.516 -4.543 -7.816 1 92.25 333 HIS B O 1
ATOM 5741 N N . THR B 1 334 ? -6.91 -5.48 -9.727 1 89.38 334 THR B N 1
ATOM 5742 C CA . THR B 1 334 ? -8.062 -4.984 -10.461 1 89.38 334 THR B CA 1
ATOM 5743 C C . THR B 1 334 ? -9.352 -5.59 -9.914 1 89.38 334 THR B C 1
ATOM 5745 O O . THR B 1 334 ? -10.359 -4.895 -9.773 1 89.38 334 THR B O 1
ATOM 5748 N N . PHE B 1 335 ? -9.297 -6.84 -9.68 1 91.5 335 PHE B N 1
ATOM 5749 C CA . PHE B 1 335 ? -10.445 -7.543 -9.102 1 91.5 335 PHE B CA 1
ATOM 5750 C C . PHE B 1 335 ? -10.852 -6.914 -7.777 1 91.5 335 PHE B C 1
ATOM 5752 O O . PHE B 1 335 ? -12.039 -6.668 -7.543 1 91.5 335 PHE B O 1
ATOM 5759 N N . PHE B 1 336 ? -9.922 -6.645 -6.875 1 91.38 336 PHE B N 1
ATOM 5760 C CA . PHE B 1 336 ? -10.195 -6.051 -5.574 1 91.38 336 PHE B CA 1
ATOM 5761 C C . PHE B 1 336 ? -10.828 -4.676 -5.73 1 91.38 336 PHE B C 1
ATOM 5763 O O . PHE B 1 336 ? -11.797 -4.352 -5.035 1 91.38 336 PHE B O 1
ATOM 5770 N N . ARG B 1 337 ? -10.328 -3.924 -6.629 1 88.5 337 ARG B N 1
ATOM 5771 C CA . ARG B 1 337 ? -10.891 -2.6 -6.879 1 88.5 337 ARG B CA 1
ATOM 5772 C C . ARG B 1 337 ? -12.312 -2.699 -7.406 1 88.5 337 ARG B C 1
ATOM 5774 O O . ARG B 1 337 ? -13.188 -1.932 -7 1 88.5 337 ARG B O 1
ATOM 5781 N N . TRP B 1 338 ? -12.453 -3.604 -8.312 1 88 338 TRP B N 1
ATOM 5782 C CA . TRP B 1 338 ? -13.773 -3.828 -8.883 1 88 338 TRP B CA 1
ATOM 5783 C C . TRP B 1 338 ? -14.773 -4.242 -7.812 1 88 338 TRP B C 1
ATOM 5785 O O . TRP B 1 338 ? -15.898 -3.746 -7.777 1 88 338 TRP B O 1
ATOM 5795 N N . ALA B 1 339 ? -14.375 -5.191 -7.031 1 89.5 339 ALA B N 1
ATOM 5796 C CA . ALA B 1 339 ? -15.242 -5.688 -5.965 1 89.5 339 ALA B CA 1
ATOM 5797 C C . ALA B 1 339 ? -15.648 -4.559 -5.02 1 89.5 339 ALA B C 1
ATOM 5799 O O . ALA B 1 339 ? -16.797 -4.488 -4.59 1 89.5 339 ALA B O 1
ATOM 5800 N N . LEU B 1 340 ? -14.734 -3.734 -4.684 1 87.06 340 LEU B N 1
ATOM 5801 C CA . LEU B 1 340 ? -15.039 -2.592 -3.83 1 87.06 340 LEU B CA 1
ATOM 5802 C C . LEU B 1 340 ? -16.031 -1.657 -4.512 1 87.06 340 LEU B C 1
ATOM 5804 O O . LEU B 1 340 ? -17.031 -1.262 -3.912 1 87.06 340 LEU B O 1
ATOM 5808 N N . LYS B 1 341 ? -15.758 -1.282 -5.723 1 83.94 341 LYS B N 1
ATOM 5809 C CA . LYS B 1 341 ? -16.594 -0.365 -6.492 1 83.94 341 LYS B CA 1
ATOM 5810 C C . LYS B 1 341 ? -18.031 -0.865 -6.566 1 83.94 341 LYS B C 1
ATOM 5812 O O . LYS B 1 341 ? -18.969 -0.07 -6.531 1 83.94 341 LYS B O 1
ATOM 5817 N N . HIS B 1 342 ? -18.188 -2.156 -6.629 1 85.88 342 HIS B N 1
ATOM 5818 C CA . HIS B 1 342 ? -19.516 -2.742 -6.805 1 85.88 342 HIS B CA 1
ATOM 5819 C C . HIS B 1 342 ? -20.062 -3.246 -5.48 1 85.88 342 HIS B C 1
ATOM 5821 O O . HIS B 1 342 ? -21.031 -4.016 -5.461 1 85.88 342 HIS B O 1
ATOM 5827 N N . ARG B 1 343 ? -19.484 -2.971 -4.395 1 84.38 343 ARG B N 1
ATOM 5828 C CA . ARG B 1 343 ? -19.953 -3.227 -3.039 1 84.38 343 ARG B CA 1
ATOM 5829 C C . ARG B 1 343 ? -20.031 -4.723 -2.758 1 84.38 343 ARG B C 1
ATOM 5831 O O . ARG B 1 343 ? -21.016 -5.215 -2.221 1 84.38 343 ARG B O 1
ATOM 5838 N N . ARG B 1 344 ? -19.031 -5.391 -3.264 1 86.56 344 ARG B N 1
ATOM 5839 C CA . ARG B 1 344 ? -18.938 -6.828 -3.051 1 86.56 344 ARG B CA 1
ATOM 5840 C C . ARG B 1 344 ? -17.703 -7.184 -2.244 1 86.56 344 ARG B C 1
ATOM 5842 O O . ARG B 1 344 ? -16.859 -7.969 -2.693 1 86.56 344 ARG B O 1
ATOM 5849 N N . LEU B 1 345 ? -17.625 -6.719 -1.046 1 84.25 345 LEU B N 1
ATOM 5850 C CA . LEU B 1 345 ? -16.422 -6.801 -0.23 1 84.25 345 LEU B CA 1
ATOM 5851 C C . LEU B 1 345 ? -16.203 -8.227 0.267 1 84.25 345 LEU B C 1
ATOM 5853 O O . LEU B 1 345 ? -15.062 -8.609 0.563 1 84.25 345 LEU B O 1
ATOM 5857 N N . ASN B 1 346 ? -17.328 -8.977 0.326 1 89.19 346 ASN B N 1
ATOM 5858 C CA . ASN B 1 346 ? -17.188 -10.359 0.788 1 89.19 346 ASN B CA 1
ATOM 5859 C C . ASN B 1 346 ? -16.266 -11.164 -0.133 1 89.19 346 ASN B C 1
ATOM 5861 O O . ASN B 1 346 ? -15.633 -12.125 0.305 1 89.19 346 ASN B O 1
ATOM 5865 N N . LEU B 1 347 ? -16.234 -10.766 -1.404 1 91.31 347 LEU B N 1
ATOM 5866 C CA . LEU B 1 347 ? -15.414 -11.477 -2.379 1 91.31 347 LEU B CA 1
ATOM 5867 C C . LEU B 1 347 ? -13.938 -11.391 -2.012 1 91.31 347 LEU B C 1
ATOM 5869 O O . LEU B 1 347 ? -13.164 -12.305 -2.305 1 91.31 347 LEU B O 1
ATOM 5873 N N . LEU B 1 348 ? -13.555 -10.312 -1.34 1 90.25 348 LEU B N 1
ATOM 5874 C CA . LEU B 1 348 ? -12.164 -10.109 -0.933 1 90.25 348 LEU B CA 1
ATOM 5875 C C . LEU B 1 348 ? -11.758 -11.117 0.136 1 90.25 348 LEU B C 1
ATOM 5877 O O . LEU B 1 348 ? -10.578 -11.445 0.268 1 90.25 348 LEU B O 1
ATOM 5881 N N . ARG B 1 349 ? -12.75 -11.609 0.823 1 92.75 349 ARG B N 1
ATOM 5882 C CA . ARG B 1 349 ? -12.5 -12.625 1.844 1 92.75 349 ARG B CA 1
ATOM 5883 C C . ARG B 1 349 ? -12.625 -14.023 1.266 1 92.75 349 ARG B C 1
ATOM 5885 O O . ARG B 1 349 ? -11.797 -14.891 1.537 1 92.75 349 ARG B O 1
ATOM 5892 N N . TRP B 1 350 ? -13.672 -14.195 0.465 1 95.69 350 TRP B N 1
ATOM 5893 C CA . TRP B 1 350 ? -14 -15.523 -0.046 1 95.69 350 TRP B CA 1
ATOM 5894 C C . TRP B 1 350 ? -12.898 -16.047 -0.963 1 95.69 350 TRP B C 1
ATOM 5896 O O . TRP B 1 350 ? -12.75 -17.25 -1.139 1 95.69 350 TRP B O 1
ATOM 5906 N N . ILE B 1 351 ? -12.086 -15.156 -1.52 1 96.31 351 ILE B N 1
ATOM 5907 C CA . ILE B 1 351 ? -11.008 -15.586 -2.408 1 96.31 351 ILE B CA 1
ATOM 5908 C C . ILE B 1 351 ? -9.977 -16.391 -1.623 1 96.31 351 ILE B C 1
ATOM 5910 O O . ILE B 1 351 ? -9.211 -17.156 -2.205 1 96.31 351 ILE B O 1
ATOM 5914 N N . PHE B 1 352 ? -10.031 -16.297 -0.259 1 97.5 352 PHE B N 1
ATOM 5915 C CA . PHE B 1 352 ? -9.078 -17 0.592 1 97.5 352 PHE B CA 1
ATOM 5916 C C . PHE B 1 352 ? -9.688 -18.281 1.141 1 97.5 352 PHE B C 1
ATOM 5918 O O . PHE B 1 352 ? -9.062 -18.984 1.934 1 97.5 352 PHE B O 1
ATOM 5925 N N . ALA B 1 353 ? -10.922 -18.641 0.761 1 97.88 353 ALA B N 1
ATOM 5926 C CA . ALA B 1 353 ? -11.617 -19.797 1.312 1 97.88 353 ALA B CA 1
ATOM 5927 C C . ALA B 1 353 ? -11 -21.094 0.807 1 97.88 353 ALA B C 1
ATOM 5929 O O . ALA B 1 353 ? -11.281 -22.172 1.344 1 97.88 353 ALA B O 1
ATOM 5930 N N . GLY B 1 354 ? -10.148 -20.984 -0.095 1 97.44 354 GLY B N 1
ATOM 5931 C CA . GLY B 1 354 ? -9.414 -22.062 -0.749 1 97.44 354 GLY B CA 1
ATOM 5932 C C . GLY B 1 354 ? -8.602 -21.594 -1.939 1 97.44 354 GLY B C 1
ATOM 5933 O O . GLY B 1 354 ? -8.406 -20.391 -2.127 1 97.44 354 GLY B O 1
ATOM 5934 N N . LYS B 1 355 ? -8.094 -22.531 -2.66 1 96.19 355 LYS B N 1
ATOM 5935 C CA . LYS B 1 355 ? -7.375 -22.203 -3.887 1 96.19 355 LYS B CA 1
ATOM 5936 C C . LYS B 1 355 ? -8.336 -22.031 -5.059 1 96.19 355 LYS B C 1
ATOM 5938 O O . LYS B 1 355 ? -8.625 -23 -5.773 1 96.19 355 LYS B O 1
ATOM 5943 N N . LEU B 1 356 ? -8.727 -20.766 -5.262 1 95.94 356 LEU B N 1
ATOM 5944 C CA . LEU B 1 356 ? -9.766 -20.422 -6.227 1 95.94 356 LEU B CA 1
ATOM 5945 C C . LEU B 1 356 ? -9.211 -19.5 -7.316 1 95.94 356 LEU B C 1
ATOM 5947 O O . LEU B 1 356 ? -8.352 -18.672 -7.047 1 95.94 356 LEU B O 1
ATOM 5951 N N . ALA B 1 357 ? -9.688 -19.719 -8.508 1 94.81 357 ALA B N 1
ATOM 5952 C CA . ALA B 1 357 ? -9.469 -18.719 -9.539 1 94.81 357 ALA B CA 1
ATOM 5953 C C . ALA B 1 357 ? -10.422 -17.531 -9.367 1 94.81 357 ALA B C 1
ATOM 5955 O O . ALA B 1 357 ? -11.461 -17.656 -8.719 1 94.81 357 ALA B O 1
ATOM 5956 N N . LEU B 1 358 ? -10.094 -16.375 -9.906 1 93.19 358 LEU B N 1
ATOM 5957 C CA . LEU B 1 358 ? -10.938 -15.188 -9.805 1 93.19 358 LEU B CA 1
ATOM 5958 C C . LEU B 1 358 ? -12.344 -15.484 -10.328 1 93.19 358 LEU B C 1
ATOM 5960 O O . LEU B 1 358 ? -13.336 -15.102 -9.711 1 93.19 358 LEU B O 1
ATOM 5964 N N . HIS B 1 359 ? -12.414 -16.219 -11.406 1 91.12 359 HIS B N 1
ATOM 5965 C CA . HIS B 1 359 ? -13.688 -16.609 -11.992 1 91.12 359 HIS B CA 1
ATOM 5966 C C . HIS B 1 359 ? -14.523 -17.422 -11 1 91.12 359 HIS B C 1
ATOM 5968 O O . HIS B 1 359 ? -15.742 -17.219 -10.906 1 91.12 359 HIS B O 1
ATOM 5974 N N . ASP B 1 360 ? -13.906 -18.281 -10.312 1 93.31 360 ASP B N 1
ATOM 5975 C CA . ASP B 1 360 ? -14.609 -19.188 -9.422 1 93.31 360 ASP B CA 1
ATOM 5976 C C . ASP B 1 360 ? -15.211 -18.438 -8.234 1 93.31 360 ASP B C 1
ATOM 5978 O O . ASP B 1 360 ? -16.312 -18.766 -7.785 1 93.31 360 ASP B O 1
ATOM 5982 N N . VAL B 1 361 ? -14.469 -17.516 -7.719 1 93.56 361 VAL B N 1
ATOM 5983 C CA . VAL B 1 361 ? -14.969 -16.766 -6.559 1 93.56 361 VAL B CA 1
ATOM 5984 C C . VAL B 1 361 ? -16.281 -16.094 -6.906 1 93.56 361 VAL B C 1
ATOM 5986 O O . VAL B 1 361 ? -17.219 -16.062 -6.094 1 93.56 361 VAL B O 1
ATOM 5989 N N . LEU B 1 362 ? -16.391 -15.578 -8.094 1 92.12 362 LEU B N 1
ATOM 5990 C CA . LEU B 1 362 ? -17.594 -14.914 -8.555 1 92.12 362 LEU B CA 1
ATOM 5991 C C . LEU B 1 362 ? -18.703 -15.93 -8.805 1 92.12 362 LEU B C 1
ATOM 5993 O O . LEU B 1 362 ? -19.828 -15.758 -8.336 1 92.12 362 LEU B O 1
ATOM 5997 N N . ALA B 1 363 ? -18.359 -16.969 -9.516 1 93.69 363 ALA B N 1
ATOM 5998 C CA . ALA B 1 363 ? -19.344 -17.953 -9.938 1 93.69 363 ALA B CA 1
ATOM 5999 C C . ALA B 1 363 ? -19.891 -18.719 -8.742 1 93.69 363 ALA B C 1
ATOM 6001 O O . ALA B 1 363 ? -21.062 -19.141 -8.75 1 93.69 363 ALA B O 1
ATOM 6002 N N . LEU B 1 364 ? -19.141 -18.812 -7.715 1 95.5 364 LEU B N 1
ATOM 6003 C CA . LEU B 1 364 ? -19.547 -19.641 -6.586 1 95.5 364 LEU B CA 1
ATOM 6004 C C . LEU B 1 364 ? -20.125 -18.781 -5.465 1 95.5 364 LEU B C 1
ATOM 6006 O O . LEU B 1 364 ? -20.438 -19.297 -4.391 1 95.5 364 LEU B O 1
ATOM 6010 N N . GLU B 1 365 ? -20.25 -17.516 -5.664 1 94.31 365 GLU B N 1
ATOM 6011 C CA . GLU B 1 365 ? -20.734 -16.562 -4.664 1 94.31 365 GLU B CA 1
ATOM 6012 C C . GLU B 1 365 ? -22.047 -17.047 -4.047 1 94.31 365 GLU B C 1
ATOM 6014 O O . GLU B 1 365 ? -22.203 -17.047 -2.824 1 94.31 365 GLU B O 1
ATOM 6019 N N . PRO B 1 366 ? -23.062 -17.547 -4.844 1 95.5 366 PRO B N 1
ATOM 6020 C CA . PRO B 1 366 ? -24.328 -17.969 -4.258 1 95.5 366 PRO B CA 1
ATOM 6021 C C . PRO B 1 366 ? -24.172 -19.141 -3.289 1 95.5 366 PRO B C 1
ATOM 6023 O O . PRO B 1 366 ? -24.969 -19.297 -2.361 1 95.5 366 PRO B O 1
ATOM 6026 N N . PHE B 1 367 ? -23.188 -19.891 -3.506 1 96.31 367 PHE B N 1
ATOM 6027 C CA . PHE B 1 367 ? -22.984 -21.078 -2.682 1 96.31 367 PHE B CA 1
ATOM 6028 C C . PHE B 1 367 ? -22.281 -20.719 -1.373 1 96.31 367 PHE B C 1
ATOM 6030 O O . PHE B 1 367 ? -22.422 -21.438 -0.376 1 96.31 367 PHE B O 1
ATOM 6037 N N . PHE B 1 368 ? -21.469 -19.656 -1.413 1 95.62 368 PHE B N 1
ATOM 6038 C CA . PHE B 1 368 ? -20.984 -19.094 -0.163 1 95.62 368 PHE B CA 1
ATOM 6039 C C . PHE B 1 368 ? -22.125 -18.484 0.641 1 95.62 368 PHE B C 1
ATOM 6041 O O . PHE B 1 368 ? -22.234 -18.719 1.846 1 95.62 368 PHE B O 1
ATOM 6048 N N . GLU B 1 369 ? -23.016 -17.781 -0.032 1 94.88 369 GLU B N 1
ATOM 6049 C CA . GLU B 1 369 ? -24.141 -17.125 0.607 1 94.88 369 GLU B CA 1
ATOM 6050 C C . GLU B 1 369 ? -25.094 -18.141 1.221 1 94.88 369 GLU B C 1
ATOM 6052 O O . GLU B 1 369 ? -25.672 -17.906 2.289 1 94.88 369 GLU B O 1
ATOM 6057 N N . ALA B 1 370 ? -25.234 -19.219 0.525 1 95.38 370 ALA B N 1
ATOM 6058 C CA . ALA B 1 370 ? -26.141 -20.266 0.974 1 95.38 370 ALA B CA 1
ATOM 6059 C C . ALA B 1 370 ? -25.5 -21.109 2.066 1 95.38 370 ALA B C 1
ATOM 6061 O O . ALA B 1 370 ? -26.172 -21.953 2.676 1 95.38 370 ALA B O 1
ATOM 6062 N N . GLY B 1 371 ? -24.188 -20.969 2.232 1 95.06 371 GLY B N 1
ATOM 6063 C CA . GLY B 1 371 ? -23.5 -21.688 3.299 1 95.06 371 GLY B CA 1
ATOM 6064 C C . GLY B 1 371 ? -23.016 -23.062 2.879 1 95.06 371 GLY B C 1
ATOM 6065 O O . GLY B 1 371 ? -22.484 -23.812 3.701 1 95.06 371 GLY B O 1
ATOM 6066 N N . TRP B 1 372 ? -23.266 -23.406 1.62 1 95.38 372 TRP B N 1
ATOM 6067 C CA . TRP B 1 372 ? -22.766 -24.672 1.115 1 95.38 372 TRP B CA 1
ATOM 6068 C C . TRP B 1 372 ? -21.234 -24.656 1.029 1 95.38 372 TRP B C 1
ATOM 6070 O O . TRP B 1 372 ? -20.578 -25.672 1.265 1 95.38 372 TRP B O 1
ATOM 6080 N N . LEU B 1 373 ? -20.656 -23.578 0.606 1 96.81 373 LEU B N 1
ATOM 6081 C CA . LEU B 1 373 ? -19.25 -23.234 0.828 1 96.81 373 LEU B CA 1
ATOM 6082 C C . LEU B 1 373 ? -19.094 -22.312 2.033 1 96.81 373 LEU B C 1
ATOM 6084 O O . LEU B 1 373 ? -19.984 -21.5 2.312 1 96.81 373 LEU B O 1
ATOM 6088 N N . VAL B 1 374 ? -18.031 -22.469 2.713 1 97.19 374 VAL B N 1
ATOM 6089 C CA . VAL B 1 374 ? -17.891 -21.688 3.934 1 97.19 374 VAL B CA 1
ATOM 6090 C C . VAL B 1 374 ? -16.781 -20.656 3.766 1 97.19 374 VAL B C 1
ATOM 6092 O O . VAL B 1 374 ? -15.844 -20.859 3 1 97.19 374 VAL B O 1
ATOM 6095 N N . PRO B 1 375 ? -16.859 -19.516 4.453 1 95.38 375 PRO B N 1
ATOM 6096 C CA . PRO B 1 375 ? -15.812 -18.5 4.418 1 95.38 375 PRO B CA 1
ATOM 6097 C C . PRO B 1 375 ? -14.477 -19 4.957 1 95.38 375 PRO B C 1
ATOM 6099 O O . PRO B 1 375 ? -14.422 -20.062 5.594 1 95.38 375 PRO B O 1
ATOM 6102 N N . PRO B 1 376 ? -13.406 -18.297 4.59 1 96.88 376 PRO B N 1
ATOM 6103 C CA . PRO B 1 376 ? -12.102 -18.719 5.102 1 96.88 376 PRO B CA 1
ATOM 6104 C C . PRO B 1 376 ? -12.031 -18.688 6.625 1 96.88 376 PRO B C 1
ATOM 6106 O O . PRO B 1 376 ? -12.578 -17.781 7.258 1 96.88 376 PRO B O 1
ATOM 6109 N N . THR B 1 377 ? -11.375 -19.688 7.148 1 95.62 377 THR B N 1
ATOM 6110 C CA . THR B 1 377 ? -11.109 -19.734 8.586 1 95.62 377 THR B CA 1
ATOM 6111 C C . THR B 1 377 ? -10.055 -18.703 8.977 1 95.62 377 THR B C 1
ATOM 6113 O O . THR B 1 377 ? -10.133 -18.109 10.047 1 95.62 377 THR B O 1
ATOM 6116 N N . TYR B 1 378 ? -9.07 -18.578 8.148 1 95.38 378 TYR B N 1
ATOM 6117 C CA . TYR B 1 378 ? -7.961 -17.672 8.398 1 95.38 378 TYR B CA 1
ATOM 6118 C C . TYR B 1 378 ? -7.848 -16.641 7.281 1 95.38 378 TYR B C 1
ATOM 6120 O O . TYR B 1 378 ? -8.18 -16.922 6.129 1 95.38 378 TYR B O 1
ATOM 6128 N N . LEU B 1 379 ? -7.48 -15.492 7.594 1 95.06 379 LEU B N 1
ATOM 6129 C CA . LEU B 1 379 ? -7.176 -14.398 6.676 1 95.06 379 LEU B CA 1
ATOM 6130 C C . LEU B 1 379 ? -5.824 -13.773 7.008 1 95.06 379 LEU B C 1
ATOM 6132 O O . LEU B 1 379 ? -5.43 -13.719 8.172 1 95.06 379 LEU B O 1
ATOM 6136 N N . PRO B 1 380 ? -5.078 -13.422 5.918 1 94 380 PRO B N 1
ATOM 6137 C CA . PRO B 1 380 ? -3.918 -12.602 6.27 1 94 380 PRO B CA 1
ATOM 6138 C C . PRO B 1 380 ? -4.309 -11.312 6.996 1 94 380 PRO B C 1
ATOM 6140 O O . PRO B 1 380 ? -5.434 -10.828 6.848 1 94 380 PRO B O 1
ATOM 6143 N N . HIS B 1 381 ? -3.383 -10.719 7.707 1 86.62 381 HIS B N 1
ATOM 6144 C CA . HIS B 1 381 ? -3.672 -9.57 8.57 1 86.62 381 HIS B CA 1
ATOM 6145 C C . HIS B 1 381 ? -4.262 -8.414 7.77 1 86.62 381 HIS B C 1
ATOM 6147 O O . HIS B 1 381 ? -5.223 -7.781 8.203 1 86.62 381 HIS B O 1
ATOM 6153 N N . TRP B 1 382 ? -3.744 -8.18 6.609 1 87.25 382 TRP B N 1
ATOM 6154 C CA . TRP B 1 382 ? -4.168 -7.031 5.812 1 87.25 382 TRP B CA 1
ATOM 6155 C C . TRP B 1 382 ? -5.555 -7.266 5.215 1 87.25 382 TRP B C 1
ATOM 6157 O O . TRP B 1 382 ? -6.23 -6.32 4.809 1 87.25 382 TRP B O 1
ATOM 6167 N N . ALA B 1 383 ? -6.008 -8.508 5.168 1 89.75 383 ALA B N 1
ATOM 6168 C CA . ALA B 1 383 ? -7.332 -8.82 4.641 1 89.75 383 ALA B CA 1
ATOM 6169 C C . ALA B 1 383 ? -8.359 -8.93 5.762 1 89.75 383 ALA B C 1
ATOM 6171 O O . ALA B 1 383 ? -9.562 -8.844 5.52 1 89.75 383 ALA B O 1
ATOM 6172 N N . GLU B 1 384 ? -7.828 -9.172 6.918 1 84.31 384 GLU B N 1
ATOM 6173 C CA . GLU B 1 384 ? -8.711 -9.297 8.07 1 84.31 384 GLU B CA 1
ATOM 6174 C C . GLU B 1 384 ? -9.375 -7.969 8.414 1 84.31 384 GLU B C 1
ATOM 6176 O O . GLU B 1 384 ? -10.539 -7.934 8.82 1 84.31 384 GLU B O 1
ATOM 6181 N N . ARG B 1 385 ? -8.609 -6.906 8.234 1 79.25 385 ARG B N 1
ATOM 6182 C CA . ARG B 1 385 ? -9.125 -5.57 8.516 1 79.25 385 ARG B CA 1
ATOM 6183 C C . ARG B 1 385 ? -9.734 -4.945 7.266 1 79.25 385 ARG B C 1
ATOM 6185 O O . ARG B 1 385 ? -9.102 -4.105 6.617 1 79.25 385 ARG B O 1
ATOM 6192 N N . SER B 1 386 ? -10.969 -5.258 7.031 1 79.06 386 SER B N 1
ATOM 6193 C CA . SER B 1 386 ? -11.648 -4.906 5.789 1 79.06 386 SER B CA 1
ATOM 6194 C C . SER B 1 386 ? -11.695 -3.396 5.59 1 79.06 386 SER B C 1
ATOM 6196 O O . SER B 1 386 ? -11.602 -2.91 4.461 1 79.06 386 SER B O 1
ATOM 6198 N N . GLY B 1 387 ? -11.766 -2.711 6.707 1 83.38 387 GLY B N 1
ATOM 6199 C CA . GLY B 1 387 ? -11.805 -1.263 6.598 1 83.38 387 GLY B CA 1
ATOM 6200 C C . GLY B 1 387 ? -10.508 -0.675 6.059 1 83.38 387 GLY B C 1
ATOM 6201 O O . GLY B 1 387 ? -10.531 0.274 5.273 1 83.38 387 GLY B O 1
ATOM 6202 N N . ASN B 1 388 ? -9.391 -1.239 6.508 1 86.31 388 ASN B N 1
ATOM 6203 C CA . ASN B 1 388 ? -8.094 -0.782 6.027 1 86.31 388 ASN B CA 1
ATOM 6204 C C . ASN B 1 388 ? -7.898 -1.099 4.547 1 86.31 388 ASN B C 1
ATOM 6206 O O . ASN B 1 388 ? -7.434 -0.252 3.781 1 86.31 388 ASN B O 1
ATOM 6210 N N . LEU B 1 389 ? -8.25 -2.287 4.215 1 88.25 389 LEU B N 1
ATOM 6211 C CA . LEU B 1 389 ? -8.148 -2.684 2.812 1 88.25 389 LEU B CA 1
ATOM 6212 C C . LEU B 1 389 ? -9.047 -1.81 1.938 1 88.25 389 LEU B C 1
ATOM 6214 O O . LEU B 1 389 ? -8.633 -1.37 0.863 1 88.25 389 LEU B O 1
ATOM 6218 N N . ALA B 1 390 ? -10.227 -1.583 2.438 1 89.12 390 ALA B N 1
ATOM 6219 C CA . ALA B 1 390 ? -11.156 -0.733 1.702 1 89.12 390 ALA B CA 1
ATOM 6220 C C . ALA B 1 390 ? -10.602 0.679 1.539 1 89.12 390 ALA B C 1
ATOM 6222 O O . ALA B 1 390 ? -10.734 1.287 0.475 1 89.12 390 ALA B O 1
ATOM 6223 N N . GLY B 1 391 ? -10.039 1.182 2.58 1 89.31 391 GLY B N 1
ATOM 6224 C CA . GLY B 1 391 ? -9.422 2.496 2.492 1 89.31 391 GLY B CA 1
ATOM 6225 C C . GLY B 1 391 ? -8.328 2.572 1.445 1 89.31 391 GLY B C 1
ATOM 6226 O O . GLY B 1 391 ? -8.281 3.52 0.658 1 89.31 391 GLY B O 1
ATOM 6227 N N . LEU B 1 392 ? -7.469 1.609 1.429 1 89 392 LEU B N 1
ATOM 6228 C CA . LEU B 1 392 ? -6.371 1.537 0.47 1 89 392 LEU B CA 1
ATOM 6229 C C . LEU B 1 392 ? -6.898 1.459 -0.958 1 89 392 LEU B C 1
ATOM 6231 O O . LEU B 1 392 ? -6.406 2.156 -1.847 1 89 392 LEU B O 1
ATOM 6235 N N . LEU B 1 393 ? -7.887 0.631 -1.121 1 89.12 393 LEU B N 1
ATOM 6236 C CA . LEU B 1 393 ? -8.438 0.441 -2.459 1 89.12 393 LEU B CA 1
ATOM 6237 C C . LEU B 1 393 ? -9.195 1.683 -2.916 1 89.12 393 LEU B C 1
ATOM 6239 O O . LEU B 1 393 ? -9.156 2.041 -4.094 1 89.12 393 LEU B O 1
ATOM 6243 N N . ALA B 1 394 ? -9.914 2.277 -2.008 1 90.69 394 ALA B N 1
ATOM 6244 C CA . ALA B 1 394 ? -10.617 3.516 -2.326 1 90.69 394 ALA B CA 1
ATOM 6245 C C . ALA B 1 394 ? -9.648 4.605 -2.768 1 90.69 394 ALA B C 1
ATOM 6247 O O . ALA B 1 394 ? -9.922 5.344 -3.715 1 90.69 394 ALA B O 1
ATOM 6248 N N . PHE B 1 395 ? -8.586 4.723 -2.096 1 90.31 395 PHE B N 1
ATOM 6249 C CA . PHE B 1 395 ? -7.559 5.688 -2.471 1 90.31 395 PHE B CA 1
ATOM 6250 C C . PHE B 1 395 ? -7.004 5.375 -3.855 1 90.31 395 PHE B C 1
ATOM 6252 O O . PHE B 1 395 ? -6.863 6.273 -4.688 1 90.31 395 PHE B O 1
ATOM 6259 N N . SER B 1 396 ? -6.684 4.152 -4.016 1 87.25 396 SER B N 1
ATOM 6260 C CA . SER B 1 396 ? -6.16 3.729 -5.312 1 87.25 396 SER B CA 1
ATOM 6261 C C . SER B 1 396 ? -7.129 4.078 -6.438 1 87.25 396 SER B C 1
ATOM 6263 O O . SER B 1 396 ? -6.707 4.52 -7.508 1 87.25 396 SER B O 1
ATOM 6265 N N . LEU B 1 397 ? -8.391 3.898 -6.219 1 84.31 397 LEU B N 1
ATOM 6266 C CA . LEU B 1 397 ? -9.422 4.188 -7.211 1 84.31 397 LEU B CA 1
ATOM 6267 C C . LEU B 1 397 ? -9.43 5.672 -7.562 1 84.31 397 LEU B C 1
ATOM 6269 O O . LEU B 1 397 ? -9.555 6.035 -8.734 1 84.31 397 LEU B O 1
ATOM 6273 N N . PHE B 1 398 ? -9.219 6.465 -6.59 1 86.56 398 PHE B N 1
ATOM 6274 C CA . PHE B 1 398 ? -9.25 7.895 -6.863 1 86.56 398 PHE B CA 1
ATOM 6275 C C . PHE B 1 398 ? -7.945 8.359 -7.492 1 86.56 398 PHE B C 1
ATOM 6277 O O . PHE B 1 398 ? -7.945 9.172 -8.414 1 86.56 398 PHE B O 1
ATOM 6284 N N . ALA B 1 399 ? -6.824 7.93 -6.922 1 83.44 399 ALA B N 1
ATOM 6285 C CA . ALA B 1 399 ? -5.504 8.32 -7.414 1 83.44 399 ALA B CA 1
ATOM 6286 C C . ALA B 1 399 ? -5.359 8.008 -8.898 1 83.44 399 ALA B C 1
ATOM 6288 O O . ALA B 1 399 ? -4.629 8.695 -9.617 1 83.44 399 ALA B O 1
ATOM 6289 N N . ASN B 1 400 ? -6.043 7.047 -9.328 1 76.81 400 ASN B N 1
ATOM 6290 C CA . ASN B 1 400 ? -6.02 6.641 -10.727 1 76.81 400 ASN B CA 1
ATOM 6291 C C . ASN B 1 400 ? -6.598 7.719 -11.641 1 76.81 400 ASN B C 1
ATOM 6293 O O . ASN B 1 400 ? -6.359 7.715 -12.844 1 76.81 400 ASN B O 1
ATOM 6297 N N . ARG B 1 401 ? -7.285 8.57 -11.07 1 77.5 401 ARG B N 1
ATOM 6298 C CA . ARG B 1 401 ? -7.914 9.625 -11.867 1 77.5 401 ARG B CA 1
ATOM 6299 C C . ARG B 1 401 ? -6.945 10.781 -12.102 1 77.5 401 ARG B C 1
ATOM 6301 O O . ARG B 1 401 ? -7.191 11.641 -12.953 1 77.5 401 ARG B O 1
ATOM 6308 N N . ILE B 1 402 ? -5.895 10.836 -11.344 1 77.19 402 ILE B N 1
ATOM 6309 C CA . ILE B 1 402 ? -4.918 11.914 -11.461 1 77.19 402 ILE B CA 1
ATOM 6310 C C . ILE B 1 402 ? -3.846 11.531 -12.477 1 77.19 402 ILE B C 1
ATOM 6312 O O . ILE B 1 402 ? -3.094 10.578 -12.273 1 77.19 402 ILE B O 1
ATOM 6316 N N . ARG B 1 403 ? -3.709 12.305 -13.602 1 72.69 403 ARG B N 1
ATOM 6317 C CA . ARG B 1 403 ? -2.777 12.016 -14.688 1 72.69 403 ARG B CA 1
ATOM 6318 C C . ARG B 1 403 ? -1.466 12.766 -14.5 1 72.69 403 ARG B C 1
ATOM 6320 O O . ARG B 1 403 ? -1.465 13.992 -14.336 1 72.69 403 ARG B O 1
ATOM 6327 N N . LEU B 1 404 ? -0.391 12.094 -14.508 1 68.81 404 LEU B N 1
ATOM 6328 C CA . LEU B 1 404 ? 0.923 12.672 -14.25 1 68.81 404 LEU B CA 1
ATOM 6329 C C . LEU B 1 404 ? 1.516 13.266 -15.523 1 68.81 404 LEU B C 1
ATOM 6331 O O . LEU B 1 404 ? 2.422 14.094 -15.469 1 68.81 404 LEU B O 1
ATOM 6335 N N . ASP B 1 405 ? 1.131 12.719 -16.547 1 62.81 405 ASP B N 1
ATOM 6336 C CA . ASP B 1 405 ? 1.742 13.125 -17.812 1 62.81 405 ASP B CA 1
ATOM 6337 C C . ASP B 1 405 ? 1.676 14.641 -18 1 62.81 405 ASP B C 1
ATOM 6339 O O . ASP B 1 405 ? 2.545 15.227 -18.641 1 62.81 405 ASP B O 1
ATOM 6343 N N . THR B 1 406 ? 0.799 15.25 -17.391 1 59.91 406 THR B N 1
ATOM 6344 C CA . THR B 1 406 ? 0.625 16.688 -17.578 1 59.91 406 THR B CA 1
ATOM 6345 C C . THR B 1 406 ? 1.183 17.453 -16.391 1 59.91 406 THR B C 1
ATOM 6347 O O . THR B 1 406 ? 1.139 18.688 -16.375 1 59.91 406 THR B O 1
ATOM 6350 N N . LEU B 1 407 ? 1.771 16.719 -15.539 1 68.94 407 LEU B N 1
ATOM 6351 C CA . LEU B 1 407 ? 2.164 17.359 -14.297 1 68.94 407 LEU B CA 1
ATOM 6352 C C . LEU B 1 407 ? 3.594 17.891 -14.383 1 68.94 407 LEU B C 1
ATOM 6354 O O . LEU B 1 407 ? 4.496 17.172 -14.812 1 68.94 407 LEU B O 1
ATOM 6358 N N . GLN B 1 408 ? 3.715 19.219 -14.219 1 67.38 408 GLN B N 1
ATOM 6359 C CA . GLN B 1 408 ? 5.02 19.844 -14.07 1 67.38 408 GLN B CA 1
ATOM 6360 C C . GLN B 1 408 ? 5.348 20.094 -12.602 1 67.38 408 GLN B C 1
ATOM 6362 O O . GLN B 1 408 ? 4.445 20.156 -11.758 1 67.38 408 GLN B O 1
ATOM 6367 N N . ALA B 1 409 ? 6.578 20.109 -12.367 1 66.81 409 ALA B N 1
ATOM 6368 C CA . ALA B 1 409 ? 7.051 20.359 -11.008 1 66.81 409 ALA B CA 1
ATOM 6369 C C . ALA B 1 409 ? 6.34 21.562 -10.383 1 66.81 409 ALA B C 1
ATOM 6371 O O . ALA B 1 409 ? 6.012 21.547 -9.195 1 66.81 409 ALA B O 1
ATOM 6372 N N . GLU B 1 410 ? 6.023 22.438 -11.109 1 60.38 410 GLU B N 1
ATOM 6373 C CA . GLU B 1 410 ? 5.418 23.688 -10.641 1 60.38 410 GLU B CA 1
ATOM 6374 C C . GLU B 1 410 ? 3.986 23.453 -10.164 1 60.38 410 GLU B C 1
ATOM 6376 O O . GLU B 1 410 ? 3.463 24.234 -9.359 1 60.38 410 GLU B O 1
ATOM 6381 N N . ASP B 1 411 ? 3.48 22.328 -10.641 1 64.88 411 ASP B N 1
ATOM 6382 C CA . ASP B 1 411 ? 2.096 22.031 -10.281 1 64.88 411 ASP B CA 1
ATOM 6383 C C . ASP B 1 411 ? 2.008 21.391 -8.898 1 64.88 411 ASP B C 1
ATOM 6385 O O . ASP B 1 411 ? 0.937 21.359 -8.297 1 64.88 411 ASP B O 1
ATOM 6389 N N . ILE B 1 412 ? 3.123 20.906 -8.484 1 59.25 412 ILE B N 1
ATOM 6390 C CA . ILE B 1 412 ? 3.146 20.203 -7.211 1 59.25 412 ILE B CA 1
ATOM 6391 C C . ILE B 1 412 ? 3.387 21.188 -6.074 1 59.25 412 ILE B C 1
ATOM 6393 O O . ILE B 1 412 ? 4.203 20.938 -5.188 1 59.25 412 ILE B O 1
ATOM 6397 N N . VAL B 1 413 ? 3.01 22.438 -6.18 1 56.03 413 VAL B N 1
ATOM 6398 C CA . VAL B 1 413 ? 3.287 23.453 -5.172 1 56.03 413 VAL B CA 1
ATOM 6399 C C . VAL B 1 413 ? 2.191 23.438 -4.109 1 56.03 413 VAL B C 1
ATOM 6401 O O . VAL B 1 413 ? 1.022 23.688 -4.41 1 56.03 413 VAL B O 1
ATOM 6404 N N . LEU B 1 414 ? 2.432 22.531 -3.092 1 53.34 414 LEU B N 1
ATOM 6405 C CA . LEU B 1 414 ? 1.565 22.625 -1.922 1 53.34 414 LEU B CA 1
ATOM 6406 C C . LEU B 1 414 ? 2 23.766 -1.007 1 53.34 414 LEU B C 1
ATOM 6408 O O . LEU B 1 414 ? 3.129 23.766 -0.51 1 53.34 414 LEU B O 1
ATOM 6412 N N . GLY B 1 415 ? 1.189 24.938 -0.891 1 50.53 415 GLY B N 1
ATOM 6413 C CA . GLY B 1 415 ? 1.395 26.031 0.039 1 50.53 415 GLY B CA 1
ATOM 6414 C C . GLY B 1 415 ? 1.646 27.359 -0.651 1 50.53 415 GLY B C 1
ATOM 6415 O O . GLY B 1 415 ? 1.952 27.391 -1.845 1 50.53 415 GLY B O 1
ATOM 6416 N N . VAL B 1 416 ? 1.211 28.453 0.003 1 43.88 416 VAL B N 1
ATOM 6417 C CA . VAL B 1 416 ? 1.249 29.844 -0.435 1 43.88 416 VAL B CA 1
ATOM 6418 C C . VAL B 1 416 ? 2.695 30.328 -0.488 1 43.88 416 VAL B C 1
ATOM 6420 O O . VAL B 1 416 ? 3.539 29.875 0.285 1 43.88 416 VAL B O 1
#

Sequence (832 aa):
MSDLEHYAALDARLVAAARPIRLLSAASWPASVQNAFLAGADDATPTLPVVEYPRIDLSDTRRELDAIALAADATHPVGDYLRRSAGAYHLAAEIIESLGSPVVGSLSARLYGTPGEPLPGSHWTNVDAAGHFIVLADELDAELDDADSAAVIPAEIARDRMQAAIDAVFDHHRIQVQLDPELVAKAAAGATRVRLRSGSHFSAADVRQLLEHEVLVHSLTAINGREQPHFRSLAQSSPRVTATQEGLATFAEQITGCIDIRRMKRISLRILAIDRAIQGADFVEVYRFFRDAGQSKVDSFASSMRVFRGVPVTGGGAFCKDTVYLHGLLSVHTFFRWALKHRRLNLLRWIFAGKLALHDVLALEPFFEAGWLVPPTYLPHWAERSGNLAGLLAFSLFANRIRLDTLQAEDIVLGVMSDLEHYAALDARLVAAARPIRLLSAASWPASVQNAFLAGADDATPTLPVVEYPRIDLSDTRRELDAIALAADATHPVGDYLRRSAGAYHLAAEIIESLGSPVVGSLSARLYGTPGEPLPGSHWTNVDAAGHFIVLADELDAELDDADSAAVIPAEIARDRMQAAIDAVFDHHRIQVQLDPELVAKAAAGATRVRLRSGSHFSAADVRQLLEHEVLVHSLTAINGREQPHFRSLAQSSPRVTATQEGLATFAEQITGCIDIRRMKRISLRILAIDRAIQGADFVEVYRFFRDAGQSKVDSFASSMRVFRGVPVTGGGAFCKDTVYLHGLLSVHTFFRWALKHRRLNLLRWIFAGKLALHDVLALEPFFEAGWLVPPTYLPHWAERSGNLAGLLAFSLFANRIRLDTLQAEDIVLGV

Secondary structure (DSSP, 8-state):
--HHHHHHHHHHHHHHHHTT--HHHHHPPPHHHHHHHHHTTTSSSPPPP---------HHHHHHHHHHHHHS-TTSHHHHHHHHHHHHHHHHHHHHHTTTSTHHHHHHHHHH--TTPBPTTSS-BHHHHHHHHHHHHHHHHHHHGGG--PPEEEHHHHHHHHHHHHHHH-SSS--EEEEETT-SSSEEE-SSEEEEETT-EEEHHHHHHHIIIIIIIIIHHHHHHHT-SS-GGGGS--GGGHHHHHHHHHHHHHHTT---HHHHHHHHHHHHHHHHHHTT--HHHHHHHHHHTT--HHHHHHHHHHHHTTS-TTSS---GGGHHHHHHHHHHHHHHHHHHHTT-THHHHHTTTTT--HHHHHHTHHHHHTTSS---S---HHHH-HHHHHHHHHHHHHHTT--STT--GGGG----/--HHHHHHHHHHHHHHHHTT--HHHHHPPPHHHHHHHHHTTTSSSPPPP---------HHHHHHHHHHHHHS-TTSHHHHHHHHHHHHHHHHHHHHHTTTSTHHHHHHHHHH--TTPBPTTSS-BHHHHHHHHHHHHHHHHHHHGGGG---EEEHHHHHHHHHHHHHHH-SSS--EEEEETT-SSSEEE-SSEEEEETT-EEEHHHHHHHIIIIIIIIIHHHHHHHT-SS-GGGGS--GGGHHHHHHHHHHHHHHTT---HHHHHHHHHHHHHHHHHHTT--HHHHHHHHHHTT--HHHHHHHHHHHHTTS-TTSS---GGGHHHHHHHHHHHHHHHHHHHTT-THHHHHTTTTT--HHHHHHTHHHHHTTSS---S---HHHH-HHHHHHHHHHHHHHTT--STT--GGG-----

Nearest PDB structures (foldseek):
  7z6s-assembly1_E  TM=7.430E-01  e=4.026E-07  Homo sapiens
  3dwc-assembly2_D  TM=4.510E-01  e=3.794E-03  Trypanosoma cruzi
  3dwc-assembly2_C  TM=4.297E-01  e=1.692E-02  Trypanosoma cruzi
  3dwc-assembly2_D  TM=4.467E-01  e=3.046E-03  Trypanosoma cruzi
  3dwc-assembly2_C  TM=3.594E-01  e=1.087E-02  Trypanosoma cruzi

Foldseek 3Di:
DPLQLLLLVLLVLLVVLLVVQDQPVQLDFDPVQLVQQLVCLPPPDGDAGDGDGDADDSPVSLVSLVVSLVSFDCVALSSVVSNVLSVLSNLSNVLSNQFAAQVNQVSLCVLANAFPDDFPPDNDTLLNVLVVLLVVCVVCVVVPVPPPPFDKDFPVVLQVVLLVVLCVFDPPAAEHEEEDCPDPDQWDGDLRYIYGHHPDIDGPLRSVLCNLQRCQQLNQQLVLLCPWDRRVCLNDDGSNLLLQSLLNRVLSCVVVVSDDSVNSNLLSLLSVLLVFLLVFDALSRQLVSVVVSPDDNSVSNVSSSQFDRRYHRRGNGTNRNSSSNSSSNSNNLVLCLVCLVVVNLLLLFQCSSGRDHSVSSVSCVVCCVVVSTDTRPTHDPCSVPSVNSSVVSVVVVVVVVDDCVPDDPVNPDDDD/DPLQLLLLVLLVLLVVLLVVQDQPVQLDFDPVQLVQQLVCLPPPDGDAGDGDGDADDSPVSLVSLVVSLVSFDCVALSSVVSNVLSVLSNLSNVLSNQFAAQVNQVSLCVLANAFPDDFPPDPDTLLNVLVVLLVVCVVCVVVPPDDPPFDKDFPVVLQVVLLVVLCVFDPPAAEHEEEDCPDPDQWDGDLRYIYGHHPDIDGPLRSVLCNLQRCQQLNQQLVLLCPWDRRVCLNDDGSNLLLQSLLNSVLSCVVVVSDDSVNSNLLSLLSVLLVFLLVFDALSRQLVSVVVSPDDNSVSNVSSSQFDRRYHRRGNGTNNNSSSNSSSNSNVLVLCLVCLVVVNLLLLFQCSSGRDHSVSSVSCVVCCVVVSTDTRPTHDPCSVPSVNSSVVSVVVVVVVVDDCVPDDPVNPDDDD

Radius of gyration: 29.58 Å; Cα contacts (8 Å, |Δi|>4): 1497; chains: 2; bounding box: 69×88×65 Å

Organism: NCBI:txid634155

Solvent-accessible surface area (backbone atoms only — not comparable to full-atom values): 42198 Å² total; per-residue (Å²): 124,58,70,62,57,51,48,30,55,46,30,55,52,48,48,63,52,47,66,80,64,50,53,66,71,66,37,56,76,62,69,65,51,55,53,59,36,60,74,37,56,83,45,95,72,51,69,75,76,80,83,86,63,76,92,51,87,50,62,69,44,42,51,52,30,50,52,46,27,68,73,29,47,70,87,40,57,69,24,30,50,50,25,42,50,27,48,35,49,36,50,46,41,52,34,49,53,34,46,58,31,69,65,22,19,58,49,28,30,61,53,42,33,56,67,60,43,62,38,60,46,38,88,51,21,47,48,55,52,22,51,53,40,37,55,52,34,62,69,39,45,82,72,46,67,75,65,70,75,61,67,70,38,50,40,67,57,50,37,52,52,48,36,53,56,48,54,72,63,37,81,90,57,73,58,47,54,40,76,30,79,80,48,85,51,73,60,50,70,49,74,49,36,32,37,34,19,51,89,39,75,35,34,68,59,51,51,50,32,46,43,38,28,42,41,50,34,55,20,43,12,27,52,20,3,58,66,31,86,53,45,53,47,23,32,40,87,49,63,41,21,43,31,36,51,39,2,48,16,51,38,41,20,48,69,69,53,48,37,28,22,67,57,49,22,54,56,22,50,50,31,53,43,31,46,41,15,44,74,41,39,26,49,65,56,41,26,48,51,35,40,74,72,67,42,50,72,67,56,14,47,53,54,35,46,58,28,29,38,34,20,43,51,72,30,55,28,20,28,24,63,62,39,18,42,67,44,13,26,54,41,46,55,48,46,52,43,49,27,52,77,68,69,38,60,63,56,74,46,45,49,34,20,16,50,46,23,54,45,48,48,62,58,42,42,66,37,43,75,71,57,69,38,59,71,36,83,57,63,42,73,69,63,62,41,53,40,23,43,47,23,49,42,53,47,52,62,53,55,40,70,48,48,62,90,75,46,48,80,79,48,50,51,53,58,103,123,58,71,61,56,52,49,31,53,47,31,55,50,48,46,61,52,48,65,80,64,50,54,67,72,67,37,55,77,62,69,65,50,53,53,58,36,62,73,37,54,83,46,96,71,51,68,75,76,79,82,86,63,76,90,51,88,50,63,69,42,40,52,51,29,50,51,48,28,68,73,29,48,70,87,40,56,69,25,28,51,50,23,42,50,27,49,34,49,37,50,45,40,50,33,48,52,32,46,58,31,68,64,23,17,60,51,28,30,61,52,42,35,56,65,61,43,62,39,59,46,36,88,51,21,47,49,55,52,22,49,51,39,38,54,51,33,62,69,38,44,81,74,52,58,77,74,72,70,58,64,68,37,51,40,67,55,49,35,53,53,49,36,53,57,47,54,71,62,38,82,90,55,74,60,47,55,42,76,28,78,81,46,83,52,72,60,49,70,49,75,49,37,32,37,32,20,51,89,40,74,36,34,68,60,52,51,49,32,47,43,38,29,42,42,48,33,55,21,41,12,27,53,21,3,59,66,31,87,54,44,53,47,23,32,41,87,50,62,42,20,43,33,38,51,40,3,47,16,51,38,41,20,48,70,70,52,51,38,28,24,67,57,50,23,54,54,22,49,49,31,54,44,31,44,41,15,43,73,42,38,26,48,64,57,44,26,47,52,34,39,74,72,68,41,51,73,69,54,13,46,54,56,36,46,58,29,30,37,34,20,44,50,73,30,56,27,19,28,24,63,62,38,17,42,63,44,14,26,54,41,46,55,48,47,53,44,49,28,53,77,68,69,38,60,66,56,72,47,44,49,35,20,15,50,44,23,54,45,47,48,62,59,42,41,67,38,43,76,69,55,68,39,58,71,36,82,56,62,42,72,69,63,54,41,53,38,24,43,47,22,48,42,52,47,52,62,52,56,42,69,48,48,60,89,74,47,48,79,78,48,51,52,54,58,102

pLDDT: mean 91.11, std 9.37, range [43.47, 98.69]

InterPro domains:
  IPR012548 Microtubule-associated tyrosine carboxypeptidase [PF08014] (44-400)
  IPR012548 Microtubule-associated tyrosine carboxypeptidase [PTHR31817] (12-408)
  IPR012548 Microtubule-associated tyrosine carboxypeptidase [SM01154] (34-403)